Protein AF-0000000075581362 (afdb_homodimer)

Solvent-accessible surface area (backbone atoms only — not comparable to full-atom values): 43230 Å² total; per-residue (Å²): 108,42,36,40,36,40,39,46,59,66,46,80,55,42,77,43,68,58,28,54,47,52,54,43,50,50,56,36,50,63,68,36,85,71,44,42,44,32,41,36,33,31,50,27,87,47,86,53,75,44,78,49,76,58,91,80,30,36,36,37,36,34,38,49,70,86,68,70,84,41,76,66,42,48,52,51,49,40,51,50,48,52,56,58,48,52,75,73,55,64,84,88,46,52,38,30,44,36,36,55,55,78,85,49,47,69,43,53,58,54,44,41,71,77,41,70,84,44,46,34,36,35,42,56,74,75,59,75,58,35,71,78,50,43,55,41,61,68,53,50,50,53,56,68,69,46,53,77,89,73,44,51,74,68,45,47,52,45,49,52,50,50,52,51,49,53,53,45,64,67,70,37,64,33,34,39,22,34,20,69,47,56,44,47,44,39,32,72,71,70,62,43,61,64,90,33,54,41,79,49,47,56,39,42,76,90,75,60,66,86,68,54,72,68,56,31,52,48,52,39,47,70,34,57,44,63,86,86,47,42,33,38,34,33,72,48,61,52,45,75,52,43,24,53,69,51,50,48,57,14,44,60,57,35,38,78,77,40,70,61,41,32,40,38,41,32,32,48,66,55,57,65,61,54,32,52,68,33,65,66,43,36,67,38,42,31,67,47,26,66,72,55,69,72,61,49,51,54,48,49,55,57,38,60,31,36,46,45,52,28,42,57,43,39,53,55,61,63,58,46,52,35,15,52,50,30,31,20,64,35,34,26,57,18,66,18,45,40,71,68,58,72,68,78,69,59,75,36,54,41,66,65,39,79,53,98,85,34,76,43,73,54,38,66,58,51,22,52,38,54,47,49,50,72,72,30,63,68,59,30,52,52,46,3,51,52,31,27,50,45,24,68,72,54,32,22,34,65,54,30,32,53,46,51,51,62,68,76,100,110,41,35,38,37,40,40,45,60,66,47,79,55,42,77,44,66,58,30,54,47,52,52,43,48,51,55,35,50,63,69,36,85,70,45,41,43,34,39,37,34,32,50,28,88,47,86,53,75,44,78,50,79,58,90,78,29,37,38,38,38,34,38,50,72,86,68,72,84,42,74,67,43,48,52,51,49,41,51,51,48,50,56,57,47,53,76,73,55,65,83,88,47,52,39,31,45,35,35,56,54,79,85,47,45,68,43,52,57,53,44,43,70,76,40,68,85,44,46,35,35,35,43,54,74,76,58,75,59,34,70,78,51,45,55,41,62,69,52,49,49,51,54,68,71,45,53,77,87,72,44,52,74,69,44,47,51,46,48,53,50,51,52,52,50,52,54,44,63,67,71,37,63,34,36,37,21,34,20,69,48,54,45,47,44,39,33,73,72,71,62,42,61,64,91,33,53,41,80,48,47,55,39,42,75,90,77,62,68,88,68,54,73,68,56,31,52,48,52,38,48,70,34,57,45,62,87,85,48,40,33,39,35,34,73,49,61,53,46,77,52,43,24,54,70,52,48,48,56,14,44,61,58,35,39,77,77,40,69,59,42,34,41,37,41,34,31,47,65,55,57,64,61,54,30,52,67,32,66,68,44,36,65,38,41,31,67,46,26,65,72,54,69,72,62,49,52,55,49,50,57,58,38,61,31,35,47,45,52,27,42,58,42,39,53,53,62,63,58,48,54,36,16,52,52,32,32,21,62,35,34,26,57,18,65,17,47,40,70,67,58,72,69,78,69,59,75,35,53,39,65,66,38,78,52,95,88,32,76,40,72,54,40,66,59,53,23,51,39,54,47,49,50,72,72,31,63,66,59,30,51,52,45,3,52,52,31,28,51,45,25,68,73,54,31,22,34,66,52,29,31,52,47,50,52,61,68,72,99

Secondary structure (DSSP, 8-state):
-EEEEEEEE--GGGGTHHHHHHHHHHHHHHT-TTEEEEEEEEEESSSS-EEEEETTEEEEEEEP-S-TTSHHHHHHHHHHHHHHHHTT--TTSEEEEEE--GGGHHHHHHHHHH-TTSEEEEEE---HHHHHHTT-HHHHHHHHHS-GGG--HHHHHHHHHHHHHHHHHHHSSEEEESSHHHHHIIIIIS---GGGEEE----B--------HHHHHHHHHHTTPPTT-EEEEEES-BSGGGTHHHHHHHHHHHHHH-SSEEEEEES-B-HHHHHHHTTT-GGGEEEEES--HHHHHHHHHH-SEEEE--S--SS-HHHHHHHHTT--EEEE--TTHHHH--SS-GGGEEPEEEETTEEEE-HHHHHHHHHHHHH-HHHHHHHHHHHHHHHHHHSBHHHHHHHHHHHH-/-EEEEEEEE--GGGGTHHHHHHHHHHHHHHT-TTEEEEEEEEEESSSS-EEEEETTEEEEEEEP-S-TTSHHHHHHHHHHHHHHHHTT--TTSEEEEEE--GGGHHHHHHHHHH-TTSEEEEEE---HHHHHHTT-HHHHHHHHHS-GGG--HHHHHHHHHHHHHHHHHHHSSEEEESSHHHHHIIIIIS---GGGEEE----B--------HHHHHHHHHHTTPPTT-EEEEEES-BSGGGTHHHHHHHHHHHHHH-SSEEEEEES-B-HHHHHHHTTT-GGGEEEEES--HHHHHHHHHH-SEEEE--S--SS-HHHHHHHHTT--EEEE--TTHHHH--S--GGGEEPEEEETTEEEE-HHHHHHHHHHHHH-HHHHHHHHHHHHHHHHHHSBHHHHHHHHHHHH-

Organism: Bacteroides fragilis (strain ATCC 25285 / DSM 2151 / CCUG 4856 / JCM 11019 / LMG 10263 / NCTC 9343 / Onslow / VPI 2553 / EN-2) (NCBI:txid272559)

Foldseek 3Di:
DEEEEEEEEDDPCCVDDLVVQVVLVCVLQLPDPVYQAEYEYEQDCPPAWDWDDDSRYIYTYYHHDPPPPDPVVVLVRLLVVLVVVVVVDDLVHQYEYEYEDLVCQSNLVSNCVVRVNHAYEYEYFDQPVCQVQLQQVVVLVVLCPDDPVPHDPVSNVNNVSLVSNLVSLVSGQAYEFQFPLVLCCCCPPSPRDNVRYDYFHAAAAQPADADDPVRLQVLCVVVPQDDLAAEEEEADEPDPQQPLLLVLLLVVVQCVVVVSYAYEYEEYYDPVVVCVSNPPPNVRYDYDYYDDPVVVSSCLRNHLAYEGAGSDGGRHPVLLSSLSNLFHYQYECHRRVVVLQPDPPPQRYWYWDADPSGTDTDSNSNNVSVNCSSPDSPVRNVNSVSSNVSSVVRHHSVNSSVSVVVVVD/DEEEEEEEEDDPCCVDDLVVQVVLVCVLQLPDPVYQAEYEYEQDCPPAWDWDDDSRYIYTYYHRDPPPPDPVVLLVRLLVVLVVVVVVDDLVHQYEYEYEDLVCQSNLVSNCVVRVNHAYEYEDFDQPVCQVLLQQVVVLVVLCPDDPVPHDPVSNVSNVSLVSNLVSLVSGQAYEFQFPLVLCCCCPPSPRDNVRYDYFHAAAAQPADADDPVRLQVLCVVVPQDVLAAEEEEADEPDPQQPLLLVLLLVVVQCVVVVSYAYEYEEYYDPVVVCVSNPPPNVRYDYDYYDDPVVVSSCLRNHLAYEGAGSDGGRHPVLLSSLSNLFHYQYECHRRVVVLQPDPPPLRYWYWDADPSGTDTDSNSNNVSVNCSSPPSPVRNVNSVSSNVSSVVRHHSVNSSVSVVVVVD

Radius of gyration: 31.73 Å; Cα contacts (8 Å, |Δi|>4): 1447; chains: 2; bounding box: 64×94×67 Å

Structure (mmCIF, N/CA/C/O backbone):
data_AF-0000000075581362-model_v1
#
loop_
_entity.id
_entity.type
_entity.pdbx_description
1 polymer Glycosyltransferase
#
loop_
_atom_site.group_PDB
_atom_site.id
_atom_site.type_symbol
_atom_site.label_atom_id
_atom_site.label_alt_id
_atom_site.label_comp_id
_atom_site.label_asym_id
_atom_site.label_entity_id
_atom_site.label_seq_id
_atom_site.pdbx_PDB_ins_code
_atom_site.Cartn_x
_atom_site.Cartn_y
_atom_site.Cartn_z
_atom_site.occupancy
_atom_site.B_iso_or_equiv
_atom_site.auth_seq_id
_atom_site.auth_comp_id
_atom_site.auth_asym_id
_atom_site.auth_atom_id
_atom_site.pdbx_PDB_model_num
ATOM 1 N N . MET A 1 1 ? 10.844 49.562 0.745 1 82.12 1 MET A N 1
ATOM 2 C CA . MET A 1 1 ? 10.031 48.375 0.453 1 82.12 1 MET A CA 1
ATOM 3 C C . MET A 1 1 ? 10.727 47.125 0.934 1 82.12 1 MET A C 1
ATOM 5 O O . MET A 1 1 ? 11.938 46.938 0.75 1 82.12 1 MET A O 1
ATOM 9 N N . ARG A 1 2 ? 10.062 46.281 1.738 1 94.44 2 ARG A N 1
ATOM 10 C CA . ARG A 1 2 ? 10.617 45.062 2.273 1 94.44 2 ARG A CA 1
ATOM 11 C C . ARG A 1 2 ? 10.477 43.906 1.27 1 94.44 2 ARG A C 1
ATOM 13 O O . ARG A 1 2 ? 9.414 43.719 0.672 1 94.44 2 ARG A O 1
ATOM 20 N N . HIS A 1 3 ? 11.578 43.281 1.034 1 97 3 HIS A N 1
ATOM 21 C CA . HIS A 1 3 ? 11.609 42.188 0.088 1 97 3 HIS A CA 1
ATOM 22 C C . HIS A 1 3 ? 11.805 40.844 0.804 1 97 3 HIS A C 1
ATOM 24 O O . HIS A 1 3 ? 12.859 40.594 1.395 1 97 3 HIS A O 1
ATOM 30 N N . ILE A 1 4 ? 10.758 40 0.735 1 97.94 4 ILE A N 1
ATOM 31 C CA . ILE A 1 4 ? 10.797 38.719 1.397 1 97.94 4 ILE A CA 1
ATOM 32 C C . ILE A 1 4 ? 11.281 37.656 0.414 1 97.94 4 ILE A C 1
ATOM 34 O O . ILE A 1 4 ? 10.695 37.469 -0.659 1 97.94 4 ILE A O 1
ATOM 38 N N . TYR A 1 5 ? 12.352 36.969 0.696 1 97.81 5 TYR A N 1
ATOM 39 C CA . TYR A 1 5 ? 12.797 35.75 -0 1 97.81 5 TYR A CA 1
ATOM 40 C C . TYR A 1 5 ? 12.359 34.5 0.737 1 97.81 5 TYR A C 1
ATOM 42 O O . TYR A 1 5 ? 12.945 34.125 1.756 1 97.81 5 TYR A O 1
ATOM 50 N N . LEU A 1 6 ? 11.281 33.844 0.269 1 97.44 6 LEU A N 1
ATOM 51 C CA . LEU A 1 6 ? 10.742 32.656 0.874 1 97.44 6 LEU A CA 1
ATOM 52 C C . LEU A 1 6 ? 11.523 31.422 0.424 1 97.44 6 LEU A C 1
ATOM 54 O O . LEU A 1 6 ? 11.398 30.984 -0.723 1 97.44 6 LEU A O 1
ATOM 58 N N . ILE A 1 7 ? 12.289 30.891 1.319 1 95.94 7 ILE A N 1
ATOM 59 C CA . ILE A 1 7 ? 13.195 29.797 1.008 1 95.94 7 ILE A CA 1
ATOM 60 C C . ILE A 1 7 ? 12.477 28.469 1.193 1 95.94 7 ILE A C 1
ATOM 62 O O . ILE A 1 7 ? 11.992 28.156 2.283 1 95.94 7 ILE A O 1
ATOM 66 N N . ASN A 1 8 ? 12.422 27.688 0.145 1 90.88 8 ASN A N 1
ATOM 67 C CA . ASN A 1 8 ? 11.727 26.406 0.122 1 90.88 8 ASN A CA 1
ATOM 68 C C . ASN A 1 8 ? 12.562 25.312 -0.533 1 90.88 8 ASN A C 1
ATOM 70 O O . ASN A 1 8 ? 13.648 25.594 -1.057 1 90.88 8 ASN A O 1
ATOM 74 N N . SER A 1 9 ? 12.211 24.109 -0.292 1 86.81 9 SER A N 1
ATOM 75 C CA . SER A 1 9 ? 12.875 22.984 -0.931 1 86.81 9 SER A CA 1
ATOM 76 C C . SER A 1 9 ? 11.859 21.938 -1.388 1 86.81 9 SER A C 1
ATOM 78 O O . SER A 1 9 ? 10.867 21.688 -0.701 1 86.81 9 SER A O 1
ATOM 80 N N . ASP A 1 10 ? 12.133 21.484 -2.598 1 77.38 10 ASP A N 1
ATOM 81 C CA . ASP A 1 10 ? 11.305 20.375 -3.057 1 77.38 10 ASP A CA 1
ATOM 82 C C . ASP A 1 10 ? 11.562 19.109 -2.232 1 77.38 10 ASP A C 1
ATOM 84 O O . ASP A 1 10 ? 12.719 18.75 -1.996 1 77.38 10 ASP A O 1
ATOM 88 N N . SER A 1 11 ? 10.586 18.688 -1.511 1 66.94 11 SER A N 1
ATOM 89 C CA . SER A 1 11 ? 10.672 17.5 -0.664 1 66.94 11 SER A CA 1
ATOM 90 C C . SER A 1 11 ? 9.344 16.766 -0.615 1 66.94 11 SER A C 1
ATOM 92 O O . SER A 1 11 ? 8.328 17.25 -1.113 1 66.94 11 SER A O 1
ATOM 94 N N . ARG A 1 12 ? 9.461 15.516 -0.165 1 59.97 12 ARG A N 1
ATOM 95 C CA . ARG A 1 12 ? 8.258 14.734 0.077 1 59.97 12 ARG A CA 1
ATOM 96 C C . ARG A 1 12 ? 7.25 15.523 0.907 1 59.97 12 ARG A C 1
ATOM 98 O O . ARG A 1 12 ? 6.043 15.445 0.669 1 59.97 12 ARG A O 1
ATOM 105 N N . ALA A 1 13 ? 7.684 16.234 1.826 1 56.94 13 ALA A N 1
ATOM 106 C CA . ALA A 1 13 ? 6.844 17.031 2.723 1 56.94 13 ALA A CA 1
ATOM 107 C C . ALA A 1 13 ? 6.066 18.094 1.95 1 56.94 13 ALA A C 1
ATOM 109 O O . ALA A 1 13 ? 4.98 18.5 2.369 1 56.94 13 ALA A O 1
ATOM 110 N N . ALA A 1 14 ? 6.59 18.391 0.827 1 63.94 14 ALA A N 1
ATOM 111 C CA . ALA A 1 14 ? 5.969 19.406 -0.021 1 63.94 14 ALA A CA 1
ATOM 112 C C . ALA A 1 14 ? 4.652 18.891 -0.606 1 63.94 14 ALA A C 1
ATOM 114 O O . ALA A 1 14 ? 3.807 19.688 -1.026 1 63.94 14 ALA A O 1
ATOM 115 N N . GLN A 1 15 ? 4.508 17.656 -0.426 1 65.25 15 GLN A N 1
ATOM 116 C CA . GLN A 1 15 ? 3.295 17.078 -0.989 1 65.25 15 GLN A CA 1
ATOM 117 C C . GLN A 1 15 ? 2.182 17 0.054 1 65.25 15 GLN A C 1
ATOM 119 O O . GLN A 1 15 ? 1.041 16.672 -0.269 1 65.25 15 GLN A O 1
ATOM 124 N N . TYR A 1 16 ? 2.617 17.516 1.235 1 77.88 16 TYR A N 1
ATOM 125 C CA . TYR A 1 16 ? 1.681 17.422 2.35 1 77.88 16 TYR A CA 1
ATOM 126 C C . TYR A 1 16 ? 1.441 18.781 2.984 1 77.88 16 TYR A C 1
ATOM 128 O O . TYR A 1 16 ? 1.186 19.766 2.283 1 77.88 16 TYR A O 1
ATOM 136 N N . GLY A 1 17 ? 1.474 18.875 4.262 1 85.75 17 GLY A N 1
ATOM 137 C CA . GLY A 1 17 ? 1.104 20.062 5.004 1 85.75 17 GLY A CA 1
ATOM 138 C C . GLY A 1 17 ? 2.008 21.25 4.715 1 85.75 17 GLY A C 1
ATOM 139 O O . GLY A 1 17 ? 1.536 22.391 4.594 1 85.75 17 GLY A O 1
ATOM 140 N N . ILE A 1 18 ? 3.297 21 4.562 1 88.38 18 ILE A N 1
ATOM 141 C CA . ILE A 1 18 ? 4.238 22.094 4.332 1 88.38 18 ILE A CA 1
ATOM 142 C C . ILE A 1 18 ? 3.996 22.703 2.951 1 88.38 18 ILE A C 1
ATOM 144 O O . ILE A 1 18 ? 4.09 23.922 2.777 1 88.38 18 ILE A O 1
ATOM 148 N N . GLY A 1 19 ? 3.686 21.828 2.012 1 89.12 19 GLY A N 1
ATOM 149 C CA . GLY A 1 19 ? 3.324 22.344 0.7 1 89.12 19 GLY A CA 1
ATOM 150 C C . GLY A 1 19 ? 2.121 23.266 0.73 1 89.12 19 GLY A C 1
ATOM 151 O O . GLY A 1 19 ? 2.133 24.328 0.113 1 89.12 19 GLY A O 1
ATOM 152 N N . THR A 1 20 ? 1.121 22.828 1.415 1 91.44 20 THR A N 1
ATOM 153 C CA . THR A 1 20 ? -0.066 23.656 1.578 1 91.44 20 THR A CA 1
ATOM 154 C C . THR A 1 20 ? 0.284 24.969 2.271 1 91.44 20 THR A C 1
ATOM 156 O O . THR A 1 20 ? -0.176 26.031 1.859 1 91.44 20 THR A O 1
ATOM 159 N N . TYR A 1 21 ? 1.113 24.906 3.232 1 95.31 21 TYR A N 1
ATOM 160 C CA . TYR A 1 21 ? 1.543 26.094 3.975 1 95.31 21 TYR A CA 1
ATOM 161 C C . TYR A 1 21 ? 2.223 27.094 3.053 1 95.31 21 TYR A C 1
ATOM 163 O O . TYR A 1 21 ? 1.891 28.281 3.066 1 95.31 21 TYR A O 1
ATOM 171 N N . ILE A 1 22 ? 3.1 26.609 2.268 1 94.25 22 ILE A N 1
ATOM 172 C CA . ILE A 1 22 ? 3.867 27.469 1.379 1 94.25 22 ILE A CA 1
ATOM 173 C C . ILE A 1 22 ? 2.924 28.172 0.411 1 94.25 22 ILE A C 1
ATOM 175 O O . ILE A 1 22 ? 3.043 29.391 0.192 1 94.25 22 ILE A O 1
ATOM 179 N N . ILE A 1 23 ? 1.981 27.469 -0.053 1 93.19 23 ILE A N 1
ATOM 180 C CA . ILE A 1 23 ? 1.01 28.047 -0.975 1 93.19 23 ILE A CA 1
ATOM 181 C C . ILE A 1 23 ? 0.229 29.156 -0.273 1 93.19 23 ILE A C 1
ATOM 183 O O . ILE A 1 23 ? 0.036 30.234 -0.832 1 93.19 23 ILE A O 1
ATOM 187 N N . GLN A 1 24 ? -0.174 28.891 0.91 1 95.81 24 GLN A N 1
ATOM 188 C CA . GLN A 1 24 ? -0.963 29.875 1.647 1 95.81 24 GLN A CA 1
ATOM 189 C C . GLN A 1 24 ? -0.12 31.094 2.025 1 95.81 24 GLN A C 1
ATOM 191 O O . GLN A 1 24 ? -0.607 32.219 2.004 1 95.81 24 GLN A O 1
ATOM 196 N N . VAL A 1 25 ? 1.102 30.859 2.377 1 96.75 25 VAL A N 1
ATOM 197 C CA . VAL A 1 25 ? 1.991 31.953 2.729 1 96.75 25 VAL A CA 1
ATOM 198 C C . VAL A 1 25 ? 2.207 32.844 1.513 1 96.75 25 VAL A C 1
ATOM 200 O O . VAL A 1 25 ? 2.186 34.094 1.63 1 96.75 25 VAL A O 1
ATOM 203 N N . ILE A 1 26 ? 2.412 32.219 0.379 1 95.81 26 ILE A N 1
ATOM 204 C CA . ILE A 1 26 ? 2.572 33 -0.854 1 95.81 26 ILE A CA 1
ATOM 205 C C . ILE A 1 26 ? 1.319 33.812 -1.11 1 95.81 26 ILE A C 1
ATOM 207 O O . ILE A 1 26 ? 1.413 35 -1.427 1 95.81 26 ILE A O 1
ATOM 211 N N . ASN A 1 27 ? 0.197 33.219 -0.919 1 95.06 27 ASN A N 1
ATOM 212 C CA . ASN A 1 27 ? -1.061 33.938 -1.096 1 95.06 27 ASN A CA 1
ATOM 213 C C . ASN A 1 27 ? -1.167 35.125 -0.14 1 95.06 27 ASN A C 1
ATOM 215 O O . ASN A 1 27 ? -1.584 36.219 -0.54 1 95.06 27 ASN A O 1
ATOM 219 N N . CYS A 1 28 ? -0.776 34.938 1.066 1 96.56 28 CYS A N 1
ATOM 220 C CA . CYS A 1 28 ? -0.85 36 2.076 1 96.56 28 CYS A CA 1
ATOM 221 C C . CYS A 1 28 ? 0.119 37.125 1.759 1 96.56 28 CYS A C 1
ATOM 223 O O . CYS A 1 28 ? -0.287 38.281 1.646 1 96.56 28 CYS A O 1
ATOM 225 N N . LEU A 1 29 ? 1.358 36.781 1.52 1 96.75 29 LEU A N 1
ATOM 226 C CA . LEU A 1 29 ? 2.412 37.781 1.384 1 96.75 29 LEU A CA 1
ATOM 227 C C . LEU A 1 29 ? 2.256 38.562 0.083 1 96.75 29 LEU A C 1
ATOM 229 O O . LEU A 1 29 ? 2.535 39.781 0.037 1 96.75 29 LEU A O 1
ATOM 233 N N . SER A 1 30 ? 1.809 37.844 -0.97 1 95.94 30 SER A N 1
ATOM 234 C CA . SER A 1 30 ? 1.659 38.5 -2.262 1 95.94 30 SER A CA 1
ATOM 235 C C . SER A 1 30 ? 0.513 39.5 -2.24 1 95.94 30 SER A C 1
ATOM 237 O O . SER A 1 30 ? 0.444 40.406 -3.092 1 95.94 30 SER A O 1
ATOM 239 N N . SER A 1 31 ? -0.364 39.406 -1.32 1 94.31 31 SER A N 1
ATOM 240 C CA . SER A 1 31 ? -1.526 40.281 -1.244 1 94.31 31 SER A CA 1
ATOM 241 C C . SER A 1 31 ? -1.237 41.5 -0.387 1 94.31 31 SER A C 1
ATOM 243 O O . SER A 1 31 ? -2.072 42.406 -0.283 1 94.31 31 SER A O 1
ATOM 245 N N . ILE A 1 32 ? -0.092 41.562 0.231 1 94.12 32 ILE A N 1
ATOM 246 C CA . ILE A 1 32 ? 0.302 42.688 1.047 1 94.12 32 ILE A CA 1
ATOM 247 C C . ILE A 1 32 ? 1.086 43.688 0.195 1 94.12 32 ILE A C 1
ATOM 249 O O . ILE A 1 32 ? 2.211 43.406 -0.222 1 94.12 32 ILE A O 1
ATOM 253 N N . ASP A 1 33 ? 0.645 44.875 -0.008 1 91.69 33 ASP A N 1
ATOM 254 C CA . ASP A 1 33 ? 1.17 45.844 -0.962 1 91.69 33 ASP A CA 1
ATOM 255 C C . ASP A 1 33 ? 2.566 46.312 -0.558 1 91.69 33 ASP A C 1
ATOM 257 O O . ASP A 1 33 ? 3.391 46.656 -1.415 1 91.69 33 ASP A O 1
ATOM 261 N N . SER A 1 34 ? 2.828 46.312 0.67 1 92.31 34 SER A N 1
ATOM 262 C CA . SER A 1 34 ? 4.086 46.875 1.163 1 92.31 34 SER A CA 1
ATOM 263 C C . SER A 1 34 ? 5.219 45.844 1.044 1 92.31 34 SER A C 1
ATOM 265 O O . SER A 1 34 ? 6.355 46.125 1.422 1 92.31 34 SER A O 1
ATOM 267 N N . LEU A 1 35 ? 4.902 44.719 0.511 1 95.12 35 LEU A N 1
ATOM 268 C CA . LEU A 1 35 ? 5.91 43.656 0.453 1 95.12 35 LEU A CA 1
ATOM 269 C C . LEU A 1 35 ? 6.176 43.25 -0.989 1 95.12 35 LEU A C 1
ATOM 271 O O . LEU A 1 35 ? 5.262 43.219 -1.816 1 95.12 35 LEU A O 1
ATOM 275 N N . ARG A 1 36 ? 7.395 42.906 -1.276 1 95.88 36 ARG A N 1
ATOM 276 C CA . ARG A 1 36 ? 7.797 42.156 -2.469 1 95.88 36 ARG A CA 1
ATOM 277 C C . ARG A 1 36 ? 8.172 40.719 -2.123 1 95.88 36 ARG A C 1
ATOM 279 O O . ARG A 1 36 ? 8.75 40.469 -1.069 1 95.88 36 ARG A O 1
ATOM 286 N N . LEU A 1 37 ? 7.781 39.812 -3.023 1 97.19 37 LEU A N 1
ATOM 287 C CA . LEU A 1 37 ? 7.977 38.406 -2.68 1 97.19 37 LEU A CA 1
ATOM 288 C C . LEU A 1 37 ? 8.75 37.688 -3.773 1 97.19 37 LEU A C 1
ATOM 290 O O . LEU A 1 37 ? 8.406 37.781 -4.953 1 97.19 37 LEU A O 1
ATOM 294 N N . THR A 1 38 ? 9.828 37.031 -3.416 1 97.19 38 THR A N 1
ATOM 295 C CA . THR A 1 38 ? 10.547 36.062 -4.246 1 97.19 38 THR A CA 1
ATOM 296 C C . THR A 1 38 ? 10.562 34.688 -3.598 1 97.19 38 THR A C 1
ATOM 298 O O . THR A 1 38 ? 10.992 34.531 -2.453 1 97.19 38 THR A O 1
ATOM 301 N N . VAL A 1 39 ? 10.039 33.719 -4.309 1 96.44 39 VAL A N 1
ATOM 302 C CA . VAL A 1 39 ? 10.055 32.344 -3.82 1 96.44 39 VAL A CA 1
ATOM 303 C C . VAL A 1 39 ? 11.289 31.609 -4.363 1 96.44 39 VAL A C 1
ATOM 305 O O . VAL A 1 39 ? 11.484 31.531 -5.578 1 96.44 39 VAL A O 1
ATOM 308 N N . VAL A 1 40 ? 12.117 31.172 -3.457 1 95.81 40 VAL A N 1
ATOM 309 C CA . VAL A 1 40 ? 13.336 30.453 -3.822 1 95.81 40 VAL A CA 1
ATOM 310 C C . VAL A 1 40 ? 13.156 28.953 -3.551 1 95.81 40 VAL A C 1
ATOM 312 O O . VAL A 1 40 ? 13.086 28.531 -2.395 1 95.81 40 VAL A O 1
ATOM 315 N N . SER A 1 41 ? 13.078 28.172 -4.578 1 92.69 41 SER A N 1
ATOM 316 C CA . SER A 1 41 ? 12.906 26.734 -4.438 1 92.69 41 SER A CA 1
ATOM 317 C C . SER A 1 41 ? 14.195 25.984 -4.785 1 92.69 41 SER A C 1
ATOM 319 O O . SER A 1 41 ? 14.711 26.109 -5.898 1 92.69 41 SER A O 1
ATOM 321 N N . MET A 1 42 ? 14.602 25.203 -3.836 1 91.19 42 MET A N 1
ATOM 322 C CA . MET A 1 42 ? 15.852 24.469 -4.031 1 91.19 42 MET A CA 1
ATOM 323 C C . MET A 1 42 ? 15.578 23 -4.336 1 91.19 42 MET A C 1
ATOM 325 O O . MET A 1 42 ? 14.477 22.5 -4.098 1 91.19 42 MET A O 1
ATOM 329 N N . ASN A 1 43 ? 16.531 22.25 -4.836 1 87.62 43 ASN A N 1
ATOM 330 C CA . ASN A 1 43 ? 16.531 20.812 -5.109 1 87.62 43 ASN A CA 1
ATOM 331 C C . ASN A 1 43 ? 15.477 20.438 -6.145 1 87.62 43 ASN A C 1
ATOM 333 O O . ASN A 1 43 ? 14.797 19.422 -6 1 87.62 43 ASN A O 1
ATOM 337 N N . SER A 1 44 ? 15.344 21.281 -7.059 1 83.81 44 SER A N 1
ATOM 338 C CA . SER A 1 44 ? 14.375 21 -8.109 1 83.81 44 SER A CA 1
ATOM 339 C C . SER A 1 44 ? 14.898 19.969 -9.094 1 83.81 44 SER A C 1
ATOM 341 O O . SER A 1 44 ? 16.094 19.906 -9.367 1 83.81 44 SER A O 1
ATOM 343 N N . GLU A 1 45 ? 14.039 19.203 -9.578 1 77.5 45 GLU A N 1
ATOM 344 C CA . GLU A 1 45 ? 14.414 18.203 -10.57 1 77.5 45 GLU A CA 1
ATOM 345 C C . GLU A 1 45 ? 14.719 18.844 -11.922 1 77.5 45 GLU A C 1
ATOM 347 O O . GLU A 1 45 ? 15.297 18.219 -12.805 1 77.5 45 GLU A O 1
ATOM 352 N N . ASP A 1 46 ? 14.391 20.125 -11.812 1 74.62 46 ASP A N 1
ATOM 353 C CA . ASP A 1 46 ? 14.734 20.859 -13.023 1 74.62 46 ASP A CA 1
ATOM 354 C C . ASP A 1 46 ? 16.25 21 -13.172 1 74.62 46 ASP A C 1
ATOM 356 O O . ASP A 1 46 ? 16.953 21.188 -12.188 1 74.62 46 ASP A O 1
ATOM 360 N N . GLY A 1 47 ? 16.859 20.641 -14.141 1 73.38 47 GLY A N 1
ATOM 361 C CA . GLY A 1 47 ? 18.297 20.547 -14.375 1 73.38 47 GLY A CA 1
ATOM 362 C C . GLY A 1 47 ? 18.953 21.906 -14.484 1 73.38 47 GLY A C 1
ATOM 363 O O . GLY A 1 47 ? 20.188 22 -14.531 1 73.38 47 GLY A O 1
ATOM 364 N N . ILE A 1 48 ? 18.219 23.031 -14.508 1 81.75 48 ILE A N 1
ATOM 365 C CA . ILE A 1 48 ? 18.828 24.344 -14.672 1 81.75 48 ILE A CA 1
ATOM 366 C C . ILE A 1 48 ? 18.125 25.359 -13.766 1 81.75 48 ILE A C 1
ATOM 368 O O . ILE A 1 48 ? 16.969 25.172 -13.391 1 81.75 48 ILE A O 1
ATOM 372 N N . LEU A 1 49 ? 18.953 26.438 -13.359 1 87.81 49 LEU A N 1
ATOM 373 C CA . LEU A 1 49 ? 18.359 27.547 -12.617 1 87.81 49 LEU A CA 1
ATOM 374 C C . LEU A 1 49 ? 17.344 28.297 -13.484 1 87.81 49 LEU A C 1
ATOM 376 O O . LEU A 1 49 ? 17.656 28.688 -14.609 1 87.81 49 LEU A O 1
ATOM 380 N N . THR A 1 50 ? 16.141 28.453 -12.992 1 89.81 50 THR A N 1
ATOM 381 C CA . THR A 1 50 ? 15.102 29.125 -13.75 1 89.81 50 THR A CA 1
ATOM 382 C C . THR A 1 50 ? 14.5 30.281 -12.953 1 89.81 50 THR A C 1
ATOM 384 O O . THR A 1 50 ? 14.492 30.234 -11.719 1 89.81 50 THR A O 1
ATOM 387 N N . GLU A 1 51 ? 14.109 31.359 -13.656 1 92.75 51 GLU A N 1
ATOM 388 C CA . GLU A 1 51 ? 13.391 32.5 -13.094 1 92.75 51 GLU A CA 1
ATOM 389 C C . GLU A 1 51 ? 12.047 32.688 -13.789 1 92.75 51 GLU A C 1
ATOM 391 O O . GLU A 1 51 ? 11.969 32.688 -15.016 1 92.75 51 GLU A O 1
ATOM 396 N N . LYS A 1 52 ? 11.023 32.719 -13.031 1 92.62 52 LYS A N 1
ATOM 397 C CA . LYS A 1 52 ? 9.68 33 -13.539 1 92.62 52 LYS A CA 1
ATOM 398 C C . LYS A 1 52 ? 8.984 34.062 -12.711 1 92.62 52 LYS A C 1
ATOM 400 O O . LYS A 1 52 ? 9.289 34.25 -11.531 1 92.62 52 LYS A O 1
ATOM 405 N N . LYS A 1 53 ? 8.125 34.875 -13.383 1 93.69 53 LYS A N 1
ATOM 406 C CA . LYS A 1 53 ? 7.305 35.844 -12.688 1 93.69 53 LYS A CA 1
ATOM 407 C C . LYS A 1 53 ? 5.816 35.594 -12.906 1 93.69 53 LYS A C 1
ATOM 409 O O . LYS A 1 53 ? 5.398 35.281 -14.031 1 93.69 53 LYS A O 1
ATOM 414 N N . ASP A 1 54 ? 5.074 35.469 -11.781 1 90.12 54 ASP A N 1
ATOM 415 C CA . ASP A 1 54 ? 3.629 35.281 -11.836 1 90.12 54 ASP A CA 1
ATOM 416 C C . ASP A 1 54 ? 2.916 36.125 -10.781 1 90.12 54 ASP A C 1
ATOM 418 O O . ASP A 1 54 ? 3.131 35.938 -9.578 1 90.12 54 ASP A O 1
ATOM 422 N N . ASN A 1 55 ? 1.926 36.938 -11.055 1 86.25 55 ASN A N 1
ATOM 423 C CA . ASN A 1 55 ? 1.098 37.75 -10.164 1 86.25 55 ASN A CA 1
ATOM 424 C C . ASN A 1 55 ? 1.943 38.5 -9.133 1 86.25 55 ASN A C 1
ATOM 426 O O . ASN A 1 55 ? 1.688 38.406 -7.934 1 86.25 55 ASN A O 1
ATOM 430 N N . ASN A 1 56 ? 3.074 39.125 -9.531 1 87.94 56 ASN A N 1
ATOM 431 C CA . ASN A 1 56 ? 3.951 39.969 -8.734 1 87.94 56 ASN A CA 1
ATOM 432 C C . ASN A 1 56 ? 4.82 39.156 -7.785 1 87.94 56 ASN A C 1
ATOM 434 O O . ASN A 1 56 ? 5.328 39.656 -6.789 1 87.94 56 ASN A O 1
ATOM 438 N N . VAL A 1 57 ? 4.82 37.875 -8.031 1 95.69 57 VAL A N 1
ATOM 439 C CA . VAL A 1 57 ? 5.711 37 -7.277 1 95.69 57 VAL A CA 1
ATOM 440 C C . VAL A 1 57 ? 6.824 36.5 -8.188 1 95.69 57 VAL A C 1
ATOM 442 O O . VAL A 1 57 ? 6.559 36.062 -9.312 1 95.69 57 VAL A O 1
ATOM 445 N N . ARG A 1 58 ? 8.008 36.656 -7.777 1 96.31 58 ARG A N 1
ATOM 446 C CA . ARG A 1 58 ? 9.156 36.094 -8.492 1 96.31 58 ARG A CA 1
ATOM 447 C C . ARG A 1 58 ? 9.5 34.719 -7.98 1 96.31 58 ARG A C 1
ATOM 449 O O . ARG A 1 58 ? 9.508 34.469 -6.77 1 96.31 58 ARG A O 1
ATOM 456 N N . TYR A 1 59 ? 9.703 33.781 -8.922 1 95.12 59 TYR A N 1
ATOM 457 C CA . TYR A 1 59 ? 10.07 32.406 -8.57 1 95.12 59 TYR A CA 1
ATOM 458 C C . TYR A 1 59 ? 11.461 32.094 -9.086 1 95.12 59 TYR A C 1
ATOM 460 O O . TYR A 1 59 ? 11.75 32.219 -10.273 1 95.12 59 TYR A O 1
ATOM 468 N N . LEU A 1 60 ? 12.312 31.703 -8.203 1 94.5 60 LEU A N 1
ATOM 469 C CA . LEU A 1 60 ? 13.641 31.188 -8.539 1 94.5 60 LEU A CA 1
ATOM 470 C C . LEU A 1 60 ? 13.758 29.703 -8.195 1 94.5 60 LEU A C 1
ATOM 472 O O . LEU A 1 60 ? 13.539 29.312 -7.051 1 94.5 60 LEU A O 1
ATOM 476 N N . THR A 1 61 ? 14.078 28.891 -9.156 1 92.5 61 THR A N 1
ATOM 477 C CA . THR A 1 61 ? 14.203 27.453 -8.938 1 92.5 61 THR A CA 1
ATOM 478 C C . THR A 1 61 ? 15.633 26.984 -9.18 1 92.5 61 THR A C 1
ATOM 480 O O . THR A 1 61 ? 16.188 27.188 -10.266 1 92.5 61 THR A O 1
ATOM 483 N N . PHE A 1 62 ? 16.219 26.406 -8.164 1 91.88 62 PHE A N 1
ATOM 484 C CA . PHE A 1 62 ? 17.594 25.906 -8.242 1 91.88 62 PHE A CA 1
ATOM 485 C C . PHE A 1 62 ? 17.609 24.391 -8.445 1 91.88 62 PHE A C 1
ATOM 487 O O . PHE A 1 62 ? 16.875 23.656 -7.773 1 91.88 62 PHE A O 1
ATOM 494 N N . PRO A 1 63 ? 18.391 23.859 -9.258 1 87.12 63 PRO A N 1
ATOM 495 C CA . PRO A 1 63 ? 18.391 22.422 -9.578 1 87.12 63 PRO A CA 1
ATOM 496 C C . PRO A 1 63 ? 19.016 21.578 -8.469 1 87.12 63 PRO A C 1
ATOM 498 O O . PRO A 1 63 ? 19.812 22.094 -7.672 1 87.12 63 PRO A O 1
ATOM 501 N N . LYS A 1 64 ? 18.5 20.281 -8.469 1 82.69 64 LYS A N 1
ATOM 502 C CA . LYS A 1 64 ? 19.094 19.312 -7.57 1 82.69 64 LYS A CA 1
ATOM 503 C C . LYS A 1 64 ? 20.5 18.922 -8.031 1 82.69 64 LYS A C 1
ATOM 505 O O . LYS A 1 64 ? 20.781 18.875 -9.234 1 82.69 64 LYS A O 1
ATOM 510 N N . VAL A 1 65 ? 21.438 18.844 -7.035 1 67.44 65 VAL A N 1
ATOM 511 C CA . VAL A 1 65 ? 22.734 18.297 -7.414 1 67.44 65 VAL A CA 1
ATOM 512 C C . VAL A 1 65 ? 22.859 16.859 -6.918 1 67.44 65 VAL A C 1
ATOM 514 O O . VAL A 1 65 ? 22.422 16.531 -5.816 1 67.44 65 VAL A O 1
ATOM 517 N N . TYR A 1 66 ? 22.828 15.836 -7.754 1 58.47 66 TYR A N 1
ATOM 518 C CA . TYR A 1 66 ? 22.688 14.391 -7.637 1 58.47 66 TYR A CA 1
ATOM 519 C C . TYR A 1 66 ? 23.484 13.859 -6.453 1 58.47 66 TYR A C 1
ATOM 521 O O . TYR A 1 66 ? 23.094 12.883 -5.816 1 58.47 66 TYR A O 1
ATOM 529 N N . ASP A 1 67 ? 24.688 14.297 -6.047 1 56.34 67 ASP A N 1
ATOM 530 C CA . ASP A 1 67 ? 25.484 13.477 -5.137 1 56.34 67 ASP A CA 1
ATOM 531 C C . ASP A 1 67 ? 25.328 13.953 -3.695 1 56.34 67 ASP A C 1
ATOM 533 O O . ASP A 1 67 ? 26.234 14.609 -3.152 1 56.34 67 ASP A O 1
ATOM 537 N N . TRP A 1 68 ? 24.062 13.852 -3.119 1 56.09 68 TRP A N 1
ATOM 538 C CA . TRP A 1 68 ? 23.781 14.406 -1.802 1 56.09 68 TRP A CA 1
ATOM 539 C C . TRP A 1 68 ? 24.25 13.469 -0.696 1 56.09 68 TRP A C 1
ATOM 541 O O . TRP A 1 68 ? 23.766 13.531 0.434 1 56.09 68 TRP A O 1
ATOM 551 N N . ARG A 1 69 ? 25.281 12.648 -0.885 1 60.47 69 ARG A N 1
ATOM 552 C CA . ARG A 1 69 ? 25.562 11.57 0.053 1 60.47 69 ARG A CA 1
ATOM 553 C C . ARG A 1 69 ? 26.547 12.023 1.133 1 60.47 69 ARG A C 1
ATOM 555 O O . ARG A 1 69 ? 26.562 11.469 2.23 1 60.47 69 ARG A O 1
ATOM 562 N N . SER A 1 70 ? 27.281 13.211 0.846 1 72.12 70 SER A N 1
ATOM 563 C CA . SER A 1 70 ? 28.25 13.586 1.875 1 72.12 70 SER A CA 1
ATOM 564 C C . SER A 1 70 ? 28 15 2.375 1 72.12 70 SER A C 1
ATOM 566 O O . SER A 1 70 ? 27.406 15.82 1.664 1 72.12 70 SER A O 1
ATOM 568 N N . GLU A 1 71 ? 28.281 15.297 3.691 1 77.81 71 GLU A N 1
ATOM 569 C CA . GLU A 1 71 ? 28.203 16.625 4.297 1 77.81 71 GLU A CA 1
ATOM 570 C C . GLU A 1 71 ? 28.938 17.656 3.449 1 77.81 71 GLU A C 1
ATOM 572 O O . GLU A 1 71 ? 28.484 18.797 3.326 1 77.81 71 GLU A O 1
ATOM 577 N N . LYS A 1 72 ? 30 17.188 2.814 1 77.88 72 LYS A N 1
ATOM 578 C CA . LYS A 1 72 ? 30.797 18.094 1.986 1 77.88 72 LYS A CA 1
ATOM 579 C C . LYS A 1 72 ? 30.016 18.531 0.747 1 77.88 72 LYS A C 1
ATOM 581 O O . LYS A 1 72 ? 30.078 19.688 0.356 1 77.88 72 LYS A O 1
ATOM 586 N N . GLU A 1 73 ? 29.297 17.703 0.256 1 80.19 73 GLU A N 1
ATOM 587 C CA . GLU A 1 73 ? 28.531 18 -0.947 1 80.19 73 GLU A CA 1
ATOM 588 C C . GLU A 1 73 ? 27.344 18.906 -0.63 1 80.19 73 GLU A C 1
ATOM 590 O O . GLU A 1 73 ? 26.984 19.781 -1.423 1 80.19 73 GLU A O 1
ATOM 595 N N . ILE A 1 74 ? 26.828 18.719 0.518 1 83.25 74 ILE A N 1
ATOM 596 C CA . ILE A 1 74 ? 25.719 19.547 0.958 1 83.25 74 ILE A CA 1
ATOM 597 C C . ILE A 1 74 ? 26.188 20.984 1.136 1 83.25 74 ILE A C 1
ATOM 599 O O . ILE A 1 74 ? 25.547 21.922 0.666 1 83.25 74 ILE A O 1
ATOM 603 N N . GLN A 1 75 ? 27.344 21.172 1.681 1 86.56 75 GLN A N 1
ATOM 604 C CA . GLN A 1 75 ? 27.906 22.5 1.886 1 86.56 75 GLN A CA 1
ATOM 605 C C . GLN A 1 75 ? 28.219 23.172 0.554 1 86.56 75 GLN A C 1
ATOM 607 O O . GLN A 1 75 ? 27.984 24.375 0.394 1 86.56 75 GLN A O 1
ATOM 612 N N . ARG A 1 76 ? 28.719 22.297 -0.322 1 86.94 76 ARG A N 1
ATOM 613 C CA . ARG A 1 76 ? 29.016 22.828 -1.647 1 86.94 76 ARG A CA 1
ATOM 614 C C . ARG A 1 76 ? 27.75 23.297 -2.352 1 86.94 76 ARG A C 1
ATOM 616 O O . ARG A 1 76 ? 27.75 24.344 -3.021 1 86.94 76 ARG A O 1
ATOM 623 N N . TYR A 1 77 ? 26.75 22.609 -2.178 1 89.12 77 TYR A N 1
ATOM 624 C CA . TYR A 1 77 ? 25.484 22.969 -2.793 1 89.12 77 TYR A CA 1
ATOM 625 C C . TYR A 1 77 ? 24.984 24.312 -2.262 1 89.12 77 TYR A C 1
ATOM 627 O O . TYR A 1 77 ? 24.625 25.203 -3.037 1 89.12 77 TYR A O 1
ATOM 635 N N . TYR A 1 78 ? 25 24.5 -0.963 1 91.81 78 TYR A N 1
ATOM 636 C CA . TYR A 1 78 ? 24.484 25.719 -0.362 1 91.81 78 TYR A CA 1
ATOM 637 C C . TYR A 1 78 ? 25.359 26.906 -0.711 1 91.81 78 TYR A C 1
ATOM 639 O O . TYR A 1 78 ? 24.859 28.031 -0.863 1 91.81 78 TYR A O 1
ATOM 647 N N . ARG A 1 79 ? 26.656 26.672 -0.893 1 92.06 79 ARG A N 1
ATOM 648 C CA . ARG A 1 79 ? 27.531 27.75 -1.336 1 92.06 79 ARG A CA 1
ATOM 649 C C . ARG A 1 79 ? 27.172 28.219 -2.74 1 92.06 79 ARG A C 1
ATOM 651 O O . ARG A 1 79 ? 27.125 29.422 -3.008 1 92.06 79 ARG A O 1
ATOM 658 N N . SER A 1 80 ? 26.891 27.188 -3.535 1 90.88 80 SER A N 1
ATOM 659 C CA . SER A 1 80 ? 26.5 27.516 -4.898 1 90.88 80 SER A CA 1
ATOM 660 C C . SER A 1 80 ? 25.172 28.266 -4.926 1 90.88 80 SER A C 1
ATOM 662 O O . SER A 1 80 ? 25.016 29.234 -5.664 1 90.88 80 SER A O 1
ATOM 664 N N . VAL A 1 81 ? 24.266 27.844 -4.148 1 92.81 81 VAL A N 1
ATOM 665 C CA . VAL A 1 81 ? 22.953 28.484 -4.082 1 92.81 81 VAL A CA 1
ATOM 666 C C . VAL A 1 81 ? 23.109 29.922 -3.59 1 92.81 81 VAL A C 1
ATOM 668 O O . VAL A 1 81 ? 22.547 30.859 -4.168 1 92.81 81 VAL A O 1
ATOM 671 N N . ALA A 1 82 ? 23.906 30.141 -2.516 1 94.69 82 ALA A N 1
ATOM 672 C CA . ALA A 1 82 ? 24.125 31.469 -1.953 1 94.69 82 ALA A CA 1
ATOM 673 C C . ALA A 1 82 ? 24.75 32.406 -2.984 1 94.69 82 ALA A C 1
ATOM 675 O O . ALA A 1 82 ? 24.312 33.562 -3.127 1 94.69 82 ALA A O 1
ATOM 676 N N . PHE A 1 83 ? 25.672 31.859 -3.727 1 92.56 83 PHE A N 1
ATOM 677 C CA . PHE A 1 83 ? 26.375 32.656 -4.727 1 92.56 83 PHE A CA 1
ATOM 678 C C . PHE A 1 83 ? 25.438 33.062 -5.859 1 92.56 83 PHE A C 1
ATOM 680 O O . PHE A 1 83 ? 25.406 34.219 -6.258 1 92.56 83 PHE A O 1
ATOM 687 N N . LEU A 1 84 ? 24.766 32.062 -6.297 1 92.69 84 LEU A N 1
ATOM 688 C CA . LEU A 1 84 ? 23.859 32.344 -7.418 1 92.69 84 LEU A CA 1
ATOM 689 C C . LEU A 1 84 ? 22.703 33.219 -6.984 1 92.69 84 LEU A C 1
ATOM 691 O O . LEU A 1 84 ? 22.266 34.094 -7.742 1 92.69 84 LEU A O 1
ATOM 695 N N . LEU A 1 85 ? 22.172 33 -5.805 1 94.75 85 LEU A N 1
ATOM 696 C CA . LEU A 1 85 ? 21.078 33.812 -5.285 1 94.75 85 LEU A CA 1
ATOM 697 C C . LEU A 1 85 ? 21.5 35.281 -5.152 1 94.75 85 LEU A C 1
ATOM 699 O O . LEU A 1 85 ? 20.672 36.188 -5.344 1 94.75 85 LEU A O 1
ATOM 703 N N . ALA A 1 86 ? 22.734 35.5 -4.883 1 93.94 86 ALA A N 1
ATOM 704 C CA . ALA A 1 86 ? 23.266 36.875 -4.707 1 93.94 86 ALA A CA 1
ATOM 705 C C . ALA A 1 86 ? 23.094 37.688 -5.98 1 93.94 86 ALA A C 1
ATOM 707 O O . ALA A 1 86 ? 22.984 38.906 -5.922 1 93.94 86 ALA A O 1
ATOM 708 N N . LEU A 1 87 ? 23.031 36.938 -7.082 1 92.94 87 LEU A N 1
ATOM 709 C CA . LEU A 1 87 ? 22.828 37.625 -8.359 1 92.94 87 LEU A CA 1
ATOM 710 C C . LEU A 1 87 ? 21.422 38.188 -8.469 1 92.94 87 LEU A C 1
ATOM 712 O O . LEU A 1 87 ? 21.141 39.062 -9.297 1 92.94 87 LEU A O 1
ATOM 716 N N . TYR A 1 88 ? 20.609 37.688 -7.633 1 94.06 88 TYR A N 1
ATOM 717 C CA . TYR A 1 88 ? 19.188 38.031 -7.77 1 94.06 88 TYR A CA 1
ATOM 718 C C . TYR A 1 88 ? 18.719 38.875 -6.59 1 94.06 88 TYR A C 1
ATOM 720 O O . TYR A 1 88 ? 17.562 39.312 -6.57 1 94.06 88 TYR A O 1
ATOM 728 N N . VAL A 1 89 ? 19.5 39.094 -5.617 1 95.69 89 VAL A N 1
ATOM 729 C CA . VAL A 1 89 ? 19.141 39.844 -4.422 1 95.69 89 VAL A CA 1
ATOM 730 C C . VAL A 1 89 ? 19.672 41.281 -4.523 1 95.69 89 VAL A C 1
ATOM 732 O O . VAL A 1 89 ? 20.859 41.5 -4.781 1 95.69 89 VAL A O 1
ATOM 735 N N . ASP A 1 90 ? 18.812 42.219 -4.355 1 92.75 90 ASP A N 1
ATOM 736 C CA . ASP A 1 90 ? 19.203 43.625 -4.309 1 92.75 90 ASP A CA 1
ATOM 737 C C . ASP A 1 90 ? 19.609 44.062 -2.895 1 92.75 90 ASP A C 1
ATOM 739 O O . ASP A 1 90 ? 18.75 44.188 -2.016 1 92.75 90 ASP A O 1
ATOM 743 N N . SER A 1 91 ? 20.844 44.406 -2.682 1 90.44 91 SER A N 1
ATOM 744 C CA . SER A 1 91 ? 21.391 44.688 -1.359 1 90.44 91 SER A CA 1
ATOM 745 C C . SER A 1 91 ? 20.875 46 -0.818 1 90.44 91 SER A C 1
ATOM 747 O O . SER A 1 91 ? 21 46.281 0.377 1 90.44 91 SER A O 1
ATOM 749 N N . SER A 1 92 ? 20.359 46.812 -1.673 1 90.75 92 SER A N 1
ATOM 750 C CA . SER A 1 92 ? 19.891 48.125 -1.248 1 90.75 92 SER A CA 1
ATOM 751 C C . SER A 1 92 ? 18.5 48.031 -0.64 1 90.75 92 SER A C 1
ATOM 753 O O . SER A 1 92 ? 18.031 49 0.002 1 90.75 92 SER A O 1
ATOM 755 N N . GLU A 1 93 ? 17.891 46.938 -0.796 1 92.81 93 GLU A N 1
ATOM 756 C CA . GLU A 1 93 ? 16.547 46.75 -0.257 1 92.81 93 GLU A CA 1
ATOM 757 C C . GLU A 1 93 ? 16.594 46.219 1.175 1 92.81 93 GLU A C 1
ATOM 759 O O . GLU A 1 93 ? 17.656 45.812 1.654 1 92.81 93 GLU A O 1
ATOM 764 N N . ASP A 1 94 ? 15.414 46.406 1.823 1 95.81 94 ASP A N 1
ATOM 765 C CA . ASP A 1 94 ? 15.242 45.75 3.119 1 95.81 94 ASP A CA 1
ATOM 766 C C . ASP A 1 94 ? 14.891 44.281 2.951 1 95.81 94 ASP A C 1
ATOM 768 O O . ASP A 1 94 ? 13.711 43.906 2.861 1 95.81 94 ASP A O 1
ATOM 772 N N . ASN A 1 95 ? 15.922 43.438 2.941 1 96.88 95 ASN A N 1
ATOM 773 C CA . ASN A 1 95 ? 15.766 42.031 2.588 1 96.88 95 ASN A CA 1
ATOM 774 C C . ASN A 1 95 ? 15.469 41.156 3.816 1 96.88 95 ASN A C 1
ATOM 776 O O . ASN A 1 95 ? 16.062 41.375 4.879 1 96.88 95 ASN A O 1
ATOM 780 N N . VAL A 1 96 ? 14.516 40.281 3.723 1 98.06 96 VAL A N 1
ATOM 781 C CA . VAL A 1 96 ? 14.188 39.281 4.723 1 98.06 96 VAL A CA 1
ATOM 782 C C . VAL A 1 96 ? 14.289 37.875 4.102 1 98.06 96 VAL A C 1
ATOM 784 O O . VAL A 1 96 ? 13.656 37.594 3.076 1 98.06 96 VAL A O 1
ATOM 787 N N . PHE A 1 97 ? 15.086 37.031 4.645 1 98.12 97 PHE A N 1
ATOM 788 C CA . PHE A 1 97 ? 15.164 35.625 4.223 1 98.12 97 PHE A CA 1
ATOM 789 C C . PHE A 1 97 ? 14.344 34.75 5.152 1 98.12 97 PHE A C 1
ATOM 791 O O . PHE A 1 97 ? 14.68 34.594 6.332 1 98.12 97 PHE A O 1
ATOM 798 N N . HIS A 1 98 ? 13.273 34.156 4.625 1 98.31 98 HIS A N 1
ATOM 799 C CA . HIS A 1 98 ? 12.32 33.375 5.398 1 98.31 98 HIS A CA 1
ATOM 800 C C . HIS A 1 98 ? 12.461 31.875 5.094 1 98.31 98 HIS A C 1
ATOM 802 O O . HIS A 1 98 ? 12.047 31.406 4.027 1 98.31 98 HIS A O 1
ATOM 808 N N . PHE A 1 99 ? 12.945 31.172 6.035 1 97.12 99 PHE A N 1
ATOM 809 C CA . PHE A 1 99 ? 13.258 29.75 5.875 1 97.12 99 PHE A CA 1
ATOM 810 C C . PHE A 1 99 ? 12.109 28.891 6.379 1 97.12 99 PHE A C 1
ATOM 812 O O . PHE A 1 99 ? 11.414 29.266 7.324 1 97.12 99 PHE A O 1
ATOM 819 N N . ASN A 1 100 ? 11.984 27.656 5.781 1 94.94 100 ASN A N 1
ATOM 820 C CA . ASN A 1 100 ? 10.883 26.781 6.137 1 94.94 100 ASN A CA 1
ATOM 821 C C . ASN A 1 100 ? 11.391 25.391 6.512 1 94.94 100 ASN A C 1
ATOM 823 O O . ASN A 1 100 ? 10.594 24.5 6.863 1 94.94 100 ASN A O 1
ATOM 827 N N . TYR A 1 101 ? 12.68 25.172 6.41 1 91.31 101 TYR A N 1
ATOM 828 C CA . TYR A 1 101 ? 13.234 23.859 6.738 1 91.31 101 TYR A CA 1
ATOM 829 C C . TYR A 1 101 ? 14.477 24 7.613 1 91.31 101 TYR A C 1
ATOM 831 O O . TYR A 1 101 ? 15.312 24.875 7.379 1 91.31 101 TYR A O 1
ATOM 839 N N . LEU A 1 102 ? 14.617 23.062 8.469 1 88.31 102 LEU A N 1
ATOM 840 C CA . LEU A 1 102 ? 15.719 23.125 9.422 1 88.31 102 LEU A CA 1
ATOM 841 C C . LEU A 1 102 ? 17.047 22.781 8.75 1 88.31 102 LEU A C 1
ATOM 843 O O . LEU A 1 102 ? 18.094 23.25 9.18 1 88.31 102 LEU A O 1
ATOM 847 N N . HIS A 1 103 ? 16.984 22.031 7.703 1 87 103 HIS A N 1
ATOM 848 C CA . HIS A 1 103 ? 18.234 21.625 7.07 1 87 103 HIS A CA 1
ATOM 849 C C . HIS A 1 103 ? 18.828 22.781 6.27 1 87 103 HIS A C 1
ATOM 851 O O . HIS A 1 103 ? 19.938 22.656 5.742 1 87 103 HIS A O 1
ATOM 857 N N . HIS A 1 104 ? 18.203 23.906 6.234 1 90.31 104 HIS A N 1
ATOM 858 C CA . HIS A 1 104 ? 18.703 25.078 5.512 1 90.31 104 HIS A CA 1
ATOM 859 C C . HIS A 1 104 ? 19.672 25.891 6.371 1 90.31 104 HIS A C 1
ATOM 861 O O . HIS A 1 104 ? 20.125 26.953 5.961 1 90.31 104 HIS A O 1
ATOM 867 N N . GLU A 1 105 ? 20.047 25.422 7.492 1 90.56 105 GLU A N 1
ATOM 868 C CA . GLU A 1 105 ? 20.875 26.156 8.445 1 90.56 105 GLU A CA 1
ATOM 869 C C . GLU A 1 105 ? 22.172 26.641 7.793 1 90.56 105 GLU A C 1
ATOM 871 O O . GLU A 1 105 ? 22.578 27.781 7.969 1 90.56 105 GLU A O 1
ATOM 876 N N . PRO A 1 106 ? 22.859 25.797 7.004 1 90.25 106 PRO A N 1
ATOM 877 C CA . PRO A 1 106 ? 24.109 26.266 6.391 1 90.25 106 PRO A CA 1
ATOM 878 C C . PRO A 1 106 ? 23.906 27.469 5.465 1 90.25 106 PRO A C 1
ATOM 880 O O . PRO A 1 106 ? 24.781 28.312 5.336 1 90.25 106 PRO A O 1
ATOM 883 N N . LEU A 1 107 ? 22.781 27.531 4.832 1 94.06 107 LEU A N 1
ATOM 884 C CA . LEU A 1 107 ? 22.484 28.656 3.938 1 94.06 107 LEU A CA 1
ATOM 885 C C . LEU A 1 107 ? 22.297 29.938 4.727 1 94.06 107 LEU A C 1
ATOM 887 O O . LEU A 1 107 ? 22.656 31.031 4.238 1 94.06 107 LEU A O 1
ATOM 891 N N . VAL A 1 108 ? 21.781 29.859 5.949 1 95 108 VAL A N 1
ATOM 892 C CA . VAL A 1 108 ? 21.609 31.016 6.816 1 95 108 VAL A CA 1
ATOM 893 C C . VAL A 1 108 ? 22.969 31.672 7.098 1 95 108 VAL A C 1
ATOM 895 O O . VAL A 1 108 ? 23.109 32.875 6.98 1 95 108 VAL A O 1
ATOM 898 N N . ASP A 1 109 ? 23.953 30.812 7.375 1 94.06 109 ASP A N 1
ATOM 899 C CA . ASP A 1 109 ? 25.297 31.312 7.68 1 94.06 109 ASP A CA 1
ATOM 900 C C . ASP A 1 109 ? 25.891 32.062 6.484 1 94.06 109 ASP A C 1
ATOM 902 O O . ASP A 1 109 ? 26.469 33.125 6.645 1 94.06 109 ASP A O 1
ATOM 906 N N . LEU A 1 110 ? 25.734 31.484 5.387 1 95.25 110 LEU A N 1
ATOM 907 C CA . LEU A 1 110 ? 26.297 32.062 4.168 1 95.25 110 LEU A CA 1
ATOM 908 C C . LEU A 1 110 ? 25.625 33.375 3.836 1 95.25 110 LEU A C 1
ATOM 910 O O . LEU A 1 110 ? 26.297 34.375 3.545 1 95.25 110 LEU A O 1
ATOM 914 N N . LEU A 1 111 ? 24.344 33.438 3.922 1 96.19 111 LEU A N 1
ATOM 915 C CA . LEU A 1 111 ? 23.594 34.656 3.555 1 96.19 111 LEU A CA 1
ATOM 916 C C . LEU A 1 111 ? 23.812 35.75 4.57 1 96.19 111 LEU A C 1
ATOM 918 O O . LEU A 1 111 ? 23.828 36.938 4.211 1 96.19 111 LEU A O 1
ATOM 922 N N . LYS A 1 112 ? 24 35.406 5.82 1 94.94 112 LYS A N 1
ATOM 923 C CA . LYS A 1 112 ? 24.281 36.406 6.848 1 94.94 112 LYS A CA 1
ATOM 924 C C . LYS A 1 112 ? 25.609 37.094 6.574 1 94.94 112 LYS A C 1
ATOM 926 O O . LYS A 1 112 ? 25.766 38.312 6.867 1 94.94 112 LYS A O 1
ATOM 931 N N . LYS A 1 113 ? 26.547 36.375 6.039 1 94.44 113 LYS A N 1
ATOM 932 C CA . LYS A 1 113 ? 27.844 36.938 5.688 1 94.44 113 LYS A CA 1
ATOM 933 C C . LYS A 1 113 ? 27.719 37.875 4.496 1 94.44 113 LYS A C 1
ATOM 935 O O . LYS A 1 113 ? 28.359 38.938 4.465 1 94.44 113 LYS A O 1
ATOM 940 N N . ILE A 1 114 ? 26.891 37.531 3.586 1 94.56 114 ILE A N 1
ATOM 941 C CA . ILE A 1 114 ? 26.734 38.312 2.361 1 94.56 114 ILE A CA 1
ATOM 942 C C . ILE A 1 114 ? 25.844 39.5 2.627 1 94.56 114 ILE A C 1
ATOM 944 O O . ILE A 1 114 ? 26.094 40.594 2.109 1 94.56 114 ILE A O 1
ATOM 948 N N . TYR A 1 115 ? 24.828 39.25 3.459 1 95.06 115 TYR A N 1
ATOM 949 C CA . TYR A 1 115 ? 23.844 40.312 3.736 1 95.06 115 TYR A CA 1
ATOM 950 C C . TYR A 1 115 ? 23.672 40.5 5.234 1 95.06 115 TYR A C 1
ATOM 952 O O . TYR A 1 115 ? 22.609 40.188 5.789 1 95.06 115 TYR A O 1
ATOM 960 N N . PRO A 1 116 ? 24.5 41.156 5.895 1 92.69 116 PRO A N 1
ATOM 961 C CA . PRO A 1 116 ? 24.516 41.25 7.355 1 92.69 116 PRO A CA 1
ATOM 962 C C . PRO A 1 116 ? 23.391 42.125 7.902 1 92.69 116 PRO A C 1
ATOM 964 O O . PRO A 1 116 ? 23.016 42 9.078 1 92.69 116 PRO A O 1
ATOM 967 N N . THR A 1 117 ? 22.812 42.938 7.113 1 93.88 117 THR A N 1
ATOM 968 C CA . THR A 1 117 ? 21.781 43.844 7.613 1 93.88 117 THR A CA 1
ATOM 969 C C . THR A 1 117 ? 20.391 43.281 7.379 1 93.88 117 THR A C 1
ATOM 971 O O . THR A 1 117 ? 19.391 43.844 7.82 1 93.88 117 THR A O 1
ATOM 974 N N . SER A 1 118 ? 20.328 42.188 6.699 1 96.38 118 SER A N 1
ATOM 975 C CA . SER A 1 118 ? 19.047 41.562 6.402 1 96.38 118 SER A CA 1
ATOM 976 C C . SER A 1 118 ? 18.469 40.844 7.629 1 96.38 118 SER A C 1
ATOM 978 O O . SER A 1 118 ? 19.203 40.562 8.586 1 96.38 118 SER A O 1
ATOM 980 N N . GLN A 1 119 ? 17.203 40.625 7.609 1 97.38 119 GLN A N 1
ATOM 981 C CA . GLN A 1 119 ? 16.547 39.844 8.656 1 97.38 119 GLN A CA 1
ATOM 982 C C . GLN A 1 119 ? 16.391 38.375 8.25 1 97.38 119 GLN A C 1
ATOM 984 O O . GLN A 1 119 ? 16.109 38.094 7.082 1 97.38 119 GLN A O 1
ATOM 989 N N . PHE A 1 120 ? 16.547 37.531 9.234 1 98.06 120 PHE A N 1
ATOM 990 C CA . PHE A 1 120 ? 16.422 36.094 9.016 1 98.06 120 PHE A CA 1
ATOM 991 C C . PHE A 1 120 ? 15.289 35.5 9.852 1 98.06 120 PHE A C 1
ATOM 993 O O . PHE A 1 120 ? 15.281 35.656 11.078 1 98.06 120 PHE A O 1
ATOM 1000 N N . VAL A 1 121 ? 14.32 34.875 9.148 1 98.25 121 VAL A N 1
ATOM 1001 C CA . VAL A 1 121 ? 13.117 34.375 9.789 1 98.25 121 VAL A CA 1
ATOM 1002 C C . VAL A 1 121 ? 13.008 32.875 9.523 1 98.25 121 VAL A C 1
ATOM 1004 O O . VAL A 1 121 ? 13.359 32.375 8.438 1 98.25 121 VAL A O 1
ATOM 1007 N N . LEU A 1 122 ? 12.5 32.094 10.516 1 98.06 122 LEU A N 1
ATOM 1008 C CA . LEU A 1 122 ? 12.258 30.672 10.391 1 98.06 122 LEU A CA 1
ATOM 1009 C C . LEU A 1 122 ? 10.828 30.328 10.789 1 98.06 122 LEU A C 1
ATOM 1011 O O . LEU A 1 122 ? 10.352 30.75 11.844 1 98.06 122 LEU A O 1
ATOM 1015 N N . THR A 1 123 ? 10.148 29.656 9.906 1 97.44 123 THR A N 1
ATOM 1016 C CA . THR A 1 123 ? 8.922 29 10.336 1 97.44 123 THR A CA 1
ATOM 1017 C C . THR A 1 123 ? 9.188 27.562 10.781 1 97.44 123 THR A C 1
ATOM 1019 O O . THR A 1 123 ? 9.75 26.766 10.023 1 97.44 123 THR A O 1
ATOM 1022 N N . LEU A 1 124 ? 8.758 27.297 11.938 1 95.62 124 LEU A N 1
ATOM 1023 C CA . LEU A 1 124 ? 9 25.953 12.484 1 95.62 124 LEU A CA 1
ATOM 1024 C C . LEU A 1 124 ? 7.801 25.047 12.242 1 95.62 124 LEU A C 1
ATOM 1026 O O . LEU A 1 124 ? 6.762 25.188 12.891 1 95.62 124 LEU A O 1
ATOM 1030 N N . HIS A 1 125 ? 7.969 24.062 11.398 1 92.69 125 HIS A N 1
ATOM 1031 C CA . HIS A 1 125 ? 6.875 23.172 11.008 1 92.69 125 HIS A CA 1
ATOM 1032 C C . HIS A 1 125 ? 6.844 21.922 11.859 1 92.69 125 HIS A C 1
ATOM 1034 O O . HIS A 1 125 ? 5.797 21.281 12.016 1 92.69 125 HIS A O 1
ATOM 1040 N N . TYR A 1 126 ? 7.961 21.547 12.305 1 88 126 TYR A N 1
ATOM 1041 C CA . TYR A 1 126 ? 8.047 20.328 13.125 1 88 126 TYR A CA 1
ATOM 1042 C C . TYR A 1 126 ? 9.344 20.312 13.93 1 88 126 TYR A C 1
ATOM 1044 O O . TYR A 1 126 ? 10.258 21.078 13.656 1 88 126 TYR A O 1
ATOM 1052 N N . LEU A 1 127 ? 9.312 19.516 14.906 1 87.5 127 LEU A N 1
ATOM 1053 C CA . LEU A 1 127 ? 10.508 19.141 15.648 1 87.5 127 LEU A CA 1
ATOM 1054 C C . LEU A 1 127 ? 10.836 17.656 15.422 1 87.5 127 LEU A C 1
ATOM 1056 O O . LEU A 1 127 ? 10.039 16.781 15.75 1 87.5 127 LEU A O 1
ATOM 1060 N N . ASN A 1 128 ? 11.922 17.422 14.922 1 86.75 128 ASN A N 1
ATOM 1061 C CA . ASN A 1 128 ? 12.258 16.094 14.453 1 86.75 128 ASN A CA 1
ATOM 1062 C C . ASN A 1 128 ? 12.141 15.055 15.562 1 86.75 128 ASN A C 1
ATOM 1064 O O . ASN A 1 128 ? 11.688 13.93 15.328 1 86.75 128 ASN A O 1
ATOM 1068 N N . TRP A 1 129 ? 12.586 15.406 16.75 1 87.94 129 TRP A N 1
ATOM 1069 C CA . TRP A 1 129 ? 12.594 14.43 17.844 1 87.94 129 TRP A CA 1
ATOM 1070 C C . TRP A 1 129 ? 11.172 14.016 18.203 1 87.94 129 TRP A C 1
ATOM 1072 O O . TRP A 1 129 ? 10.969 12.969 18.828 1 87.94 129 TRP A O 1
ATOM 1082 N N . CYS A 1 130 ? 10.195 14.828 17.875 1 84.25 130 CYS A N 1
ATOM 1083 C CA . CYS A 1 130 ? 8.797 14.508 18.172 1 84.25 130 CYS A CA 1
ATOM 1084 C C . CYS A 1 130 ? 8.344 13.281 17.391 1 84.25 130 CYS A C 1
ATOM 1086 O O . CYS A 1 130 ? 7.473 12.539 17.844 1 84.25 130 CYS A O 1
ATOM 1088 N N . PHE A 1 131 ? 8.914 13.031 16.266 1 83.69 131 PHE A N 1
ATOM 1089 C CA . PHE A 1 131 ? 8.547 11.875 15.461 1 83.69 131 PHE A CA 1
ATOM 1090 C C . PHE A 1 131 ? 9.039 10.586 16.109 1 83.69 131 PHE A C 1
ATOM 1092 O O . PHE A 1 131 ? 8.336 9.578 16.109 1 83.69 131 PHE A O 1
ATOM 1099 N N . THR A 1 132 ? 10.195 10.711 16.672 1 85.19 132 THR A N 1
ATOM 1100 C CA . THR A 1 132 ? 10.812 9.523 17.25 1 85.19 132 THR A CA 1
ATOM 1101 C C . THR A 1 132 ? 10.273 9.281 18.656 1 85.19 132 THR A C 1
ATOM 1103 O O . THR A 1 132 ? 9.984 8.141 19.031 1 85.19 132 THR A O 1
ATOM 1106 N N . LEU A 1 133 ? 10.125 10.336 19.375 1 87.12 133 LEU A N 1
ATOM 1107 C CA . LEU A 1 133 ? 9.742 10.211 20.781 1 87.12 133 LEU A CA 1
ATOM 1108 C C . LEU A 1 133 ? 8.25 10.461 20.969 1 87.12 133 LEU A C 1
ATOM 1110 O O . LEU A 1 133 ? 7.758 10.492 22.094 1 87.12 133 LEU A O 1
ATOM 1114 N N . LYS A 1 134 ? 7.523 10.703 19.859 1 84.75 134 LYS A N 1
ATOM 1115 C CA . LYS A 1 134 ? 6.078 10.914 19.859 1 84.75 134 LYS A CA 1
ATOM 1116 C C . LYS A 1 134 ? 5.699 12.109 20.734 1 84.75 134 LYS A C 1
ATOM 1118 O O . LYS A 1 134 ? 4.738 12.039 21.5 1 84.75 134 LYS A O 1
ATOM 1123 N N . GLY A 1 135 ? 6.625 13.094 20.766 1 82.31 135 GLY A N 1
ATOM 1124 C CA . GLY A 1 135 ? 6.332 14.336 21.453 1 82.31 135 GLY A CA 1
ATOM 1125 C C . GLY A 1 135 ? 6.547 14.242 22.953 1 82.31 135 GLY A C 1
ATOM 1126 O O . GLY A 1 135 ? 6.125 15.125 23.703 1 82.31 135 GLY A O 1
ATOM 1127 N N . ASN A 1 136 ? 7.234 13.219 23.453 1 86.94 136 ASN A N 1
ATOM 1128 C CA . ASN A 1 136 ? 7.473 13.023 24.875 1 86.94 136 ASN A CA 1
ATOM 1129 C C . ASN A 1 136 ? 8.648 13.859 25.375 1 86.94 136 ASN A C 1
ATOM 1131 O O . ASN A 1 136 ? 9.797 13.438 25.297 1 86.94 136 ASN A O 1
ATOM 1135 N N . ILE A 1 137 ? 8.344 14.953 26.047 1 86.5 137 ILE A N 1
ATOM 1136 C CA . ILE A 1 137 ? 9.352 15.906 26.484 1 86.5 137 ILE A CA 1
ATOM 1137 C C . ILE A 1 137 ? 10.203 15.297 27.594 1 86.5 137 ILE A C 1
ATOM 1139 O O . ILE A 1 137 ? 11.406 15.539 27.672 1 86.5 137 ILE A O 1
ATOM 1143 N N . LYS A 1 138 ? 9.539 14.516 28.422 1 87.88 138 LYS A N 1
ATOM 1144 C CA . LYS A 1 138 ? 10.266 13.883 29.516 1 87.88 138 LYS A CA 1
ATOM 1145 C C . LYS A 1 138 ? 11.352 12.945 28.969 1 87.88 138 LYS A C 1
ATOM 1147 O O . LYS A 1 138 ? 12.469 12.93 29.484 1 87.88 138 LYS A O 1
ATOM 1152 N N . ARG A 1 139 ? 10.953 12.258 28 1 90.31 139 ARG A N 1
ATOM 1153 C CA . ARG A 1 139 ? 11.922 11.359 27.375 1 90.31 139 ARG A CA 1
ATOM 1154 C C . ARG A 1 139 ? 13.055 12.141 26.719 1 90.31 139 ARG A C 1
ATOM 1156 O O . ARG A 1 139 ? 14.211 11.719 26.766 1 90.31 139 ARG A O 1
ATOM 1163 N N . LEU A 1 140 ? 12.719 13.211 26.109 1 90.69 140 LEU A N 1
ATOM 1164 C CA . LEU A 1 140 ? 13.75 14.062 25.531 1 90.69 140 LEU A CA 1
ATOM 1165 C C . LEU A 1 140 ? 14.734 14.531 26.594 1 90.69 140 LEU A C 1
ATOM 1167 O O . LEU A 1 140 ? 15.953 14.445 26.406 1 90.69 140 LEU A O 1
ATOM 1171 N N . GLN A 1 141 ? 14.234 14.961 27.672 1 91.44 141 GLN A N 1
ATOM 1172 C CA . GLN A 1 141 ? 15.078 15.414 28.781 1 91.44 141 GLN A CA 1
ATOM 1173 C C . GLN A 1 141 ? 16.016 14.305 29.266 1 91.44 141 GLN A C 1
ATOM 1175 O O . GLN A 1 141 ? 17.188 14.547 29.531 1 91.44 141 GLN A O 1
ATOM 1180 N N . THR A 1 142 ? 15.406 13.141 29.344 1 91.69 142 THR A N 1
ATOM 1181 C CA . THR A 1 142 ? 16.203 11.992 29.766 1 91.69 142 THR A CA 1
ATOM 1182 C C . THR A 1 142 ? 17.375 11.766 28.812 1 91.69 142 THR A C 1
ATOM 1184 O O . THR A 1 142 ? 18.5 11.492 29.25 1 91.69 142 THR A O 1
ATOM 1187 N N . VAL A 1 143 ? 17.109 11.852 27.562 1 93.38 143 VAL A N 1
ATOM 1188 C CA . VAL A 1 143 ? 18.125 11.656 26.531 1 93.38 143 VAL A CA 1
ATOM 1189 C C . VAL A 1 143 ? 19.203 12.734 26.672 1 93.38 143 VAL A C 1
ATOM 1191 O O . VAL A 1 143 ? 20.391 12.445 26.594 1 93.38 143 VAL A O 1
ATOM 1194 N N . LEU A 1 144 ? 18.797 13.969 26.922 1 93.75 144 LEU A N 1
ATOM 1195 C CA . LEU A 1 144 ? 19.719 15.102 26.984 1 93.75 144 LEU A CA 1
ATOM 1196 C C . LEU A 1 144 ? 20.594 15.031 28.234 1 93.75 144 LEU A C 1
ATOM 1198 O O . LEU A 1 144 ? 21.719 15.508 28.234 1 93.75 144 LEU A O 1
ATOM 1202 N N . ASP A 1 145 ? 20.094 14.406 29.281 1 94.19 145 ASP A N 1
ATOM 1203 C CA . ASP A 1 145 ? 20.781 14.336 30.562 1 94.19 145 ASP A CA 1
ATOM 1204 C C . ASP A 1 145 ? 21.781 13.18 30.578 1 94.19 145 ASP A C 1
ATOM 1206 O O . ASP A 1 145 ? 22.672 13.141 31.438 1 94.19 145 ASP A O 1
ATOM 1210 N N . LYS A 1 146 ? 21.562 12.289 29.688 1 94.25 146 LYS A N 1
ATOM 1211 C CA . LYS A 1 146 ? 22.438 11.117 29.656 1 94.25 146 LYS A CA 1
ATOM 1212 C C . LYS A 1 146 ? 23.844 11.484 29.188 1 94.25 146 LYS A C 1
ATOM 1214 O O . LYS A 1 146 ? 24 12.336 28.297 1 94.25 146 LYS A O 1
ATOM 1219 N N . ALA A 1 147 ? 24.781 10.727 29.75 1 93.94 147 ALA A N 1
ATOM 1220 C CA . ALA A 1 147 ? 26.141 10.883 29.266 1 93.94 147 ALA A CA 1
ATOM 1221 C C . ALA A 1 147 ? 26.281 10.328 27.844 1 93.94 147 ALA A C 1
ATOM 1223 O O . ALA A 1 147 ? 25.562 9.398 27.469 1 93.94 147 ALA A O 1
ATOM 1224 N N . GLU A 1 148 ? 27.125 10.977 27.094 1 90.88 148 GLU A N 1
ATOM 1225 C CA . GLU A 1 148 ? 27.312 10.609 25.688 1 90.88 148 GLU A CA 1
ATOM 1226 C C . GLU A 1 148 ? 27.547 9.109 25.531 1 90.88 148 GLU A C 1
ATOM 1228 O O . GLU A 1 148 ? 26.953 8.469 24.656 1 90.88 148 GLU A O 1
ATOM 1233 N N . ASN A 1 149 ? 28.328 8.523 26.375 1 92.69 149 ASN A N 1
ATOM 1234 C CA . ASN A 1 149 ? 28.719 7.121 26.281 1 92.69 149 ASN A CA 1
ATOM 1235 C C . ASN A 1 149 ? 27.562 6.195 26.656 1 92.69 149 ASN A C 1
ATOM 1237 O O . ASN A 1 149 ? 27.578 5.004 26.328 1 92.69 149 ASN A O 1
ATOM 1241 N N . ASP A 1 150 ? 26.594 6.742 27.312 1 94.19 150 ASP A N 1
ATOM 1242 C CA . ASP A 1 150 ? 25.469 5.941 27.781 1 94.19 150 ASP A CA 1
ATOM 1243 C C . ASP A 1 150 ? 24.312 6.008 26.812 1 94.19 150 ASP A C 1
ATOM 1245 O O . ASP A 1 150 ? 23.297 5.32 26.984 1 94.19 150 ASP A O 1
ATOM 1249 N N . ARG A 1 151 ? 24.422 6.793 25.734 1 93.69 151 ARG A N 1
ATOM 1250 C CA . ARG A 1 151 ? 23.328 6.969 24.781 1 93.69 151 ARG A CA 1
ATOM 1251 C C . ARG A 1 151 ? 23.328 5.855 23.75 1 93.69 151 ARG A C 1
ATOM 1253 O O . ARG A 1 151 ? 24.391 5.453 23.25 1 93.69 151 ARG A O 1
ATOM 1260 N N . THR A 1 152 ? 22.172 5.336 23.578 1 94.25 152 THR A N 1
ATOM 1261 C CA . THR A 1 152 ? 22.031 4.434 22.438 1 94.25 152 THR A CA 1
ATOM 1262 C C . THR A 1 152 ? 22.25 5.172 21.125 1 94.25 152 THR A C 1
ATOM 1264 O O . THR A 1 152 ? 22.344 6.402 21.109 1 94.25 152 THR A O 1
ATOM 1267 N N . GLU A 1 153 ? 22.375 4.477 20.047 1 93.19 153 GLU A N 1
ATOM 1268 C CA . GLU A 1 153 ? 22.562 5.105 18.734 1 93.19 153 GLU A CA 1
ATOM 1269 C C . GLU A 1 153 ? 21.406 6.031 18.391 1 93.19 153 GLU A C 1
ATOM 1271 O O . GLU A 1 153 ? 21.609 7.133 17.875 1 93.19 153 GLU A O 1
ATOM 1276 N N . GLU A 1 154 ? 20.266 5.609 18.672 1 92 154 GLU A N 1
ATOM 1277 C CA . GLU A 1 154 ? 19.078 6.422 18.422 1 92 154 GLU A CA 1
ATOM 1278 C C . GLU A 1 154 ? 19.109 7.691 19.266 1 92 154 GLU A C 1
ATOM 1280 O O . GLU A 1 154 ? 18.766 8.773 18.781 1 92 154 GLU A O 1
ATOM 1285 N N . GLU A 1 155 ? 19.531 7.539 20.438 1 93.38 155 GLU A N 1
ATOM 1286 C CA . GLU A 1 155 ? 19.578 8.68 21.359 1 93.38 155 GLU A CA 1
ATOM 1287 C C . GLU A 1 155 ? 20.656 9.68 20.938 1 93.38 155 GLU A C 1
ATOM 1289 O O . GLU A 1 155 ? 20.484 10.891 21.109 1 93.38 155 GLU A O 1
ATOM 1294 N N . LYS A 1 156 ? 21.719 9.164 20.453 1 94.44 156 LYS A N 1
ATOM 1295 C CA . LYS A 1 156 ? 22.75 10.047 19.938 1 94.44 156 LYS A CA 1
ATOM 1296 C C . LYS A 1 156 ? 22.234 10.898 18.781 1 94.44 156 LYS A C 1
ATOM 1298 O O . LYS A 1 156 ? 22.531 12.086 18.688 1 94.44 156 LYS A O 1
ATOM 1303 N N . TYR A 1 157 ? 21.469 10.273 17.984 1 92.62 157 TYR A N 1
ATOM 1304 C CA . TYR A 1 157 ? 20.875 10.984 16.859 1 92.62 157 TYR A CA 1
ATOM 1305 C C . TYR A 1 157 ? 19.938 12.086 17.359 1 92.62 157 TYR A C 1
ATOM 1307 O O . TYR A 1 157 ? 19.969 13.211 16.844 1 92.62 157 TYR A O 1
ATOM 1315 N N . ILE A 1 158 ? 19.172 11.758 18.297 1 93.56 158 ILE A N 1
ATOM 1316 C CA . ILE A 1 158 ? 18.219 12.719 18.859 1 93.56 158 ILE A CA 1
ATOM 1317 C C . ILE A 1 158 ? 18.984 13.891 19.469 1 93.56 158 ILE A C 1
ATOM 1319 O O . ILE A 1 158 ? 18.609 15.047 19.281 1 93.56 158 ILE A O 1
ATOM 1323 N N . TYR A 1 159 ? 20.016 13.594 20.125 1 94.56 159 TYR A N 1
ATOM 1324 C CA . TYR A 1 159 ? 20.844 14.625 20.766 1 94.56 159 TYR A CA 1
ATOM 1325 C C . TYR A 1 159 ? 21.438 15.562 19.719 1 94.56 159 TYR A C 1
ATOM 1327 O O . TYR A 1 159 ? 21.406 16.781 19.891 1 94.56 159 TYR A O 1
ATOM 1335 N N . ASP A 1 160 ? 21.984 14.977 18.719 1 91.75 160 ASP A N 1
ATOM 1336 C CA . ASP A 1 160 ? 22.594 15.766 17.641 1 91.75 160 ASP A CA 1
ATOM 1337 C C . ASP A 1 160 ? 21.562 16.641 16.953 1 91.75 160 ASP A C 1
ATOM 1339 O O . ASP A 1 160 ? 21.844 17.797 16.625 1 91.75 160 ASP A O 1
ATOM 1343 N N . GLU A 1 161 ? 20.469 16.141 16.75 1 90.69 161 GLU A N 1
ATOM 1344 C CA . GLU A 1 161 ? 19.391 16.891 16.125 1 90.69 161 GLU A CA 1
ATOM 1345 C C . GLU A 1 161 ? 18.969 18.062 17.016 1 90.69 161 GLU A C 1
ATOM 1347 O O . GLU A 1 161 ? 18.734 19.172 16.516 1 90.69 161 GLU A O 1
ATOM 1352 N N . TYR A 1 162 ? 18.844 17.781 18.234 1 93.19 162 TYR A N 1
ATOM 1353 C CA . TYR A 1 162 ? 18.5 18.828 19.188 1 93.19 162 TYR A CA 1
ATOM 1354 C C . TYR A 1 162 ? 19.531 19.953 19.156 1 93.19 162 TYR A C 1
ATOM 1356 O O . TYR A 1 162 ? 19.172 21.125 19.109 1 93.19 162 TYR A O 1
ATOM 1364 N N . LYS A 1 163 ? 20.766 19.609 19.109 1 92.5 163 LYS A N 1
ATOM 1365 C CA . LYS A 1 163 ? 21.844 20.594 19.078 1 92.5 163 LYS A CA 1
ATOM 1366 C C . LYS A 1 163 ? 21.781 21.438 17.812 1 92.5 163 LYS A C 1
ATOM 1368 O O . LYS A 1 163 ? 21.984 22.656 17.844 1 92.5 163 LYS A O 1
ATOM 1373 N N . GLN A 1 164 ? 21.531 20.75 16.781 1 91 164 GLN A N 1
ATOM 1374 C CA . GLN A 1 164 ? 21.422 21.453 15.508 1 91 164 GLN A CA 1
ATOM 1375 C C . GLN A 1 164 ? 20.234 22.422 15.523 1 91 164 GLN A C 1
ATOM 1377 O O . GLN A 1 164 ? 20.328 23.531 14.992 1 91 164 GLN A O 1
ATOM 1382 N N . GLU A 1 165 ? 19.156 21.984 16.062 1 94.38 165 GLU A N 1
ATOM 1383 C CA . GLU A 1 165 ? 17.969 22.828 16.172 1 94.38 165 GLU A CA 1
ATOM 1384 C C . GLU A 1 165 ? 18.266 24.078 17 1 94.38 165 GLU A C 1
ATOM 1386 O O . GLU A 1 165 ? 17.953 25.203 16.578 1 94.38 165 GLU A O 1
ATOM 1391 N N . VAL A 1 166 ? 18.938 23.906 18.094 1 94.5 166 VAL A N 1
ATOM 1392 C CA . VAL A 1 166 ? 19.281 25.016 18.969 1 94.5 166 VAL A CA 1
ATOM 1393 C C . VAL A 1 166 ? 20.156 26.031 18.219 1 94.5 166 VAL A C 1
ATOM 1395 O O . VAL A 1 166 ? 19.938 27.234 18.297 1 94.5 166 VAL A O 1
ATOM 1398 N N . SER A 1 167 ? 21.109 25.453 17.547 1 94.12 167 SER A N 1
ATOM 1399 C CA . SER A 1 167 ? 22 26.312 16.766 1 94.12 167 SER A CA 1
ATOM 1400 C C . SER A 1 167 ? 21.234 27.156 15.766 1 94.12 167 SER A C 1
ATOM 1402 O O . SER A 1 167 ? 21.453 28.375 15.664 1 94.12 167 SER A O 1
ATOM 1404 N N . PHE A 1 168 ? 20.328 26.562 15.07 1 95.38 168 PHE A N 1
ATOM 1405 C CA . PHE A 1 168 ? 19.547 27.266 14.062 1 95.38 168 PHE A CA 1
ATOM 1406 C C . PHE A 1 168 ? 18.672 28.344 14.703 1 95.38 168 PHE A C 1
ATOM 1408 O O . PHE A 1 168 ? 18.625 29.469 14.227 1 95.38 168 PHE A O 1
ATOM 1415 N N . TYR A 1 169 ? 18.016 28.016 15.789 1 96.94 169 TYR A N 1
ATOM 1416 C CA . TYR A 1 169 ? 17.109 28.938 16.469 1 96.94 169 TYR A CA 1
ATOM 1417 C C . TYR A 1 169 ? 17.859 30.172 16.953 1 96.94 169 TYR A C 1
ATOM 1419 O O . TYR A 1 169 ? 17.312 31.281 16.906 1 96.94 169 TYR A O 1
ATOM 1427 N N . ARG A 1 170 ? 19.094 29.984 17.281 1 95.25 170 ARG A N 1
ATOM 1428 C CA . ARG A 1 170 ? 19.891 31.094 17.797 1 95.25 170 ARG A CA 1
ATOM 1429 C C . ARG A 1 170 ? 20.406 31.969 16.656 1 95.25 170 ARG A C 1
ATOM 1431 O O . ARG A 1 170 ? 20.625 33.156 16.844 1 95.25 170 ARG A O 1
ATOM 1438 N N . LYS A 1 171 ? 20.547 31.406 15.547 1 95.12 171 LYS A N 1
ATOM 1439 C CA . LYS A 1 171 ? 21.125 32.094 14.406 1 95.12 171 LYS A CA 1
ATOM 1440 C C . LYS A 1 171 ? 20.109 33.031 13.734 1 95.12 171 LYS A C 1
ATOM 1442 O O . LYS A 1 171 ? 20.469 34.062 13.164 1 95.12 171 LYS A O 1
ATOM 1447 N N . VAL A 1 172 ? 18.844 32.719 13.773 1 97.62 172 VAL A N 1
ATOM 1448 C CA . VAL A 1 172 ? 17.828 33.5 13.086 1 97.62 172 VAL A CA 1
ATOM 1449 C C . VAL A 1 172 ? 17.344 34.625 13.992 1 97.62 172 VAL A C 1
ATOM 1451 O O . VAL A 1 172 ? 17.531 34.594 15.211 1 97.62 172 VAL A O 1
ATOM 1454 N N . ASP A 1 173 ? 16.766 35.625 13.367 1 97.56 173 ASP A N 1
ATOM 1455 C CA . ASP A 1 173 ? 16.328 36.812 14.109 1 97.56 173 ASP A CA 1
ATOM 1456 C C . ASP A 1 173 ? 14.938 36.594 14.711 1 97.56 173 ASP A C 1
ATOM 1458 O O . ASP A 1 173 ? 14.648 37.062 15.805 1 97.56 173 ASP A O 1
ATOM 1462 N N . ARG A 1 174 ? 14.094 35.938 14.008 1 98.19 174 ARG A N 1
ATOM 1463 C CA . ARG A 1 174 ? 12.727 35.688 14.438 1 98.19 174 ARG A CA 1
ATOM 1464 C C . ARG A 1 174 ? 12.281 34.281 14.031 1 98.19 174 ARG A C 1
ATOM 1466 O O . ARG A 1 174 ? 12.758 33.75 13.023 1 98.19 174 ARG A O 1
ATOM 1473 N N . ILE A 1 175 ? 11.375 33.75 14.844 1 98.5 175 ILE A N 1
ATOM 1474 C CA . ILE A 1 175 ? 10.852 32.406 14.602 1 98.5 175 ILE A CA 1
ATOM 1475 C C . ILE A 1 175 ? 9.32 32.438 14.641 1 98.5 175 ILE A C 1
ATOM 1477 O O . ILE A 1 175 ? 8.734 32.938 15.602 1 98.5 175 ILE A O 1
ATOM 1481 N N . ILE A 1 176 ? 8.758 31.969 13.602 1 98.44 176 ILE A N 1
ATOM 1482 C CA . ILE A 1 176 ? 7.309 31.797 13.562 1 98.44 176 ILE A CA 1
ATOM 1483 C C . ILE A 1 176 ? 6.938 30.406 14.047 1 98.44 176 ILE A C 1
ATOM 1485 O O . ILE A 1 176 ? 7.359 29.406 13.469 1 98.44 176 ILE A O 1
ATOM 1489 N N . CYS A 1 177 ? 6.172 30.359 15.117 1 97.62 177 CYS A N 1
ATOM 1490 C CA . CYS A 1 177 ? 5.613 29.109 15.641 1 97.62 177 CYS A CA 1
ATOM 1491 C C . CYS A 1 177 ? 4.176 28.922 15.172 1 97.62 177 CYS A C 1
ATOM 1493 O O . CYS A 1 177 ? 3.398 29.875 15.133 1 97.62 177 CYS A O 1
ATOM 1495 N N . LEU A 1 178 ? 3.842 27.75 14.898 1 96.75 178 LEU A N 1
ATOM 1496 C CA . LEU A 1 178 ? 2.516 27.469 14.359 1 96.75 178 LEU A CA 1
ATOM 1497 C C . LEU A 1 178 ? 1.564 27.016 15.453 1 96.75 178 LEU A C 1
ATOM 1499 O O . LEU A 1 178 ? 0.386 26.766 15.195 1 96.75 178 LEU A O 1
ATOM 1503 N N . ALA A 1 179 ? 2.041 26.922 16.641 1 95.31 179 ALA A N 1
ATOM 1504 C CA . ALA A 1 179 ? 1.245 26.562 17.812 1 95.31 179 ALA A CA 1
ATOM 1505 C C . ALA A 1 179 ? 1.794 27.219 19.078 1 95.31 179 ALA A C 1
ATOM 1507 O O . ALA A 1 179 ? 3.004 27.406 19.203 1 95.31 179 ALA A O 1
ATOM 1508 N N . GLN A 1 180 ? 0.912 27.547 19.969 1 94.75 180 GLN A N 1
ATOM 1509 C CA . GLN A 1 180 ? 1.322 28.078 21.25 1 94.75 180 GLN A CA 1
ATOM 1510 C C . GLN A 1 180 ? 2.219 27.094 22 1 94.75 180 GLN A C 1
ATOM 1512 O O . GLN A 1 180 ? 3.168 27.5 22.672 1 94.75 180 GLN A O 1
ATOM 1517 N N . TYR A 1 181 ? 1.883 25.875 21.891 1 91.62 181 TYR A N 1
ATOM 1518 C CA . TYR A 1 181 ? 2.688 24.828 22.516 1 91.62 181 TYR A CA 1
ATOM 1519 C C . TYR A 1 181 ? 4.145 24.922 22.078 1 91.62 181 TYR A C 1
ATOM 1521 O O . TYR A 1 181 ? 5.051 24.891 22.906 1 91.62 181 TYR A O 1
ATOM 1529 N N . THR A 1 182 ? 4.336 25.016 20.828 1 94.31 182 THR A N 1
ATOM 1530 C CA . THR A 1 182 ? 5.684 25.094 20.281 1 94.31 182 THR A CA 1
ATOM 1531 C C . THR A 1 182 ? 6.395 26.359 20.75 1 94.31 182 THR A C 1
ATOM 1533 O O . THR A 1 182 ? 7.578 26.328 21.078 1 94.31 182 THR A O 1
ATOM 1536 N N . LYS A 1 183 ? 5.66 27.438 20.734 1 96.75 183 LYS A N 1
ATOM 1537 C CA . LYS A 1 183 ? 6.219 28.688 21.234 1 96.75 183 LYS A CA 1
ATOM 1538 C C . LYS A 1 183 ? 6.688 28.547 22.672 1 96.75 183 LYS A C 1
ATOM 1540 O O . LYS A 1 183 ? 7.809 28.938 23.016 1 96.75 183 LYS A O 1
ATOM 1545 N N . MET A 1 184 ? 5.887 27.969 23.469 1 95.06 184 MET A N 1
ATOM 1546 C CA . MET A 1 184 ? 6.215 27.766 24.875 1 95.06 184 MET A CA 1
ATOM 1547 C C . MET A 1 184 ? 7.402 26.828 25.031 1 95.06 184 MET A C 1
ATOM 1549 O O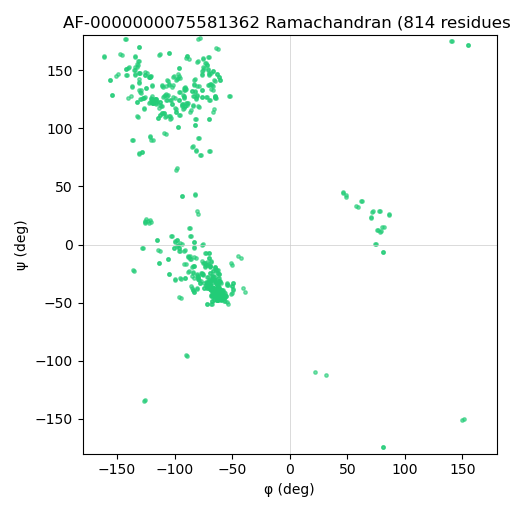 . MET A 1 184 ? 8.297 27.078 25.828 1 95.06 184 MET A O 1
ATOM 1553 N N . LEU A 1 185 ? 7.387 25.766 24.266 1 93.38 185 LEU A N 1
ATOM 1554 C CA . LEU A 1 185 ? 8.469 24.797 24.312 1 93.38 185 LEU A CA 1
ATOM 1555 C C . LEU A 1 185 ? 9.805 25.453 23.969 1 93.38 185 LEU A C 1
ATOM 1557 O O . LEU A 1 185 ? 10.797 25.234 24.672 1 93.38 185 LEU A O 1
ATOM 1561 N N . LEU A 1 186 ? 9.812 26.25 22.922 1 96.44 186 LEU A N 1
ATOM 1562 C CA . LEU A 1 186 ? 11.039 26.922 22.516 1 96.44 186 LEU A CA 1
ATOM 1563 C C . LEU A 1 186 ? 11.508 27.906 23.578 1 96.44 186 LEU A C 1
ATOM 1565 O O . LEU A 1 186 ? 12.711 28.016 23.844 1 96.44 186 LEU A O 1
ATOM 1569 N N . ASN A 1 187 ? 10.586 28.547 24.141 1 97.25 187 ASN A N 1
ATOM 1570 C CA . ASN A 1 187 ? 10.93 29.516 25.172 1 97.25 187 ASN A CA 1
ATOM 1571 C C . ASN A 1 187 ? 11.391 28.844 26.453 1 97.25 187 ASN A C 1
ATOM 1573 O O . ASN A 1 187 ? 12.492 29.125 26.953 1 97.25 187 ASN A O 1
ATOM 1577 N N . GLU A 1 188 ? 10.656 27.922 26.969 1 95.44 188 GLU A N 1
ATOM 1578 C CA . GLU A 1 188 ? 10.859 27.359 28.297 1 95.44 188 GLU A CA 1
ATOM 1579 C C . GLU A 1 188 ? 11.898 26.25 28.281 1 95.44 188 GLU A C 1
ATOM 1581 O O . GLU A 1 188 ? 12.703 26.125 29.203 1 95.44 188 GLU A O 1
ATOM 1586 N N . PHE A 1 189 ? 11.844 25.484 27.266 1 93.06 189 PHE A N 1
ATOM 1587 C CA . PHE A 1 189 ? 12.719 24.312 27.25 1 93.06 189 PHE A CA 1
ATOM 1588 C C . PHE A 1 189 ? 14 24.609 26.484 1 93.06 189 PHE A C 1
ATOM 1590 O O . PHE A 1 189 ? 15.102 24.297 26.953 1 93.06 189 PHE A O 1
ATOM 1597 N N . TYR A 1 190 ? 13.891 25.234 25.344 1 94.94 190 TYR A N 1
ATOM 1598 C CA . TYR A 1 190 ? 15.055 25.5 24.5 1 94.94 190 TYR A CA 1
ATOM 1599 C C . TYR A 1 190 ? 15.766 26.766 24.938 1 94.94 190 TYR A C 1
ATOM 1601 O O . TYR A 1 190 ? 16.906 27.016 24.547 1 94.94 190 TYR A O 1
ATOM 1609 N N . GLY A 1 191 ? 15.094 27.672 25.578 1 95.44 191 GLY A N 1
ATOM 1610 C CA . GLY A 1 191 ? 15.695 28.891 26.094 1 95.44 191 GLY A CA 1
ATOM 1611 C C . GLY A 1 191 ? 15.742 30 25.078 1 95.44 191 GLY A C 1
ATOM 1612 O O . GLY A 1 191 ? 16.594 30.891 25.156 1 95.44 191 GLY A O 1
ATOM 1613 N N . ILE A 1 192 ? 14.875 29.969 24.172 1 97.56 192 ILE A N 1
ATOM 1614 C CA . ILE A 1 192 ? 14.82 31.031 23.156 1 97.56 192 ILE A CA 1
ATOM 1615 C C . ILE A 1 192 ? 14.039 32.219 23.703 1 97.56 192 ILE A C 1
ATOM 1617 O O . ILE A 1 192 ? 12.969 32.062 24.297 1 97.56 192 ILE A O 1
ATOM 1621 N N . GLU A 1 193 ? 14.5 33.406 23.469 1 97.38 193 GLU A N 1
ATOM 1622 C CA . GLU A 1 193 ? 13.867 34.625 23.984 1 97.38 193 GLU A CA 1
ATOM 1623 C C . GLU A 1 193 ? 12.484 34.844 23.391 1 97.38 193 GLU A C 1
ATOM 1625 O O . GLU A 1 193 ? 12.273 34.625 22.203 1 97.38 193 GLU A O 1
ATOM 1630 N N . GLU A 1 194 ? 11.578 35.281 24.156 1 96.81 194 GLU A N 1
ATOM 1631 C CA . GLU A 1 194 ? 10.188 35.438 23.75 1 96.81 194 GLU A CA 1
ATOM 1632 C C . GLU A 1 194 ? 10.062 36.438 22.609 1 96.81 194 GLU A C 1
ATOM 1634 O O . GLU A 1 194 ? 9.211 36.281 21.734 1 96.81 194 GLU A O 1
ATOM 1639 N N . CYS A 1 195 ? 10.867 37.438 22.641 1 96.06 195 CYS A N 1
ATOM 1640 C CA . CYS A 1 195 ? 10.781 38.5 21.641 1 96.06 195 CYS A CA 1
ATOM 1641 C C . CYS A 1 195 ? 11.109 37.969 20.25 1 96.06 195 CYS A C 1
ATOM 1643 O O . CYS A 1 195 ? 10.75 38.562 19.25 1 96.06 195 CYS A O 1
ATOM 1645 N N . LYS A 1 196 ? 11.789 36.812 20.188 1 97.56 196 LYS A N 1
ATOM 1646 C CA . LYS A 1 196 ? 12.156 36.219 18.922 1 97.56 196 LYS A CA 1
ATOM 1647 C C . LYS A 1 196 ? 11.023 35.344 18.391 1 97.56 196 LYS A C 1
ATOM 1649 O O . LYS A 1 196 ? 11.031 34.938 17.219 1 97.56 196 LYS A O 1
ATOM 1654 N N . LEU A 1 197 ? 10.016 35.031 19.219 1 98.44 197 LEU A N 1
ATOM 1655 C CA . LEU A 1 197 ? 9 34.031 18.906 1 98.44 197 LEU A CA 1
ATOM 1656 C C . LEU A 1 197 ? 7.664 34.719 18.594 1 98.44 197 LEU A C 1
ATOM 1658 O O . LEU A 1 197 ? 7.203 35.562 19.344 1 98.44 197 LEU A O 1
ATOM 1662 N N . THR A 1 198 ? 7.094 34.344 17.5 1 98.44 198 THR A N 1
ATOM 1663 C CA . THR A 1 198 ? 5.777 34.844 17.109 1 98.44 198 THR A CA 1
ATOM 1664 C C . THR A 1 198 ? 4.855 33.688 16.719 1 98.44 198 THR A C 1
ATOM 1666 O O . THR A 1 198 ? 5.262 32.781 16 1 98.44 198 THR A O 1
ATOM 1669 N N . LEU A 1 199 ? 3.646 33.719 17.25 1 97.81 199 LEU A N 1
ATOM 1670 C CA . LEU A 1 199 ? 2.643 32.719 16.922 1 97.81 199 LEU A CA 1
ATOM 1671 C C . LEU A 1 199 ? 1.83 33.156 15.703 1 97.81 199 LEU A C 1
ATOM 1673 O O . LEU A 1 199 ? 1.238 34.219 15.703 1 97.81 199 LEU A O 1
ATOM 1677 N N . ILE A 1 200 ? 1.834 32.406 14.656 1 98.19 200 ILE A N 1
ATOM 1678 C CA . ILE A 1 200 ? 0.953 32.562 13.5 1 98.19 200 ILE A CA 1
ATOM 1679 C C . ILE A 1 200 ? 0.321 31.234 13.125 1 98.19 200 ILE A C 1
ATOM 1681 O O . ILE A 1 200 ? 0.999 30.344 12.594 1 98.19 200 ILE A O 1
ATOM 1685 N N . TYR A 1 201 ? -0.973 31.109 13.352 1 97.5 201 TYR A N 1
ATOM 1686 C CA . TYR A 1 201 ? -1.673 29.875 12.992 1 97.5 201 TYR A CA 1
ATOM 1687 C C . TYR A 1 201 ? -1.814 29.734 11.484 1 97.5 201 TYR A C 1
ATOM 1689 O O . TYR A 1 201 ? -1.862 30.75 10.766 1 97.5 201 TYR A O 1
ATOM 1697 N N . ASN A 1 202 ? -1.854 28.453 11.047 1 97.5 202 ASN A N 1
ATOM 1698 C CA . ASN A 1 202 ? -2.195 28.203 9.648 1 97.5 202 ASN A CA 1
ATOM 1699 C C . ASN A 1 202 ? -3.613 28.672 9.328 1 97.5 202 ASN A C 1
ATOM 1701 O O . ASN A 1 202 ? -4.492 28.641 10.188 1 97.5 202 ASN A O 1
ATOM 1705 N N . GLY A 1 203 ? -3.752 29.109 8.125 1 97.69 203 GLY A N 1
ATOM 1706 C CA . GLY A 1 203 ? -5.07 29.5 7.648 1 97.69 203 GLY A CA 1
ATOM 1707 C C . GLY A 1 203 ? -5.406 28.922 6.281 1 97.69 203 GLY A C 1
ATOM 1708 O O . GLY A 1 203 ? -4.512 28.609 5.5 1 97.69 203 GLY A O 1
ATOM 1709 N N . LEU A 1 204 ? -6.703 28.812 6.047 1 97.19 204 LEU A N 1
ATOM 1710 C CA . LEU A 1 204 ? -7.203 28.344 4.758 1 97.19 204 LEU A CA 1
ATOM 1711 C C . LEU A 1 204 ? -8.367 29.219 4.285 1 97.19 204 LEU A C 1
ATOM 1713 O O . LEU A 1 204 ? -9.125 29.75 5.102 1 97.19 204 LEU A O 1
ATOM 1717 N N . ILE A 1 205 ? -8.445 29.281 2.957 1 96.56 205 ILE A N 1
ATOM 1718 C CA . ILE A 1 205 ? -9.602 29.953 2.377 1 96.56 205 ILE A CA 1
ATOM 1719 C C . ILE A 1 205 ? -10.859 29.125 2.633 1 96.56 205 ILE A C 1
ATOM 1721 O O . ILE A 1 205 ? -10.828 27.891 2.529 1 96.56 205 ILE A O 1
ATOM 1725 N N . ASP A 1 206 ? -11.961 29.797 2.988 1 97.25 206 ASP A N 1
ATOM 1726 C CA . ASP A 1 206 ? -13.219 29.094 3.25 1 97.25 206 ASP A CA 1
ATOM 1727 C C . ASP A 1 206 ? -13.812 28.531 1.962 1 97.25 206 ASP A C 1
ATOM 1729 O O . ASP A 1 206 ? -14.32 29.281 1.124 1 97.25 206 ASP A O 1
ATOM 1733 N N . GLN A 1 207 ? -13.766 27.25 1.81 1 96.12 207 GLN A N 1
ATOM 1734 C CA . GLN A 1 207 ? -14.32 26.578 0.635 1 96.12 207 GLN A CA 1
ATOM 1735 C C . GLN A 1 207 ? -15.391 25.562 1.031 1 96.12 207 GLN A C 1
ATOM 1737 O O . GLN A 1 207 ? -15.719 24.656 0.259 1 96.12 207 GLN A O 1
ATOM 1742 N N . ALA A 1 208 ? -15.93 25.75 2.205 1 96.19 208 ALA A N 1
ATOM 1743 C CA . ALA A 1 208 ? -16.906 24.797 2.734 1 96.19 208 ALA A CA 1
ATOM 1744 C C . ALA A 1 208 ? -18.188 24.812 1.916 1 96.19 208 ALA A C 1
ATOM 1746 O O . ALA A 1 208 ? -18.641 25.875 1.487 1 96.19 208 ALA A O 1
ATOM 1747 N N . ILE A 1 209 ? -18.688 23.609 1.651 1 93.56 209 ILE A N 1
ATOM 1748 C CA . ILE A 1 209 ? -20.016 23.422 1.092 1 93.56 209 ILE A CA 1
ATOM 1749 C C . ILE A 1 209 ? -20.891 22.641 2.082 1 93.56 209 ILE A C 1
ATOM 1751 O O . ILE A 1 209 ? -20.516 21.562 2.531 1 93.56 209 ILE A O 1
ATOM 1755 N N . PHE A 1 210 ? -22.031 23.203 2.428 1 94.56 210 PHE A N 1
ATOM 1756 C CA . PHE A 1 210 ? -22.953 22.578 3.377 1 94.56 210 PHE A CA 1
ATOM 1757 C C . PHE A 1 210 ? -24.141 21.953 2.658 1 94.56 210 PHE A C 1
ATOM 1759 O O . PHE A 1 210 ? -24.828 22.641 1.9 1 94.56 210 PHE A O 1
ATOM 1766 N N . LEU A 1 211 ? -24.281 20.734 2.939 1 94.88 211 LEU A N 1
ATOM 1767 C CA . LEU A 1 211 ? -25.391 19.984 2.348 1 94.88 211 LEU A CA 1
ATOM 1768 C C . LEU A 1 211 ? -26.531 19.812 3.348 1 94.88 211 LEU A C 1
ATOM 1770 O O . LEU A 1 211 ? -26.297 19.641 4.543 1 94.88 211 LEU A O 1
ATOM 1774 N N . ASP A 1 212 ? -27.766 19.859 2.863 1 93.81 212 ASP A N 1
ATOM 1775 C CA . ASP A 1 212 ? -28.844 19.453 3.742 1 93.81 212 ASP A CA 1
ATOM 1776 C C . ASP A 1 212 ? -28.938 17.922 3.842 1 93.81 212 ASP A C 1
ATOM 1778 O O . ASP A 1 212 ? -28.141 17.219 3.229 1 93.81 212 ASP A O 1
ATOM 1782 N N . GLU A 1 213 ? -29.828 17.469 4.633 1 91.94 213 GLU A N 1
ATOM 1783 C CA . GLU A 1 213 ? -29.891 16.047 4.938 1 91.94 213 GLU A CA 1
ATOM 1784 C C . GLU A 1 213 ? -30.188 15.227 3.682 1 91.94 213 GLU A C 1
ATOM 1786 O O . GLU A 1 213 ? -29.625 14.148 3.488 1 91.94 213 GLU A O 1
ATOM 1791 N N . VAL A 1 214 ? -31.047 15.703 2.816 1 95.19 214 VAL A N 1
ATOM 1792 C CA . VAL A 1 214 ? -31.438 15 1.597 1 95.19 214 VAL A CA 1
ATOM 1793 C C . VAL A 1 214 ? -30.25 14.938 0.64 1 95.19 214 VAL A C 1
ATOM 1795 O O . VAL A 1 214 ? -29.953 13.875 0.077 1 95.19 214 VAL A O 1
ATOM 1798 N N . GLU A 1 215 ? -29.547 16.016 0.471 1 96 215 GLU A N 1
ATOM 1799 C CA . GLU A 1 215 ? -28.375 16.078 -0.385 1 96 215 GLU A CA 1
ATOM 1800 C C . GLU A 1 215 ? -27.266 15.164 0.134 1 96 215 GLU A C 1
ATOM 1802 O O . GLU A 1 215 ? -26.594 14.492 -0.648 1 96 215 GLU A O 1
ATOM 1807 N N . ARG A 1 216 ? -27.156 15.219 1.403 1 95.31 216 ARG A N 1
ATOM 1808 C CA . ARG A 1 216 ? -26.141 14.391 2.045 1 95.31 216 ARG A CA 1
ATOM 1809 C C . ARG A 1 216 ? -26.406 12.906 1.801 1 95.31 216 ARG A C 1
ATOM 1811 O O . ARG A 1 216 ? -25.5 12.156 1.447 1 95.31 216 ARG A O 1
ATOM 1818 N N . MET A 1 217 ? -27.609 12.523 1.968 1 95.19 217 MET A N 1
ATOM 1819 C CA . MET A 1 217 ? -28.016 11.133 1.741 1 95.19 217 MET A CA 1
ATOM 1820 C C . MET A 1 217 ? -27.797 10.734 0.285 1 95.19 217 MET A C 1
ATOM 1822 O O . MET A 1 217 ? -27.344 9.625 -0 1 95.19 217 MET A O 1
ATOM 1826 N N . GLN A 1 218 ? -28.094 11.641 -0.579 1 96.25 218 GLN A N 1
ATOM 1827 C CA . GLN A 1 218 ? -27.906 11.375 -2.002 1 96.25 218 GLN A CA 1
ATOM 1828 C C . GLN A 1 218 ? -26.422 11.195 -2.334 1 96.25 218 GLN A C 1
ATOM 1830 O O . GLN A 1 218 ? -26.062 10.297 -3.096 1 96.25 218 GLN A O 1
ATOM 1835 N N . ARG A 1 219 ? -25.594 12.055 -1.792 1 95.75 219 ARG A N 1
ATOM 1836 C CA . ARG A 1 219 ? -24.156 11.953 -2.035 1 95.75 219 ARG A CA 1
ATOM 1837 C C . ARG A 1 219 ? -23.609 10.625 -1.522 1 95.75 219 ARG A C 1
ATOM 1839 O O . ARG A 1 219 ? -22.797 9.984 -2.191 1 95.75 219 ARG A O 1
ATOM 1846 N N . LYS A 1 220 ? -24.047 10.242 -0.351 1 96.56 220 LYS A N 1
ATOM 1847 C CA . LYS A 1 220 ? -23.656 8.945 0.197 1 96.56 220 LYS A CA 1
ATOM 1848 C C . LYS A 1 220 ? -24.078 7.805 -0.731 1 96.56 220 LYS A C 1
ATOM 1850 O O . LYS A 1 220 ? -23.297 6.887 -0.987 1 96.56 220 LYS A O 1
ATOM 1855 N N . ARG A 1 221 ? -25.266 7.906 -1.229 1 95.12 221 ARG A N 1
ATOM 1856 C CA . ARG A 1 221 ? -25.781 6.887 -2.141 1 95.12 221 ARG A CA 1
ATOM 1857 C C . ARG A 1 221 ? -24.969 6.848 -3.43 1 95.12 221 ARG A C 1
ATOM 1859 O O . ARG A 1 221 ? -24.672 5.77 -3.949 1 95.12 221 ARG A O 1
ATOM 1866 N N . ASP A 1 222 ? -24.609 8.055 -3.883 1 95.06 222 ASP A N 1
ATOM 1867 C CA . ASP A 1 222 ? -23.828 8.156 -5.109 1 95.06 222 ASP A CA 1
ATOM 1868 C C . ASP A 1 222 ? -22.469 7.484 -4.945 1 95.06 222 ASP A C 1
ATOM 1870 O O . ASP A 1 222 ? -21.875 7.004 -5.918 1 95.06 222 ASP A O 1
ATOM 1874 N N . LEU A 1 223 ? -22.016 7.391 -3.715 1 95.81 223 LEU A N 1
ATOM 1875 C CA . LEU A 1 223 ? -20.719 6.773 -3.424 1 95.81 223 LEU A CA 1
ATOM 1876 C C . LEU A 1 223 ? -20.906 5.359 -2.881 1 95.81 223 LEU A C 1
ATOM 1878 O O . LEU A 1 223 ? -19.953 4.758 -2.373 1 95.81 223 LEU A O 1
ATOM 1882 N N . PHE A 1 224 ? -22.172 4.859 -2.91 1 95.38 224 PHE A N 1
ATOM 1883 C CA . PHE A 1 224 ? -22.578 3.482 -2.646 1 95.38 224 PHE A CA 1
ATOM 1884 C C . PHE A 1 224 ? -22.422 3.146 -1.168 1 95.38 224 PHE A C 1
ATOM 1886 O O . PHE A 1 224 ? -22.109 2.006 -0.816 1 95.38 224 PHE A O 1
ATOM 1893 N N . PHE A 1 225 ? -22.422 4.148 -0.306 1 95.19 225 PHE A N 1
ATOM 1894 C CA . PHE A 1 225 ? -22.5 3.879 1.125 1 95.19 225 PHE A CA 1
ATOM 1895 C C . PHE A 1 225 ? -23.906 3.426 1.516 1 95.19 225 PHE A C 1
ATOM 1897 O O . PHE A 1 225 ? -24.875 3.699 0.803 1 95.19 225 PHE A O 1
ATOM 1904 N N . GLY A 1 226 ? -23.984 2.719 2.6 1 89.56 226 GLY A N 1
ATOM 1905 C CA . GLY A 1 226 ? -25.266 2.197 3.055 1 89.56 226 GLY A CA 1
ATOM 1906 C C . GLY A 1 226 ? -26.172 3.27 3.611 1 89.56 226 GLY A C 1
ATOM 1907 O O . GLY A 1 226 ? -25.719 4.305 4.094 1 89.56 226 GLY A O 1
ATOM 1908 N N . GLU A 1 227 ? -27.422 2.967 3.529 1 85.69 227 GLU A N 1
ATOM 1909 C CA . GLU A 1 227 ? -28.406 3.877 4.109 1 85.69 227 GLU A CA 1
ATOM 1910 C C . GLU A 1 227 ? -28.266 3.957 5.625 1 85.69 227 GLU A C 1
ATOM 1912 O O . GLU A 1 227 ? -28.234 2.932 6.309 1 85.69 227 GLU A O 1
ATOM 1917 N N . GLY A 1 228 ? -28.172 5.137 6.105 1 88 228 GLY A N 1
ATOM 1918 C CA . GLY A 1 228 ? -28.07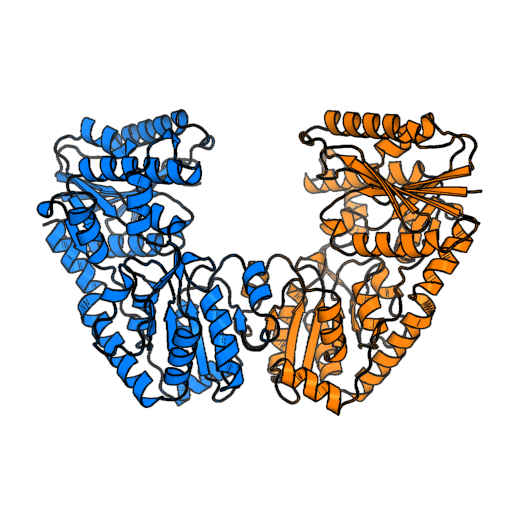8 5.336 7.543 1 88 228 GLY A CA 1
ATOM 1919 C C . GLY A 1 228 ? -26.719 4.973 8.117 1 88 228 GLY A C 1
ATOM 1920 O O . GLY A 1 228 ? -26.531 5.027 9.336 1 88 228 GLY A O 1
ATOM 1921 N N . GLU A 1 229 ? -25.844 4.555 7.277 1 93.31 229 GLU A N 1
ATOM 1922 C CA . GLU A 1 229 ? -24.5 4.176 7.73 1 9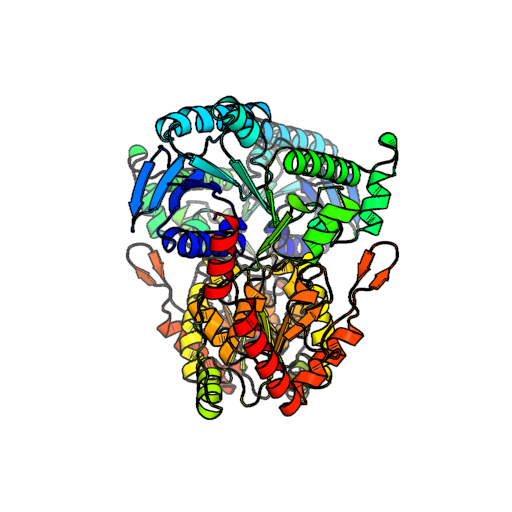3.31 229 GLU A CA 1
ATOM 1923 C C . GLU A 1 229 ? -23.75 5.375 8.289 1 93.31 229 GLU A C 1
ATOM 1925 O O . GLU A 1 229 ? -23.75 6.453 7.691 1 93.31 229 GLU A O 1
ATOM 1930 N N . LYS A 1 230 ? -23.219 5.223 9.508 1 96.06 230 LYS A N 1
ATOM 1931 C CA . LYS A 1 230 ? -22.406 6.27 10.109 1 96.06 230 LYS A CA 1
ATOM 1932 C C . LYS A 1 230 ? -20.953 6.199 9.609 1 96.06 230 LYS A C 1
ATOM 1934 O O . LYS A 1 230 ? -20.359 5.121 9.57 1 96.06 230 LYS A O 1
ATOM 1939 N N . LEU A 1 231 ? -20.406 7.324 9.203 1 97.44 231 LEU A N 1
ATOM 1940 C CA . LEU A 1 231 ? -19.062 7.363 8.617 1 97.44 231 LEU A CA 1
ATOM 1941 C C . LEU A 1 231 ? -18.078 8.07 9.539 1 97.44 231 LEU A C 1
ATOM 1943 O O . LEU A 1 231 ? -18.234 9.266 9.82 1 97.44 231 LEU A O 1
ATOM 1947 N N . ILE A 1 232 ? -17.125 7.355 10.062 1 97.94 232 ILE A N 1
ATOM 1948 C CA . ILE A 1 232 ? -15.992 7.891 10.805 1 97.94 232 ILE A CA 1
ATOM 1949 C C . ILE A 1 232 ? -14.82 8.133 9.852 1 97.94 232 ILE A C 1
ATOM 1951 O O . ILE A 1 232 ? -14.414 7.227 9.109 1 97.94 232 ILE A O 1
ATOM 1955 N N . LEU A 1 233 ? -14.25 9.328 9.875 1 98.44 233 LEU A N 1
ATOM 1956 C CA . LEU A 1 233 ? -13.289 9.703 8.844 1 98.44 233 LEU A CA 1
ATOM 1957 C C . LEU A 1 233 ? -11.93 10.023 9.461 1 98.44 233 LEU A C 1
ATOM 1959 O O . LEU A 1 233 ? -11.828 10.852 10.367 1 98.44 233 LEU A O 1
ATOM 1963 N N . PHE A 1 234 ? -10.961 9.359 9.008 1 98.62 234 PHE A N 1
ATOM 1964 C CA . PHE A 1 234 ? -9.562 9.695 9.266 1 98.62 234 PHE A CA 1
ATOM 1965 C C . PHE A 1 234 ? -8.891 10.211 8 1 98.62 234 PHE A C 1
ATOM 1967 O O . PHE A 1 234 ? -9.047 9.633 6.922 1 98.62 234 PHE A O 1
ATOM 1974 N N . VAL A 1 235 ? -8.141 11.258 8.133 1 98.06 235 VAL A N 1
ATOM 1975 C CA . VAL A 1 235 ? -7.371 11.82 7.023 1 98.06 235 VAL A CA 1
ATOM 1976 C C . VAL A 1 235 ? -5.938 12.086 7.473 1 98.06 235 VAL A C 1
ATOM 1978 O O . VAL A 1 235 ? -5.707 12.805 8.445 1 98.06 235 VAL A O 1
ATOM 1981 N N . GLY A 1 236 ? -4.977 11.508 6.789 1 96.44 236 GLY A N 1
ATOM 1982 C CA . GLY A 1 236 ? -3.572 11.727 7.086 1 96.44 236 GLY A CA 1
ATOM 1983 C C . GLY A 1 236 ? -2.68 10.578 6.645 1 96.44 236 GLY A C 1
ATOM 1984 O O . GLY A 1 236 ? -3.17 9.547 6.188 1 96.44 236 GLY A O 1
ATOM 1985 N N . ARG A 1 237 ? -1.386 10.797 6.727 1 93.88 237 ARG A N 1
ATOM 1986 C CA . ARG A 1 237 ? -0.427 9.742 6.414 1 93.88 237 ARG A CA 1
ATOM 1987 C C . ARG A 1 237 ? -0.603 8.547 7.348 1 93.88 237 ARG A C 1
ATOM 1989 O O . ARG A 1 237 ? -0.886 8.719 8.531 1 93.88 237 ARG A O 1
ATOM 1996 N N . LEU A 1 238 ? -0.448 7.406 6.793 1 95.69 238 LEU A N 1
ATOM 1997 C CA . LEU A 1 238 ? -0.553 6.18 7.582 1 95.69 238 LEU A CA 1
ATOM 1998 C C . LEU A 1 238 ? 0.774 5.855 8.258 1 95.69 238 LEU A C 1
ATOM 2000 O O . LEU A 1 238 ? 1.539 5.023 7.766 1 95.69 238 LEU A O 1
ATOM 2004 N N . ASP A 1 239 ? 1.035 6.418 9.359 1 90.62 239 ASP A N 1
ATOM 2005 C CA . ASP A 1 239 ? 2.232 6.176 10.156 1 90.62 239 ASP A CA 1
ATOM 2006 C C . ASP A 1 239 ? 1.906 6.18 11.648 1 90.62 239 ASP A C 1
ATOM 2008 O O . ASP A 1 239 ? 0.771 6.457 12.039 1 90.62 239 ASP A O 1
ATOM 2012 N N . ASP A 1 240 ? 2.836 5.926 12.422 1 90.44 240 ASP A N 1
ATOM 2013 C CA . ASP A 1 240 ? 2.633 5.695 13.852 1 90.44 240 ASP A CA 1
ATOM 2014 C C . ASP A 1 240 ? 2.209 6.98 14.555 1 90.44 240 ASP A C 1
ATOM 2016 O O . ASP A 1 240 ? 1.354 6.957 15.445 1 90.44 240 ASP A O 1
ATOM 2020 N N . ILE A 1 241 ? 2.75 8.086 14.172 1 92 241 ILE A N 1
ATOM 2021 C CA . ILE A 1 241 ? 2.537 9.352 14.875 1 92 241 ILE A CA 1
ATOM 2022 C C . ILE A 1 241 ? 1.078 9.781 14.734 1 92 241 ILE A C 1
ATOM 2024 O O . ILE A 1 241 ? 0.565 10.531 15.562 1 92 241 ILE A O 1
ATOM 2028 N N . LYS A 1 242 ? 0.394 9.266 13.672 1 94.94 242 LYS A N 1
ATOM 2029 C CA . LYS A 1 242 ? -0.98 9.68 13.406 1 94.94 242 LYS A CA 1
ATOM 2030 C C . LYS A 1 242 ? -1.975 8.797 14.156 1 94.94 242 LYS A C 1
ATOM 2032 O O . LYS A 1 242 ? -3.178 9.07 14.156 1 94.94 242 LYS A O 1
ATOM 2037 N N . GLY A 1 243 ? -1.548 7.73 14.734 1 96 243 GLY A N 1
ATOM 2038 C CA . GLY A 1 243 ? -2.338 6.949 15.672 1 96 243 GLY A CA 1
ATOM 2039 C C . GLY A 1 243 ? -3.367 6.066 14.992 1 96 243 GLY A C 1
ATOM 2040 O O . GLY A 1 243 ? -4.391 5.727 15.586 1 96 243 GLY A O 1
ATOM 2041 N N . VAL A 1 244 ? -3.119 5.625 13.781 1 97.5 244 VAL A N 1
ATOM 2042 C CA . VAL A 1 244 ? -4.082 4.863 12.992 1 97.5 244 VAL A CA 1
ATOM 2043 C C . VAL A 1 244 ? -4.277 3.48 13.609 1 97.5 244 VAL A C 1
ATOM 2045 O O . VAL A 1 244 ? -5.379 2.93 13.57 1 97.5 244 VAL A O 1
ATOM 2048 N N . ASP A 1 245 ? -3.197 2.916 14.18 1 97.19 245 ASP A N 1
ATOM 2049 C CA . ASP A 1 245 ? -3.291 1.601 14.805 1 97.19 245 ASP A CA 1
ATOM 2050 C C . ASP A 1 245 ? -4.289 1.61 15.961 1 97.19 245 ASP A C 1
ATOM 2052 O O . ASP A 1 245 ? -5.152 0.733 16.047 1 97.19 245 ASP A O 1
ATOM 2056 N N . TYR A 1 246 ? -4.262 2.666 16.781 1 97.38 246 TYR A N 1
ATOM 2057 C CA . TYR A 1 246 ? -5.203 2.807 17.891 1 97.38 246 TYR A CA 1
ATOM 2058 C C . TYR A 1 246 ? -6.625 2.98 17.375 1 97.38 246 TYR A C 1
ATOM 2060 O O . TYR A 1 246 ? -7.57 2.439 17.953 1 97.38 246 TYR A O 1
ATOM 2068 N N . LEU A 1 247 ? -6.742 3.717 16.328 1 98.38 247 LEU A N 1
ATOM 2069 C CA . LEU A 1 247 ? -8.055 3.973 15.75 1 98.38 247 LEU A CA 1
ATOM 2070 C C . LEU A 1 247 ? -8.695 2.678 15.266 1 98.38 247 LEU A C 1
ATOM 2072 O O . LEU A 1 247 ? -9.875 2.426 15.523 1 98.38 247 LEU A O 1
ATOM 2076 N N . ILE A 1 248 ? -7.938 1.825 14.562 1 98.62 248 ILE A N 1
ATOM 2077 C CA . ILE A 1 248 ? -8.445 0.563 14.039 1 98.62 248 ILE A CA 1
ATOM 2078 C C . ILE A 1 248 ? -8.859 -0.348 15.188 1 98.62 248 ILE A C 1
ATOM 2080 O O . ILE A 1 248 ? -9.93 -0.959 15.148 1 98.62 248 ILE A O 1
ATOM 2084 N N . GLU A 1 249 ? -8.031 -0.384 16.203 1 98.19 249 GLU A N 1
ATOM 2085 C CA . GLU A 1 249 ? -8.352 -1.197 17.375 1 98.19 249 GLU A CA 1
ATOM 2086 C C . GLU A 1 249 ? -9.633 -0.708 18.047 1 98.19 249 GLU A C 1
ATOM 2088 O O . GLU A 1 249 ? -10.484 -1.512 18.438 1 98.19 249 GLU A O 1
ATOM 2093 N N . ALA A 1 250 ? -9.719 0.569 18.219 1 98.19 250 ALA A N 1
ATOM 2094 C CA . ALA A 1 250 ? -10.914 1.149 18.844 1 98.19 250 ALA A CA 1
ATOM 2095 C C . ALA A 1 250 ? -12.148 0.892 17.984 1 98.19 250 ALA A C 1
ATOM 2097 O O . ALA A 1 250 ? -13.219 0.583 18.516 1 98.19 250 ALA A O 1
ATOM 2098 N N . PHE A 1 251 ? -11.977 0.983 16.75 1 98.38 251 PHE A N 1
ATOM 2099 C CA . PHE A 1 251 ? -13.094 0.788 15.828 1 98.38 251 PHE A CA 1
ATOM 2100 C C . PHE A 1 251 ? -13.609 -0.645 15.898 1 98.38 251 PHE A C 1
ATOM 2102 O O . PHE A 1 251 ? -14.812 -0.882 15.789 1 98.38 251 PHE A O 1
ATOM 2109 N N . ALA A 1 252 ? -12.688 -1.547 16.016 1 98.06 252 ALA A N 1
ATOM 2110 C CA . ALA A 1 252 ? -13.086 -2.945 16.156 1 98.06 252 ALA A CA 1
ATOM 2111 C C . ALA A 1 252 ? -14.062 -3.123 17.312 1 98.06 252 ALA A C 1
ATOM 2113 O O . ALA A 1 252 ? -14.977 -3.951 17.25 1 98.06 252 ALA A O 1
ATOM 2114 N N . LYS A 1 253 ? -13.898 -2.383 18.328 1 97.06 253 LYS A N 1
ATOM 2115 C CA . LYS A 1 253 ? -14.812 -2.426 19.469 1 97.06 253 LYS A CA 1
ATOM 2116 C C . LYS A 1 253 ? -16.125 -1.732 19.141 1 97.06 253 LYS A C 1
ATOM 2118 O O . LYS A 1 253 ? -17.203 -2.191 19.562 1 97.06 253 LYS A O 1
ATOM 2123 N N . VAL A 1 254 ? -16.109 -0.686 18.422 1 96.94 254 VAL A N 1
ATOM 2124 C CA . VAL A 1 254 ? -17.266 0.126 18.078 1 96.94 254 VAL A CA 1
ATOM 2125 C C . VAL A 1 254 ? -18.234 -0.692 17.219 1 96.94 254 VAL A C 1
ATOM 2127 O O . VAL A 1 254 ? -19.438 -0.676 17.469 1 96.94 254 VAL A O 1
ATOM 2130 N N . ILE A 1 255 ? -17.734 -1.397 16.25 1 95.75 255 ILE A N 1
ATOM 2131 C CA . ILE A 1 255 ? -18.578 -2.061 15.258 1 95.75 255 ILE A CA 1
ATOM 2132 C C . ILE A 1 255 ? -19.328 -3.217 15.922 1 95.75 255 ILE A C 1
ATOM 2134 O O . ILE A 1 255 ? -20.391 -3.639 15.438 1 95.75 255 ILE A O 1
ATOM 2138 N N . LYS A 1 256 ? -18.812 -3.75 17 1 94.31 256 LYS A N 1
ATOM 2139 C CA . LYS A 1 256 ? -19.5 -4.797 17.75 1 94.31 256 LYS A CA 1
ATOM 2140 C C . LYS A 1 256 ? -20.766 -4.254 18.406 1 94.31 256 LYS A C 1
ATOM 2142 O O . LYS A 1 256 ? -21.734 -4.996 18.609 1 94.31 256 LYS A O 1
ATOM 2147 N N . LYS A 1 257 ? -20.781 -3.004 18.688 1 93.5 257 LYS A N 1
ATOM 2148 C CA . LYS A 1 257 ? -21.906 -2.363 19.344 1 93.5 257 LYS A CA 1
ATOM 2149 C C . LYS A 1 257 ? -22.797 -1.629 18.328 1 93.5 257 LYS A C 1
ATOM 2151 O O . LYS A 1 257 ? -23.984 -1.464 18.547 1 93.5 257 LYS A O 1
ATOM 2156 N N . SER A 1 258 ? -22.203 -1.181 17.312 1 92.06 258 SER A N 1
ATOM 2157 C CA . SER A 1 258 ? -22.859 -0.472 16.219 1 92.06 258 SER A CA 1
ATOM 2158 C C . SER A 1 258 ? -22.359 -0.945 14.867 1 92.06 258 SER A C 1
ATOM 2160 O O . SER A 1 258 ? -21.516 -0.289 14.242 1 92.06 258 SER A O 1
ATOM 2162 N N . SER A 1 259 ? -23 -1.932 14.344 1 89.31 259 SER A N 1
ATOM 2163 C CA . SER A 1 259 ? -22.484 -2.621 13.164 1 89.31 259 SER A CA 1
ATOM 2164 C C . SER A 1 259 ? -22.703 -1.789 11.906 1 89.31 259 SER A C 1
ATOM 2166 O O . SER A 1 259 ? -22.109 -2.07 10.859 1 89.31 259 SER A O 1
ATOM 2168 N N . ASN A 1 260 ? -23.562 -0.77 12.023 1 92.88 260 ASN A N 1
ATOM 2169 C CA . ASN A 1 260 ? -23.812 0.078 10.859 1 92.88 260 ASN A CA 1
ATOM 2170 C C . ASN A 1 260 ? -22.906 1.306 10.859 1 92.88 260 ASN A C 1
ATOM 2172 O O . ASN A 1 260 ? -23.375 2.43 10.664 1 92.88 260 ASN A O 1
ATOM 2176 N N . THR A 1 261 ? -21.672 1.135 11.188 1 96.06 261 THR A N 1
ATOM 2177 C CA . THR A 1 261 ? -20.625 2.158 11.188 1 96.06 261 THR A CA 1
ATOM 2178 C C . THR A 1 261 ? -19.469 1.759 10.281 1 96.06 261 THR A C 1
ATOM 2180 O O . THR A 1 261 ? -19.172 0.573 10.141 1 96.06 261 THR A O 1
ATOM 2183 N N . ARG A 1 262 ? -18.906 2.684 9.641 1 97.62 262 ARG A N 1
ATOM 2184 C CA . ARG A 1 262 ? -17.781 2.447 8.75 1 97.62 262 ARG A CA 1
ATOM 2185 C C . ARG A 1 262 ? -16.641 3.424 9.031 1 97.62 262 ARG A C 1
ATOM 2187 O O . ARG A 1 262 ? -16.891 4.609 9.281 1 97.62 262 ARG A O 1
ATOM 2194 N N . LEU A 1 263 ? -15.453 2.936 8.992 1 98.56 263 LEU A N 1
ATOM 2195 C CA . LEU A 1 263 ? -14.25 3.754 9.117 1 98.56 263 LEU A CA 1
ATOM 2196 C C . LEU A 1 263 ? -13.641 4.039 7.75 1 98.56 263 LEU A C 1
ATOM 2198 O O . LEU A 1 263 ? -13.32 3.111 7.004 1 98.56 263 LEU A O 1
ATOM 2202 N N . LEU A 1 264 ? -13.594 5.281 7.375 1 98.62 264 LEU A N 1
ATOM 2203 C CA . LEU A 1 264 ? -12.914 5.727 6.16 1 98.62 264 LEU A CA 1
ATOM 2204 C C . LEU A 1 264 ? -11.508 6.207 6.477 1 98.62 264 LEU A C 1
ATOM 2206 O O . LEU A 1 264 ? -11.312 7.078 7.332 1 98.62 264 LEU A O 1
ATOM 2210 N N . ILE A 1 265 ? -10.531 5.648 5.836 1 98.56 265 ILE A N 1
ATOM 2211 C CA . ILE A 1 265 ? -9.141 6.035 6.016 1 98.56 265 ILE A CA 1
ATOM 2212 C C . ILE A 1 265 ? -8.602 6.641 4.723 1 98.56 265 ILE A C 1
ATOM 2214 O O . ILE A 1 265 ? -8.406 5.934 3.73 1 98.56 265 ILE A O 1
ATOM 2218 N N . VAL A 1 266 ? -8.375 7.938 4.734 1 98.12 266 VAL A N 1
ATOM 2219 C CA . VAL A 1 266 ? -7.867 8.664 3.578 1 98.12 266 VAL A CA 1
ATOM 2220 C C . VAL A 1 266 ? -6.402 9.039 3.801 1 98.12 266 VAL A C 1
ATOM 2222 O O . VAL A 1 266 ? -6.055 9.641 4.82 1 98.12 266 VAL A O 1
ATOM 2225 N N . GLY A 1 267 ? -5.566 8.688 2.818 1 96.56 267 GLY A N 1
ATOM 2226 C CA . GLY A 1 267 ? -4.152 9.016 2.906 1 96.56 267 GLY A CA 1
ATOM 2227 C C . GLY A 1 267 ? -3.254 7.906 2.383 1 96.56 267 GLY A C 1
ATOM 2228 O O . GLY A 1 267 ? -3.73 6.824 2.033 1 96.56 267 GLY A O 1
ATOM 2229 N N . ASP A 1 268 ? -2 8.172 2.348 1 95.12 268 ASP A N 1
ATOM 2230 C CA . ASP A 1 268 ? -1.026 7.188 1.876 1 95.12 268 ASP A CA 1
ATOM 2231 C C . ASP A 1 268 ? -0.122 6.723 3.016 1 95.12 268 ASP A C 1
ATOM 2233 O O . ASP A 1 268 ? -0.101 7.328 4.086 1 95.12 268 ASP A O 1
ATOM 2237 N N . GLY A 1 269 ? 0.547 5.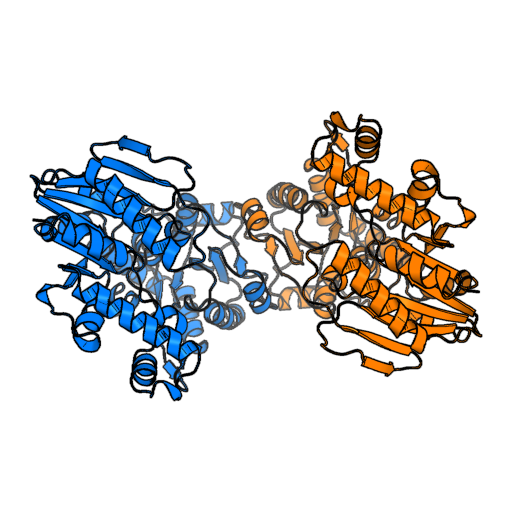629 2.781 1 94.94 269 GLY A N 1
ATOM 2238 C CA . GLY A 1 269 ? 1.438 5.078 3.791 1 94.94 269 GLY A CA 1
ATOM 2239 C C . GLY A 1 269 ? 1.562 3.568 3.719 1 94.94 269 GLY A C 1
ATOM 2240 O O . GLY A 1 269 ? 1.508 2.986 2.633 1 94.94 269 GLY A O 1
ATOM 2241 N N . ASN A 1 270 ? 1.815 3.025 4.863 1 94.94 270 ASN A N 1
ATOM 2242 C CA . ASN A 1 270 ? 2.049 1.588 4.945 1 94.94 270 ASN A CA 1
ATOM 2243 C C . ASN A 1 270 ? 0.739 0.806 4.965 1 94.94 270 ASN A C 1
ATOM 2245 O O . ASN A 1 270 ? 0.35 0.262 6 1 94.94 270 ASN A O 1
ATOM 2249 N N . TYR A 1 271 ? 0.163 0.598 3.854 1 96.81 271 TYR A N 1
ATOM 2250 C CA . TYR A 1 271 ? -1.126 -0.075 3.732 1 96.81 271 TYR A CA 1
ATOM 2251 C C . TYR A 1 271 ? -1.05 -1.499 4.27 1 96.81 271 TYR A C 1
ATOM 2253 O O . TYR A 1 271 ? -1.973 -1.966 4.941 1 96.81 271 TYR A O 1
ATOM 2261 N N . SER A 1 272 ? 0.055 -2.182 3.975 1 96.38 272 SER A N 1
ATOM 2262 C CA . SER A 1 272 ? 0.181 -3.58 4.367 1 96.38 272 SER A CA 1
ATOM 2263 C C . SER A 1 272 ? -0.021 -3.754 5.871 1 96.38 272 SER A C 1
ATOM 2265 O O . SER A 1 272 ? -0.76 -4.641 6.305 1 96.38 272 SER A O 1
ATOM 2267 N N . ARG A 1 273 ? 0.583 -2.906 6.605 1 96.62 273 ARG A N 1
ATOM 2268 C CA . ARG A 1 273 ? 0.494 -2.979 8.055 1 96.62 273 ARG A CA 1
ATOM 2269 C C . ARG A 1 273 ? -0.942 -2.779 8.531 1 96.62 273 ARG A C 1
ATOM 2271 O O . ARG A 1 273 ? -1.459 -3.576 9.312 1 96.62 273 ARG A O 1
ATOM 2278 N N . TYR A 1 274 ? -1.506 -1.818 8.031 1 97.75 274 TYR A N 1
ATOM 2279 C CA . TYR A 1 274 ? -2.799 -1.429 8.586 1 97.75 274 TYR A CA 1
ATOM 2280 C C . TYR A 1 274 ? -3.912 -2.322 8.047 1 97.75 274 TYR A C 1
ATOM 2282 O O . TYR A 1 274 ? -4.926 -2.527 8.719 1 97.75 274 TYR A O 1
ATOM 2290 N N . LEU A 1 275 ? -3.775 -2.865 6.887 1 97.88 275 LEU A N 1
ATOM 2291 C CA . LEU A 1 275 ? -4.699 -3.893 6.414 1 97.88 275 LEU A CA 1
ATOM 2292 C C . LEU A 1 275 ? -4.641 -5.129 7.305 1 97.88 275 LEU A C 1
ATOM 2294 O O . LEU A 1 275 ? -5.672 -5.727 7.613 1 97.88 275 LEU A O 1
ATOM 2298 N N . GLN A 1 276 ? -3.447 -5.484 7.656 1 96.88 276 GLN A N 1
ATOM 2299 C CA . GLN A 1 276 ? -3.289 -6.617 8.562 1 96.88 276 GLN A CA 1
ATOM 2300 C C . GLN A 1 276 ? -3.967 -6.348 9.906 1 96.88 276 GLN A C 1
ATOM 2302 O O . GLN A 1 276 ? -4.609 -7.238 10.469 1 96.88 276 GLN A O 1
ATOM 2307 N N . MET A 1 277 ? -3.871 -5.145 10.375 1 97.19 277 MET A N 1
ATOM 2308 C CA . MET A 1 277 ? -4.457 -4.762 11.656 1 97.19 277 MET A CA 1
ATOM 2309 C C . MET A 1 277 ? -5.98 -4.754 11.578 1 97.19 277 MET A C 1
ATOM 2311 O O . MET A 1 277 ? -6.66 -4.766 12.602 1 97.19 277 MET A O 1
ATOM 2315 N N . SER A 1 278 ? -6.496 -4.707 10.398 1 97.81 278 SER A N 1
ATOM 2316 C CA . SER A 1 278 ? -7.938 -4.637 10.188 1 97.81 278 SER A CA 1
ATOM 2317 C C . SER A 1 278 ? -8.555 -6.031 10.148 1 97.81 278 SER A C 1
ATOM 2319 O O . SER A 1 278 ? -9.711 -6.191 9.734 1 97.81 278 SER A O 1
ATOM 2321 N N . ALA A 1 279 ? -7.852 -7.023 10.57 1 96.62 279 ALA A N 1
ATOM 2322 C CA . ALA A 1 279 ? -8.273 -8.414 10.461 1 96.62 279 ALA A CA 1
ATOM 2323 C C . ALA A 1 279 ? -9.664 -8.617 11.039 1 96.62 279 ALA A C 1
ATOM 2325 O O . ALA A 1 279 ? -9.969 -8.133 12.133 1 96.62 279 ALA A O 1
ATOM 2326 N N . ASP A 1 280 ? -10.516 -9.234 10.227 1 95.25 280 ASP A N 1
ATOM 2327 C CA . ASP A 1 280 ? -11.852 -9.703 10.57 1 95.25 280 ASP A CA 1
ATOM 2328 C C . ASP A 1 280 ? -12.867 -8.562 10.523 1 95.25 280 ASP A C 1
ATOM 2330 O O . ASP A 1 280 ? -14.062 -8.781 10.68 1 95.25 280 ASP A O 1
ATOM 2334 N N . ILE A 1 281 ? -12.398 -7.293 10.32 1 97.44 281 ILE A N 1
ATOM 2335 C CA . ILE A 1 281 ? -13.352 -6.199 10.195 1 97.44 281 ILE A CA 1
ATOM 2336 C C . ILE A 1 281 ? -13.094 -5.43 8.898 1 97.44 281 ILE A C 1
ATOM 2338 O O . ILE A 1 281 ? -13.5 -4.273 8.766 1 97.44 281 ILE A O 1
ATOM 2342 N N . TRP A 1 282 ? -12.383 -6.035 7.945 1 97.62 282 TRP A N 1
ATOM 2343 C CA . TRP A 1 282 ? -12.039 -5.414 6.668 1 97.62 282 TRP A CA 1
ATOM 2344 C C . TRP A 1 282 ? -13.273 -4.812 6.008 1 97.62 282 TRP A C 1
ATOM 2346 O O . TRP A 1 282 ? -13.203 -3.742 5.402 1 97.62 282 TRP A O 1
ATOM 2356 N N . SER A 1 283 ? -14.391 -5.465 6.164 1 96.69 283 SER A N 1
ATOM 2357 C CA . SER A 1 283 ? -15.609 -5.113 5.434 1 96.69 283 SER A CA 1
ATOM 2358 C C . SER A 1 283 ? -16.156 -3.768 5.891 1 96.69 283 SER A C 1
ATOM 2360 O O . SER A 1 283 ? -17 -3.176 5.219 1 96.69 283 SER A O 1
ATOM 2362 N N . ARG A 1 284 ? -15.672 -3.27 7.031 1 97.81 284 ARG A N 1
ATOM 2363 C CA . ARG A 1 284 ? -16.203 -2.035 7.594 1 97.81 284 ARG A CA 1
ATOM 2364 C C . ARG A 1 284 ? -15.156 -0.931 7.602 1 97.81 284 ARG A C 1
ATOM 2366 O O . ARG A 1 284 ? -15.391 0.153 8.141 1 97.81 284 ARG A O 1
ATOM 2373 N N . ILE A 1 285 ? -14.023 -1.208 7.062 1 98.31 285 ILE A N 1
ATOM 2374 C CA . ILE A 1 285 ? -12.977 -0.205 6.902 1 98.31 285 ILE A CA 1
ATOM 2375 C C . ILE A 1 285 ? -12.711 0.031 5.418 1 98.31 285 ILE A C 1
ATOM 2377 O O . ILE A 1 285 ? -12.508 -0.919 4.656 1 98.31 285 ILE A O 1
ATOM 2381 N N . THR A 1 286 ? -12.789 1.216 4.977 1 98.19 286 THR A N 1
ATOM 2382 C CA . THR A 1 286 ? -12.531 1.563 3.584 1 98.19 286 THR A CA 1
ATOM 2383 C C . THR A 1 286 ? -11.266 2.402 3.457 1 98.19 286 THR A C 1
ATOM 2385 O O . THR A 1 286 ? -11.211 3.537 3.936 1 98.19 286 THR A O 1
ATOM 2388 N N . PHE A 1 287 ? -10.25 1.824 2.869 1 98.25 287 PHE A N 1
ATOM 2389 C CA . PHE A 1 287 ? -9.07 2.584 2.496 1 98.25 287 PHE A CA 1
ATOM 2390 C C . PHE A 1 287 ? -9.289 3.324 1.184 1 98.25 287 PHE A C 1
ATOM 2392 O O . PHE A 1 287 ? -9.641 2.713 0.172 1 98.25 287 PHE A O 1
ATOM 2399 N N . ILE A 1 288 ? -9.086 4.578 1.186 1 97.69 288 ILE A N 1
ATOM 2400 C CA . ILE A 1 288 ? -9.43 5.402 0.032 1 97.69 288 ILE A CA 1
ATOM 2401 C C . ILE A 1 288 ? -8.156 5.781 -0.726 1 97.69 288 ILE A C 1
ATOM 2403 O O . ILE A 1 288 ? -8.188 5.973 -1.944 1 97.69 288 ILE A O 1
ATOM 2407 N N . GLY A 1 289 ? -6.98 5.801 0.004 1 96.81 289 GLY A N 1
ATOM 2408 C CA . GLY A 1 289 ? -5.734 6.254 -0.596 1 96.81 289 GLY A CA 1
ATOM 2409 C C . GLY A 1 289 ? -5.602 7.766 -0.622 1 96.81 289 GLY A C 1
ATOM 2410 O O . GLY A 1 289 ? -6.371 8.477 0.031 1 96.81 289 GLY A O 1
ATOM 2411 N N . LYS A 1 290 ? -4.551 8.227 -1.25 1 95.25 290 LYS A N 1
ATOM 2412 C CA . LYS A 1 290 ? -4.348 9.664 -1.425 1 95.25 290 LYS A CA 1
ATOM 2413 C C . LYS A 1 290 ? -5.258 10.219 -2.516 1 95.25 290 LYS A C 1
ATOM 2415 O O . LYS A 1 290 ? -5.309 9.68 -3.623 1 95.25 290 LYS A O 1
ATOM 2420 N N . ILE A 1 291 ? -5.992 11.234 -2.211 1 95.44 291 ILE A N 1
ATOM 2421 C CA . ILE A 1 291 ? -6.938 11.789 -3.174 1 95.44 291 ILE A CA 1
ATOM 2422 C C . ILE A 1 291 ? -6.762 13.305 -3.258 1 95.44 291 ILE A C 1
ATOM 2424 O O . ILE A 1 291 ? -6.055 13.898 -2.439 1 95.44 291 ILE A O 1
ATOM 2428 N N . SER A 1 292 ? -7.41 13.875 -4.238 1 93.38 292 SER A N 1
ATOM 2429 C CA . SER A 1 292 ? -7.355 15.32 -4.41 1 93.38 292 SER A CA 1
ATOM 2430 C C . SER A 1 292 ? -8.125 16.047 -3.311 1 93.38 292 SER A C 1
ATOM 2432 O O . SER A 1 292 ? -8.977 15.445 -2.648 1 93.38 292 SER A O 1
ATOM 2434 N N . LYS A 1 293 ? -7.855 17.312 -3.133 1 92.38 293 LYS A N 1
ATOM 2435 C CA . LYS A 1 293 ? -8.539 18.125 -2.131 1 92.38 293 LYS A CA 1
ATOM 2436 C C . LYS A 1 293 ? -10.039 18.219 -2.426 1 92.38 293 LYS A C 1
ATOM 2438 O O . LYS A 1 293 ? -10.859 18.156 -1.509 1 92.38 293 LYS A O 1
ATOM 2443 N N . GLN A 1 294 ? -10.32 18.344 -3.664 1 92.62 294 GLN A N 1
ATOM 2444 C CA . GLN A 1 294 ? -11.727 18.438 -4.059 1 92.62 294 GLN A CA 1
ATOM 2445 C C . GLN A 1 294 ? -12.5 17.188 -3.639 1 92.62 294 GLN A C 1
ATOM 2447 O O . GLN A 1 294 ? -13.602 17.297 -3.086 1 92.62 294 GLN A O 1
ATOM 2452 N N . LYS A 1 295 ? -11.945 16.078 -3.922 1 95 295 LYS A N 1
ATOM 2453 C CA . LYS A 1 295 ? -12.602 14.836 -3.533 1 95 295 LYS A CA 1
ATOM 2454 C C . LYS A 1 295 ? -12.633 14.68 -2.014 1 95 295 LYS A C 1
ATOM 2456 O O . LYS A 1 295 ? -13.617 14.18 -1.458 1 95 295 LYS A O 1
ATOM 2461 N N . LEU A 1 296 ? -11.562 15.109 -1.361 1 96.69 296 LEU A N 1
ATOM 2462 C CA . LEU A 1 296 ? -11.5 15.047 0.095 1 96.69 296 LEU A CA 1
ATOM 2463 C C . LEU A 1 296 ? -12.625 15.867 0.724 1 96.69 296 LEU A C 1
ATOM 2465 O O . LEU A 1 296 ? -13.242 15.43 1.698 1 96.69 296 LEU A O 1
ATOM 2469 N N . TYR A 1 297 ? -12.938 16.969 0.189 1 96.62 297 TYR A N 1
ATOM 2470 C CA . TYR A 1 297 ? -13.984 17.844 0.72 1 96.62 297 TYR A CA 1
ATOM 2471 C C . TYR A 1 297 ? -15.352 17.188 0.613 1 96.62 297 TYR A C 1
ATOM 2473 O O . TYR A 1 297 ? -16.219 17.406 1.456 1 96.62 297 TYR A O 1
ATOM 2481 N N . GLU A 1 298 ? -15.523 16.328 -0.402 1 96.06 298 GLU A N 1
ATOM 2482 C CA . GLU A 1 298 ? -16.766 15.562 -0.488 1 96.06 298 GLU A CA 1
ATOM 2483 C C . GLU A 1 298 ? -16.938 14.648 0.726 1 96.06 298 GLU A C 1
ATOM 2485 O O . GLU A 1 298 ? -18.031 14.5 1.247 1 96.06 298 GLU A O 1
ATOM 2490 N N . PHE A 1 299 ? -15.859 14.117 1.164 1 97.75 299 PHE A N 1
ATOM 2491 C CA . PHE A 1 299 ? -15.914 13.234 2.318 1 97.75 299 PHE A CA 1
ATOM 2492 C C . PHE A 1 299 ? -16.172 14.016 3.598 1 97.75 299 PHE A C 1
ATOM 2494 O O . PHE A 1 299 ? -16.859 13.531 4.5 1 97.75 299 PHE A O 1
ATOM 2501 N N . TYR A 1 300 ? -15.625 15.25 3.691 1 98 300 TYR A N 1
ATOM 2502 C CA . TYR A 1 300 ? -15.922 16.078 4.852 1 98 300 TYR A CA 1
ATOM 2503 C C . TYR A 1 300 ? -17.406 16.391 4.941 1 98 300 TYR A C 1
ATOM 2505 O O . TYR A 1 300 ? -17.953 16.547 6.039 1 98 300 TYR A O 1
ATOM 2513 N N . GLN A 1 301 ? -18.094 16.438 3.797 1 96.25 301 GLN A N 1
ATOM 2514 C CA . GLN A 1 301 ? -19.5 16.797 3.729 1 96.25 301 GLN A CA 1
ATOM 2515 C C . GLN A 1 301 ? -20.391 15.633 4.184 1 96.25 301 GLN A C 1
ATOM 2517 O O . GLN A 1 301 ? -21.5 15.852 4.66 1 96.25 301 GLN A O 1
ATOM 2522 N N . ILE A 1 302 ? -19.875 14.422 4.078 1 95.94 302 ILE A N 1
ATOM 2523 C CA . ILE A 1 302 ? -20.781 13.305 4.309 1 95.94 302 ILE A CA 1
ATOM 2524 C C . ILE A 1 302 ? -20.375 12.562 5.578 1 95.94 302 ILE A C 1
ATOM 2526 O O . ILE A 1 302 ? -21.141 11.758 6.113 1 95.94 302 ILE A O 1
ATOM 2530 N N . ALA A 1 303 ? -19.156 12.773 6.082 1 96.69 303 ALA A N 1
ATOM 2531 C CA . ALA A 1 303 ? -18.703 12.109 7.297 1 96.69 303 ALA A CA 1
ATOM 2532 C C . ALA A 1 303 ? -19.484 12.578 8.516 1 96.69 303 ALA A C 1
ATOM 2534 O O . ALA A 1 303 ? -19.938 13.727 8.562 1 96.69 303 ALA A O 1
ATOM 2535 N N . ASP A 1 304 ? -19.625 11.688 9.469 1 95.44 304 ASP A N 1
ATOM 2536 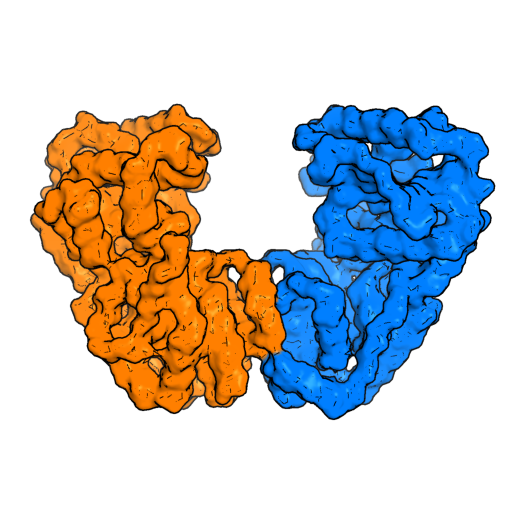C CA . ASP A 1 304 ? -20.344 12.039 10.688 1 95.44 304 ASP A CA 1
ATOM 2537 C C . ASP A 1 304 ? -19.406 12.586 11.75 1 95.44 304 ASP A C 1
ATOM 2539 O O . ASP A 1 304 ? -19.812 13.375 12.602 1 95.44 304 ASP A O 1
ATOM 2543 N N . VAL A 1 305 ? -18.203 12.141 11.688 1 95.75 305 VAL A N 1
ATOM 2544 C CA . VAL A 1 305 ? -17.203 12.609 12.641 1 95.75 305 VAL A CA 1
ATOM 2545 C C . VAL A 1 305 ? -15.805 12.43 12.047 1 95.75 305 VAL A C 1
ATOM 2547 O O . VAL A 1 305 ? -15.547 11.477 11.312 1 95.75 305 VAL A O 1
ATOM 2550 N N . GLY A 1 306 ? -14.938 13.383 12.297 1 96.81 306 GLY A N 1
ATOM 2551 C CA . GLY A 1 306 ? -13.508 13.234 12.031 1 96.81 306 GLY A CA 1
ATOM 2552 C C . GLY A 1 306 ? -12.719 12.82 13.258 1 96.81 306 GLY A C 1
ATOM 2553 O O . GLY A 1 306 ? -13.039 13.211 14.375 1 96.81 306 GLY A O 1
ATOM 2554 N N . VAL A 1 307 ? -11.688 12.039 13.039 1 97.06 307 VAL A N 1
ATOM 2555 C CA . VAL A 1 307 ? -10.875 11.578 14.156 1 97.06 307 VAL A CA 1
ATOM 2556 C C . VAL A 1 307 ? -9.398 11.836 13.852 1 97.06 307 VAL A C 1
ATOM 2558 O O . VAL A 1 307 ? -8.914 11.523 12.766 1 97.06 307 VAL A O 1
ATOM 2561 N N . MET A 1 308 ? -8.742 12.422 14.789 1 96.25 308 MET A N 1
ATOM 2562 C CA . MET A 1 308 ? -7.305 12.695 14.703 1 96.25 308 MET A CA 1
ATOM 2563 C C . MET A 1 308 ? -6.594 12.227 15.969 1 96.25 308 MET A C 1
ATOM 2565 O O . MET A 1 308 ? -6.191 13.047 16.797 1 96.25 308 MET A O 1
ATOM 2569 N N . PRO A 1 309 ? -6.375 10.984 16.047 1 96.19 309 PRO A N 1
ATOM 2570 C CA . PRO A 1 309 ? -5.711 10.438 17.234 1 96.19 309 PRO A CA 1
ATOM 2571 C C . PRO A 1 309 ? -4.188 10.57 17.172 1 96.19 309 PRO A C 1
ATOM 2573 O O . PRO A 1 309 ? -3.469 9.648 17.547 1 96.19 309 PRO A O 1
ATOM 2576 N N . SER A 1 310 ? -3.701 11.633 16.75 1 94.44 310 SER A N 1
ATOM 2577 C CA . SER A 1 310 ? -2.283 11.883 16.516 1 94.44 310 SER A CA 1
ATOM 2578 C C . SER A 1 310 ? -1.534 12.094 17.828 1 94.44 310 SER A C 1
ATOM 2580 O O . SER A 1 310 ? -2.074 12.68 18.766 1 94.44 310 SER A O 1
ATOM 2582 N N . PHE A 1 311 ? -0.321 11.734 17.828 1 91.69 311 PHE A N 1
ATOM 2583 C CA . PHE A 1 311 ? 0.524 11.938 19 1 91.69 311 PHE A CA 1
ATOM 2584 C C . PHE A 1 311 ? 1.183 13.312 18.953 1 91.69 311 PHE A C 1
ATOM 2586 O O . PHE A 1 311 ? 1.608 13.836 20 1 91.69 311 PHE A O 1
ATOM 2593 N N . HIS A 1 312 ? 1.285 13.805 17.844 1 89.12 312 HIS A N 1
ATOM 2594 C CA . HIS A 1 312 ? 1.897 15.117 17.688 1 89.12 312 HIS A CA 1
ATOM 2595 C C . HIS A 1 312 ? 1.387 15.82 16.422 1 89.12 312 HIS A C 1
ATOM 2597 O O . HIS A 1 312 ? 1.335 15.211 15.352 1 89.12 312 HIS A O 1
ATOM 2603 N N . GLU A 1 313 ? 0.946 17.031 16.656 1 89.69 313 GLU A N 1
ATOM 2604 C CA . GLU A 1 313 ? 0.591 17.969 15.586 1 89.69 313 GLU A CA 1
ATOM 2605 C C . GLU A 1 313 ? 1.025 19.391 15.93 1 89.69 313 GLU A C 1
ATOM 2607 O O . GLU A 1 313 ? 1.103 19.75 17.109 1 89.69 313 GLU A O 1
ATOM 2612 N N . GLN A 1 314 ? 1.423 20.156 14.945 1 90.56 314 GLN A N 1
ATOM 2613 C CA . GLN A 1 314 ? 1.547 21.594 15.156 1 90.56 314 GLN A CA 1
ATOM 2614 C C . GLN A 1 314 ? 0.238 22.312 14.836 1 90.56 314 GLN A C 1
ATOM 2616 O O . GLN A 1 314 ? -0.755 22.141 15.547 1 90.56 314 GLN A O 1
ATOM 2621 N N . CYS A 1 315 ? 0.064 22.812 13.758 1 94.56 315 CYS A N 1
ATOM 2622 C CA . CYS A 1 315 ? -1.181 23.391 13.273 1 94.56 315 CYS A CA 1
ATOM 2623 C C . CYS A 1 315 ? -1.687 22.672 12.039 1 94.56 315 CYS A C 1
ATOM 2625 O O . CYS A 1 315 ? -1.406 23.078 10.906 1 94.56 315 CYS A O 1
ATOM 2627 N N . SER A 1 316 ? -2.49 21.656 12.273 1 94.88 316 SER A N 1
ATOM 2628 C CA . SER A 1 316 ? -2.857 20.688 11.25 1 94.88 316 SER A CA 1
ATOM 2629 C C . SER A 1 316 ? -3.822 21.297 10.234 1 94.88 316 SER A C 1
ATOM 2631 O O . SER A 1 316 ? -4.883 21.797 10.609 1 94.88 316 SER A O 1
ATOM 2633 N N . TYR A 1 317 ? -3.455 21.188 8.961 1 96.12 317 TYR A N 1
ATOM 2634 C CA . TYR A 1 317 ? -4.348 21.641 7.898 1 96.12 317 TYR A CA 1
ATOM 2635 C C . TYR A 1 317 ? -5.566 20.734 7.785 1 96.12 317 TYR A C 1
ATOM 2637 O O . TYR A 1 317 ? -6.664 21.188 7.457 1 96.12 317 TYR A O 1
ATOM 2645 N N . VAL A 1 318 ? -5.422 19.484 8.086 1 96.56 318 VAL A N 1
ATOM 2646 C CA . VAL A 1 318 ? -6.543 18.547 8.062 1 96.56 318 VAL A CA 1
ATOM 2647 C C . VAL A 1 318 ? -7.59 18.969 9.094 1 96.56 318 VAL A C 1
ATOM 2649 O O . VAL A 1 318 ? -8.789 19 8.789 1 96.56 318 VAL A O 1
ATOM 2652 N N . ALA A 1 319 ? -7.129 19.266 10.258 1 95.81 319 ALA A N 1
ATOM 2653 C CA . ALA A 1 319 ? -8.047 19.75 11.281 1 95.81 319 ALA A CA 1
ATOM 2654 C C . ALA A 1 319 ? -8.773 21.016 10.828 1 95.81 319 ALA A C 1
ATOM 2656 O O . ALA A 1 319 ? -9.984 21.141 11 1 95.81 319 ALA A O 1
ATOM 2657 N N . ILE A 1 320 ? -8.031 21.891 10.258 1 97.06 320 ILE A N 1
ATOM 2658 C CA . ILE A 1 320 ? -8.602 23.156 9.781 1 97.06 320 ILE A CA 1
ATOM 2659 C C . ILE A 1 320 ? -9.672 22.859 8.727 1 97.06 320 ILE A C 1
ATOM 2661 O O . ILE A 1 320 ? -10.758 23.438 8.766 1 97.06 320 ILE A O 1
ATOM 2665 N N . GLU A 1 321 ? -9.375 21.984 7.816 1 97.62 321 GLU A N 1
ATOM 2666 C CA . GLU A 1 321 ? -10.32 21.609 6.766 1 97.62 321 GLU A CA 1
ATOM 2667 C C . GLU A 1 321 ? -11.594 21.016 7.352 1 97.62 321 GLU A C 1
ATOM 2669 O O . GLU A 1 321 ? -12.703 21.344 6.922 1 97.62 321 GLU A O 1
ATOM 2674 N N . MET A 1 322 ? -11.43 20.156 8.281 1 96.88 322 MET A N 1
ATOM 2675 C CA . MET A 1 322 ? -12.578 19.531 8.914 1 96.88 322 MET A CA 1
ATOM 2676 C C . MET A 1 322 ? -13.414 20.562 9.672 1 96.88 322 MET A C 1
ATOM 2678 O O . MET A 1 322 ? -14.641 20.562 9.578 1 96.88 322 MET A O 1
ATOM 2682 N N . MET A 1 323 ? -12.727 21.453 10.414 1 96.19 323 MET A N 1
ATOM 2683 C CA . MET A 1 323 ? -13.422 22.531 11.117 1 96.19 323 MET A CA 1
ATOM 2684 C C . MET A 1 323 ? -14.133 23.453 10.133 1 96.19 323 MET A C 1
ATOM 2686 O O . MET A 1 323 ? -15.266 23.875 10.375 1 96.19 323 MET A O 1
ATOM 2690 N N . MET A 1 324 ? -13.445 23.734 9.039 1 97.62 324 MET A N 1
ATOM 2691 C CA . MET A 1 324 ? -14.008 24.562 7.98 1 97.62 324 MET A CA 1
ATOM 2692 C C . MET A 1 324 ? -15.344 24.016 7.5 1 97.62 324 MET A C 1
ATOM 2694 O O . MET A 1 324 ? -16.281 24.781 7.254 1 97.62 324 MET A O 1
ATOM 2698 N N . HIS A 1 325 ? -15.531 22.75 7.508 1 97.56 325 HIS A N 1
ATOM 2699 C CA . HIS A 1 325 ? -16.734 22.094 7.012 1 97.56 325 HIS A CA 1
ATOM 2700 C C . HIS A 1 325 ? -17.688 21.766 8.148 1 97.56 325 HIS A C 1
ATOM 2702 O O . HIS A 1 325 ? -18.688 21.078 7.945 1 97.56 325 HIS A O 1
ATOM 2708 N N . GLY A 1 326 ? -17.328 22.188 9.391 1 95.38 326 GLY A N 1
ATOM 2709 C CA . GLY A 1 326 ? -18.203 21.984 10.539 1 95.38 326 GLY A CA 1
ATOM 2710 C C . GLY A 1 326 ? -18.281 20.547 10.984 1 95.38 326 GLY A C 1
ATOM 2711 O O . GLY A 1 326 ? -19.328 20.094 11.477 1 95.38 326 GLY A O 1
ATOM 2712 N N . LEU A 1 327 ? -17.297 19.781 10.766 1 94.81 327 LEU A N 1
ATOM 2713 C CA . LEU A 1 327 ? -17.266 18.391 11.188 1 94.81 327 LEU A CA 1
ATOM 2714 C C . LEU A 1 327 ? -16.891 18.281 12.664 1 94.81 327 LEU A C 1
ATOM 2716 O O . LEU A 1 327 ? -15.953 18.922 13.125 1 94.81 327 LEU A O 1
ATOM 2720 N N . PRO A 1 328 ? -17.734 17.531 13.43 1 94.06 328 PRO A N 1
ATOM 2721 C CA . PRO A 1 328 ? -17.234 17.234 14.773 1 94.06 328 PRO A CA 1
ATOM 2722 C C . PRO A 1 328 ? -15.938 16.438 14.766 1 94.06 328 PRO A C 1
ATOM 2724 O O . PRO A 1 328 ? -15.742 15.57 13.914 1 94.06 328 PRO A O 1
ATOM 2727 N N . LEU A 1 329 ? -15.055 16.734 15.742 1 93.75 329 LEU A N 1
ATOM 2728 C CA . LEU A 1 329 ? -13.727 16.141 15.758 1 93.75 329 LEU A CA 1
ATOM 2729 C C . LEU A 1 329 ? -13.453 15.438 17.094 1 93.75 329 LEU A C 1
ATOM 2731 O O . LEU A 1 329 ? -13.812 15.961 18.141 1 93.75 329 LEU A O 1
ATOM 2735 N N . ILE A 1 330 ? -12.938 14.289 17 1 93.62 330 ILE A N 1
ATOM 2736 C CA . ILE A 1 330 ? -12.297 13.625 18.125 1 93.62 330 ILE A CA 1
ATOM 2737 C C . ILE A 1 330 ? -10.781 13.727 17.984 1 93.62 330 ILE A C 1
ATOM 2739 O O . ILE A 1 330 ? -10.211 13.258 17 1 93.62 330 ILE A O 1
ATOM 2743 N N . ILE A 1 331 ? -10.125 14.328 18.953 1 93.56 331 ILE A N 1
ATOM 2744 C CA . ILE A 1 331 ? -8.688 14.562 18.812 1 93.56 331 ILE A CA 1
ATOM 2745 C C . ILE A 1 331 ? -7.965 14.109 20.078 1 93.56 331 ILE A C 1
ATOM 2747 O O . ILE A 1 331 ? -8.578 13.961 21.125 1 93.56 331 ILE A O 1
ATOM 2751 N N . THR A 1 332 ? -6.734 13.859 19.906 1 92 332 THR A N 1
ATOM 2752 C CA . THR A 1 332 ? -5.867 13.68 21.062 1 92 332 THR A CA 1
ATOM 2753 C C . THR A 1 332 ? -5.402 15.023 21.609 1 92 332 THR A C 1
ATOM 2755 O O . THR A 1 332 ? -5.141 15.953 20.844 1 92 332 THR A O 1
ATOM 2758 N N . ASN A 1 333 ? -5.32 15.086 22.859 1 87.25 333 ASN A N 1
ATOM 2759 C CA . ASN A 1 333 ? -4.809 16.281 23.516 1 87.25 333 ASN A CA 1
ATOM 2760 C C . ASN A 1 333 ? -3.285 16.344 23.453 1 87.25 333 ASN A C 1
ATOM 2762 O O . ASN A 1 333 ? -2.617 16.094 24.469 1 87.25 333 ASN A O 1
ATOM 2766 N N . THR A 1 334 ? -2.832 16.719 22.266 1 81.44 334 THR A N 1
ATOM 2767 C CA . THR A 1 334 ? -1.386 16.719 22.078 1 81.44 334 THR A CA 1
ATOM 2768 C C . THR A 1 334 ? -0.916 18.031 21.469 1 81.44 334 THR A C 1
ATOM 2770 O O . THR A 1 334 ? -1.631 18.641 20.672 1 81.44 334 THR A O 1
ATOM 2773 N N . THR A 1 335 ? 0.251 18.484 21.938 1 81.75 335 THR A N 1
ATOM 2774 C CA . THR A 1 335 ? 1.03 19.594 21.391 1 81.75 335 THR A CA 1
ATOM 2775 C C . THR A 1 335 ? 0.116 20.641 20.781 1 81.75 335 THR A C 1
ATOM 2777 O O . THR A 1 335 ? -0.637 21.312 21.5 1 81.75 335 THR A O 1
ATOM 2780 N N . GLY A 1 336 ? 0.116 20.859 19.406 1 86.56 336 GLY A N 1
ATOM 2781 C CA . GLY A 1 336 ? -0.614 21.938 18.781 1 86.56 336 GLY A CA 1
ATOM 2782 C C . GLY A 1 336 ? -2.076 21.625 18.531 1 86.56 336 GLY A C 1
ATOM 2783 O O . GLY A 1 336 ? -2.918 22.516 18.484 1 86.56 336 GLY A O 1
ATOM 2784 N N . LEU A 1 337 ? -2.471 20.391 18.531 1 88.12 337 LEU A N 1
ATOM 2785 C CA . LEU A 1 337 ? -3.84 19.984 18.234 1 88.12 337 LEU A CA 1
ATOM 2786 C C . LEU A 1 337 ? -4.785 20.391 19.375 1 88.12 337 LEU A C 1
ATOM 2788 O O . LEU A 1 337 ? -5.926 20.781 19.109 1 88.12 337 LEU A O 1
ATOM 2792 N N . SER A 1 338 ? -4.277 20.359 20.578 1 85.31 338 SER A N 1
ATOM 2793 C CA . SER A 1 338 ? -5.09 20.641 21.75 1 85.31 338 SER A CA 1
ATOM 2794 C C . SER A 1 338 ? -5.574 22.094 21.75 1 85.31 338 SER A C 1
ATOM 2796 O O . SER A 1 338 ? -6.66 22.391 22.266 1 85.31 338 SER A O 1
ATOM 2798 N N . GLU A 1 339 ? -4.805 22.953 21.234 1 88.94 339 GLU A N 1
ATOM 2799 C CA . GLU A 1 339 ? -5.16 24.359 21.281 1 88.94 339 GLU A CA 1
ATOM 2800 C C . GLU A 1 339 ? -6.043 24.75 20.094 1 88.94 339 GLU A C 1
ATOM 2802 O O . GLU A 1 339 ? -6.594 25.859 20.062 1 88.94 339 GLU A O 1
ATOM 2807 N N . MET A 1 340 ? -6.172 23.875 19.141 1 90.31 340 MET A N 1
ATOM 2808 C CA . MET A 1 340 ? -6.977 24.188 17.953 1 90.31 340 MET A CA 1
ATOM 2809 C C . MET A 1 340 ? -8.469 24.047 18.266 1 90.31 340 MET A C 1
ATOM 2811 O O . MET A 1 340 ? -9.289 24.75 17.672 1 90.31 340 MET A O 1
ATOM 2815 N N . ILE A 1 341 ? -8.766 23.141 19.109 1 82.44 341 ILE A N 1
ATOM 2816 C CA . ILE A 1 341 ? -10.172 22.938 19.438 1 82.44 341 ILE A CA 1
ATOM 2817 C C . ILE A 1 341 ? -10.445 23.422 20.859 1 82.44 341 ILE A C 1
ATOM 2819 O O . ILE A 1 341 ? -9.836 22.953 21.812 1 82.44 341 ILE A O 1
ATOM 2823 N N . HIS A 1 342 ? -10.945 24.672 21.141 1 66.69 342 HIS A N 1
ATOM 2824 C CA . HIS A 1 342 ? -11.039 25.375 22.406 1 66.69 342 HIS A CA 1
ATOM 2825 C C . HIS A 1 342 ? -12.234 24.891 23.219 1 66.69 342 HIS A C 1
ATOM 2827 O O . HIS A 1 342 ? -12.289 25.109 24.438 1 66.69 342 HIS A O 1
ATOM 2833 N N . HIS A 1 343 ? -13.234 24.469 22.531 1 57.22 343 HIS A N 1
ATOM 2834 C CA . HIS A 1 343 ? -14.445 24.375 23.359 1 57.22 343 HIS A CA 1
ATOM 2835 C C . HIS A 1 343 ? -14.312 23.297 24.422 1 57.22 343 HIS A C 1
ATOM 2837 O O . HIS A 1 343 ? -13.531 22.359 24.25 1 57.22 343 HIS A O 1
ATOM 2843 N N . GLN A 1 344 ? -14.688 23.719 25.594 1 52.59 344 GLN A N 1
ATOM 2844 C CA . GLN A 1 344 ? -14.75 22.969 26.844 1 52.59 344 GLN A CA 1
ATOM 2845 C C . GLN A 1 344 ? -15.328 21.578 26.625 1 52.59 344 GLN A C 1
ATOM 2847 O O . GLN A 1 344 ? -15.414 20.781 27.562 1 52.59 344 GLN A O 1
ATOM 2852 N N . ASN A 1 345 ? -15.883 21.438 25.391 1 55.03 345 ASN A N 1
ATOM 2853 C CA . ASN A 1 345 ? -16.531 20.125 25.297 1 55.03 345 ASN A CA 1
ATOM 2854 C C . ASN A 1 345 ? -15.508 19 25.266 1 55.03 345 ASN A C 1
ATOM 2856 O O . ASN A 1 345 ? -14.992 18.656 24.188 1 55.03 345 ASN A O 1
ATOM 2860 N N . VAL A 1 346 ? -15.023 18.656 26.5 1 56.19 346 VAL A N 1
ATOM 2861 C CA . VAL A 1 346 ? -14.039 17.75 27.047 1 56.19 346 VAL A CA 1
ATOM 2862 C C . VAL A 1 346 ? -14.266 16.344 26.5 1 56.19 346 VAL A C 1
ATOM 2864 O O . VAL A 1 346 ? -13.32 15.562 26.359 1 56.19 346 VAL A O 1
ATOM 2867 N N . GLU A 1 347 ? -15.438 16.188 25.953 1 62.84 347 GLU A N 1
ATOM 2868 C CA . GLU A 1 347 ? -15.742 14.773 25.797 1 62.84 347 GLU A CA 1
ATOM 2869 C C . GLU A 1 347 ? -15.102 14.211 24.531 1 62.84 347 GLU A C 1
ATOM 2871 O O . GLU A 1 347 ? -15.078 12.992 24.328 1 62.84 347 GLU A O 1
ATOM 2876 N N . CYS A 1 348 ? -14.453 15.008 23.75 1 78.31 348 CYS A N 1
ATOM 2877 C CA . CYS A 1 348 ? -13.922 14.445 22.516 1 78.31 348 CYS A CA 1
ATOM 2878 C C . CYS A 1 348 ? -12.414 14.641 22.438 1 78.31 348 CYS A C 1
ATOM 2880 O O . CYS A 1 348 ? -11.836 14.602 21.344 1 78.31 348 CYS A O 1
ATOM 2882 N N . ARG A 1 349 ? -11.867 14.898 23.625 1 86.06 349 ARG A N 1
ATOM 2883 C CA . ARG A 1 349 ? -10.414 15.047 23.703 1 86.06 349 ARG A CA 1
ATOM 2884 C C . ARG A 1 349 ? -9.781 13.883 24.453 1 86.06 349 ARG A C 1
ATOM 2886 O O . ARG A 1 349 ? -10.055 13.68 25.625 1 86.06 349 ARG A O 1
ATOM 2893 N N . LEU A 1 350 ? -8.969 13.219 23.75 1 90.56 350 LEU A N 1
ATOM 2894 C CA . LEU A 1 350 ? -8.32 12.047 24.328 1 90.56 350 LEU A CA 1
ATOM 2895 C C . LEU A 1 350 ? -6.988 12.43 24.969 1 90.56 350 LEU A C 1
ATOM 2897 O O . LEU A 1 350 ? -6.199 13.172 24.375 1 90.56 350 LEU A O 1
ATOM 2901 N N . ILE A 1 351 ? -6.793 11.914 26.125 1 87.81 351 ILE A N 1
ATOM 2902 C CA . ILE A 1 351 ? -5.562 12.211 26.844 1 87.81 351 ILE A CA 1
ATOM 2903 C C . ILE A 1 351 ? -4.539 11.102 26.594 1 87.81 351 ILE A C 1
ATOM 2905 O O . ILE A 1 351 ? -4.867 9.914 26.672 1 87.81 351 ILE A O 1
ATOM 2909 N N . LEU A 1 352 ? -3.391 11.531 26.266 1 88.56 352 LEU A N 1
ATOM 2910 C CA . LEU A 1 352 ? -2.289 10.586 26.125 1 88.56 352 LEU A CA 1
ATOM 2911 C C . LEU A 1 352 ? -1.711 10.234 27.5 1 88.56 352 LEU A C 1
ATOM 2913 O O . LEU A 1 352 ? -1.565 11.102 28.359 1 88.56 352 LEU A O 1
ATOM 2917 N N . LYS A 1 353 ? -1.48 9.016 27.641 1 87.31 353 LYS A N 1
ATOM 2918 C CA . LYS A 1 353 ? -0.943 8.555 28.922 1 87.31 353 LYS A CA 1
ATOM 2919 C C . LYS A 1 353 ? 0.502 8.086 28.781 1 87.31 353 LYS A C 1
ATOM 2921 O O . LYS A 1 353 ? 0.865 7.488 27.766 1 87.31 353 LYS A O 1
ATOM 2926 N N . GLU A 1 354 ? 1.205 8.523 29.734 1 82.19 354 GLU A N 1
ATOM 2927 C CA . GLU A 1 354 ? 2.588 8.055 29.75 1 82.19 354 GLU A CA 1
ATOM 2928 C C . GLU A 1 354 ? 2.705 6.691 30.422 1 82.19 354 GLU A C 1
ATOM 2930 O O . GLU A 1 354 ? 2.205 6.492 31.531 1 82.19 354 GLU A O 1
ATOM 2935 N N . ASP A 1 355 ? 3.172 5.727 29.719 1 77.88 355 ASP A N 1
ATOM 2936 C CA . ASP A 1 355 ? 3.434 4.387 30.219 1 77.88 355 ASP A CA 1
ATOM 2937 C C . ASP A 1 355 ? 4.867 3.953 29.922 1 77.88 355 ASP A C 1
ATOM 2939 O O . ASP A 1 355 ? 5.211 3.697 28.766 1 77.88 355 ASP A O 1
ATOM 2943 N N . GLN A 1 356 ? 5.68 3.713 30.953 1 72.81 356 GLN A N 1
ATOM 2944 C CA . GLN A 1 356 ? 7.066 3.273 30.828 1 72.81 356 GLN A CA 1
ATOM 2945 C C . GLN A 1 356 ? 7.832 4.145 29.828 1 72.81 356 GLN A C 1
ATOM 2947 O O . GLN A 1 356 ? 8.492 3.633 28.922 1 72.81 356 GLN A O 1
ATOM 2952 N N . ASN A 1 357 ? 7.613 5.375 29.875 1 74.75 357 ASN A N 1
ATOM 2953 C CA . ASN A 1 357 ? 8.336 6.379 29.109 1 74.75 357 ASN A CA 1
ATOM 2954 C C . ASN A 1 357 ? 7.832 6.457 27.672 1 74.75 357 ASN A C 1
ATOM 2956 O O . ASN A 1 357 ? 8.531 6.945 26.781 1 74.75 357 ASN A O 1
ATOM 2960 N N . GLU A 1 358 ? 6.695 5.777 27.484 1 81.69 358 GLU A N 1
ATOM 2961 C CA . GLU A 1 358 ? 6.082 5.902 26.156 1 81.69 358 GLU A CA 1
ATOM 2962 C C . GLU A 1 358 ? 4.68 6.496 26.266 1 81.69 358 GLU A C 1
ATOM 2964 O O . GLU A 1 358 ? 3.953 6.227 27.219 1 81.69 358 GLU A O 1
ATOM 2969 N N . LEU A 1 359 ? 4.445 7.352 25.406 1 87.38 359 LEU A N 1
ATOM 2970 C CA . LEU A 1 359 ? 3.084 7.875 25.312 1 87.38 359 LEU A CA 1
ATOM 2971 C C . LEU A 1 359 ? 2.16 6.875 24.625 1 87.38 359 LEU A C 1
ATOM 2973 O O . LEU A 1 359 ? 2.527 6.281 23.609 1 87.38 359 LEU A O 1
ATOM 2977 N N . ARG A 1 360 ? 0.983 6.656 25.219 1 90.5 360 ARG A N 1
ATOM 2978 C CA . ARG A 1 360 ? 0.005 5.719 24.672 1 90.5 360 ARG A CA 1
ATOM 2979 C C . ARG A 1 360 ? -1.394 6.328 24.672 1 90.5 360 ARG A C 1
ATOM 2981 O O . ARG A 1 360 ? -1.688 7.219 25.469 1 90.5 360 ARG A O 1
ATOM 2988 N N . LEU A 1 361 ? -2.137 5.883 23.797 1 93.31 361 LEU A N 1
ATOM 2989 C CA . LEU A 1 361 ? -3.547 6.25 23.719 1 93.31 361 LEU A CA 1
ATOM 2990 C C . LEU A 1 361 ? -4.434 5.109 24.203 1 93.31 361 LEU A C 1
ATOM 2992 O O . LEU A 1 361 ? -4.164 3.941 23.906 1 93.31 361 LEU A O 1
ATOM 2996 N N . SER A 1 362 ? -5.445 5.441 24.953 1 94.62 362 SER A N 1
ATOM 2997 C CA . SER A 1 362 ? -6.371 4.422 25.438 1 94.62 362 SER A CA 1
ATOM 2998 C C . SER A 1 362 ? -7.367 4.031 24.344 1 94.62 362 SER A C 1
ATOM 3000 O O . SER A 1 362 ? -8.219 4.836 23.969 1 94.62 362 SER A O 1
ATOM 3002 N N . VAL A 1 363 ? -7.316 2.789 23.984 1 96.81 363 VAL A N 1
ATOM 3003 C CA . VAL A 1 363 ? -8.234 2.26 22.984 1 96.81 363 VAL A CA 1
ATOM 3004 C C . VAL A 1 363 ? -9.664 2.301 23.516 1 96.81 363 VAL A C 1
ATOM 3006 O O . VAL A 1 363 ? -10.594 2.631 22.781 1 96.81 363 VAL A O 1
ATOM 3009 N N . GLU A 1 364 ? -9.805 2.016 24.75 1 96.19 364 GLU A N 1
ATOM 3010 C CA . GLU A 1 364 ? -11.117 2.012 25.391 1 96.19 364 GLU A CA 1
ATOM 3011 C C . GLU A 1 364 ? -11.742 3.404 25.375 1 96.19 364 GLU A C 1
ATOM 3013 O O . GLU A 1 364 ? -12.906 3.564 25 1 96.19 364 GLU A O 1
ATOM 3018 N N . GLU A 1 365 ? -10.953 4.379 25.719 1 94.44 365 GLU A N 1
ATOM 3019 C CA . GLU A 1 365 ? -11.461 5.746 25.734 1 94.44 365 GLU A CA 1
ATOM 3020 C C . GLU A 1 365 ? -11.797 6.23 24.328 1 94.44 365 GLU A C 1
ATOM 3022 O O . GLU A 1 365 ? -12.82 6.875 24.109 1 94.44 365 GLU A O 1
ATOM 3027 N N . LEU A 1 366 ? -10.914 5.926 23.422 1 96.19 366 LEU A N 1
ATOM 3028 C CA . LEU A 1 366 ? -11.164 6.297 22.031 1 96.19 366 LEU A CA 1
ATOM 3029 C C . LEU A 1 366 ? -12.453 5.652 21.531 1 96.19 366 LEU A C 1
ATOM 3031 O O . LEU A 1 366 ? -13.273 6.316 20.891 1 96.19 366 LEU A O 1
ATOM 3035 N N . SER A 1 367 ? -12.695 4.355 21.844 1 96.62 367 SER A N 1
ATOM 3036 C CA . SER A 1 367 ? -13.906 3.648 21.422 1 96.62 367 SER A CA 1
ATOM 3037 C C . SER A 1 367 ? -15.156 4.293 22.016 1 96.62 367 SER A C 1
ATOM 3039 O O . SER A 1 367 ? -16.172 4.43 21.328 1 96.62 367 SER A O 1
ATOM 3041 N N . LYS A 1 368 ? -15.062 4.68 23.25 1 93.88 368 LYS A N 1
ATOM 3042 C CA . LYS A 1 368 ? -16.188 5.328 23.906 1 93.88 368 LYS A CA 1
ATOM 3043 C C . LYS A 1 368 ? -16.547 6.648 23.219 1 93.88 368 LYS A C 1
ATOM 3045 O O . LYS A 1 368 ? -17.719 6.941 22.984 1 93.88 368 LYS A O 1
ATOM 3050 N N . CYS A 1 369 ? -15.555 7.406 22.922 1 92.06 369 CYS A N 1
ATOM 3051 C CA . CYS A 1 369 ? -15.766 8.68 22.234 1 92.06 369 CYS A CA 1
ATOM 3052 C C . CYS A 1 369 ? -16.391 8.469 20.875 1 92.06 369 CYS A C 1
ATOM 3054 O O . CYS A 1 369 ? -17.328 9.18 20.5 1 92.06 369 CYS A O 1
ATOM 3056 N N . LEU A 1 370 ? -15.922 7.492 20.156 1 94.62 370 LEU A N 1
ATOM 3057 C CA . LEU A 1 370 ? -16.453 7.188 18.828 1 94.62 370 LEU A CA 1
ATOM 3058 C C . LEU A 1 370 ? -17.922 6.793 18.906 1 94.62 370 LEU A C 1
ATOM 3060 O O . LEU A 1 370 ? -18.734 7.227 18.094 1 94.62 370 LEU A O 1
ATOM 3064 N N . LEU A 1 371 ? -18.25 6.008 19.891 1 93.69 371 LEU A N 1
ATOM 3065 C CA . LEU A 1 371 ? -19.625 5.535 20.047 1 93.69 371 LEU A CA 1
ATOM 3066 C C . LEU A 1 371 ? -20.562 6.688 20.406 1 93.69 371 LEU A C 1
ATOM 3068 O O . LEU A 1 371 ? -21.703 6.734 19.938 1 93.69 371 LEU A O 1
ATOM 3072 N N . LYS A 1 372 ? -20.109 7.562 21.203 1 88.44 372 LYS A N 1
ATOM 3073 C CA . LYS A 1 372 ? -20.938 8.695 21.625 1 88.44 372 LYS A CA 1
ATOM 3074 C C . LYS A 1 372 ? -21.312 9.578 20.438 1 88.44 372 LYS A C 1
ATOM 3076 O O . LYS A 1 372 ? -22.469 9.969 20.297 1 88.44 372 LYS A O 1
ATOM 3081 N N . ILE A 1 373 ? -20.406 9.836 19.625 1 84.56 373 ILE A N 1
ATOM 3082 C CA . ILE A 1 373 ? -20.625 10.75 18.5 1 84.56 373 ILE A CA 1
ATOM 3083 C C . ILE A 1 373 ? -21.516 10.086 17.453 1 84.56 373 ILE A C 1
ATOM 3085 O O . ILE A 1 373 ? -22.312 10.75 16.797 1 84.56 373 ILE A O 1
ATOM 3089 N N . VAL A 1 374 ? -21.375 8.812 17.359 1 84.81 374 VAL A N 1
ATOM 3090 C CA . VAL A 1 374 ? -22.125 8.062 16.359 1 84.81 374 VAL A CA 1
ATOM 3091 C C . VAL A 1 374 ? -23.562 7.902 16.812 1 84.81 374 VAL A C 1
ATOM 3093 O O . VAL A 1 374 ? -24.484 7.848 15.977 1 84.81 374 VAL A O 1
ATOM 3096 N N . THR A 1 375 ? -23.797 7.961 18.094 1 86.88 375 THR A N 1
ATOM 3097 C CA . THR A 1 375 ? -25.109 7.613 18.609 1 86.88 375 THR A CA 1
ATOM 3098 C C . THR A 1 375 ? -25.875 8.867 19.031 1 86.88 375 THR A C 1
ATOM 3100 O O . THR A 1 375 ? -27.094 8.82 19.234 1 86.88 375 THR A O 1
ATOM 3103 N N . ASP A 1 376 ? -25.203 9.945 19.109 1 89.75 376 ASP A N 1
ATOM 3104 C CA . ASP A 1 376 ? -25.812 11.188 19.562 1 89.75 376 ASP A CA 1
ATOM 3105 C C . ASP A 1 376 ? -25.688 12.273 18.5 1 89.75 376 ASP A C 1
ATOM 3107 O O . ASP A 1 376 ? -24.812 13.125 18.578 1 89.75 376 ASP A O 1
ATOM 3111 N N . ASP A 1 377 ? -26.656 12.375 17.688 1 88.19 377 ASP A N 1
ATOM 3112 C CA . ASP A 1 377 ? -26.641 13.273 16.547 1 88.19 377 ASP A CA 1
ATOM 3113 C C . ASP A 1 377 ? -26.703 14.734 16.984 1 88.19 377 ASP A C 1
ATOM 3115 O O . ASP A 1 377 ? -26.109 15.609 16.344 1 88.19 377 ASP A O 1
ATOM 3119 N N . CYS A 1 378 ? -27.375 15 18 1 89.75 378 CYS A N 1
ATOM 3120 C CA . CYS A 1 378 ? -27.516 16.359 18.5 1 89.75 378 CYS A CA 1
ATOM 3121 C C . CYS A 1 378 ? -26.172 16.891 19 1 89.75 378 CYS A C 1
ATOM 3123 O O . CYS A 1 378 ? -25.781 18.016 18.672 1 89.75 378 CYS A O 1
ATOM 3125 N N . TRP A 1 379 ? -25.578 16.078 19.734 1 86 379 TRP A N 1
ATOM 3126 C CA . TRP A 1 379 ? -24.25 16.453 20.234 1 86 379 TRP A CA 1
ATOM 3127 C C . TRP A 1 379 ? -23.281 16.703 19.094 1 86 379 TRP A C 1
ATOM 3129 O O . TRP A 1 379 ? -22.562 17.703 19.094 1 86 379 TRP A O 1
ATOM 3139 N N . ALA A 1 380 ? -23.297 15.891 18.141 1 89.44 380 ALA A N 1
ATOM 3140 C CA . ALA A 1 380 ? -22.391 15.992 17 1 89.44 380 ALA A CA 1
ATOM 3141 C C . ALA A 1 380 ? -22.625 17.297 16.234 1 89.44 380 ALA A C 1
ATOM 3143 O O . ALA A 1 380 ? -21.656 17.969 15.836 1 89.44 380 ALA A O 1
ATOM 3144 N N . ARG A 1 381 ? -23.828 17.625 16.094 1 89.31 381 ARG A N 1
ATOM 3145 C CA . ARG A 1 381 ? -24.172 18.844 15.375 1 89.31 381 ARG A CA 1
ATOM 3146 C C . ARG A 1 381 ? -23.688 20.078 16.141 1 89.31 381 ARG A C 1
ATOM 3148 O O . ARG A 1 381 ? -23.156 21.016 15.539 1 89.31 381 ARG A O 1
ATOM 3155 N N . GLU A 1 382 ? -23.812 20.031 17.406 1 89.81 382 GLU A N 1
ATOM 3156 C CA . GLU A 1 382 ? -23.391 21.172 18.219 1 89.81 382 GLU A CA 1
ATOM 3157 C C . GLU A 1 382 ? -21.875 21.344 18.188 1 89.81 382 GLU A C 1
ATOM 3159 O O . GLU A 1 382 ? -21.375 22.453 18.047 1 89.81 382 GLU A O 1
ATOM 3164 N N . VAL A 1 383 ? -21.219 20.281 18.297 1 89.62 383 VAL A N 1
ATOM 3165 C CA . VAL A 1 383 ? -19.75 20.312 18.266 1 89.62 383 VAL A CA 1
ATOM 3166 C C . VAL A 1 383 ? -19.281 20.812 16.906 1 89.62 383 VAL A C 1
ATOM 3168 O O . VAL A 1 383 ? -18.344 21.609 16.812 1 89.62 383 VAL A O 1
ATOM 3171 N N . GLY A 1 384 ? -19.938 20.359 15.859 1 92.75 384 GLY A N 1
ATOM 3172 C CA . GLY A 1 384 ? -19.609 20.812 14.516 1 92.75 384 GLY A CA 1
ATOM 3173 C C . GLY A 1 384 ? -19.75 22.312 14.336 1 92.75 384 GLY A C 1
ATOM 3174 O O . GLY A 1 384 ? -18.891 22.953 13.734 1 92.75 384 GLY A O 1
ATOM 3175 N N . LYS A 1 385 ? -20.781 22.797 14.906 1 93 385 LYS A N 1
ATOM 3176 C CA . LYS A 1 385 ? -21.016 24.234 14.836 1 93 385 LYS A CA 1
ATOM 3177 C C . LYS A 1 385 ? -19.922 25.016 15.555 1 93 385 LYS A C 1
ATOM 3179 O O . LYS A 1 385 ? -19.438 26.047 15.062 1 93 385 LYS A O 1
ATOM 3184 N N . LEU A 1 386 ? -19.562 24.531 16.656 1 91.94 386 LEU A N 1
ATOM 3185 C CA . LEU A 1 386 ? -18.516 25.172 17.438 1 91.94 386 LEU A CA 1
ATOM 3186 C C . LEU A 1 386 ? -17.188 25.141 16.672 1 91.94 386 LEU A C 1
ATOM 3188 O O . LEU A 1 386 ? -16.453 26.125 16.672 1 91.94 386 LEU A O 1
ATOM 3192 N N . ASN A 1 387 ? -16.938 24.016 16.047 1 93.94 387 ASN A N 1
ATOM 3193 C CA . ASN A 1 387 ? -15.719 23.891 15.266 1 93.94 387 ASN A CA 1
ATOM 3194 C C . ASN A 1 387 ? -15.703 24.859 14.094 1 93.94 387 ASN A C 1
ATOM 3196 O O . ASN A 1 387 ? -14.672 25.453 13.789 1 93.94 387 ASN A O 1
ATOM 3200 N N . ARG A 1 388 ? -16.812 25 13.469 1 95.62 388 ARG A N 1
ATOM 3201 C CA . ARG A 1 388 ? -16.922 25.938 12.359 1 95.62 388 ARG A CA 1
ATOM 3202 C C . ARG A 1 388 ? -16.656 27.359 12.82 1 95.62 388 ARG A C 1
ATOM 3204 O O . ARG A 1 388 ? -15.938 28.109 12.156 1 95.62 388 ARG A O 1
ATOM 3211 N N . CYS A 1 389 ? -17.188 27.703 13.938 1 94.94 389 CYS A N 1
ATOM 3212 C CA . CYS A 1 389 ? -16.953 29.016 14.508 1 94.94 389 CYS A CA 1
ATOM 3213 C C . CYS A 1 389 ? -15.469 29.234 14.82 1 94.94 389 CYS A C 1
ATOM 3215 O O . CYS A 1 389 ? -14.922 30.297 14.539 1 94.94 389 CYS A O 1
ATOM 3217 N N . ARG A 1 390 ? -14.883 28.203 15.367 1 94.06 390 ARG A N 1
ATOM 3218 C CA . ARG A 1 390 ? -13.461 28.281 15.688 1 94.06 390 ARG A CA 1
ATOM 3219 C C . ARG A 1 390 ? -12.625 28.516 14.438 1 94.06 390 ARG A C 1
ATOM 3221 O O . ARG A 1 390 ? -11.672 29.297 14.453 1 94.06 390 ARG A O 1
ATOM 3228 N N . TYR A 1 391 ? -12.977 27.844 13.352 1 95.94 391 TYR A N 1
ATOM 3229 C CA . TYR A 1 391 ? -12.305 28.047 12.07 1 95.94 391 TYR A CA 1
ATOM 3230 C C . TYR A 1 391 ? -12.367 29.516 11.648 1 95.94 391 TYR A C 1
ATOM 3232 O O . TYR A 1 391 ? -11.344 30.125 11.328 1 95.94 391 TYR A O 1
ATOM 3240 N N . LYS A 1 392 ? -13.5 30.062 11.719 1 96.62 392 LYS A N 1
ATOM 3241 C CA . LYS A 1 392 ? -13.695 31.438 11.281 1 96.62 392 LYS A CA 1
ATOM 3242 C C . LYS A 1 392 ? -12.922 32.406 12.156 1 96.62 392 LYS A C 1
ATOM 3244 O O . LYS A 1 392 ? -12.383 33.406 11.672 1 96.62 392 LYS A O 1
ATOM 3249 N N . ASP A 1 393 ? -12.781 32.062 13.359 1 95.19 393 ASP A N 1
ATOM 3250 C CA . ASP A 1 393 ? -12.211 33 14.336 1 95.19 393 ASP A CA 1
ATOM 3251 C C . ASP A 1 393 ? -10.688 32.938 14.305 1 95.19 393 ASP A C 1
ATOM 3253 O O . ASP A 1 393 ? -10.031 33.938 14.617 1 95.19 393 ASP A O 1
ATOM 3257 N N . ALA A 1 394 ? -10.188 31.797 13.914 1 95.81 394 ALA A N 1
ATOM 3258 C CA . ALA A 1 394 ? -8.758 31.703 14.203 1 95.81 394 ALA A CA 1
ATOM 3259 C C . ALA A 1 394 ? -7.992 31.125 13.016 1 95.81 394 ALA A C 1
ATOM 3261 O O . ALA A 1 394 ? -6.785 31.328 12.883 1 95.81 394 ALA A O 1
ATOM 3262 N N . PHE A 1 395 ? -8.68 30.391 12.109 1 97.62 395 PHE A N 1
ATOM 3263 C CA . PHE A 1 395 ? -7.906 29.578 11.172 1 97.62 395 PHE A CA 1
ATOM 3264 C C . PHE A 1 395 ? -8.297 29.906 9.734 1 97.62 395 PHE A C 1
ATOM 3266 O O . PHE A 1 395 ? -8.078 29.094 8.828 1 97.62 395 PHE A O 1
ATOM 3273 N N . SER A 1 396 ? -8.875 31.031 9.492 1 98.06 396 SER A N 1
ATOM 3274 C CA . SER A 1 396 ? -9.141 31.5 8.141 1 98.06 396 SER A CA 1
ATOM 3275 C C . SER A 1 396 ? -7.887 32.094 7.508 1 98.06 396 SER A C 1
ATOM 3277 O O . SER A 1 396 ? -6.977 32.531 8.219 1 98.06 396 SER A O 1
ATOM 3279 N N . LEU A 1 397 ? -7.867 32.125 6.238 1 97.94 397 LEU A N 1
ATOM 3280 C CA . LEU A 1 397 ? -6.73 32.688 5.531 1 97.94 397 LEU A CA 1
ATOM 3281 C C . LEU A 1 397 ? -6.59 34.188 5.852 1 97.94 397 LEU A C 1
ATOM 3283 O O . LEU A 1 397 ? -5.477 34.688 5.934 1 97.94 397 LEU A O 1
ATOM 3287 N N . GLU A 1 398 ? -7.656 34.844 6.031 1 97.62 398 GLU A N 1
ATOM 3288 C CA . GLU A 1 398 ? -7.645 36.281 6.371 1 97.62 398 GLU A CA 1
ATOM 3289 C C . GLU A 1 398 ? -6.934 36.5 7.699 1 97.62 398 GLU A C 1
ATOM 3291 O O . GLU A 1 398 ? -6.133 37.438 7.824 1 97.62 398 GLU A O 1
ATOM 3296 N N . LYS A 1 399 ? -7.23 35.688 8.656 1 97.69 399 LYS A N 1
ATOM 3297 C CA . LYS A 1 399 ? -6.566 35.812 9.953 1 97.69 399 LYS A CA 1
ATOM 3298 C C . LYS A 1 399 ? -5.062 35.594 9.82 1 97.69 399 LYS A C 1
ATOM 3300 O O . LYS A 1 399 ? -4.266 36.281 10.445 1 97.69 399 LYS A O 1
ATOM 3305 N N . MET A 1 400 ? -4.707 34.594 9.055 1 98.19 400 MET A N 1
ATOM 3306 C CA . MET A 1 400 ? -3.295 34.312 8.812 1 98.19 400 MET A CA 1
ATOM 3307 C C . MET A 1 400 ? -2.621 35.5 8.117 1 98.19 400 MET A C 1
ATOM 3309 O O . MET A 1 400 ? -1.522 35.906 8.5 1 98.19 400 MET A O 1
ATOM 3313 N N . ARG A 1 401 ? -3.291 36.062 7.137 1 97.69 401 ARG A N 1
ATOM 3314 C CA . ARG A 1 401 ? -2.77 37.219 6.398 1 97.69 401 ARG A CA 1
ATOM 3315 C C . ARG A 1 401 ? -2.535 38.406 7.328 1 97.69 401 ARG A C 1
ATOM 3317 O O . ARG A 1 401 ? -1.488 39.062 7.266 1 97.69 401 ARG A O 1
ATOM 3324 N N . MET A 1 402 ? -3.459 38.688 8.148 1 97.81 402 MET A N 1
ATOM 3325 C CA . MET A 1 402 ? -3.338 39.781 9.094 1 97.81 402 MET A CA 1
ATOM 3326 C C . MET A 1 402 ? -2.158 39.594 10.031 1 97.81 402 MET A C 1
ATOM 3328 O O . MET A 1 402 ? -1.443 40.531 10.367 1 97.81 402 MET A O 1
ATOM 3332 N N . ALA A 1 403 ? -2 38.375 10.461 1 98.12 403 ALA A N 1
ATOM 3333 C CA . ALA A 1 403 ? -0.874 38.062 11.336 1 98.12 403 ALA A CA 1
ATOM 3334 C C . ALA A 1 403 ? 0.456 38.312 10.617 1 98.12 403 ALA A C 1
ATOM 3336 O O . ALA A 1 403 ? 1.396 38.844 11.211 1 98.12 403 ALA A O 1
ATOM 3337 N N . PHE A 1 404 ? 0.547 37.906 9.359 1 98.06 404 PHE A N 1
ATOM 3338 C CA . PHE A 1 404 ? 1.765 38.094 8.586 1 98.06 404 PHE A CA 1
ATOM 3339 C C . PHE A 1 404 ? 2.004 39.594 8.344 1 98.06 404 PHE A C 1
ATOM 3341 O O . PHE A 1 404 ? 3.146 40.062 8.359 1 98.06 404 PHE A O 1
ATOM 3348 N N . GLU A 1 405 ? 0.931 40.281 8.078 1 97.25 405 GLU A N 1
ATOM 3349 C CA . GLU A 1 405 ? 1.049 41.719 7.887 1 97.25 405 GLU A CA 1
ATOM 3350 C C . GLU A 1 405 ? 1.637 42.406 9.117 1 97.25 405 GLU A C 1
ATOM 3352 O O . GLU A 1 405 ? 2.529 43.25 9.008 1 97.25 405 GLU A O 1
ATOM 3357 N N . SER A 1 406 ? 1.139 42 10.234 1 97.06 406 SER A N 1
ATOM 3358 C CA . SER A 1 406 ? 1.653 42.531 11.492 1 97.06 406 SER A CA 1
ATOM 3359 C C . SER A 1 406 ? 3.098 42.094 11.727 1 97.06 406 SER A C 1
ATOM 3361 O O . SER A 1 406 ? 3.906 42.875 12.242 1 97.06 406 SER A O 1
ATOM 3363 N N . PHE A 1 407 ? 3.434 40.906 11.359 1 97.5 407 PHE A N 1
ATOM 3364 C CA . PHE A 1 407 ? 4.75 40.312 11.602 1 97.5 407 PHE A CA 1
ATOM 3365 C C . PHE A 1 407 ? 5.816 41.031 10.781 1 97.5 407 PHE A C 1
ATOM 3367 O O . PHE A 1 407 ? 6.926 41.281 11.266 1 97.5 407 PHE A O 1
ATOM 3374 N N . TYR A 1 408 ? 5.504 41.406 9.57 1 96.38 408 TYR A N 1
ATOM 3375 C CA . TYR A 1 408 ? 6.504 41.969 8.672 1 96.38 408 TYR A CA 1
ATOM 3376 C C . TYR A 1 408 ? 6.395 43.5 8.617 1 96.38 408 TYR A C 1
ATOM 3378 O O . TYR A 1 408 ? 7.102 44.156 7.84 1 96.38 408 TYR A O 1
ATOM 3386 N N . SER A 1 409 ? 5.438 44.125 9.297 1 90.38 409 SER A N 1
ATOM 3387 C CA . SER A 1 409 ? 5.336 45.562 9.375 1 90.38 409 SER A CA 1
ATOM 3388 C C . SER A 1 409 ? 6.465 46.156 10.211 1 90.38 409 SER A C 1
ATOM 3390 O O . SER A 1 409 ? 7.02 45.5 11.078 1 90.38 409 SER A O 1
ATOM 3392 N N . MET B 1 1 ? 19.594 -46.75 -5.477 1 81.81 1 MET B N 1
ATOM 3393 C CA . MET B 1 1 ? 18.703 -45.719 -4.918 1 81.81 1 MET B CA 1
ATOM 3394 C C . MET B 1 1 ? 18.969 -44.375 -5.543 1 81.81 1 MET B C 1
ATOM 3396 O O . MET B 1 1 ? 20.109 -43.969 -5.727 1 81.81 1 MET B O 1
ATOM 3400 N N . ARG B 1 2 ? 17.922 -43.719 -6.098 1 94.38 2 ARG B N 1
ATOM 3401 C CA . ARG B 1 2 ? 18.047 -42.406 -6.734 1 94.38 2 ARG B CA 1
ATOM 3402 C C . ARG B 1 2 ? 18 -41.281 -5.695 1 94.38 2 ARG B C 1
ATOM 3404 O O . ARG B 1 2 ? 17.141 -41.281 -4.809 1 94.38 2 ARG B O 1
ATOM 3411 N N . HIS B 1 3 ? 18.969 -40.469 -5.785 1 97 3 HIS B N 1
ATOM 3412 C CA . HIS B 1 3 ? 19.062 -39.344 -4.852 1 97 3 HIS B CA 1
ATOM 3413 C C . HIS B 1 3 ? 18.781 -38 -5.551 1 97 3 HIS B C 1
ATOM 3415 O O . HIS B 1 3 ? 19.547 -37.594 -6.418 1 97 3 HIS B O 1
ATOM 3421 N N . ILE B 1 4 ? 17.656 -37.406 -5.148 1 97.88 4 ILE B N 1
ATOM 3422 C CA . ILE B 1 4 ? 17.25 -36.156 -5.754 1 97.88 4 ILE B CA 1
ATOM 3423 C C . ILE B 1 4 ? 17.781 -34.969 -4.926 1 97.88 4 ILE B C 1
ATOM 3425 O O . ILE B 1 4 ? 17.516 -34.906 -3.721 1 97.88 4 ILE B O 1
ATOM 3429 N N . TYR B 1 5 ? 18.562 -34.094 -5.492 1 97.81 5 TYR B N 1
ATOM 3430 C CA . TYR B 1 5 ? 18.953 -32.812 -4.922 1 97.81 5 TYR B CA 1
ATOM 3431 C C . TYR B 1 5 ? 18.078 -31.688 -5.453 1 97.81 5 TYR B C 1
ATOM 3433 O O . TYR B 1 5 ? 18.25 -31.234 -6.586 1 97.81 5 TYR B O 1
ATOM 3441 N N . LEU B 1 6 ? 17.094 -31.25 -4.664 1 97.5 6 LEU B N 1
ATOM 3442 C CA . LEU B 1 6 ? 16.172 -30.188 -5.043 1 97.5 6 LEU B CA 1
ATOM 3443 C C . LEU B 1 6 ? 16.797 -28.812 -4.805 1 97.5 6 LEU B C 1
ATOM 3445 O O . LEU B 1 6 ? 16.938 -28.375 -3.656 1 97.5 6 LEU B O 1
ATOM 3449 N N . ILE B 1 7 ? 17.141 -28.172 -5.871 1 96 7 ILE B N 1
ATOM 3450 C CA . ILE B 1 7 ? 17.859 -26.906 -5.809 1 96 7 ILE B CA 1
ATOM 3451 C C . ILE B 1 7 ? 16.875 -25.75 -5.727 1 96 7 ILE B C 1
ATOM 3453 O O . ILE B 1 7 ? 16.031 -25.578 -6.613 1 96 7 ILE B O 1
ATOM 3457 N N . ASN B 1 8 ? 16.984 -24.969 -4.676 1 90.88 8 ASN B N 1
ATOM 3458 C CA . ASN B 1 8 ? 16.094 -23.859 -4.406 1 90.88 8 ASN B CA 1
ATOM 3459 C C . ASN B 1 8 ? 16.859 -22.609 -3.994 1 90.88 8 ASN B C 1
ATOM 3461 O O . ASN B 1 8 ? 18.078 -22.656 -3.812 1 90.88 8 ASN B O 1
ATOM 3465 N N . SER B 1 9 ? 16.219 -21.484 -4.086 1 86.81 9 SER B N 1
ATOM 3466 C CA . SER B 1 9 ? 16.812 -20.234 -3.635 1 86.81 9 SER B CA 1
ATOM 3467 C C . SER B 1 9 ? 15.797 -19.391 -2.857 1 86.81 9 SER B C 1
ATOM 3469 O O . SER B 1 9 ? 14.617 -19.359 -3.207 1 86.81 9 SER B O 1
ATOM 3471 N N . ASP B 1 10 ? 16.328 -18.891 -1.764 1 77.56 10 ASP B N 1
ATOM 3472 C CA . ASP B 1 10 ? 15.469 -17.953 -1.043 1 77.56 10 ASP B CA 1
ATOM 3473 C C . ASP B 1 10 ? 15.227 -16.688 -1.865 1 77.56 10 ASP B C 1
ATOM 3475 O O . ASP B 1 10 ? 16.172 -16.125 -2.434 1 77.56 10 ASP B O 1
ATOM 3479 N N . SER B 1 11 ? 14.016 -16.453 -2.23 1 67.12 11 SER B N 1
ATOM 3480 C CA . SER B 1 11 ? 13.617 -15.305 -3.029 1 67.12 11 SER B CA 1
ATOM 3481 C C . SER B 1 11 ? 12.219 -14.828 -2.666 1 67.12 11 SER B C 1
ATOM 3483 O O . SER B 1 11 ? 11.508 -15.5 -1.909 1 67.12 11 SER B O 1
ATOM 3485 N N . ARG B 1 12 ? 11.953 -13.602 -3.107 1 59.22 12 ARG B N 1
ATOM 3486 C CA . ARG B 1 12 ? 10.602 -13.07 -2.965 1 59.22 12 ARG B CA 1
ATOM 3487 C C . ARG B 1 12 ? 9.57 -14.062 -3.48 1 59.22 12 ARG B C 1
ATOM 3489 O O . ARG B 1 12 ? 8.492 -14.211 -2.893 1 59.22 12 ARG B O 1
ATOM 3496 N N . ALA B 1 13 ? 9.852 -14.711 -4.504 1 57.31 13 ALA B N 1
ATOM 3497 C CA . ALA B 1 13 ? 8.953 -15.672 -5.137 1 57.31 13 ALA B CA 1
ATOM 3498 C C . ALA B 1 13 ? 8.648 -16.844 -4.203 1 57.31 13 ALA B C 1
ATOM 3500 O O . ALA B 1 13 ? 7.59 -17.453 -4.297 1 57.31 13 ALA B O 1
ATOM 3501 N N . ALA B 1 14 ? 9.531 -17 -3.287 1 63.75 14 ALA B N 1
ATOM 3502 C CA . ALA B 1 14 ? 9.391 -18.094 -2.326 1 63.75 14 ALA B CA 1
ATOM 3503 C C . ALA B 1 14 ? 8.227 -17.828 -1.371 1 63.75 14 ALA B C 1
ATOM 3505 O O . ALA B 1 14 ? 7.703 -18.766 -0.747 1 63.75 14 ALA B O 1
ATOM 3506 N N . GLN B 1 15 ? 7.801 -16.641 -1.454 1 65.06 15 GLN B N 1
ATOM 3507 C CA . GLN B 1 15 ? 6.715 -16.281 -0.545 1 65.06 15 GLN B CA 1
ATOM 3508 C C . GLN B 1 15 ? 5.355 -16.469 -1.214 1 65.06 15 GLN B C 1
ATOM 3510 O O . GLN B 1 15 ? 4.316 -16.359 -0.56 1 65.06 15 GLN B O 1
ATOM 3515 N N . TYR B 1 16 ? 5.512 -16.938 -2.484 1 78.5 16 TYR B N 1
ATOM 3516 C CA . TYR B 1 16 ? 4.289 -17.047 -3.27 1 78.5 16 TYR B CA 1
ATOM 3517 C C . TYR B 1 16 ? 4.141 -18.453 -3.842 1 78.5 16 TYR B C 1
ATOM 3519 O O . TYR B 1 16 ? 4.301 -19.453 -3.121 1 78.5 16 TYR B O 1
ATOM 3527 N N . GLY B 1 17 ? 3.803 -18.578 -5.074 1 85.94 17 GLY B N 1
ATOM 3528 C CA . GLY B 1 17 ? 3.473 -19.844 -5.703 1 85.94 17 GLY B CA 1
ATOM 3529 C C . GLY B 1 17 ? 4.637 -20.812 -5.742 1 85.94 17 GLY B C 1
ATOM 3530 O O . GLY B 1 17 ? 4.457 -22.016 -5.523 1 85.94 17 GLY B O 1
ATOM 3531 N N . ILE B 1 18 ? 5.832 -20.312 -5.98 1 88.56 18 ILE B N 1
ATOM 3532 C CA . ILE B 1 18 ? 7 -21.188 -6.078 1 88.56 18 ILE B CA 1
ATOM 3533 C C . ILE B 1 18 ? 7.305 -21.797 -4.711 1 88.56 18 ILE B C 1
ATOM 3535 O O . ILE B 1 18 ? 7.68 -22.953 -4.613 1 88.56 18 ILE B O 1
ATOM 3539 N N . GLY B 1 19 ? 7.133 -20.969 -3.678 1 89.25 19 GLY B N 1
ATOM 3540 C CA . GLY B 1 19 ? 7.289 -21.5 -2.336 1 89.25 19 GLY B CA 1
ATOM 3541 C C . GLY B 1 19 ? 6.336 -22.641 -2.035 1 89.25 19 GLY B C 1
ATOM 3542 O O . GLY B 1 19 ? 6.738 -23.672 -1.481 1 89.25 19 GLY B O 1
ATOM 3543 N N . THR B 1 20 ? 5.113 -22.438 -2.385 1 91.5 20 THR B N 1
ATOM 3544 C CA . THR B 1 20 ? 4.117 -23.5 -2.211 1 91.5 20 THR B CA 1
ATOM 3545 C C . THR B 1 20 ? 4.5 -24.734 -3.016 1 91.5 20 THR B C 1
ATOM 3547 O O . THR B 1 20 ? 4.398 -25.859 -2.52 1 91.5 20 THR B O 1
ATOM 3550 N N . TYR B 1 21 ? 4.965 -24.547 -4.176 1 95.31 21 TYR B N 1
ATOM 3551 C CA . TYR B 1 21 ? 5.375 -25.641 -5.047 1 95.31 21 TYR B CA 1
ATOM 3552 C C . TYR B 1 21 ? 6.484 -26.453 -4.398 1 95.31 21 TYR B C 1
ATOM 3554 O O . TYR B 1 21 ? 6.402 -27.688 -4.348 1 95.31 21 TYR B O 1
ATOM 3562 N N . ILE B 1 22 ? 7.445 -25.766 -3.9 1 94.31 22 ILE B N 1
ATOM 3563 C CA . ILE B 1 22 ? 8.594 -26.438 -3.307 1 94.31 22 ILE B CA 1
ATOM 3564 C C . ILE B 1 22 ? 8.141 -27.297 -2.125 1 94.31 22 ILE B C 1
ATOM 3566 O O . ILE B 1 22 ? 8.555 -28.453 -1.988 1 94.31 22 ILE B O 1
ATOM 3570 N N . ILE B 1 23 ? 7.266 -26.766 -1.374 1 93.31 23 ILE B N 1
ATOM 3571 C CA . ILE B 1 23 ? 6.742 -27.5 -0.224 1 93.31 23 ILE B CA 1
ATOM 3572 C C . ILE B 1 23 ? 6.023 -28.766 -0.699 1 93.31 23 ILE B C 1
ATOM 3574 O O . ILE B 1 23 ? 6.223 -29.844 -0.145 1 93.31 23 ILE B O 1
ATOM 3578 N N . GLN B 1 24 ? 5.234 -28.625 -1.701 1 95.81 24 GLN B N 1
ATOM 3579 C CA . GLN B 1 24 ? 4.469 -29.766 -2.203 1 95.81 24 GLN B CA 1
ATOM 3580 C C . GLN B 1 24 ? 5.379 -30.797 -2.855 1 95.81 24 GLN B C 1
ATOM 3582 O O . GLN B 1 24 ? 5.152 -32 -2.727 1 95.81 24 GLN B O 1
ATOM 3587 N N . VAL B 1 25 ? 6.363 -30.344 -3.547 1 96.75 25 VAL B N 1
ATOM 3588 C CA . VAL B 1 25 ? 7.305 -31.25 -4.184 1 96.75 25 VAL B CA 1
ATOM 3589 C C . VAL B 1 25 ? 8.039 -32.062 -3.119 1 96.75 25 VAL B C 1
ATOM 3591 O O . VAL B 1 25 ? 8.227 -33.281 -3.266 1 96.75 25 VAL B O 1
ATOM 3594 N N . ILE B 1 26 ? 8.453 -31.359 -2.078 1 95.81 26 ILE B N 1
ATOM 3595 C CA . ILE B 1 26 ? 9.117 -32.062 -0.974 1 95.81 26 ILE B CA 1
ATOM 3596 C C . ILE B 1 26 ? 8.188 -33.094 -0.383 1 95.81 26 ILE B C 1
ATOM 3598 O O . ILE B 1 26 ? 8.602 -34.25 -0.148 1 95.81 26 ILE B O 1
ATOM 3602 N N . ASN B 1 27 ? 6.961 -32.719 -0.204 1 95 27 ASN B N 1
ATOM 3603 C CA . ASN B 1 27 ? 5.98 -33.688 0.318 1 95 27 ASN B CA 1
ATOM 3604 C C . ASN B 1 27 ? 5.824 -34.875 -0.598 1 95 27 ASN B C 1
ATOM 3606 O O . ASN B 1 27 ? 5.766 -36.031 -0.126 1 95 27 ASN B O 1
ATOM 3610 N N . CYS B 1 28 ? 5.801 -34.688 -1.863 1 96.56 28 CYS B N 1
ATOM 3611 C CA . CYS B 1 28 ? 5.633 -35.75 -2.838 1 96.56 28 CYS B CA 1
ATOM 3612 C C . CYS B 1 28 ? 6.855 -36.656 -2.859 1 96.56 28 CYS B C 1
ATOM 3614 O O . CYS B 1 28 ? 6.734 -37.875 -2.666 1 96.56 28 CYS B O 1
ATOM 3616 N N . LEU B 1 29 ? 8.023 -36.094 -2.99 1 96.75 29 LEU B N 1
ATOM 3617 C CA . LEU B 1 29 ? 9.242 -36.844 -3.207 1 96.75 29 LEU B CA 1
ATOM 3618 C C . LEU B 1 29 ? 9.641 -37.625 -1.946 1 96.75 29 LEU B C 1
ATOM 3620 O O . LEU B 1 29 ? 10.148 -38.75 -2.025 1 96.75 29 LEU B O 1
ATOM 3624 N N . SER B 1 30 ? 9.391 -36.969 -0.788 1 95.88 30 SER B N 1
ATOM 3625 C CA . SER B 1 30 ? 9.766 -37.594 0.468 1 95.88 30 SER B CA 1
ATOM 3626 C C . SER B 1 30 ? 8.883 -38.812 0.755 1 95.88 30 SER B C 1
ATOM 3628 O O . SER B 1 30 ? 9.242 -39.656 1.561 1 95.88 30 SER B O 1
ATOM 3630 N N . SER B 1 31 ? 7.766 -38.906 0.142 1 94.31 31 SER B N 1
ATOM 3631 C CA . SER B 1 31 ? 6.828 -40 0.387 1 94.31 31 SER B CA 1
ATOM 3632 C C . SER B 1 31 ? 7.078 -41.156 -0.559 1 94.31 31 SER B C 1
ATOM 3634 O O . SER B 1 31 ? 6.445 -42.219 -0.439 1 94.31 31 SER B O 1
ATOM 3636 N N . ILE B 1 32 ? 7.98 -41 -1.493 1 94.12 32 ILE B N 1
ATOM 3637 C CA . ILE B 1 32 ? 8.328 -42.062 -2.426 1 94.12 32 ILE B CA 1
ATOM 3638 C C . ILE B 1 32 ? 9.508 -42.875 -1.88 1 94.12 32 ILE B C 1
ATOM 3640 O O . ILE B 1 32 ? 10.625 -42.375 -1.806 1 94.12 32 ILE B O 1
ATOM 3644 N N . ASP B 1 33 ? 9.375 -44.125 -1.599 1 91.62 33 ASP B N 1
ATOM 3645 C CA . ASP B 1 33 ? 10.336 -44.938 -0.875 1 91.62 33 ASP B CA 1
ATOM 3646 C C . ASP B 1 33 ? 11.617 -45.125 -1.689 1 91.62 33 ASP B C 1
ATOM 3648 O O . ASP B 1 33 ? 12.703 -45.25 -1.124 1 91.62 33 ASP B O 1
ATOM 3652 N N . SER B 1 34 ? 11.5 -45.094 -2.938 1 92.25 34 SER B N 1
ATOM 3653 C CA . SER B 1 34 ? 12.641 -45.406 -3.797 1 92.25 34 SER B CA 1
ATOM 3654 C C . SER B 1 34 ? 13.531 -44.188 -3.984 1 92.25 34 SER B C 1
ATOM 3656 O O . SER B 1 34 ? 14.547 -44.25 -4.688 1 92.25 34 SER B O 1
ATOM 3658 N N . LEU B 1 35 ? 13.172 -43.125 -3.34 1 95.12 35 LEU B N 1
ATOM 3659 C CA . LEU B 1 35 ? 13.93 -41.906 -3.549 1 95.12 35 LEU B CA 1
ATOM 3660 C C . LEU B 1 35 ? 14.523 -41.375 -2.238 1 95.12 35 LEU B C 1
ATOM 3662 O O . LEU B 1 35 ? 13.914 -41.531 -1.178 1 95.12 35 LEU B O 1
ATOM 3666 N N . ARG B 1 36 ? 15.68 -40.812 -2.312 1 95.81 36 ARG B N 1
ATOM 3667 C CA . ARG B 1 36 ? 16.281 -39.969 -1.271 1 95.81 36 ARG B CA 1
ATOM 3668 C C . ARG B 1 36 ? 16.25 -38.5 -1.663 1 95.81 36 ARG B C 1
ATOM 3670 O O . ARG B 1 36 ? 16.422 -38.156 -2.834 1 95.81 36 ARG B O 1
ATOM 3677 N N . LEU B 1 37 ? 15.969 -37.688 -0.669 1 97.19 37 LEU B N 1
ATOM 3678 C CA . LEU B 1 37 ? 15.773 -36.281 -1.013 1 97.19 37 LEU B CA 1
ATOM 3679 C C . LEU B 1 37 ? 16.688 -35.375 -0.177 1 97.19 37 LEU B C 1
ATOM 3681 O O . LEU B 1 37 ? 16.734 -35.5 1.048 1 97.19 37 LEU B O 1
ATOM 3685 N N . THR B 1 38 ? 17.453 -34.531 -0.812 1 97.19 38 THR B N 1
ATOM 3686 C CA . THR B 1 38 ? 18.188 -33.438 -0.205 1 97.19 38 THR B CA 1
ATOM 3687 C C . THR B 1 38 ? 17.734 -32.094 -0.784 1 97.19 38 THR B C 1
ATOM 3689 O O . THR B 1 38 ? 17.766 -31.891 -1.999 1 97.19 38 THR B O 1
ATOM 3692 N N . VAL B 1 39 ? 17.266 -31.219 0.077 1 96.5 39 VAL B N 1
ATOM 3693 C CA . VAL B 1 39 ? 16.875 -29.891 -0.352 1 96.5 39 VAL B CA 1
ATOM 3694 C C . VAL B 1 39 ? 18.047 -28.922 -0.174 1 96.5 39 VAL B C 1
ATOM 3696 O O . VAL B 1 39 ? 18.578 -28.766 0.93 1 96.5 39 VAL B O 1
ATOM 3699 N N . VAL B 1 40 ? 18.453 -28.344 -1.278 1 95.88 40 VAL B N 1
ATOM 3700 C CA . VAL B 1 40 ? 19.562 -27.391 -1.269 1 95.88 40 VAL B CA 1
ATOM 3701 C C . VAL B 1 40 ? 19.016 -25.969 -1.425 1 95.88 40 VAL B C 1
ATOM 3703 O O . VAL B 1 40 ? 18.531 -25.594 -2.494 1 95.88 40 VAL B O 1
ATOM 3706 N N . SER B 1 41 ? 19.094 -25.188 -0.391 1 92.75 41 SER B N 1
ATOM 3707 C CA . SER B 1 41 ? 18.609 -23.812 -0.423 1 92.75 41 SER B CA 1
ATOM 3708 C C . SER B 1 41 ? 19.766 -22.812 -0.452 1 92.75 41 SER B C 1
ATOM 3710 O O . SER B 1 41 ? 20.609 -22.797 0.454 1 92.75 41 SER B O 1
ATOM 3712 N N . MET B 1 42 ? 19.719 -21.984 -1.456 1 91.31 42 MET B N 1
ATOM 3713 C CA . MET B 1 42 ? 20.797 -21.016 -1.617 1 91.31 42 MET B CA 1
ATOM 3714 C C . MET B 1 42 ? 20.344 -19.625 -1.202 1 91.31 42 MET B C 1
ATOM 3716 O O . MET B 1 42 ? 19.141 -19.359 -1.076 1 91.31 42 MET B O 1
ATOM 3720 N N . ASN B 1 43 ? 21.25 -18.688 -0.983 1 87.62 43 ASN B N 1
ATOM 3721 C CA . ASN B 1 43 ? 21.047 -17.266 -0.677 1 87.62 43 ASN B CA 1
ATOM 3722 C C . ASN B 1 43 ? 20.297 -17.078 0.637 1 87.62 43 ASN B C 1
ATOM 3724 O O . ASN B 1 43 ? 19.422 -16.219 0.738 1 87.62 43 ASN B O 1
ATOM 3728 N N . SER B 1 44 ? 20.609 -17.906 1.524 1 83.88 44 SER B N 1
ATOM 3729 C CA . SER B 1 44 ? 19.953 -17.797 2.826 1 83.88 44 SER B CA 1
ATOM 3730 C C . SER B 1 44 ? 20.531 -16.641 3.641 1 83.88 44 SER B C 1
ATOM 3732 O O . SER B 1 44 ? 21.719 -16.344 3.537 1 83.88 44 SER B O 1
ATOM 3734 N N . GLU B 1 45 ? 19.734 -16.062 4.379 1 77.62 45 GLU B N 1
ATOM 3735 C CA . GLU B 1 45 ? 20.188 -14.969 5.246 1 77.62 45 GLU B CA 1
ATOM 3736 C C . GLU B 1 45 ? 21 -15.508 6.422 1 77.62 45 GLU B C 1
ATOM 3738 O O . GLU B 1 45 ? 21.688 -14.75 7.109 1 77.62 45 GLU B O 1
ATOM 3743 N N . ASP B 1 46 ? 20.906 -16.812 6.383 1 74.75 46 ASP B N 1
ATOM 3744 C CA . ASP B 1 46 ? 21.75 -17.438 7.418 1 74.75 46 ASP B CA 1
ATOM 3745 C C . ASP B 1 46 ? 23.234 -17.266 7.098 1 74.75 46 ASP B C 1
ATOM 3747 O O . ASP B 1 46 ? 23.625 -17.344 5.938 1 74.75 46 ASP B O 1
ATOM 3751 N N . GLY B 1 47 ? 24 -16.766 7.871 1 73.38 47 GLY B N 1
ATOM 3752 C CA . GLY B 1 47 ? 25.391 -16.391 7.66 1 73.38 47 GLY B CA 1
ATOM 3753 C C . GLY B 1 47 ? 26.312 -17.594 7.52 1 73.38 47 GLY B C 1
ATOM 3754 O O . GLY B 1 47 ? 27.5 -17.438 7.184 1 73.38 47 GLY B O 1
ATOM 3755 N N . ILE B 1 48 ? 25.859 -18.844 7.734 1 82.06 48 ILE B N 1
ATOM 3756 C CA . ILE B 1 48 ? 26.734 -20 7.656 1 82.06 48 ILE B CA 1
ATOM 3757 C C . ILE B 1 48 ? 26 -21.156 6.969 1 82.06 48 ILE B C 1
ATOM 3759 O O . ILE B 1 48 ? 24.781 -21.219 6.973 1 82.06 48 ILE B O 1
ATOM 3763 N N . LEU B 1 49 ? 26.859 -22.062 6.301 1 88 49 LEU B N 1
ATOM 3764 C CA . LEU B 1 49 ? 26.312 -23.297 5.734 1 88 49 LEU B CA 1
ATOM 3765 C C . LEU B 1 49 ? 25.766 -24.203 6.832 1 88 49 LEU B C 1
ATOM 3767 O O . LEU B 1 49 ? 26.469 -24.484 7.809 1 88 49 LEU B O 1
ATOM 3771 N N . THR B 1 50 ? 24.531 -24.609 6.711 1 89.88 50 THR B N 1
ATOM 3772 C CA . THR B 1 50 ? 23.922 -25.453 7.73 1 89.88 50 THR B CA 1
ATOM 3773 C C . THR B 1 50 ? 23.344 -26.734 7.105 1 89.88 50 THR B C 1
ATOM 3775 O O . THR B 1 50 ? 22.969 -26.734 5.934 1 89.88 50 THR B O 1
ATOM 3778 N N . GLU B 1 51 ? 23.406 -27.844 7.848 1 92.81 51 GLU B N 1
ATOM 3779 C CA . GLU B 1 51 ? 22.781 -29.109 7.488 1 92.81 51 GLU B CA 1
ATOM 3780 C C . GLU B 1 51 ? 21.781 -29.547 8.547 1 92.81 51 GLU B C 1
ATOM 3782 O O . GLU B 1 51 ? 22.078 -29.547 9.742 1 92.81 51 GLU B O 1
ATOM 3787 N N . LYS B 1 52 ? 20.594 -29.797 8.125 1 92.62 52 LYS B N 1
ATOM 3788 C CA . LYS B 1 52 ? 19.547 -30.312 9.008 1 92.62 52 LYS B CA 1
ATOM 3789 C C . LYS B 1 52 ? 18.859 -31.531 8.383 1 92.62 52 LYS B C 1
ATOM 3791 O O . LYS B 1 52 ? 18.828 -31.672 7.16 1 92.62 52 LYS B O 1
ATOM 3796 N N . LYS B 1 53 ? 18.422 -32.469 9.258 1 93.75 53 LYS B N 1
ATOM 3797 C CA . LYS B 1 53 ? 17.641 -33.594 8.805 1 93.75 53 LYS B CA 1
ATOM 3798 C C . LYS B 1 53 ? 16.266 -33.625 9.477 1 93.75 53 LYS B C 1
ATOM 3800 O O . LYS B 1 53 ? 16.156 -33.375 10.68 1 93.75 53 LYS B O 1
ATOM 3805 N N . ASP B 1 54 ? 15.219 -33.719 8.625 1 90.19 54 ASP B N 1
ATOM 3806 C CA . ASP B 1 54 ? 13.844 -33.781 9.109 1 90.19 54 ASP B CA 1
ATOM 3807 C C . ASP B 1 54 ? 13.023 -34.781 8.289 1 90.19 54 ASP B C 1
ATOM 3809 O O . ASP B 1 54 ? 12.828 -34.594 7.09 1 90.19 54 ASP B O 1
ATOM 3813 N N . ASN B 1 55 ? 12.344 -35.781 8.828 1 86.38 55 ASN B N 1
ATOM 3814 C CA . ASN B 1 55 ? 11.461 -36.781 8.203 1 86.38 55 ASN B CA 1
ATOM 3815 C C . ASN B 1 55 ? 12.094 -37.375 6.945 1 86.38 55 ASN B C 1
ATOM 3817 O O . ASN B 1 55 ? 11.477 -37.375 5.879 1 86.38 55 ASN B O 1
ATOM 3821 N N . ASN B 1 56 ? 13.391 -37.75 6.957 1 88.06 56 ASN B N 1
ATOM 3822 C CA . ASN B 1 56 ? 14.141 -38.438 5.906 1 88.06 56 ASN B CA 1
ATOM 3823 C C . ASN B 1 56 ? 14.508 -37.469 4.773 1 88.06 56 ASN B C 1
ATOM 3825 O O . ASN B 1 56 ? 14.789 -37.906 3.654 1 88.06 56 ASN B O 1
ATOM 3829 N N . VAL B 1 57 ? 14.336 -36.25 5.039 1 95.62 57 VAL B N 1
ATOM 3830 C CA . VAL B 1 57 ? 14.766 -35.219 4.082 1 95.62 57 VAL B CA 1
ATOM 3831 C C . VAL B 1 57 ? 15.977 -34.469 4.641 1 95.62 57 VAL B C 1
ATOM 3833 O O . VAL B 1 57 ? 15.984 -34.062 5.805 1 95.62 57 VAL B O 1
ATOM 3836 N N . ARG B 1 58 ? 16.984 -34.406 3.887 1 96.31 58 ARG B N 1
ATOM 3837 C CA . ARG B 1 58 ? 18.156 -33.625 4.242 1 96.31 58 ARG B CA 1
ATOM 3838 C C . ARG B 1 58 ? 18.047 -32.188 3.701 1 96.31 58 ARG B C 1
ATOM 3840 O O . ARG B 1 58 ? 17.656 -31.984 2.553 1 96.31 58 ARG B O 1
ATOM 3847 N N . TYR B 1 59 ? 18.344 -31.234 4.57 1 95.12 59 TYR B N 1
ATOM 3848 C CA . TYR B 1 59 ? 18.297 -29.828 4.168 1 95.12 59 TYR B CA 1
ATOM 3849 C C . TYR B 1 59 ? 19.688 -29.203 4.254 1 95.12 59 TYR B C 1
ATOM 3851 O O . TYR B 1 59 ? 20.344 -29.266 5.305 1 95.12 59 TYR B O 1
ATOM 3859 N N . LEU B 1 60 ? 20.156 -28.672 3.17 1 94.5 60 LEU B N 1
ATOM 3860 C CA . LEU B 1 60 ? 21.391 -27.906 3.115 1 94.5 60 LEU B CA 1
ATOM 3861 C C . LEU B 1 60 ? 21.109 -26.438 2.805 1 94.5 60 LEU B C 1
ATOM 3863 O O . LEU B 1 60 ? 20.484 -26.125 1.787 1 94.5 60 LEU B O 1
ATOM 3867 N N . THR B 1 61 ? 21.531 -25.562 3.648 1 92.56 61 THR B N 1
ATOM 3868 C CA . THR B 1 61 ? 21.297 -24.141 3.453 1 92.56 61 THR B CA 1
ATOM 3869 C C . THR B 1 61 ? 22.625 -23.391 3.273 1 92.56 61 THR B C 1
ATOM 3871 O O . THR B 1 61 ? 23.5 -23.438 4.141 1 92.56 61 THR B O 1
ATOM 3874 N N . PHE B 1 62 ? 22.75 -22.719 2.154 1 91.88 62 PHE B N 1
ATOM 3875 C CA . PHE B 1 62 ? 23.953 -21.969 1.83 1 91.88 62 PHE B CA 1
ATOM 3876 C C . PHE B 1 62 ? 23.734 -20.469 2.07 1 91.88 62 PHE B C 1
ATOM 3878 O O . PHE B 1 62 ? 22.703 -19.922 1.666 1 91.88 62 PHE B O 1
ATOM 3885 N N . PRO B 1 63 ? 24.594 -19.766 2.646 1 87.19 63 PRO B N 1
ATOM 3886 C CA . PRO B 1 63 ? 24.422 -18.359 2.99 1 87.19 63 PRO B CA 1
ATOM 3887 C C . PRO B 1 63 ? 24.516 -17.438 1.775 1 87.19 63 PRO B C 1
ATOM 3889 O O . PRO B 1 63 ? 25.109 -17.797 0.765 1 87.19 63 PRO B O 1
ATOM 3892 N N . LYS B 1 64 ? 23.766 -16.281 1.982 1 82.75 64 LYS B N 1
ATOM 3893 C CA . LYS B 1 64 ? 23.859 -15.227 0.973 1 82.75 64 LYS B CA 1
ATOM 3894 C C . LYS B 1 64 ? 25.234 -14.555 1.008 1 82.75 64 LYS B C 1
ATOM 3896 O O . LYS B 1 64 ? 25.844 -14.43 2.074 1 82.75 64 LYS B O 1
ATOM 3901 N N . VAL B 1 65 ? 25.797 -14.305 -0.211 1 67.56 65 VAL B N 1
ATOM 3902 C CA . VAL B 1 65 ? 27.016 -13.508 -0.217 1 67.56 65 VAL B CA 1
ATOM 3903 C C . VAL B 1 65 ? 26.703 -12.086 -0.682 1 67.56 65 VAL B C 1
ATOM 3905 O O . VAL B 1 65 ? 25.875 -11.883 -1.574 1 67.56 65 VAL B O 1
ATOM 3908 N N . TYR B 1 66 ? 26.719 -11.086 0.157 1 58.41 66 TYR B N 1
ATOM 3909 C CA . TYR B 1 66 ? 26.281 -9.695 0.138 1 58.41 66 TYR B CA 1
ATOM 3910 C C . TYR B 1 66 ? 26.547 -9.055 -1.219 1 58.41 66 TYR B C 1
ATOM 3912 O O . TYR B 1 66 ? 25.781 -8.195 -1.671 1 58.41 66 TYR B O 1
ATOM 3920 N N . ASP B 1 67 ? 27.641 -9.227 -1.976 1 56.19 67 ASP B N 1
ATOM 3921 C CA . ASP B 1 67 ? 27.922 -8.289 -3.055 1 56.19 67 ASP B CA 1
ATOM 3922 C C . ASP B 1 67 ? 27.438 -8.836 -4.398 1 56.19 67 ASP B C 1
ATOM 3924 O O . ASP B 1 67 ? 28.234 -9.359 -5.18 1 56.19 67 ASP B O 1
ATOM 3928 N N . TRP B 1 68 ? 26.078 -8.984 -4.551 1 56.09 68 TRP B N 1
ATOM 3929 C CA . TRP B 1 68 ? 25.516 -9.609 -5.746 1 56.09 68 TRP B CA 1
ATOM 3930 C C . TRP B 1 68 ? 25.484 -8.625 -6.914 1 56.09 68 TRP B C 1
ATOM 3932 O O . TRP B 1 68 ? 24.734 -8.812 -7.875 1 56.09 68 TRP B O 1
ATOM 3942 N N . ARG B 1 69 ? 26.344 -7.605 -6.992 1 60.09 69 ARG B N 1
ATOM 3943 C CA . ARG B 1 69 ? 26.156 -6.5 -7.93 1 60.09 69 ARG B CA 1
ATOM 3944 C C . ARG B 1 69 ? 26.828 -6.793 -9.266 1 60.09 69 ARG B C 1
ATOM 3946 O O . ARG B 1 69 ? 26.469 -6.223 -10.289 1 60.09 69 ARG B O 1
ATOM 3953 N N . SER B 1 70 ? 27.812 -7.855 -9.266 1 71.75 70 SER B N 1
ATOM 3954 C CA . SER B 1 70 ? 28.469 -8.062 -10.547 1 71.75 70 SER B CA 1
ATOM 3955 C C . SER B 1 70 ? 28.359 -9.516 -11 1 71.75 70 SER B C 1
ATOM 3957 O O . SER B 1 70 ? 28.188 -10.414 -10.172 1 71.75 70 SER B O 1
ATOM 3959 N N . GLU B 1 71 ? 28.297 -9.789 -12.352 1 77.25 71 GLU B N 1
ATOM 3960 C CA . GLU B 1 71 ? 28.312 -11.117 -12.953 1 77.25 71 GLU B CA 1
ATOM 3961 C C . GLU B 1 71 ? 29.438 -11.977 -12.398 1 77.25 71 GLU B C 1
ATOM 3963 O O . GLU B 1 71 ? 29.281 -13.172 -12.18 1 77.25 71 GLU B O 1
ATOM 3968 N N . LYS B 1 72 ? 30.547 -11.273 -12.07 1 77.5 72 LYS B N 1
ATOM 3969 C CA . LYS B 1 72 ? 31.719 -11.984 -11.547 1 77.5 72 LYS B CA 1
ATOM 3970 C C . LYS B 1 72 ? 31.453 -12.531 -10.148 1 77.5 72 LYS B C 1
ATOM 3972 O O . LYS B 1 72 ? 31.828 -13.656 -9.836 1 77.5 72 LYS B O 1
ATOM 3977 N N . GLU B 1 73 ? 30.75 -11.859 -9.453 1 79.88 73 GLU B N 1
ATOM 3978 C CA . GLU B 1 73 ? 30.453 -12.273 -8.086 1 79.88 73 GLU B CA 1
ATOM 3979 C C . GLU B 1 73 ? 29.406 -13.391 -8.062 1 79.88 73 GLU B C 1
ATOM 3981 O O . GLU B 1 73 ? 29.484 -14.297 -7.23 1 79.88 73 GLU B O 1
ATOM 3986 N N . ILE B 1 74 ? 28.562 -13.344 -9.008 1 83 74 ILE B N 1
ATOM 3987 C CA . ILE B 1 74 ? 27.547 -14.398 -9.125 1 83 74 ILE B CA 1
ATOM 3988 C C . ILE B 1 74 ? 28.234 -15.719 -9.484 1 83 74 ILE B C 1
ATOM 3990 O O . ILE B 1 74 ? 27.953 -16.75 -8.883 1 83 74 ILE B O 1
ATOM 3994 N N . GLN B 1 75 ? 29.156 -15.68 -10.352 1 86.62 75 GLN B N 1
ATOM 3995 C CA . GLN B 1 75 ? 29.891 -16.875 -10.766 1 86.62 75 GLN B CA 1
ATOM 3996 C C . GLN B 1 75 ? 30.703 -17.453 -9.609 1 86.62 75 GLN B C 1
ATOM 3998 O O . GLN B 1 75 ? 30.766 -18.656 -9.422 1 86.62 75 GLN B O 1
ATOM 4003 N N . ARG B 1 76 ? 31.266 -16.469 -8.898 1 87 76 ARG B N 1
ATOM 4004 C CA . ARG B 1 76 ? 32.062 -16.891 -7.738 1 87 76 ARG B CA 1
ATOM 4005 C C . ARG B 1 76 ? 31.172 -17.594 -6.707 1 87 76 ARG B C 1
ATOM 4007 O O . ARG B 1 76 ? 31.578 -18.578 -6.105 1 87 76 ARG B O 1
ATOM 4014 N N . TYR B 1 77 ? 30.047 -17.094 -6.562 1 89 77 TYR B N 1
ATOM 4015 C CA . TYR B 1 77 ? 29.125 -17.688 -5.609 1 89 77 TYR B CA 1
ATOM 4016 C C . TYR B 1 77 ? 28.75 -19.109 -6.012 1 89 77 TYR B C 1
ATOM 4018 O O . TYR B 1 77 ? 28.844 -20.031 -5.199 1 89 77 TYR B O 1
ATOM 4026 N N . TYR B 1 78 ? 28.438 -19.328 -7.254 1 91.69 78 TYR B N 1
ATOM 4027 C CA . TYR B 1 78 ? 28 -20.641 -7.711 1 91.69 78 TYR B CA 1
ATOM 4028 C C . TYR B 1 78 ? 29.172 -21.641 -7.68 1 91.69 78 TYR B C 1
ATOM 4030 O O . TYR B 1 78 ? 28.969 -22.828 -7.422 1 91.69 78 TYR B O 1
ATOM 4038 N N . ARG B 1 79 ? 30.375 -21.156 -7.879 1 91.94 79 ARG B N 1
ATOM 4039 C CA . ARG B 1 79 ? 31.547 -22.016 -7.754 1 91.94 79 ARG B CA 1
ATOM 4040 C C . ARG B 1 79 ? 31.703 -22.5 -6.32 1 91.94 79 ARG B C 1
ATOM 4042 O O . ARG B 1 79 ? 31.969 -23.688 -6.09 1 91.94 79 ARG B O 1
ATOM 4049 N N . SER B 1 80 ? 31.484 -21.531 -5.453 1 90.88 80 SER B N 1
ATOM 4050 C CA . SER B 1 80 ? 31.594 -21.891 -4.043 1 90.88 80 SER B CA 1
ATOM 4051 C C . SER B 1 80 ? 30.5 -22.891 -3.65 1 90.88 80 SER B C 1
ATOM 4053 O O . SER B 1 80 ? 30.781 -23.859 -2.932 1 90.88 80 SER B O 1
ATOM 4055 N N . VAL B 1 81 ? 29.359 -22.688 -4.109 1 92.88 81 VAL B N 1
ATOM 4056 C CA . VAL B 1 81 ? 28.234 -23.578 -3.805 1 92.88 81 VAL B CA 1
ATOM 4057 C C . VAL B 1 81 ? 28.516 -24.969 -4.367 1 92.88 81 VAL B C 1
ATOM 4059 O O . VAL B 1 81 ? 28.344 -25.969 -3.678 1 92.88 81 VAL B O 1
ATOM 4062 N N . ALA B 1 82 ? 28.984 -25.047 -5.637 1 94.69 82 ALA B N 1
ATOM 4063 C CA . ALA B 1 82 ? 29.281 -26.328 -6.281 1 94.69 82 ALA B CA 1
ATOM 4064 C C . ALA B 1 82 ? 30.344 -27.094 -5.512 1 94.69 82 ALA B C 1
ATOM 4066 O O . ALA B 1 82 ? 30.203 -28.297 -5.281 1 94.69 82 ALA B O 1
ATOM 4067 N N . PHE B 1 83 ? 31.328 -26.344 -5.07 1 92.44 83 PHE B N 1
ATOM 4068 C CA . PHE B 1 83 ? 32.438 -26.953 -4.348 1 92.44 83 PHE B CA 1
ATOM 4069 C C . PHE B 1 83 ? 31.969 -27.5 -3.004 1 92.44 83 PHE B C 1
ATOM 4071 O O . PHE B 1 83 ? 32.281 -28.641 -2.652 1 92.44 83 PHE B O 1
ATOM 4078 N N . LEU B 1 84 ? 31.281 -26.672 -2.344 1 92.69 84 LEU B N 1
ATOM 4079 C CA . LEU B 1 84 ? 30.828 -27.078 -1.018 1 92.69 84 LEU B CA 1
ATOM 4080 C C . LEU B 1 84 ? 29.781 -28.188 -1.115 1 92.69 84 LEU B C 1
ATOM 4082 O O . LEU B 1 84 ? 29.781 -29.109 -0.294 1 92.69 84 LEU B O 1
ATOM 4086 N N . LEU B 1 85 ? 28.891 -28.109 -2.08 1 94.81 85 LEU B N 1
ATOM 4087 C CA . LEU B 1 85 ? 27.875 -29.125 -2.277 1 94.81 85 LEU B CA 1
ATOM 4088 C C . LEU B 1 85 ? 28.5 -30.484 -2.58 1 94.81 85 LEU B C 1
ATOM 4090 O O . LEU B 1 85 ? 27.984 -31.516 -2.184 1 94.81 85 LEU B O 1
ATOM 4094 N N . ALA B 1 86 ? 29.625 -30.469 -3.221 1 93.81 86 ALA B N 1
ATOM 4095 C CA . ALA B 1 86 ? 30.328 -31.688 -3.59 1 93.81 86 ALA B CA 1
ATOM 4096 C C . ALA B 1 86 ? 30.719 -32.5 -2.352 1 93.81 86 ALA B C 1
ATOM 4098 O O . ALA B 1 86 ? 30.844 -33.719 -2.414 1 93.81 86 ALA B O 1
ATOM 4099 N N . LEU B 1 87 ? 30.844 -31.75 -1.262 1 92.94 87 LEU B N 1
ATOM 4100 C CA . LEU B 1 87 ? 31.172 -32.438 -0.01 1 92.94 87 LEU B CA 1
ATOM 4101 C C . LEU B 1 87 ? 29.984 -33.25 0.503 1 92.94 87 LEU B C 1
ATOM 4103 O O . LEU B 1 87 ? 30.156 -34.125 1.351 1 92.94 87 LEU B O 1
ATOM 4107 N N . TYR B 1 88 ? 28.906 -32.969 -0.035 1 94.06 88 TYR B N 1
ATOM 4108 C CA . TYR B 1 88 ? 27.688 -33.562 0.504 1 94.06 88 TYR B CA 1
ATOM 4109 C C . TYR B 1 88 ? 27.062 -34.5 -0.505 1 94.06 88 TYR B C 1
ATOM 4111 O O . TYR B 1 88 ? 26.078 -35.188 -0.197 1 94.06 88 TYR B O 1
ATOM 4119 N N . VAL B 1 89 ? 27.547 -34.625 -1.677 1 95.62 89 VAL B N 1
ATOM 4120 C CA . VAL B 1 89 ? 26.984 -35.469 -2.73 1 95.62 89 VAL B CA 1
ATOM 4121 C C . VAL B 1 89 ? 27.781 -36.75 -2.834 1 95.62 89 VAL B C 1
ATOM 4123 O O . VAL B 1 89 ? 29.016 -36.719 -2.947 1 95.62 89 VAL B O 1
ATOM 4126 N N . ASP B 1 90 ? 27.141 -37.844 -2.773 1 92.56 90 ASP B N 1
ATOM 4127 C CA . ASP B 1 90 ? 27.766 -39.156 -2.977 1 92.56 90 ASP B CA 1
ATOM 4128 C C . ASP B 1 90 ? 27.797 -39.5 -4.457 1 92.56 90 ASP B C 1
ATOM 4130 O O . ASP B 1 90 ? 26.766 -39.844 -5.051 1 92.56 90 ASP B O 1
ATOM 4134 N N . SER B 1 91 ? 28.953 -39.625 -5.043 1 90.31 91 SER B N 1
ATOM 4135 C CA . SER B 1 91 ? 29.125 -39.812 -6.477 1 90.31 91 SER B CA 1
ATOM 4136 C C . SER B 1 91 ? 28.75 -41.25 -6.883 1 90.31 91 SER B C 1
ATOM 4138 O O . SER B 1 91 ? 28.562 -41.531 -8.07 1 90.31 91 SER B O 1
ATOM 4140 N N . SER B 1 92 ? 28.672 -42.094 -5.941 1 90.56 92 SER B N 1
ATOM 4141 C CA . SER B 1 92 ? 28.375 -43.5 -6.25 1 90.56 92 SER B CA 1
ATOM 4142 C C . SER B 1 92 ? 26.875 -43.719 -6.41 1 90.56 92 SER B C 1
ATOM 4144 O O . SER B 1 92 ? 26.438 -44.75 -6.91 1 90.56 92 SER B O 1
ATOM 4146 N N . GLU B 1 93 ? 26.141 -42.719 -6.047 1 92.69 93 GLU B N 1
ATOM 4147 C CA . GLU B 1 93 ? 24.688 -42.812 -6.156 1 92.69 93 GLU B CA 1
ATOM 4148 C C . GLU B 1 93 ? 24.203 -42.344 -7.516 1 92.69 93 GLU B C 1
ATOM 4150 O O . GLU B 1 93 ? 24.969 -41.75 -8.281 1 92.69 93 GLU B O 1
ATOM 4155 N N . ASP B 1 94 ? 22.938 -42.781 -7.773 1 95.69 94 ASP B N 1
ATOM 4156 C CA . ASP B 1 94 ? 22.25 -42.219 -8.938 1 95.69 94 ASP B CA 1
ATOM 4157 C C . ASP B 1 94 ? 21.688 -40.812 -8.625 1 95.69 94 ASP B C 1
ATOM 4159 O O . ASP B 1 94 ? 20.547 -40.688 -8.172 1 95.69 94 ASP B O 1
ATOM 4163 N N . ASN B 1 95 ? 22.484 -39.781 -8.898 1 96.75 95 ASN B N 1
ATOM 4164 C CA . ASN B 1 95 ? 22.172 -38.438 -8.469 1 96.75 95 ASN B CA 1
ATOM 4165 C C . ASN B 1 95 ? 21.359 -37.688 -9.523 1 96.75 95 ASN B C 1
ATOM 4167 O O . ASN B 1 95 ? 21.641 -37.812 -10.719 1 96.75 95 ASN B O 1
ATOM 4171 N N . VAL B 1 96 ? 20.328 -37 -9.125 1 98 96 VAL B N 1
ATOM 4172 C CA . VAL B 1 96 ? 19.516 -36.125 -9.945 1 98 96 VAL B CA 1
ATOM 4173 C C . VAL B 1 96 ? 19.531 -34.719 -9.344 1 98 96 VAL B C 1
ATOM 4175 O O . VAL B 1 96 ? 19.203 -34.531 -8.164 1 98 96 VAL B O 1
ATOM 4178 N N . PHE B 1 97 ? 19.953 -33.75 -10.078 1 98.06 97 PHE B N 1
ATOM 4179 C CA . PHE B 1 97 ? 19.875 -32.344 -9.648 1 98.06 97 PHE B CA 1
ATOM 4180 C C . PHE B 1 97 ? 18.672 -31.656 -10.266 1 98.06 97 PHE B C 1
ATOM 4182 O O . PHE B 1 97 ? 18.594 -31.484 -11.484 1 98.06 97 PHE B O 1
ATOM 4189 N N . HIS B 1 98 ? 17.703 -31.266 -9.422 1 98.31 98 HIS B N 1
ATOM 4190 C CA . HIS B 1 98 ? 16.438 -30.703 -9.852 1 98.31 98 HIS B CA 1
ATOM 4191 C C . HIS B 1 98 ? 16.375 -29.203 -9.555 1 98.31 98 HIS B C 1
ATOM 4193 O O . HIS B 1 98 ? 16.203 -28.797 -8.398 1 98.31 98 HIS B O 1
ATOM 4199 N N . PHE B 1 99 ? 16.406 -28.438 -10.578 1 97.12 99 PHE B N 1
ATOM 4200 C CA . PHE B 1 99 ? 16.453 -26.984 -10.469 1 97.12 99 PHE B CA 1
ATOM 4201 C C . PHE B 1 99 ? 15.07 -26.375 -10.578 1 97.12 99 PHE B C 1
ATOM 4203 O O . PHE B 1 99 ? 14.203 -26.922 -11.281 1 97.12 99 PHE B O 1
ATOM 4210 N N . ASN B 1 100 ? 14.891 -25.188 -9.93 1 94.94 100 ASN B N 1
ATOM 4211 C CA . ASN B 1 100 ? 13.586 -24.531 -9.914 1 94.94 100 ASN B CA 1
ATOM 4212 C C . ASN B 1 100 ? 13.672 -23.078 -10.375 1 94.94 100 ASN B C 1
ATOM 4214 O O . ASN B 1 100 ? 12.656 -22.391 -10.445 1 94.94 100 ASN B O 1
ATOM 4218 N N . TYR B 1 101 ? 14.875 -22.625 -10.656 1 91.44 101 TYR B N 1
ATOM 4219 C CA . TYR B 1 101 ? 15.039 -21.25 -11.102 1 91.44 101 TYR B CA 1
ATOM 4220 C C . TYR B 1 101 ? 15.969 -21.172 -12.305 1 91.44 101 TYR B C 1
ATOM 4222 O O . TYR B 1 101 ? 16.984 -21.859 -12.359 1 91.44 101 TYR B O 1
ATOM 4230 N N . LEU B 1 102 ? 15.656 -20.234 -13.133 1 88.38 102 LEU B N 1
ATOM 4231 C CA . LEU B 1 102 ? 16.422 -20.109 -14.375 1 88.38 102 LEU B CA 1
ATOM 4232 C C . LEU B 1 102 ? 17.781 -19.5 -14.109 1 88.38 102 LEU B C 1
ATOM 4234 O O . LEU B 1 102 ? 18.734 -19.766 -14.852 1 88.38 102 LEU B O 1
ATOM 4238 N N . HIS B 1 103 ? 17.891 -18.734 -13.07 1 87.12 103 HIS B N 1
ATOM 4239 C CA . HIS B 1 103 ? 19.172 -18.094 -12.82 1 87.12 103 HIS B CA 1
ATOM 4240 C C . HIS B 1 103 ? 20.188 -19.078 -12.273 1 87.12 103 HIS B C 1
ATOM 4242 O O . HIS B 1 103 ? 21.359 -18.734 -12.094 1 87.12 103 HIS B O 1
ATOM 4248 N N . HIS B 1 104 ? 19.844 -20.312 -12.102 1 90.44 104 HIS B N 1
ATOM 4249 C CA . HIS B 1 104 ? 20.75 -21.344 -11.594 1 90.44 104 HIS B CA 1
ATOM 4250 C C . HIS B 1 104 ? 21.562 -21.969 -12.727 1 90.44 104 HIS B C 1
ATOM 4252 O O . HIS B 1 104 ? 22.297 -22.922 -12.508 1 90.44 104 HIS B O 1
ATOM 4258 N N . GLU B 1 105 ? 21.484 -21.453 -13.891 1 90.62 105 GLU B N 1
ATOM 4259 C CA . GLU B 1 105 ? 22.109 -22.047 -15.062 1 90.62 105 GLU B CA 1
ATOM 4260 C C . GLU B 1 105 ? 23.609 -22.234 -14.844 1 90.62 105 GLU B C 1
ATOM 4262 O O . GLU B 1 105 ? 24.156 -23.297 -15.164 1 90.62 105 GLU B O 1
ATOM 4267 N N . PRO B 1 106 ? 24.344 -21.266 -14.273 1 90.44 106 PRO B N 1
ATOM 4268 C CA . PRO B 1 106 ? 25.781 -21.469 -14.078 1 90.44 106 PRO B CA 1
ATOM 4269 C C . PRO B 1 106 ? 26.078 -22.656 -13.172 1 90.44 106 PRO B C 1
ATOM 4271 O O . PRO B 1 106 ? 27.125 -23.312 -13.336 1 90.44 106 PRO B O 1
ATOM 4274 N N . LEU B 1 107 ? 25.25 -22.922 -12.242 1 94.19 107 LEU B N 1
ATOM 4275 C CA . LEU B 1 107 ? 25.438 -24.047 -11.336 1 94.19 107 LEU B CA 1
ATOM 4276 C C . LEU B 1 107 ? 25.297 -25.375 -12.078 1 94.19 107 LEU B C 1
ATOM 4278 O O . LEU B 1 107 ? 25.969 -26.359 -11.75 1 94.19 107 LEU B O 1
ATOM 4282 N N . VAL B 1 108 ? 24.438 -25.422 -13.078 1 95 108 VAL B N 1
ATOM 4283 C CA . VAL B 1 108 ? 24.234 -26.625 -13.891 1 95 108 VAL B CA 1
ATOM 4284 C C . VAL B 1 108 ? 25.547 -27 -14.586 1 95 108 VAL B C 1
ATOM 4286 O O . VAL B 1 108 ? 25.953 -28.156 -14.555 1 95 108 VAL B O 1
ATOM 4289 N N . ASP B 1 109 ? 26.203 -25.984 -15.109 1 94.12 109 ASP B N 1
ATOM 4290 C CA . ASP B 1 109 ? 27.469 -26.219 -15.82 1 94.12 109 ASP B CA 1
ATOM 4291 C C . ASP B 1 109 ? 28.531 -26.797 -14.883 1 94.12 109 ASP B C 1
ATOM 4293 O O . ASP B 1 109 ? 29.234 -27.734 -15.242 1 94.12 109 ASP B O 1
ATOM 4297 N N . LEU B 1 110 ? 28.594 -26.219 -13.758 1 95.31 110 LEU B N 1
ATOM 4298 C CA . LEU B 1 110 ? 29.594 -26.641 -12.781 1 95.31 110 LEU B CA 1
ATOM 4299 C C . LEU B 1 110 ? 29.328 -28.062 -12.312 1 95.31 110 LEU B C 1
ATOM 4301 O O . LEU B 1 110 ? 30.234 -28.891 -12.266 1 95.31 110 LEU B O 1
ATOM 4305 N N . LEU B 1 111 ? 28.125 -28.391 -12.023 1 96.19 111 LEU B N 1
ATOM 4306 C CA . LEU B 1 111 ? 27.766 -29.703 -11.484 1 96.19 111 LEU B CA 1
ATOM 4307 C C . LEU B 1 111 ? 27.891 -30.781 -12.562 1 96.19 111 LEU B C 1
ATOM 4309 O O . LEU B 1 111 ? 28.234 -31.922 -12.266 1 96.19 111 LEU B O 1
ATOM 4313 N N . LYS B 1 112 ? 27.609 -30.422 -13.797 1 94.88 112 LYS B N 1
ATOM 4314 C CA . LYS B 1 112 ? 27.766 -31.375 -14.898 1 94.88 112 LYS B CA 1
ATOM 4315 C C . LYS B 1 112 ? 29.219 -31.797 -15.055 1 94.88 112 LYS B C 1
ATOM 4317 O O . LYS B 1 112 ? 29.5 -32.938 -15.414 1 94.88 112 LYS B O 1
ATOM 4322 N N . LYS B 1 113 ? 30.109 -30.875 -14.797 1 94.38 113 LYS B N 1
ATOM 4323 C CA . LYS B 1 113 ? 31.531 -31.156 -14.867 1 94.38 113 LYS B CA 1
ATOM 4324 C C . LYS B 1 113 ? 31.969 -32.094 -13.727 1 94.38 113 LYS B C 1
ATOM 4326 O O . LYS B 1 113 ? 32.781 -33 -13.93 1 94.38 113 LYS B O 1
ATOM 4331 N N . ILE B 1 114 ? 31.391 -31.891 -12.594 1 94.5 114 ILE B N 1
ATOM 4332 C CA . ILE B 1 114 ? 31.766 -32.656 -11.406 1 94.5 114 ILE B CA 1
ATOM 4333 C C . ILE B 1 114 ? 31.094 -34 -11.438 1 94.5 114 ILE B C 1
ATOM 4335 O O . ILE B 1 114 ? 31.688 -35.031 -11.055 1 94.5 114 ILE B O 1
ATOM 4339 N N . TYR B 1 115 ? 29.844 -34 -11.914 1 94.94 115 TYR B N 1
ATOM 4340 C CA . TYR B 1 115 ? 29.047 -35.219 -11.922 1 94.94 115 TYR B CA 1
ATOM 4341 C C . TYR B 1 115 ? 28.469 -35.469 -13.305 1 94.94 115 TYR B C 1
ATOM 4343 O O . TYR B 1 115 ? 27.25 -35.406 -13.5 1 94.94 115 TYR B O 1
ATOM 4351 N N . PRO B 1 116 ? 29.172 -35.969 -14.211 1 92.56 116 PRO B N 1
ATOM 4352 C CA . PRO B 1 116 ? 28.75 -36.094 -15.609 1 92.56 116 PRO B CA 1
ATOM 4353 C C . PRO B 1 116 ? 27.703 -37.188 -15.82 1 92.56 116 PRO B C 1
ATOM 4355 O O . PRO B 1 116 ? 27 -37.188 -16.828 1 92.56 116 PRO B O 1
ATOM 4358 N N . THR B 1 117 ? 27.578 -38.094 -14.922 1 93.75 117 THR B N 1
ATOM 4359 C CA . THR B 1 117 ? 26.656 -39.188 -15.125 1 93.75 117 THR B CA 1
ATOM 4360 C C . THR B 1 117 ? 25.297 -38.906 -14.469 1 93.75 117 THR B C 1
ATOM 4362 O O . THR B 1 117 ? 24.359 -39.656 -14.609 1 93.75 117 THR B O 1
ATOM 4365 N N . SER B 1 118 ? 25.234 -37.812 -13.758 1 96.31 118 SER B N 1
ATOM 4366 C CA . SER B 1 118 ? 24 -37.438 -13.07 1 96.31 118 SER B CA 1
ATOM 4367 C C . SER B 1 118 ? 22.969 -36.906 -14.047 1 96.31 118 SER B C 1
ATOM 4369 O O . SER B 1 118 ? 23.312 -36.5 -15.164 1 96.31 118 SER B O 1
ATOM 4371 N N . GLN B 1 119 ? 21.75 -36.906 -13.648 1 97.31 119 GLN B N 1
ATOM 4372 C CA . GLN B 1 119 ? 20.672 -36.312 -14.422 1 97.31 119 GLN B CA 1
ATOM 4373 C C . GLN B 1 119 ? 20.359 -34.906 -13.938 1 97.31 119 GLN B C 1
ATOM 4375 O O . GLN B 1 119 ? 20.375 -34.656 -12.734 1 97.31 119 GLN B O 1
ATOM 4380 N N . PHE B 1 120 ? 20.047 -34.062 -14.898 1 98 120 PHE B N 1
ATOM 4381 C CA . PHE B 1 120 ? 19.719 -32.656 -14.602 1 98 120 PHE B CA 1
ATOM 4382 C C . PHE B 1 120 ? 18.297 -32.344 -15.055 1 98 120 PHE B C 1
ATOM 4384 O O . PHE B 1 120 ? 17.953 -32.5 -16.219 1 98 120 PHE B O 1
ATOM 4391 N N . VAL B 1 121 ? 17.484 -31.906 -14.07 1 98.25 121 VAL B N 1
ATOM 4392 C CA . VAL B 1 121 ? 16.062 -31.656 -14.305 1 98.25 121 VAL B CA 1
ATOM 4393 C C . VAL B 1 121 ? 15.75 -30.188 -13.969 1 98.25 121 VAL B C 1
ATOM 4395 O O . VAL B 1 121 ? 16.312 -29.625 -13.031 1 98.25 121 VAL B O 1
ATOM 4398 N N . LEU B 1 122 ? 14.828 -29.578 -14.75 1 98 122 LEU B N 1
ATOM 4399 C CA . LEU B 1 122 ? 14.359 -28.219 -14.516 1 98 122 LEU B CA 1
ATOM 4400 C C . LEU B 1 122 ? 12.836 -28.172 -14.461 1 98 122 LEU B C 1
ATOM 4402 O O . LEU B 1 122 ? 12.164 -28.703 -15.336 1 98 122 LEU B O 1
ATOM 4406 N N . THR B 1 123 ? 12.344 -27.609 -13.383 1 97.5 123 THR B N 1
ATOM 4407 C CA . THR B 1 123 ? 10.938 -27.219 -13.406 1 97.5 123 THR B CA 1
ATOM 4408 C C . THR B 1 123 ? 10.781 -25.781 -13.867 1 97.5 123 THR B C 1
ATOM 4410 O O . THR B 1 123 ? 11.375 -24.859 -13.289 1 97.5 123 THR B O 1
ATOM 4413 N N . LEU B 1 124 ? 9.977 -25.625 -14.828 1 95.62 124 LEU B N 1
ATOM 4414 C CA . LEU B 1 124 ? 9.781 -24.297 -15.375 1 95.62 124 LEU B CA 1
ATOM 4415 C C . LEU B 1 124 ? 8.555 -23.625 -14.766 1 95.62 124 LEU B C 1
ATOM 4417 O O . LEU B 1 124 ? 7.422 -23.984 -15.086 1 95.62 124 LEU B O 1
ATOM 4421 N N . HIS B 1 125 ? 8.773 -22.594 -13.977 1 92.69 125 HIS B N 1
ATOM 4422 C CA . HIS B 1 125 ? 7.695 -21.938 -13.242 1 92.69 125 HIS B CA 1
ATOM 4423 C C . HIS B 1 125 ? 7.168 -20.734 -14.016 1 92.69 125 HIS B C 1
ATOM 4425 O O . HIS B 1 125 ? 6.02 -20.328 -13.828 1 92.69 125 HIS B O 1
ATOM 4431 N N . TYR B 1 126 ? 7.996 -20.156 -14.766 1 87.94 126 TYR B N 1
ATOM 4432 C CA . TYR B 1 126 ? 7.59 -18.984 -15.539 1 87.94 126 TYR B CA 1
ATOM 4433 C C . TYR B 1 126 ? 8.555 -18.734 -16.688 1 87.94 126 TYR B C 1
ATOM 4435 O O . TYR B 1 126 ? 9.641 -19.312 -16.734 1 87.94 126 TYR B O 1
ATOM 4443 N N . LEU B 1 127 ? 8.086 -17.984 -17.594 1 87.38 127 LEU B N 1
ATOM 4444 C CA . LEU B 1 127 ? 8.906 -17.391 -18.641 1 87.38 127 LEU B CA 1
ATOM 4445 C C . LEU B 1 127 ? 8.992 -15.883 -18.484 1 87.38 127 LEU B C 1
ATOM 4447 O O . LEU B 1 127 ? 7.98 -15.188 -18.531 1 87.38 127 LEU B O 1
ATOM 4451 N N . ASN B 1 128 ? 10.117 -15.438 -18.312 1 86.69 128 ASN B N 1
ATOM 4452 C CA . ASN B 1 128 ? 10.32 -14.047 -17.922 1 86.69 128 ASN B CA 1
ATOM 4453 C C . ASN B 1 128 ? 9.672 -13.086 -18.922 1 86.69 128 ASN B C 1
ATOM 4455 O O . ASN B 1 128 ? 9.094 -12.07 -18.516 1 86.69 128 ASN B O 1
ATOM 4459 N N . TRP B 1 129 ? 9.797 -13.375 -20.203 1 87.75 129 TRP B N 1
ATOM 4460 C CA . TRP B 1 129 ? 9.289 -12.445 -21.203 1 87.75 129 TRP B CA 1
ATOM 4461 C C . TRP B 1 129 ? 7.77 -12.328 -21.125 1 87.75 129 TRP B C 1
ATOM 4463 O O . TRP B 1 129 ? 7.188 -11.359 -21.609 1 87.75 129 TRP B O 1
ATOM 4473 N N . CYS B 1 130 ? 7.117 -13.312 -20.516 1 84 130 CYS B N 1
ATOM 4474 C CA . CYS B 1 130 ? 5.664 -13.281 -20.391 1 84 130 CYS B CA 1
ATOM 4475 C C . CYS B 1 130 ? 5.23 -12.148 -19.469 1 84 130 CYS B C 1
ATOM 4477 O O . CYS B 1 130 ? 4.137 -11.602 -19.625 1 84 130 CYS B O 1
ATOM 4479 N N . PHE B 1 131 ? 6.043 -11.758 -18.562 1 83.5 131 PHE B N 1
ATOM 4480 C CA . PHE B 1 131 ? 5.711 -10.664 -17.656 1 83.5 131 PHE B CA 1
ATOM 4481 C C . PHE B 1 131 ? 5.738 -9.328 -18.375 1 83.5 131 PHE B C 1
ATOM 4483 O O . PHE B 1 131 ? 4.887 -8.469 -18.141 1 83.5 131 PHE B O 1
ATOM 4490 N N . THR B 1 132 ? 6.68 -9.234 -19.266 1 85 132 THR B N 1
ATOM 4491 C CA . THR B 1 132 ? 6.852 -7.969 -19.969 1 85 132 THR B CA 1
ATOM 4492 C C . THR B 1 132 ? 5.887 -7.875 -21.141 1 85 132 THR B C 1
ATOM 4494 O O . THR B 1 132 ? 5.281 -6.824 -21.375 1 85 132 THR B O 1
ATOM 4497 N N . LEU B 1 133 ? 5.742 -8.969 -21.812 1 86.88 133 LEU B N 1
ATOM 4498 C CA . LEU B 1 133 ? 4.945 -8.961 -23.031 1 86.88 133 LEU B CA 1
ATOM 4499 C C . LEU B 1 133 ? 3.545 -9.5 -22.781 1 86.88 133 LEU B C 1
ATOM 4501 O O . LEU B 1 133 ? 2.752 -9.656 -23.703 1 86.88 133 LEU B O 1
ATOM 4505 N N . LYS B 1 134 ? 3.232 -9.828 -21.516 1 83.38 134 LYS B N 1
ATOM 4506 C CA . LYS B 1 134 ? 1.923 -10.32 -21.094 1 83.38 134 LYS B CA 1
ATOM 4507 C C . LYS B 1 134 ? 1.54 -11.586 -21.859 1 83.38 134 LYS B C 1
ATOM 4509 O O . LYS B 1 134 ? 0.401 -11.727 -22.297 1 83.38 134 LYS B O 1
ATOM 4514 N N . GLY B 1 135 ? 2.588 -12.375 -22.172 1 81.69 135 GLY B N 1
ATOM 4515 C CA . GLY B 1 135 ? 2.355 -13.672 -22.797 1 81.69 135 GLY B CA 1
ATOM 4516 C C . GLY B 1 135 ? 2.094 -13.586 -24.281 1 81.69 135 GLY B C 1
ATOM 4517 O O . GLY B 1 135 ? 1.652 -14.555 -24.906 1 81.69 135 GLY B O 1
ATOM 4518 N N . ASN B 1 136 ? 2.383 -12.477 -24.938 1 86.62 136 ASN B N 1
ATOM 4519 C CA . ASN B 1 136 ? 2.143 -12.281 -26.359 1 86.62 136 ASN B CA 1
ATOM 4520 C C . ASN B 1 136 ? 3.256 -12.891 -27.203 1 86.62 136 ASN B C 1
ATOM 4522 O O . ASN B 1 136 ? 4.277 -12.242 -27.453 1 86.62 136 ASN B O 1
ATOM 4526 N N . ILE B 1 137 ? 2.996 -14.047 -27.797 1 86.19 137 ILE B N 1
ATOM 4527 C CA . ILE B 1 137 ? 4 -14.797 -28.547 1 86.19 137 ILE B CA 1
ATOM 4528 C C . ILE B 1 137 ? 4.344 -14.055 -29.844 1 86.19 137 ILE B C 1
ATOM 4530 O O . ILE B 1 137 ? 5.496 -14.062 -30.281 1 86.19 137 ILE B O 1
ATOM 4534 N N . LYS B 1 138 ? 3.316 -13.453 -30.406 1 87.56 138 LYS B N 1
ATOM 4535 C CA . LYS B 1 138 ? 3.551 -12.719 -31.641 1 87.56 138 LYS B CA 1
ATOM 4536 C C . LYS B 1 138 ? 4.535 -11.57 -31.422 1 87.56 138 LYS B C 1
ATOM 4538 O O . LYS B 1 138 ? 5.43 -11.352 -32.25 1 87.56 138 LYS B O 1
ATOM 4543 N N . ARG B 1 139 ? 4.312 -10.945 -30.344 1 90.19 139 ARG B N 1
ATOM 4544 C CA . ARG B 1 139 ? 5.227 -9.859 -30.016 1 90.19 139 ARG B CA 1
ATOM 4545 C C . ARG B 1 139 ? 6.633 -10.383 -29.75 1 90.19 139 ARG B C 1
ATOM 4547 O O . ARG B 1 139 ? 7.621 -9.75 -30.125 1 90.19 139 ARG B O 1
ATOM 4554 N N . LEU B 1 140 ? 6.711 -11.477 -29.109 1 90.44 140 LEU B N 1
ATOM 4555 C CA . LEU B 1 140 ? 8.016 -12.086 -28.875 1 90.44 140 LEU B CA 1
ATOM 4556 C C . LEU B 1 140 ? 8.711 -12.383 -30.203 1 90.44 140 LEU B C 1
ATOM 4558 O O . LEU B 1 140 ? 9.891 -12.055 -30.375 1 90.44 140 LEU B O 1
ATOM 4562 N N . GLN B 1 141 ? 8 -12.93 -31.109 1 91.31 141 GLN B N 1
ATOM 4563 C CA . GLN B 1 141 ? 8.555 -13.242 -32.406 1 91.31 141 GLN B CA 1
ATOM 4564 C C . GLN B 1 141 ? 9.062 -11.984 -33.125 1 91.31 141 GLN B C 1
ATOM 4566 O O . GLN B 1 141 ? 10.125 -12 -33.75 1 91.31 141 GLN B O 1
ATOM 4571 N N . THR B 1 142 ? 8.258 -10.977 -32.969 1 91.69 142 THR B N 1
ATOM 4572 C CA . THR B 1 142 ? 8.648 -9.711 -33.594 1 91.69 142 THR B CA 1
ATOM 4573 C C . THR B 1 142 ? 9.984 -9.227 -33.031 1 91.69 142 THR B C 1
ATOM 4575 O O . THR B 1 142 ? 10.844 -8.766 -33.75 1 91.69 142 THR B O 1
ATOM 4578 N N . VAL B 1 143 ? 10.117 -9.328 -31.734 1 93.25 143 VAL B N 1
ATOM 4579 C CA . VAL B 1 143 ? 11.344 -8.906 -31.062 1 93.25 143 VAL B CA 1
ATOM 4580 C C . VAL B 1 143 ? 12.516 -9.758 -31.547 1 93.25 143 VAL B C 1
ATOM 4582 O O . VAL B 1 143 ? 13.594 -9.234 -31.828 1 93.25 143 VAL B O 1
ATOM 4585 N N . LEU B 1 144 ? 12.305 -11.047 -31.703 1 93.69 144 LEU B N 1
ATOM 4586 C CA . LEU B 1 144 ? 13.359 -11.984 -32.062 1 93.69 144 LEU B CA 1
ATOM 4587 C C . LEU B 1 144 ? 13.781 -11.781 -33.531 1 93.69 144 LEU B C 1
ATOM 4589 O O . LEU B 1 144 ? 14.945 -12.016 -33.875 1 93.69 144 LEU B O 1
ATOM 4593 N N . ASP B 1 145 ? 12.883 -11.305 -34.375 1 94.19 145 ASP B N 1
ATOM 4594 C CA . ASP B 1 145 ? 13.141 -11.141 -35.781 1 94.19 145 ASP B CA 1
ATOM 4595 C C . ASP B 1 145 ? 13.844 -9.812 -36.062 1 94.19 145 ASP B C 1
ATOM 4597 O O . ASP B 1 145 ? 14.414 -9.617 -37.156 1 94.19 145 ASP B O 1
ATOM 4601 N N . LYS B 1 146 ? 13.734 -8.961 -35.125 1 94.31 146 LYS B N 1
ATOM 4602 C CA . LYS B 1 146 ? 14.336 -7.641 -35.312 1 94.31 146 LYS B CA 1
ATOM 4603 C C . LYS B 1 146 ? 15.859 -7.723 -35.281 1 94.31 146 LYS B C 1
ATOM 4605 O O . LYS B 1 146 ? 16.438 -8.492 -34.5 1 94.31 146 LYS B O 1
ATOM 4610 N N . ALA B 1 147 ? 16.422 -6.836 -36.094 1 93.75 147 ALA B N 1
ATOM 4611 C CA . ALA B 1 147 ? 17.875 -6.711 -36.031 1 93.75 147 ALA B CA 1
ATOM 4612 C C . ALA B 1 147 ? 18.312 -6.098 -34.688 1 93.75 147 ALA B C 1
ATOM 4614 O O . ALA B 1 147 ? 17.578 -5.305 -34.094 1 93.75 147 ALA B O 1
ATOM 4615 N N . GLU B 1 148 ? 19.469 -6.527 -34.25 1 90.88 148 GLU B N 1
ATOM 4616 C CA . GLU B 1 148 ? 19.984 -6.09 -32.969 1 90.88 148 GLU B CA 1
ATOM 4617 C C . GLU B 1 148 ? 19.953 -4.57 -32.844 1 90.88 148 GLU B C 1
ATOM 4619 O O . GLU B 1 148 ? 19.531 -4.027 -31.812 1 90.88 148 GLU B O 1
ATOM 4624 N N . ASN B 1 149 ? 20.328 -3.873 -33.875 1 92.69 149 ASN B N 1
ATOM 4625 C CA . ASN B 1 149 ? 20.453 -2.418 -33.844 1 92.69 149 ASN B CA 1
ATOM 4626 C C . ASN B 1 149 ? 19.078 -1.745 -33.844 1 92.69 149 ASN B C 1
ATOM 4628 O O . ASN B 1 149 ? 18.969 -0.562 -33.5 1 92.69 149 ASN B O 1
ATOM 4632 N N . ASP B 1 150 ? 18.094 -2.486 -34.188 1 94.19 150 ASP B N 1
ATOM 4633 C CA . ASP B 1 150 ? 16.734 -1.932 -34.281 1 94.19 150 ASP B CA 1
ATOM 4634 C C . ASP B 1 150 ? 15.953 -2.193 -33 1 94.19 150 ASP B C 1
ATOM 4636 O O . ASP B 1 150 ? 14.82 -1.721 -32.875 1 94.19 150 ASP B O 1
ATOM 4640 N N . ARG B 1 151 ? 16.516 -2.896 -32.031 1 93.5 151 ARG B N 1
ATOM 4641 C CA . ARG B 1 151 ? 15.82 -3.252 -30.812 1 93.5 151 ARG B CA 1
ATOM 4642 C C . ARG B 1 151 ? 15.914 -2.125 -29.797 1 93.5 151 ARG B C 1
ATOM 4644 O O . ARG B 1 151 ? 16.969 -1.517 -29.625 1 93.5 151 ARG B O 1
ATOM 4651 N N . THR B 1 152 ? 14.773 -1.82 -29.266 1 94.31 152 THR B N 1
ATOM 4652 C CA . THR B 1 152 ? 14.789 -0.932 -28.109 1 94.31 152 THR B CA 1
ATOM 4653 C C . THR B 1 152 ? 15.539 -1.575 -26.953 1 94.31 152 THR B C 1
ATOM 4655 O O . THR B 1 152 ? 15.867 -2.764 -27 1 94.31 152 THR B O 1
ATOM 4658 N N . GLU B 1 153 ? 15.844 -0.834 -25.938 1 93.19 153 GLU B N 1
ATOM 4659 C CA . GLU B 1 153 ? 16.531 -1.373 -24.766 1 93.19 153 GLU B CA 1
ATOM 4660 C C . GLU B 1 153 ? 15.719 -2.496 -24.109 1 93.19 153 GLU B C 1
ATOM 4662 O O . GLU B 1 153 ? 16.281 -3.523 -23.719 1 93.19 153 GLU B O 1
ATOM 4667 N N . GLU B 1 154 ? 14.492 -2.309 -24.031 1 91.88 154 GLU B N 1
ATOM 4668 C CA . GLU B 1 154 ? 13.617 -3.328 -23.469 1 91.88 154 GLU B CA 1
ATOM 4669 C C . GLU B 1 154 ? 13.625 -4.598 -24.312 1 91.88 154 GLU B C 1
ATOM 4671 O O . GLU B 1 154 ? 13.672 -5.707 -23.781 1 91.88 154 GLU B O 1
ATOM 4676 N N . GLU B 1 155 ? 13.656 -4.395 -25.562 1 93.38 155 GLU B N 1
ATOM 4677 C CA . GLU B 1 155 ? 13.648 -5.535 -26.469 1 93.38 155 GLU B CA 1
ATOM 4678 C C . GLU B 1 155 ? 14.969 -6.289 -26.422 1 93.38 155 GLU B C 1
ATOM 4680 O O . GLU B 1 155 ? 15 -7.516 -26.578 1 93.38 155 GLU B O 1
ATOM 4685 N N . LYS B 1 156 ? 16 -5.566 -26.266 1 94.38 156 LYS B N 1
ATOM 4686 C CA . LYS B 1 156 ? 17.297 -6.215 -26.109 1 94.38 156 LYS B CA 1
ATOM 4687 C C . LYS B 1 156 ? 17.312 -7.117 -24.875 1 94.38 156 LYS B C 1
ATOM 4689 O O . LYS B 1 156 ? 17.844 -8.227 -24.922 1 94.38 156 LYS B O 1
ATOM 4694 N N . TYR B 1 157 ? 16.734 -6.625 -23.859 1 92.5 157 TYR B N 1
ATOM 4695 C CA . TYR B 1 157 ? 16.641 -7.406 -22.641 1 92.5 157 TYR B CA 1
ATOM 4696 C C . TYR B 1 157 ? 15.836 -8.68 -22.859 1 92.5 157 TYR B 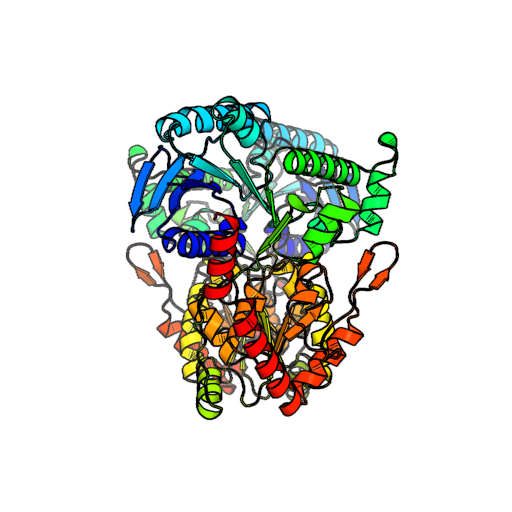C 1
ATOM 4698 O O . TYR B 1 157 ? 16.234 -9.766 -22.422 1 92.5 157 TYR B O 1
ATOM 4706 N N . ILE B 1 158 ? 14.766 -8.531 -23.531 1 93.5 158 ILE B N 1
ATOM 4707 C CA . ILE B 1 158 ? 13.898 -9.672 -23.812 1 93.5 158 ILE B CA 1
ATOM 4708 C C . ILE B 1 158 ? 14.656 -10.695 -24.656 1 93.5 158 ILE B C 1
ATOM 4710 O O . ILE B 1 158 ? 14.586 -11.898 -24.406 1 93.5 158 ILE B O 1
ATOM 4714 N N . TYR B 1 159 ? 15.375 -10.227 -25.578 1 94.56 159 TYR B N 1
ATOM 4715 C CA . TYR B 1 159 ? 16.156 -11.094 -26.469 1 94.56 159 TYR B CA 1
ATOM 4716 C C . TYR B 1 159 ? 17.203 -11.859 -25.672 1 94.56 159 TYR B C 1
ATOM 4718 O O . TYR B 1 159 ? 17.359 -13.07 -25.844 1 94.56 159 TYR B O 1
ATOM 4726 N N . ASP B 1 160 ? 17.891 -11.156 -24.859 1 91.81 160 ASP B N 1
ATOM 4727 C CA . ASP B 1 160 ? 18.938 -11.773 -24.047 1 91.81 160 ASP B CA 1
ATOM 4728 C C . ASP B 1 160 ? 18.344 -12.82 -23.094 1 91.81 160 ASP B C 1
ATOM 4730 O O . ASP B 1 160 ? 18.938 -13.883 -22.906 1 91.81 160 ASP B O 1
ATOM 4734 N N . GLU B 1 161 ? 17.281 -12.523 -22.562 1 90.69 161 GLU B N 1
ATOM 4735 C CA . GLU B 1 161 ? 16.609 -13.461 -21.672 1 90.69 161 GLU B CA 1
ATOM 4736 C C . GLU B 1 161 ? 16.188 -14.719 -22.422 1 90.69 161 GLU B C 1
ATOM 4738 O O . GLU B 1 161 ? 16.344 -15.836 -21.922 1 90.69 161 GLU B O 1
ATOM 4743 N N . TYR B 1 162 ? 15.656 -14.5 -23.547 1 93.25 162 TYR B N 1
ATOM 4744 C CA . TYR B 1 162 ? 15.258 -15.625 -24.391 1 93.25 162 TYR B CA 1
ATOM 4745 C C . TYR B 1 162 ? 16.453 -16.531 -24.688 1 93.25 162 TYR B C 1
ATOM 4747 O O . TYR B 1 162 ? 16.359 -17.75 -24.578 1 93.25 162 TYR B O 1
ATOM 4755 N N . LYS B 1 163 ? 17.562 -15.953 -25.016 1 92.5 163 LYS B N 1
ATOM 4756 C CA . LYS B 1 163 ? 18.766 -16.703 -25.328 1 92.5 163 LYS B CA 1
ATOM 4757 C C . LYS B 1 163 ? 19.25 -17.516 -24.125 1 92.5 163 LYS B C 1
ATOM 4759 O O . LYS B 1 163 ? 19.672 -18.656 -24.266 1 92.5 163 LYS B O 1
ATOM 4764 N N . GLN B 1 164 ? 19.188 -16.844 -23.062 1 90.94 164 GLN B N 1
ATOM 4765 C CA . GLN B 1 164 ? 19.594 -17.516 -21.828 1 90.94 164 GLN B CA 1
ATOM 4766 C C . GLN B 1 164 ? 18.672 -18.688 -21.516 1 90.94 164 GLN B C 1
ATOM 4768 O O . GLN B 1 164 ? 19.125 -19.75 -21.078 1 90.94 164 GLN B O 1
ATOM 4773 N N . GLU B 1 165 ? 17.422 -18.5 -21.703 1 94.31 165 GLU B N 1
ATOM 4774 C CA . GLU B 1 165 ? 16.453 -19.562 -21.484 1 94.31 165 GLU B CA 1
ATOM 4775 C C . GLU B 1 165 ? 16.719 -20.75 -22.391 1 94.31 165 GLU B C 1
ATOM 4777 O O . GLU B 1 165 ? 16.781 -21.906 -21.938 1 94.31 165 GLU B O 1
ATOM 4782 N N . VAL B 1 166 ? 16.984 -20.484 -23.625 1 94.5 166 VAL B N 1
ATOM 4783 C CA . VAL B 1 166 ? 17.266 -21.531 -24.594 1 94.5 166 VAL B CA 1
ATOM 4784 C C . VAL B 1 166 ? 18.5 -22.312 -24.172 1 94.5 166 VAL B C 1
ATOM 4786 O O . VAL B 1 166 ? 18.5 -23.547 -24.219 1 94.5 166 VAL B O 1
ATOM 4789 N N . SER B 1 167 ? 19.484 -21.562 -23.797 1 94.25 167 SER B N 1
ATOM 4790 C CA . SER B 1 167 ? 20.719 -22.203 -23.344 1 94.25 167 SER B CA 1
ATOM 4791 C C . SER B 1 167 ? 20.453 -23.156 -22.188 1 94.25 167 SER B C 1
ATOM 4793 O O . SER B 1 167 ? 20.938 -24.297 -22.203 1 94.25 167 SER B O 1
ATOM 4795 N N . PHE B 1 168 ? 19.703 -22.719 -21.234 1 95.38 168 PHE B N 1
ATOM 4796 C CA . PHE B 1 168 ? 19.406 -23.531 -20.062 1 95.38 168 PHE B CA 1
ATOM 4797 C C . PHE B 1 168 ? 18.609 -24.781 -20.453 1 95.38 168 PHE B C 1
ATOM 4799 O O . PHE B 1 168 ? 18.938 -25.891 -20.031 1 95.38 168 PHE B O 1
ATOM 4806 N N . TYR B 1 169 ? 17.609 -24.625 -21.281 1 96.94 169 TYR B N 1
ATOM 4807 C CA . TYR B 1 169 ? 16.75 -25.719 -21.703 1 96.94 169 TYR B CA 1
ATOM 4808 C C . TYR B 1 169 ? 17.547 -26.812 -22.406 1 96.94 169 TYR B C 1
ATOM 4810 O O . TYR B 1 169 ? 17.266 -28 -22.25 1 96.94 169 TYR B O 1
ATOM 4818 N N . ARG B 1 170 ? 18.562 -26.391 -23.094 1 95.25 170 ARG B N 1
ATOM 4819 C CA . ARG B 1 170 ? 19.359 -27.344 -23.859 1 95.25 170 ARG B CA 1
ATOM 4820 C C . ARG B 1 170 ? 20.359 -28.062 -22.953 1 95.25 170 ARG B C 1
ATOM 4822 O O . ARG B 1 170 ? 20.75 -29.203 -23.234 1 95.25 170 ARG B O 1
ATOM 4829 N N . LYS B 1 171 ? 20.703 -27.453 -21.922 1 95.12 171 LYS B N 1
ATOM 4830 C CA . LYS B 1 171 ? 21.734 -27.984 -21.031 1 95.12 171 LYS B CA 1
ATOM 4831 C C . LYS B 1 171 ? 21.172 -29.062 -20.109 1 95.12 171 LYS B C 1
ATOM 4833 O O . LYS B 1 171 ? 21.875 -29.984 -19.703 1 95.12 171 LYS B O 1
ATOM 4838 N N . VAL B 1 172 ? 19.906 -29.031 -19.781 1 97.56 172 VAL B N 1
ATOM 4839 C CA . VAL B 1 172 ? 19.328 -29.984 -18.844 1 97.56 172 VAL B CA 1
ATOM 4840 C C . VAL B 1 172 ? 18.812 -31.203 -19.594 1 97.56 172 VAL B C 1
ATOM 4842 O O . VAL B 1 172 ? 18.625 -31.156 -20.812 1 97.56 172 VAL B O 1
ATOM 4845 N N . ASP B 1 173 ? 18.641 -32.281 -18.844 1 97.56 173 ASP B N 1
ATOM 4846 C CA . ASP B 1 173 ? 18.234 -33.531 -19.469 1 97.56 173 ASP B CA 1
ATOM 4847 C C . ASP B 1 173 ? 16.719 -33.625 -19.609 1 97.56 173 ASP B C 1
ATOM 4849 O O . ASP B 1 173 ? 16.219 -34.188 -20.594 1 97.56 173 ASP B O 1
ATOM 4853 N N . ARG B 1 174 ? 16.031 -33.125 -18.672 1 98.19 174 ARG B N 1
ATOM 4854 C CA . ARG B 1 174 ? 14.562 -33.156 -18.672 1 98.19 174 ARG B CA 1
ATOM 4855 C C . ARG B 1 174 ? 14 -31.844 -18.094 1 98.19 174 ARG B C 1
ATOM 4857 O O . ARG B 1 174 ? 14.633 -31.203 -17.266 1 98.19 174 ARG B O 1
ATOM 4864 N N . ILE B 1 175 ? 12.805 -31.516 -18.594 1 98.44 175 ILE B N 1
ATOM 4865 C CA . ILE B 1 175 ? 12.125 -30.297 -18.156 1 98.44 175 ILE B CA 1
ATOM 4866 C C . ILE B 1 175 ? 10.695 -30.625 -17.75 1 98.44 175 ILE B C 1
ATOM 4868 O O . ILE B 1 175 ? 9.953 -31.266 -18.5 1 98.44 175 ILE B O 1
ATOM 4872 N N . ILE B 1 176 ? 10.391 -30.25 -16.578 1 98.44 176 ILE B N 1
ATOM 4873 C CA . ILE B 1 176 ? 9.016 -30.375 -16.094 1 98.44 176 ILE B CA 1
ATOM 4874 C C . ILE B 1 176 ? 8.25 -29.094 -16.406 1 98.44 176 ILE B C 1
ATOM 4876 O O . ILE B 1 176 ? 8.625 -28.016 -15.945 1 98.44 176 ILE B O 1
ATOM 4880 N N . CYS B 1 177 ? 7.203 -29.219 -17.188 1 97.62 177 CYS B N 1
ATOM 4881 C CA . CYS B 1 177 ? 6.281 -28.125 -17.484 1 97.62 177 CYS B CA 1
ATOM 4882 C C . CYS B 1 177 ? 5.043 -28.219 -16.609 1 97.62 177 CYS B C 1
ATOM 4884 O O . CYS B 1 177 ? 4.516 -29.297 -16.359 1 97.62 177 CYS B O 1
ATOM 4886 N N . LEU B 1 178 ? 4.59 -27.125 -16.203 1 96.75 178 LEU B N 1
ATOM 4887 C CA . LEU B 1 178 ? 3.459 -27.094 -15.289 1 96.75 178 LEU B CA 1
ATOM 4888 C C . LEU B 1 178 ? 2.152 -26.859 -16.031 1 96.75 178 LEU B C 1
ATOM 4890 O O . LEU B 1 178 ? 1.08 -26.828 -15.43 1 96.75 178 LEU B O 1
ATOM 4894 N N . ALA B 1 179 ? 2.225 -26.719 -17.312 1 95.31 179 ALA B N 1
ATOM 4895 C CA . ALA B 1 179 ? 1.06 -26.547 -18.188 1 95.31 179 ALA B CA 1
ATOM 4896 C C . ALA B 1 179 ? 1.321 -27.109 -19.578 1 95.31 179 ALA B C 1
ATOM 4898 O O . ALA B 1 179 ? 2.451 -27.062 -20.062 1 95.31 179 ALA B O 1
ATOM 4899 N N . GLN B 1 180 ? 0.295 -27.641 -20.156 1 94.75 180 GLN B N 1
ATOM 4900 C CA . GLN B 1 180 ? 0.396 -28.125 -21.531 1 94.75 180 GLN B CA 1
ATOM 4901 C C . GLN B 1 180 ? 0.817 -27 -22.484 1 94.75 180 GLN B C 1
ATOM 4903 O O . GLN B 1 180 ? 1.581 -27.219 -23.422 1 94.75 180 GLN B O 1
ATOM 4908 N N . TYR B 1 181 ? 0.301 -25.875 -22.25 1 91.62 181 TYR B N 1
ATOM 4909 C CA . TYR B 1 181 ? 0.663 -24.703 -23.047 1 91.62 181 TYR B CA 1
ATOM 4910 C C . TYR B 1 181 ? 2.174 -24.516 -23.062 1 91.62 181 TYR B C 1
ATOM 4912 O O . TYR B 1 181 ? 2.764 -24.312 -24.125 1 91.62 181 TYR B O 1
ATOM 4920 N N . THR B 1 182 ? 2.74 -24.516 -21.938 1 94.31 182 THR B N 1
ATOM 4921 C CA . THR B 1 182 ? 4.18 -24.312 -21.812 1 94.31 182 THR B CA 1
ATOM 4922 C C . THR B 1 182 ? 4.949 -25.438 -22.5 1 94.31 182 THR B C 1
ATOM 4924 O O . THR B 1 182 ? 5.949 -25.172 -23.188 1 94.31 182 THR B O 1
ATOM 4927 N N . LYS B 1 183 ? 4.48 -26.625 -22.312 1 96.75 183 LYS B N 1
ATOM 4928 C CA . LYS B 1 183 ? 5.098 -27.75 -22.984 1 96.75 183 LYS B CA 1
ATOM 4929 C C . LYS B 1 183 ? 5.078 -27.578 -24.5 1 96.75 183 LYS B C 1
ATOM 4931 O O . LYS B 1 183 ? 6.102 -27.75 -25.172 1 96.75 183 LYS B O 1
ATOM 4936 N N . MET B 1 184 ? 3.982 -27.188 -25 1 95 184 MET B N 1
ATOM 4937 C CA . MET B 1 184 ? 3.832 -26.969 -26.438 1 95 184 MET B CA 1
ATOM 4938 C C . MET B 1 184 ? 4.715 -25.812 -26.906 1 95 184 MET B C 1
ATOM 4940 O O . MET B 1 184 ? 5.359 -25.906 -27.938 1 95 184 MET B O 1
ATOM 4944 N N . LEU B 1 185 ? 4.711 -24.766 -26.141 1 93.25 185 LEU B N 1
ATOM 4945 C CA . LEU B 1 185 ? 5.523 -23.594 -26.469 1 93.25 185 LEU B CA 1
ATOM 4946 C C . LEU B 1 185 ? 6.996 -23.969 -26.578 1 93.25 185 LEU B C 1
ATOM 4948 O O . LEU B 1 185 ? 7.68 -23.578 -27.531 1 93.25 185 LEU B O 1
ATOM 4952 N N . LEU B 1 186 ? 7.484 -24.734 -25.594 1 96.44 186 LEU B N 1
ATOM 4953 C CA . LEU B 1 186 ? 8.883 -25.141 -25.594 1 96.44 186 LEU B CA 1
ATOM 4954 C C . LEU B 1 186 ? 9.195 -26.031 -26.781 1 96.44 186 LEU B C 1
ATOM 4956 O O . LEU B 1 186 ? 10.258 -25.922 -27.406 1 96.44 186 LEU B O 1
ATOM 4960 N N . ASN B 1 187 ? 8.289 -26.859 -27.062 1 97.25 187 ASN B N 1
ATOM 4961 C CA . ASN B 1 187 ? 8.5 -27.781 -28.172 1 97.25 187 ASN B CA 1
ATOM 4962 C C . ASN B 1 187 ? 8.414 -27.062 -29.516 1 97.25 187 ASN B C 1
ATOM 4964 O O . ASN B 1 187 ? 9.352 -27.125 -30.312 1 97.25 187 ASN B O 1
ATOM 4968 N N . GLU B 1 188 ? 7.398 -26.328 -29.75 1 95.38 188 GLU B N 1
ATOM 4969 C CA . GLU B 1 188 ? 7.086 -25.781 -31.062 1 95.38 188 GLU B CA 1
ATOM 4970 C C . GLU B 1 188 ? 7.844 -24.484 -31.328 1 95.38 188 GLU B C 1
ATOM 4972 O O . GLU B 1 188 ? 8.305 -24.234 -32.438 1 95.38 188 GLU B O 1
ATOM 4977 N N . PHE B 1 189 ? 7.941 -23.703 -30.328 1 93 189 PHE B N 1
ATOM 4978 C CA . PHE B 1 189 ? 8.531 -22.391 -30.531 1 93 189 PHE B CA 1
ATOM 4979 C C . PHE B 1 189 ? 10.016 -22.406 -30.203 1 93 189 PHE B C 1
ATOM 4981 O O . PHE B 1 189 ? 10.844 -21.891 -30.953 1 93 189 PHE B O 1
ATOM 4988 N N . TYR B 1 190 ? 10.375 -23 -29.078 1 94.94 190 TYR B N 1
ATOM 4989 C CA . TYR B 1 190 ? 11.766 -23 -28.641 1 94.94 190 TYR B CA 1
ATOM 4990 C C . TYR B 1 190 ? 12.547 -24.125 -29.312 1 94.94 190 TYR B C 1
ATOM 4992 O O . TYR B 1 190 ? 13.781 -24.141 -29.281 1 94.94 190 TYR B O 1
ATOM 5000 N N . GLY B 1 191 ? 11.906 -25.156 -29.75 1 95.44 191 GLY B N 1
ATOM 5001 C CA . GLY B 1 191 ? 12.562 -26.25 -30.453 1 95.44 191 GLY B CA 1
ATOM 5002 C C . GLY B 1 191 ? 13.125 -27.312 -29.531 1 95.44 191 GLY B C 1
ATOM 5003 O O . GLY B 1 191 ? 14.07 -28.016 -29.875 1 95.44 191 GLY B O 1
ATOM 5004 N N . ILE B 1 192 ? 12.57 -27.406 -28.406 1 97.56 192 ILE B N 1
ATOM 5005 C CA . ILE B 1 192 ? 13.023 -28.422 -27.453 1 97.56 192 ILE B CA 1
ATOM 5006 C C . ILE B 1 192 ? 12.359 -29.766 -27.781 1 97.56 192 ILE B C 1
ATOM 5008 O O . ILE B 1 192 ? 11.156 -29.828 -28.016 1 97.56 192 ILE B O 1
ATOM 5012 N N . GLU B 1 193 ? 13.102 -30.844 -27.734 1 97.38 193 GLU B N 1
ATOM 5013 C CA . GLU B 1 193 ? 12.594 -32.156 -28.078 1 97.38 193 GLU B CA 1
ATOM 5014 C C . GLU B 1 193 ? 11.516 -32.625 -27.094 1 97.38 193 GLU B C 1
ATOM 5016 O O . GLU B 1 193 ? 11.633 -32.406 -25.891 1 97.38 193 GLU B O 1
ATOM 5021 N N . GLU B 1 194 ? 10.539 -33.25 -27.578 1 96.75 194 GLU B N 1
ATOM 5022 C CA . GLU B 1 194 ? 9.391 -33.688 -26.781 1 96.75 194 GLU B CA 1
ATOM 5023 C C . GLU B 1 194 ? 9.805 -34.656 -25.688 1 96.75 194 GLU B C 1
ATOM 5025 O O . GLU B 1 194 ? 9.242 -34.656 -24.594 1 96.75 194 GLU B O 1
ATOM 5030 N N . CYS B 1 195 ? 10.734 -35.469 -26 1 95.94 195 CYS B N 1
ATOM 5031 C CA . CYS B 1 195 ? 11.148 -36.5 -25.047 1 95.94 195 CYS B CA 1
ATOM 5032 C C . CYS B 1 195 ? 11.766 -35.875 -23.797 1 95.94 195 CYS B C 1
ATOM 5034 O O . CYS B 1 195 ? 11.844 -36.531 -22.75 1 95.94 195 CYS B O 1
ATOM 5036 N N . LYS B 1 196 ? 12.195 -34.625 -23.906 1 97.56 196 LYS B N 1
ATOM 5037 C CA . LYS B 1 196 ? 12.797 -33.906 -22.781 1 97.56 196 LYS B CA 1
ATOM 5038 C C . LYS B 1 196 ? 11.727 -33.25 -21.906 1 97.56 196 LYS B C 1
ATOM 5040 O O . LYS B 1 196 ? 12.008 -32.812 -20.797 1 97.56 196 LYS B O 1
ATOM 5045 N N . LEU B 1 197 ? 10.484 -33.188 -22.406 1 98.44 197 LEU B N 1
ATOM 5046 C CA . LEU B 1 197 ? 9.438 -32.406 -21.766 1 98.44 197 LEU B CA 1
ATOM 5047 C C . LEU B 1 197 ? 8.406 -33.312 -21.094 1 98.44 197 LEU B C 1
ATOM 5049 O O . LEU B 1 197 ? 7.918 -34.281 -21.688 1 98.44 197 LEU B O 1
ATOM 5053 N N . THR B 1 198 ? 8.141 -33.031 -19.859 1 98.44 198 THR B N 1
ATOM 5054 C CA . THR B 1 198 ? 7.121 -33.75 -19.125 1 98.44 198 THR B CA 1
ATOM 5055 C C . THR B 1 198 ? 6.148 -32.812 -18.438 1 98.44 198 THR B C 1
ATOM 5057 O O . THR B 1 198 ? 6.566 -31.797 -17.844 1 98.44 198 THR B O 1
ATOM 5060 N N . LEU B 1 199 ? 4.863 -33.094 -18.578 1 97.81 199 LEU B N 1
ATOM 5061 C CA . LEU B 1 199 ? 3.834 -32.281 -17.922 1 97.81 199 LEU B CA 1
ATOM 5062 C C . LEU B 1 199 ? 3.52 -32.844 -16.531 1 97.81 199 LEU B C 1
ATOM 5064 O O . LEU B 1 199 ? 3.176 -34 -16.391 1 97.81 199 LEU B O 1
ATOM 5068 N N . ILE B 1 200 ? 3.682 -32.062 -15.516 1 98.19 200 ILE B N 1
ATOM 5069 C CA . ILE B 1 200 ? 3.236 -32.375 -14.164 1 98.19 200 ILE B CA 1
ATOM 5070 C C . ILE B 1 200 ? 2.498 -31.172 -13.57 1 98.19 200 ILE B C 1
ATOM 5072 O O . ILE B 1 200 ? 3.115 -30.156 -13.242 1 98.19 200 ILE B O 1
ATOM 5076 N N . TYR B 1 201 ? 1.19 -31.297 -13.391 1 97.56 201 TYR B N 1
ATOM 5077 C CA . TYR B 1 201 ? 0.403 -30.219 -12.812 1 97.56 201 TYR B CA 1
ATOM 5078 C C . TYR B 1 201 ? 0.696 -30.062 -11.328 1 97.56 201 TYR B C 1
ATOM 5080 O O . TYR B 1 201 ? 1.062 -31.047 -10.656 1 97.56 201 TYR B O 1
ATOM 5088 N N . ASN B 1 202 ? 0.55 -28.797 -10.859 1 97.5 202 ASN B N 1
ATOM 5089 C CA . ASN B 1 202 ? 0.601 -28.578 -9.414 1 97.5 202 ASN B CA 1
ATOM 5090 C C . ASN B 1 202 ? -0.535 -29.297 -8.695 1 97.5 202 ASN B C 1
ATOM 5092 O O . ASN B 1 202 ? -1.62 -29.469 -9.258 1 97.5 202 ASN B O 1
ATOM 5096 N N . GLY B 1 203 ? -0.219 -29.734 -7.516 1 97.69 203 GLY B N 1
ATOM 5097 C CA . GLY B 1 203 ? -1.232 -30.359 -6.684 1 97.69 203 GLY B CA 1
ATOM 5098 C C . GLY B 1 203 ? -1.254 -29.828 -5.266 1 97.69 203 GLY B C 1
ATOM 5099 O O . GLY B 1 203 ? -0.248 -29.312 -4.773 1 97.69 203 GLY B O 1
ATOM 5100 N N . LEU B 1 204 ? -2.426 -29.953 -4.656 1 97.12 204 LEU B N 1
ATOM 5101 C CA . LEU B 1 204 ? -2.598 -29.562 -3.262 1 97.12 204 LEU B CA 1
ATOM 5102 C C . LEU B 1 204 ? -3.375 -30.625 -2.49 1 97.12 204 LEU B C 1
ATOM 5104 O O . LEU B 1 204 ? -4.223 -31.312 -3.061 1 97.12 204 LEU B O 1
ATOM 5108 N N . ILE B 1 205 ? -3.031 -30.672 -1.203 1 96.5 205 ILE B N 1
ATOM 5109 C CA . ILE B 1 205 ? -3.807 -31.531 -0.325 1 96.5 205 ILE B CA 1
ATOM 5110 C C . ILE B 1 205 ? -5.219 -30.984 -0.162 1 96.5 205 ILE B C 1
ATOM 5112 O O . ILE B 1 205 ? -5.402 -29.766 -0.029 1 96.5 205 ILE B O 1
ATOM 5116 N N . ASP B 1 206 ? -6.227 -31.859 -0.192 1 97.25 206 ASP B N 1
ATOM 5117 C CA . ASP B 1 206 ? -7.613 -31.438 -0.043 1 97.25 206 ASP B CA 1
ATOM 5118 C C . ASP B 1 206 ? -7.895 -30.969 1.383 1 97.25 206 ASP B C 1
ATOM 5120 O O . ASP B 1 206 ? -7.965 -31.781 2.307 1 97.25 206 ASP B O 1
ATOM 5124 N N . GLN B 1 207 ? -8.055 -29.688 1.56 1 96.12 207 GLN B N 1
ATOM 5125 C CA . GLN B 1 207 ? -8.352 -29.109 2.867 1 96.12 207 GLN B CA 1
ATOM 5126 C C . GLN B 1 207 ? -9.672 -28.344 2.844 1 96.12 207 GLN B C 1
ATOM 5128 O O . GLN B 1 207 ? -9.922 -27.5 3.711 1 96.12 207 GLN B O 1
ATOM 5133 N N . ALA B 1 208 ? -10.477 -28.656 1.866 1 96.19 208 ALA B N 1
ATOM 5134 C CA . ALA B 1 208 ? -11.727 -27.906 1.684 1 96.19 208 ALA B CA 1
ATOM 5135 C C . ALA B 1 208 ? -12.688 -28.172 2.842 1 96.19 208 ALA B C 1
ATOM 5137 O O . ALA B 1 208 ? -12.781 -29.297 3.342 1 96.19 208 ALA B O 1
ATOM 5138 N N . ILE B 1 209 ? -13.305 -27.094 3.289 1 93.69 209 ILE B N 1
ATOM 5139 C CA . ILE B 1 209 ? -14.422 -27.156 4.227 1 93.69 209 ILE B CA 1
ATOM 5140 C C . ILE B 1 209 ? -15.688 -26.594 3.564 1 93.69 209 ILE B C 1
ATOM 5142 O O . ILE B 1 209 ? -15.688 -25.469 3.059 1 93.69 209 ILE B O 1
ATOM 5146 N N . PHE B 1 210 ? -16.75 -27.375 3.555 1 94.69 210 PHE B N 1
ATOM 5147 C CA . PHE B 1 210 ? -18 -26.969 2.938 1 94.69 210 PHE B CA 1
ATOM 5148 C C . PHE B 1 210 ? -19.031 -26.578 3.998 1 94.69 210 PHE B C 1
ATOM 5150 O O . PHE B 1 210 ? -19.312 -27.359 4.906 1 94.69 210 PHE B O 1
ATOM 5157 N N . LEU B 1 211 ? -19.484 -25.406 3.812 1 94.94 211 LEU B N 1
ATOM 5158 C CA . LEU B 1 211 ? -20.484 -24.875 4.73 1 94.94 211 LEU B CA 1
ATOM 5159 C C . LEU B 1 211 ? -21.891 -24.969 4.121 1 94.94 211 LEU B C 1
ATOM 5161 O O . LEU B 1 211 ? -22.047 -24.781 2.914 1 94.94 211 LEU B O 1
ATOM 5165 N N . ASP B 1 212 ? -22.875 -25.219 4.949 1 93.94 212 ASP B N 1
ATOM 5166 C CA . ASP B 1 212 ? -24.234 -25.062 4.449 1 93.94 212 ASP B CA 1
ATOM 5167 C C . ASP B 1 212 ? -24.656 -23.594 4.43 1 93.94 212 ASP B C 1
ATOM 5169 O O . ASP B 1 212 ? -23.859 -22.719 4.801 1 93.94 212 ASP B O 1
ATOM 5173 N N . GLU B 1 213 ? -25.812 -23.344 3.949 1 92.06 213 GLU B N 1
ATOM 5174 C CA . GLU B 1 213 ? -26.234 -21.969 3.729 1 92.06 213 GLU B CA 1
ATOM 5175 C C . GLU B 1 213 ? -26.297 -21.188 5.043 1 92.06 213 GLU B C 1
ATOM 5177 O O . GLU B 1 213 ? -25.922 -20.016 5.094 1 92.06 213 GLU B O 1
ATOM 5182 N N . VAL B 1 214 ? -26.75 -21.797 6.102 1 95.25 214 VAL B N 1
ATOM 5183 C CA . VAL B 1 214 ? -26.891 -21.141 7.402 1 95.25 214 VAL B CA 1
ATOM 5184 C C . VAL B 1 214 ? -25.5 -20.828 7.965 1 95.25 214 VAL B C 1
ATOM 5186 O O . VAL B 1 214 ? -25.266 -19.719 8.445 1 95.25 214 VAL B O 1
ATOM 5189 N N . GLU B 1 215 ? -24.594 -21.75 7.883 1 96.06 215 GLU B N 1
ATOM 5190 C CA . GLU B 1 215 ? -23.219 -21.562 8.344 1 96.06 215 GLU B CA 1
ATOM 5191 C C . GLU B 1 215 ? -22.516 -20.453 7.547 1 96.06 215 GLU B C 1
ATOM 5193 O O . GLU B 1 215 ? -21.781 -19.641 8.117 1 96.06 215 GLU B O 1
ATOM 5198 N N . ARG B 1 216 ? -22.781 -20.531 6.301 1 95.38 216 ARG B N 1
ATOM 5199 C CA . ARG B 1 216 ? -22.188 -19.531 5.414 1 95.38 216 ARG B CA 1
ATOM 5200 C C . ARG B 1 216 ? -22.656 -18.125 5.773 1 95.38 216 ARG B C 1
ATOM 5202 O O . ARG B 1 216 ? -21.844 -17.203 5.863 1 95.38 216 ARG B O 1
ATOM 5209 N N . MET B 1 217 ? -23.906 -17.984 5.988 1 95.31 217 MET B N 1
ATOM 5210 C CA . MET B 1 217 ? -24.484 -16.688 6.363 1 95.31 217 MET B CA 1
ATOM 5211 C C . MET B 1 217 ? -23.922 -16.219 7.703 1 95.31 217 MET B C 1
ATOM 5213 O O . MET B 1 217 ? -23.625 -15.031 7.871 1 95.31 217 MET B O 1
ATOM 5217 N N . GLN B 1 218 ? -23.766 -17.125 8.586 1 96.31 218 GLN B N 1
ATOM 5218 C CA . GLN B 1 218 ? -23.219 -16.797 9.891 1 96.31 218 GLN B CA 1
ATOM 5219 C C . GLN B 1 218 ? -21.781 -16.328 9.773 1 96.31 218 GLN B C 1
ATOM 5221 O O . GLN B 1 218 ? -21.375 -15.352 10.414 1 96.31 218 GLN B O 1
ATOM 5226 N N . ARG B 1 219 ? -20.984 -17.016 8.977 1 95.81 219 ARG B N 1
ATOM 5227 C CA . ARG B 1 219 ? -19.594 -16.625 8.781 1 95.81 219 ARG B CA 1
ATOM 5228 C C . ARG B 1 219 ? -19.484 -15.234 8.172 1 95.81 219 ARG B C 1
ATOM 5230 O O . ARG B 1 219 ? -18.656 -14.43 8.586 1 95.81 219 ARG B O 1
ATOM 5237 N N . LYS B 1 220 ? -20.344 -14.984 7.195 1 96.62 220 LYS B N 1
ATOM 5238 C CA . LYS B 1 220 ? -20.391 -13.648 6.598 1 96.62 220 LYS B CA 1
ATOM 5239 C C . LYS B 1 220 ? -20.719 -12.594 7.645 1 96.62 220 LYS B C 1
ATOM 5241 O O . LYS B 1 220 ? -20.094 -11.531 7.684 1 96.62 220 LYS B O 1
ATOM 5246 N N . ARG B 1 221 ? -21.672 -12.906 8.477 1 95.19 221 ARG B N 1
ATOM 5247 C CA . ARG B 1 221 ? -22.078 -11.977 9.531 1 95.19 221 ARG B CA 1
ATOM 5248 C C . ARG B 1 221 ? -20.938 -11.742 10.516 1 95.19 221 ARG B C 1
ATOM 5250 O O . ARG B 1 221 ? -20.719 -10.609 10.961 1 95.19 221 ARG B O 1
ATOM 5257 N N . ASP B 1 222 ? -20.234 -12.836 10.805 1 95.12 222 ASP B N 1
ATOM 5258 C CA . ASP B 1 222 ? -19.109 -12.75 11.734 1 95.12 222 ASP B CA 1
ATOM 5259 C C . ASP B 1 222 ? -18.016 -11.828 11.195 1 95.12 222 ASP B C 1
ATOM 5261 O O . ASP B 1 222 ? -17.281 -11.211 11.969 1 95.12 222 ASP B O 1
ATOM 5265 N N . LEU B 1 223 ? -17.984 -11.68 9.898 1 95.94 223 LEU B N 1
ATOM 5266 C CA . LEU B 1 223 ? -16.984 -10.836 9.258 1 95.94 223 LEU B CA 1
ATOM 5267 C C . LEU B 1 223 ? -17.594 -9.5 8.836 1 95.94 223 LEU B C 1
ATOM 5269 O O . LEU B 1 223 ? -16.969 -8.742 8.086 1 95.94 223 LEU B O 1
ATOM 5273 N N . PHE B 1 224 ? -18.875 -9.25 9.258 1 95.44 224 PHE B N 1
ATOM 5274 C CA . PHE B 1 224 ? -19.594 -7.988 9.172 1 95.44 224 PHE B CA 1
ATOM 5275 C C . PHE B 1 224 ? -19.953 -7.672 7.723 1 95.44 224 PHE B C 1
ATOM 5277 O O . PHE B 1 224 ? -20 -6.504 7.328 1 95.44 224 PHE B O 1
ATOM 5284 N N . PHE B 1 225 ? -20.031 -8.688 6.863 1 95.31 225 PHE B N 1
ATOM 5285 C CA . PHE B 1 225 ? -20.578 -8.477 5.531 1 95.31 225 PHE B CA 1
ATOM 5286 C C . PHE B 1 225 ? -22.094 -8.312 5.59 1 95.31 225 PHE B C 1
ATOM 5288 O O . PHE B 1 225 ? -22.734 -8.742 6.551 1 95.31 225 PHE B O 1
ATOM 5295 N N . GLY B 1 226 ? -22.609 -7.672 4.605 1 89.75 226 GLY B N 1
ATOM 5296 C CA . GLY B 1 226 ? -24.047 -7.422 4.562 1 89.75 226 GLY B CA 1
ATOM 5297 C C . GLY B 1 226 ? -24.859 -8.672 4.273 1 89.75 226 GLY B C 1
ATOM 5298 O O . GLY B 1 226 ? -24.375 -9.609 3.645 1 89.75 226 GLY B O 1
ATOM 5299 N N . GLU B 1 227 ? -26.062 -8.617 4.727 1 85.81 227 GLU B N 1
ATOM 5300 C CA . GLU B 1 227 ? -26.984 -9.711 4.441 1 85.81 227 GLU B CA 1
ATOM 5301 C C . GLU B 1 227 ? -27.281 -9.812 2.945 1 85.81 227 GLU B C 1
ATOM 5303 O O . GLU B 1 227 ? -27.656 -8.82 2.316 1 85.81 227 GLU B O 1
ATOM 5308 N N . GLY B 1 228 ? -27.094 -10.961 2.434 1 87.94 228 GLY B N 1
ATOM 5309 C CA . GLY B 1 228 ? -27.406 -11.188 1.03 1 87.94 228 GLY B CA 1
ATOM 5310 C C . GLY B 1 228 ? -26.391 -10.586 0.088 1 87.94 228 GLY B C 1
ATOM 5311 O O . GLY B 1 228 ? -26.547 -10.641 -1.133 1 87.94 228 GLY B O 1
ATOM 5312 N N . GLU B 1 229 ? -25.391 -9.977 0.628 1 93.31 229 GLU B N 1
ATOM 5313 C CA . GLU B 1 229 ? -24.344 -9.359 -0.188 1 93.31 229 GLU B CA 1
ATOM 5314 C C . GLU B 1 229 ? -23.578 -10.406 -0.987 1 93.31 229 GLU B C 1
ATOM 5316 O O . GLU B 1 229 ? -23.188 -11.438 -0.446 1 93.31 229 GLU B O 1
ATOM 5321 N N . LYS B 1 230 ? -23.484 -10.195 -2.303 1 96.12 230 LYS B N 1
ATOM 5322 C CA . LYS B 1 230 ? -22.703 -11.078 -3.154 1 96.12 230 LYS B CA 1
ATOM 5323 C C . LYS B 1 230 ? -21.219 -10.711 -3.111 1 96.12 230 LYS B C 1
ATOM 5325 O O . LYS B 1 230 ? -20.859 -9.539 -3.227 1 96.12 230 LYS B O 1
ATOM 5330 N N . LEU B 1 231 ? -20.344 -11.688 -2.914 1 97.44 231 LEU B N 1
ATOM 5331 C CA . LEU B 1 231 ? -18.922 -11.445 -2.756 1 97.44 231 LEU B CA 1
ATOM 5332 C C . LEU B 1 231 ? -18.141 -11.977 -3.955 1 97.44 231 LEU B C 1
ATOM 5334 O O . LEU B 1 231 ? -18.141 -13.18 -4.219 1 97.44 231 LEU B O 1
ATOM 5338 N N . ILE B 1 232 ? -17.547 -11.102 -4.723 1 97.94 232 ILE B N 1
ATOM 5339 C CA . ILE B 1 232 ? -16.594 -11.422 -5.789 1 97.94 232 ILE B CA 1
ATOM 5340 C C . ILE B 1 232 ? -15.18 -11.406 -5.238 1 97.94 232 ILE B C 1
ATOM 5342 O O . ILE B 1 232 ? -14.75 -10.414 -4.633 1 97.94 232 ILE B O 1
ATOM 5346 N N . LEU B 1 233 ? -14.43 -12.469 -5.461 1 98.44 233 LEU B N 1
ATOM 5347 C CA . LEU B 1 233 ? -13.148 -12.617 -4.777 1 98.44 233 LEU B CA 1
ATOM 5348 C C . LEU B 1 233 ? -12 -12.688 -5.781 1 98.44 233 LEU B C 1
ATOM 5350 O O . LEU B 1 233 ? -12.023 -13.516 -6.691 1 98.44 233 LEU B O 1
ATOM 5354 N N . PHE B 1 234 ? -11.07 -11.82 -5.676 1 98.62 234 PHE B N 1
ATOM 5355 C CA . PHE B 1 234 ? -9.773 -11.898 -6.34 1 98.62 234 PHE B CA 1
ATOM 5356 C C . PHE B 1 234 ? -8.672 -12.234 -5.344 1 98.62 234 PHE B C 1
ATOM 5358 O O . PHE B 1 234 ? -8.617 -11.656 -4.254 1 98.62 234 PHE B O 1
ATOM 5365 N N . VAL B 1 235 ? -7.805 -13.109 -5.699 1 98.19 235 VAL B N 1
ATOM 5366 C CA . VAL B 1 235 ? -6.652 -13.477 -4.879 1 98.19 235 VAL B CA 1
ATOM 5367 C C . VAL B 1 235 ? -5.387 -13.477 -5.738 1 98.19 235 VAL B C 1
ATOM 5369 O O . VAL B 1 235 ? -5.328 -14.156 -6.762 1 98.19 235 VAL B O 1
ATOM 5372 N N . GLY B 1 236 ? -4.41 -12.695 -5.348 1 96.44 236 GLY B N 1
ATOM 5373 C CA . GLY B 1 236 ? -3.137 -12.656 -6.051 1 96.44 236 GLY B CA 1
ATOM 5374 C C . GLY B 1 236 ? -2.395 -11.344 -5.867 1 96.44 236 GLY B C 1
ATOM 5375 O O . GLY B 1 236 ? -2.916 -10.414 -5.254 1 96.44 236 GLY B O 1
ATOM 5376 N N . ARG B 1 237 ? -1.164 -11.305 -6.328 1 93.94 237 ARG B N 1
ATOM 5377 C CA . ARG B 1 237 ? -0.378 -10.07 -6.281 1 93.94 237 ARG B CA 1
ATOM 5378 C C . ARG B 1 237 ? -1.051 -8.961 -7.078 1 93.94 237 ARG B C 1
ATOM 5380 O O . ARG B 1 237 ? -1.634 -9.211 -8.133 1 93.94 237 ARG B O 1
ATOM 5387 N N . LEU B 1 238 ? -0.97 -7.797 -6.566 1 95.69 238 LEU B N 1
ATOM 5388 C CA . LEU B 1 238 ? -1.54 -6.637 -7.246 1 95.69 238 LEU B CA 1
ATOM 5389 C C . LEU B 1 238 ? -0.566 -6.082 -8.281 1 95.69 238 LEU B C 1
ATOM 5391 O O . LEU B 1 238 ? 0.142 -5.105 -8.008 1 95.69 238 LEU B O 1
ATOM 5395 N N . ASP B 1 239 ? -0.544 -6.602 -9.43 1 90.62 239 ASP B N 1
ATOM 5396 C CA . ASP B 1 239 ? 0.286 -6.152 -10.539 1 90.62 239 ASP B CA 1
ATOM 5397 C C . ASP B 1 239 ? -0.462 -6.273 -11.867 1 90.62 239 ASP B C 1
ATOM 5399 O O . ASP B 1 239 ? -1.581 -6.789 -11.914 1 90.62 239 ASP B O 1
ATOM 5403 N N . ASP B 1 240 ? 0.123 -5.859 -12.875 1 90.31 240 ASP B N 1
ATOM 5404 C CA . ASP B 1 240 ? -0.538 -5.719 -14.164 1 90.31 240 ASP B CA 1
ATOM 5405 C C . ASP B 1 240 ? -0.895 -7.082 -14.75 1 90.31 240 ASP B C 1
ATOM 5407 O O . ASP B 1 240 ? -1.968 -7.25 -15.336 1 90.31 240 ASP B O 1
ATOM 5411 N N . ILE B 1 241 ? -0.049 -8.055 -14.586 1 91.81 241 ILE B N 1
ATOM 5412 C CA . ILE B 1 241 ? -0.207 -9.352 -15.234 1 91.81 241 ILE B CA 1
ATOM 5413 C C . ILE B 1 241 ? -1.446 -10.055 -14.68 1 91.81 241 ILE B C 1
ATOM 5415 O O . ILE B 1 241 ? -2.023 -10.922 -15.344 1 91.81 241 ILE B O 1
ATOM 5419 N N . LYS B 1 242 ? -1.875 -9.656 -13.445 1 94.81 242 LYS B N 1
ATOM 5420 C CA . LYS B 1 242 ? -2.996 -10.328 -12.797 1 94.81 242 LYS B CA 1
ATOM 5421 C C . LYS B 1 242 ? -4.324 -9.68 -13.188 1 94.81 242 LYS B C 1
ATOM 5423 O O . LYS B 1 242 ? -5.391 -10.188 -12.836 1 94.81 242 LYS B O 1
ATOM 5428 N N . GLY B 1 243 ? -4.309 -8.555 -13.828 1 95.94 243 GLY B N 1
ATOM 5429 C CA . GLY B 1 243 ? -5.484 -7.977 -14.461 1 95.94 243 GLY B CA 1
ATOM 5430 C C . GLY B 1 243 ? -6.414 -7.293 -13.484 1 95.94 243 GLY B C 1
ATOM 5431 O O . GLY B 1 243 ? -7.617 -7.18 -13.734 1 95.94 243 GLY B O 1
ATOM 5432 N N . VAL B 1 244 ? -5.906 -6.777 -12.391 1 97.5 244 VAL B N 1
ATOM 5433 C CA . VAL B 1 244 ? -6.715 -6.195 -11.32 1 97.5 244 VAL B CA 1
ATOM 5434 C C . VAL B 1 244 ? -7.352 -4.895 -11.812 1 97.5 244 VAL B C 1
ATOM 5436 O O . VAL B 1 244 ? -8.484 -4.574 -11.43 1 97.5 244 VAL B O 1
ATOM 5439 N N . ASP B 1 245 ? -6.621 -4.148 -12.664 1 97.12 245 ASP B N 1
ATOM 5440 C CA . ASP B 1 245 ? -7.152 -2.896 -13.188 1 97.12 245 ASP B CA 1
ATOM 5441 C C . ASP B 1 245 ? -8.43 -3.137 -13.992 1 97.12 245 ASP B C 1
ATOM 5443 O O . ASP B 1 245 ? -9.43 -2.447 -13.797 1 97.12 245 ASP B O 1
ATOM 5447 N N . TYR B 1 246 ? -8.445 -4.188 -14.82 1 97.31 246 TYR B N 1
ATOM 5448 C CA . TYR B 1 246 ? -9.625 -4.543 -15.602 1 97.31 246 TYR B CA 1
ATOM 5449 C C . TYR B 1 246 ? -10.773 -4.977 -14.695 1 97.31 246 TYR B C 1
ATOM 5451 O O . TYR B 1 246 ? -11.93 -4.648 -14.945 1 97.31 246 TYR B O 1
ATOM 5459 N N . LEU B 1 247 ? -10.422 -5.684 -13.68 1 98.31 247 LEU B N 1
ATOM 5460 C CA . LEU B 1 247 ? -11.43 -6.176 -12.742 1 98.31 247 LEU B CA 1
ATOM 5461 C C . LEU B 1 247 ? -12.133 -5.016 -12.039 1 98.31 247 LEU B C 1
ATOM 5463 O O . LEU B 1 247 ? -13.359 -5.008 -11.93 1 98.31 247 LEU B O 1
ATOM 5467 N N . ILE B 1 248 ? -11.383 -4.012 -11.578 1 98.62 248 ILE B N 1
ATOM 5468 C CA . ILE B 1 248 ? -11.945 -2.859 -10.883 1 98.62 248 ILE B CA 1
ATOM 5469 C C . ILE B 1 248 ? -12.859 -2.08 -11.828 1 98.62 248 ILE B C 1
ATOM 5471 O O . ILE B 1 248 ? -13.961 -1.688 -11.453 1 98.62 248 ILE B O 1
ATOM 5475 N N . GLU B 1 249 ? -12.391 -1.925 -13.047 1 98.19 249 GLU B N 1
ATOM 5476 C CA . GLU B 1 249 ? -13.203 -1.226 -14.039 1 98.19 249 GLU B CA 1
ATOM 5477 C C . GLU B 1 249 ? -14.5 -1.975 -14.32 1 98.19 249 GLU B C 1
ATOM 5479 O O . GLU B 1 249 ? -15.57 -1.364 -14.406 1 98.19 249 GLU B O 1
ATOM 5484 N N . ALA B 1 250 ? -14.398 -3.252 -14.5 1 98.19 250 ALA B N 1
ATOM 5485 C CA . ALA B 1 250 ? -15.578 -4.074 -14.75 1 98.19 250 ALA B CA 1
ATOM 5486 C C . ALA B 1 250 ? -16.531 -4.039 -13.555 1 98.19 250 ALA B C 1
ATOM 5488 O O . ALA B 1 250 ? -17.75 -3.961 -13.734 1 98.19 250 ALA B O 1
ATOM 5489 N N . PHE B 1 251 ? -15.977 -4.055 -12.422 1 98.38 251 PHE B N 1
ATOM 5490 C CA . PHE B 1 251 ? -16.781 -4.051 -11.203 1 98.38 251 PHE B CA 1
ATOM 5491 C C . PHE B 1 251 ? -17.562 -2.75 -11.07 1 98.38 251 PHE B C 1
ATOM 5493 O O . PHE B 1 251 ? -18.703 -2.748 -10.602 1 98.38 251 PHE B O 1
ATOM 5500 N N . ALA B 1 252 ? -16.906 -1.681 -11.43 1 98 252 ALA B N 1
ATOM 5501 C CA . ALA B 1 252 ? -17.594 -0.391 -11.406 1 98 252 ALA B CA 1
ATOM 5502 C C . ALA B 1 252 ? -18.891 -0.442 -12.219 1 98 252 ALA B C 1
ATOM 5504 O O . ALA B 1 252 ? -19.875 0.196 -11.859 1 98 252 ALA B O 1
ATOM 5505 N N . LYS B 1 253 ? -18.906 -1.171 -13.266 1 97 253 LYS B N 1
ATOM 5506 C CA . LYS B 1 253 ? -20.094 -1.342 -14.078 1 97 253 LYS B CA 1
ATOM 5507 C C . LYS B 1 253 ? -21.109 -2.27 -13.391 1 97 253 LYS B C 1
ATOM 5509 O O . LYS B 1 253 ? -22.312 -2.041 -13.453 1 97 253 LYS B O 1
ATOM 5514 N N . VAL B 1 254 ? -20.656 -3.268 -12.742 1 96.94 254 VAL B N 1
ATOM 5515 C CA . VAL B 1 254 ? -21.484 -4.281 -12.094 1 96.94 254 VAL B CA 1
ATOM 5516 C C . VAL B 1 254 ? -22.297 -3.646 -10.969 1 96.94 254 VAL B C 1
ATOM 5518 O O . VAL B 1 254 ? -23.484 -3.906 -10.836 1 96.94 254 VAL B O 1
ATOM 5521 N N . ILE B 1 255 ? -21.672 -2.83 -10.156 1 95.69 255 ILE B N 1
ATOM 5522 C CA . ILE B 1 255 ? -22.297 -2.318 -8.945 1 95.69 255 ILE B CA 1
ATOM 5523 C C . ILE B 1 255 ? -23.422 -1.354 -9.312 1 95.69 255 ILE B C 1
ATOM 5525 O O . ILE B 1 255 ? -24.344 -1.129 -8.523 1 95.69 255 ILE B O 1
ATOM 5529 N N . LYS B 1 256 ? -23.359 -0.754 -10.484 1 94.25 256 LYS B N 1
ATOM 5530 C CA . LYS B 1 256 ? -24.438 0.111 -10.961 1 94.25 256 LYS B CA 1
ATOM 5531 C C . LYS B 1 256 ? -25.719 -0.689 -11.227 1 94.25 256 LYS B C 1
ATOM 5533 O O . LYS B 1 256 ? -26.828 -0.161 -11.109 1 94.25 256 LYS B O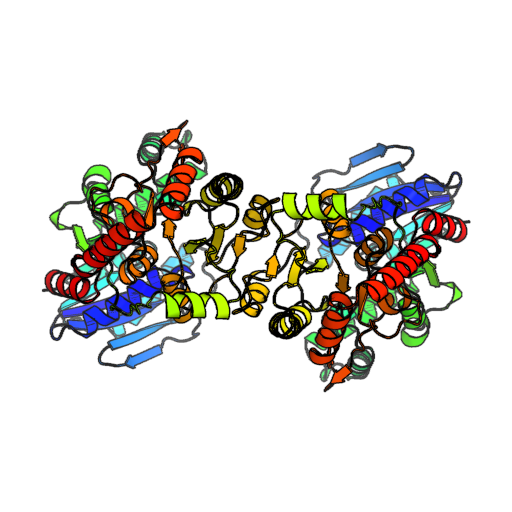 1
ATOM 5538 N N . LYS B 1 257 ? -25.562 -1.936 -11.531 1 93.44 257 LYS B N 1
ATOM 5539 C CA . LYS B 1 257 ? -26.688 -2.809 -11.836 1 93.44 257 LYS B CA 1
ATOM 5540 C C . LYS B 1 257 ? -27.062 -3.672 -10.633 1 93.44 257 LYS B C 1
ATOM 5542 O O . LYS B 1 257 ? -28.219 -4.078 -10.484 1 93.44 257 LYS B O 1
ATOM 5547 N N . SER B 1 258 ? -26.109 -3.963 -9.844 1 92 258 SER B N 1
ATOM 5548 C CA . SER B 1 258 ? -26.266 -4.758 -8.633 1 92 258 SER B CA 1
ATOM 5549 C C . SER B 1 258 ? -25.484 -4.152 -7.469 1 92 258 SER B C 1
ATOM 5551 O O . SER B 1 258 ? -24.375 -4.605 -7.148 1 92 258 SER B O 1
ATOM 5553 N N . SER B 1 259 ? -26.125 -3.293 -6.754 1 89.06 259 SER B N 1
ATOM 5554 C CA . SER B 1 259 ? -25.438 -2.48 -5.758 1 89.06 259 SER B CA 1
ATOM 5555 C C . SER B 1 259 ? -25.094 -3.297 -4.516 1 89.06 259 SER B C 1
ATOM 5557 O O . SER B 1 259 ? -24.281 -2.873 -3.691 1 89.06 259 SER B O 1
ATOM 5559 N N . ASN B 1 260 ? -25.734 -4.465 -4.398 1 92.81 260 ASN B N 1
ATOM 5560 C CA . ASN B 1 260 ? -25.453 -5.305 -3.24 1 92.81 260 ASN B CA 1
ATOM 5561 C C . ASN B 1 260 ? -24.359 -6.332 -3.545 1 92.81 260 ASN B C 1
ATOM 5563 O O . ASN B 1 260 ? -24.531 -7.52 -3.254 1 92.81 260 ASN B O 1
ATOM 5567 N N . THR B 1 261 ? -23.344 -5.934 -4.223 1 96.06 261 THR B N 1
ATOM 5568 C CA . THR B 1 261 ? -22.172 -6.734 -4.566 1 96.06 261 THR B CA 1
ATOM 5569 C C . THR B 1 261 ? -20.891 -6.086 -4.027 1 96.06 261 THR B C 1
ATOM 5571 O O . THR B 1 261 ? -20.797 -4.859 -3.947 1 96.06 261 THR B O 1
ATOM 5574 N N . ARG B 1 262 ? -20 -6.863 -3.621 1 97.62 262 ARG B N 1
ATOM 5575 C CA . ARG B 1 262 ? -18.719 -6.379 -3.104 1 97.62 262 ARG B CA 1
ATOM 5576 C C . ARG B 1 262 ? -17.547 -7.125 -3.744 1 97.62 262 ARG B C 1
ATOM 5578 O O . ARG B 1 262 ? -17.609 -8.344 -3.936 1 97.62 262 ARG B O 1
ATOM 5585 N N . LEU B 1 263 ? -16.531 -6.406 -4.055 1 98.56 263 LEU B N 1
ATOM 5586 C CA . LEU B 1 263 ? -15.289 -6.977 -4.562 1 98.56 263 LEU B CA 1
ATOM 5587 C C . LEU B 1 263 ? -14.25 -7.098 -3.449 1 98.56 263 LEU B C 1
ATOM 5589 O O . LEU B 1 263 ? -13.914 -6.105 -2.801 1 98.56 263 LEU B O 1
ATOM 5593 N N . LEU B 1 264 ? -13.852 -8.297 -3.143 1 98.62 264 LEU B N 1
ATOM 5594 C CA . LEU B 1 264 ? -12.766 -8.562 -2.203 1 98.62 264 LEU B CA 1
ATOM 5595 C C . LEU B 1 264 ? -11.453 -8.766 -2.939 1 98.62 264 LEU B C 1
ATOM 5597 O O . LEU B 1 264 ? -11.359 -9.609 -3.836 1 98.62 264 LEU B O 1
ATOM 5601 N N . ILE B 1 265 ? -10.469 -8.008 -2.607 1 98.56 265 ILE B N 1
ATOM 5602 C CA . ILE B 1 265 ? -9.141 -8.117 -3.207 1 98.56 265 ILE B CA 1
ATOM 5603 C C . ILE B 1 265 ? -8.133 -8.562 -2.15 1 98.56 265 ILE B C 1
ATOM 5605 O O . ILE B 1 265 ? -7.793 -7.805 -1.241 1 98.56 265 ILE B O 1
ATOM 5609 N N . VAL B 1 266 ? -7.672 -9.789 -2.273 1 98.12 266 VAL B N 1
ATOM 5610 C CA . VAL B 1 266 ? -6.711 -10.375 -1.342 1 98.12 266 VAL B CA 1
ATOM 5611 C C . VAL B 1 266 ? -5.336 -10.453 -2.002 1 98.12 266 VAL B C 1
ATOM 5613 O O . VAL B 1 266 ? -5.199 -11.008 -3.098 1 98.12 266 VAL B O 1
ATOM 5616 N N . GLY B 1 267 ? -4.332 -9.93 -1.293 1 96.62 267 GLY B N 1
ATOM 5617 C CA . GLY B 1 267 ? -2.975 -9.977 -1.81 1 96.62 267 GLY B CA 1
ATOM 5618 C C . GLY B 1 267 ? -2.193 -8.703 -1.54 1 96.62 267 GLY B C 1
ATOM 5619 O O . GLY B 1 267 ? -2.742 -7.73 -1.025 1 96.62 267 GLY B O 1
ATOM 5620 N N . ASP B 1 268 ? -0.947 -8.719 -1.886 1 95.19 268 ASP B N 1
ATOM 5621 C CA . ASP B 1 268 ? -0.089 -7.551 -1.693 1 95.19 268 ASP B CA 1
ATOM 5622 C C . ASP B 1 268 ? 0.342 -6.957 -3.033 1 95.19 268 ASP B C 1
ATOM 5624 O O . ASP B 1 268 ? 0.181 -7.59 -4.078 1 95.19 268 ASP B O 1
ATOM 5628 N N . GLY B 1 269 ? 0.802 -5.754 -2.988 1 94.94 269 GLY B N 1
ATOM 5629 C CA . GLY B 1 269 ? 1.236 -5.07 -4.195 1 94.94 269 GLY B CA 1
ATOM 5630 C C . GLY B 1 269 ? 1.078 -3.564 -4.121 1 94.94 269 GLY B C 1
ATOM 5631 O O . GLY B 1 269 ? 1.236 -2.971 -3.053 1 94.94 269 GLY B O 1
ATOM 5632 N N . ASN B 1 270 ? 0.861 -3.014 -5.273 1 94.88 270 ASN B N 1
ATOM 5633 C CA . ASN B 1 270 ? 0.773 -1.561 -5.379 1 94.88 270 ASN B CA 1
ATOM 5634 C C . ASN B 1 270 ? -0.61 -1.053 -4.98 1 94.88 270 ASN B C 1
ATOM 5636 O O . ASN B 1 270 ? -1.391 -0.63 -5.836 1 94.88 270 ASN B O 1
ATOM 5640 N N . TYR B 1 271 ? -0.853 -0.927 -3.744 1 96.75 271 TYR B N 1
ATOM 5641 C CA . TYR B 1 271 ? -2.15 -0.516 -3.223 1 96.75 271 TYR B CA 1
ATOM 5642 C C . TYR B 1 271 ? -2.52 0.878 -3.717 1 96.75 271 TYR B C 1
ATOM 5644 O O . TYR B 1 271 ? -3.674 1.134 -4.07 1 96.75 271 TYR B O 1
ATOM 5652 N N . SER B 1 272 ? -1.532 1.781 -3.738 1 96.31 272 SER B N 1
ATOM 5653 C CA . SER B 1 272 ? -1.805 3.166 -4.109 1 96.31 272 SER B CA 1
ATOM 5654 C C . SER B 1 272 ? -2.479 3.252 -5.473 1 96.31 272 SER B C 1
ATOM 5656 O O . SER B 1 272 ? -3.473 3.961 -5.637 1 96.31 272 SER B O 1
ATOM 5658 N N . ARG B 1 273 ? -1.974 2.514 -6.387 1 96.62 273 ARG B N 1
ATOM 5659 C CA . ARG B 1 273 ? -2.506 2.527 -7.742 1 96.62 273 ARG B CA 1
ATOM 5660 C C . ARG B 1 273 ? -3.949 2.037 -7.773 1 96.62 273 ARG B C 1
ATOM 5662 O O . ARG B 1 273 ? -4.824 2.695 -8.336 1 96.62 273 ARG B O 1
ATOM 5669 N N . TYR B 1 274 ? -4.145 0.996 -7.156 1 97.75 274 TYR B N 1
ATOM 5670 C CA . TYR B 1 274 ? -5.441 0.345 -7.309 1 97.75 274 TYR B CA 1
ATOM 5671 C C . TYR B 1 274 ? -6.496 1.018 -6.438 1 97.75 274 TYR B C 1
ATOM 5673 O O . TYR B 1 274 ? -7.684 0.999 -6.766 1 97.75 274 TYR B O 1
ATOM 5681 N N . LEU B 1 275 ? -6.121 1.621 -5.355 1 97.81 275 LEU B N 1
ATOM 5682 C CA . LEU B 1 275 ? -7.039 2.461 -4.598 1 97.81 275 LEU B CA 1
ATOM 5683 C C . LEU B 1 275 ? -7.492 3.658 -5.426 1 97.81 275 LEU B C 1
ATOM 5685 O O . LEU B 1 275 ? -8.672 4.031 -5.398 1 97.81 275 LEU B O 1
ATOM 5689 N N . GLN B 1 276 ? -6.551 4.227 -6.109 1 96.88 276 GLN B N 1
ATOM 5690 C CA . GLN B 1 276 ? -6.895 5.34 -6.984 1 96.88 276 GLN B CA 1
ATOM 5691 C C . GLN B 1 276 ? -7.871 4.906 -8.07 1 96.88 276 GLN B C 1
ATOM 5693 O O . GLN B 1 276 ? -8.812 5.637 -8.391 1 96.88 276 GLN B O 1
ATOM 5698 N N . MET B 1 277 ? -7.691 3.729 -8.586 1 97.19 277 MET B N 1
ATOM 5699 C CA . MET B 1 277 ? -8.547 3.203 -9.641 1 97.19 277 MET B CA 1
ATOM 5700 C C . MET B 1 277 ? -9.945 2.898 -9.117 1 97.19 277 MET B C 1
ATOM 5702 O O . MET B 1 277 ? -10.891 2.744 -9.891 1 97.19 277 MET B O 1
ATOM 5706 N N . SER B 1 278 ? -10.07 2.787 -7.836 1 97.81 278 SER B N 1
ATOM 5707 C CA . SER B 1 278 ? -11.344 2.447 -7.207 1 97.81 278 SER B CA 1
ATOM 5708 C C . SER B 1 278 ? -12.18 3.691 -6.949 1 97.81 278 SER B C 1
ATOM 5710 O O . SER B 1 278 ? -13.172 3.639 -6.215 1 97.81 278 SER B O 1
ATOM 5712 N N . ALA B 1 279 ? -11.836 4.797 -7.535 1 96.56 279 ALA B N 1
ATOM 5713 C CA . ALA B 1 279 ? -12.469 6.086 -7.266 1 96.56 279 ALA B CA 1
ATOM 5714 C C . ALA B 1 279 ? -13.984 5.992 -7.398 1 96.56 279 ALA B C 1
ATOM 5716 O O . ALA B 1 279 ? -14.5 5.426 -8.367 1 96.56 279 ALA B O 1
ATOM 5717 N N . ASP B 1 280 ? -14.648 6.457 -6.34 1 95.12 280 ASP B N 1
ATOM 5718 C CA . ASP B 1 280 ? -16.094 6.641 -6.254 1 95.12 280 ASP B CA 1
ATOM 5719 C C . ASP B 1 280 ? -16.797 5.32 -5.941 1 95.12 280 ASP B C 1
ATOM 5721 O O . ASP B 1 280 ? -18.016 5.297 -5.719 1 95.12 280 ASP B O 1
ATOM 5725 N N . ILE B 1 281 ? -16.062 4.18 -5.926 1 97.44 281 ILE B N 1
ATOM 5726 C CA . ILE B 1 281 ? -16.703 2.922 -5.555 1 97.44 281 ILE B CA 1
ATOM 5727 C C . ILE B 1 281 ? -15.922 2.26 -4.422 1 97.44 281 ILE B C 1
ATOM 5729 O O . ILE B 1 281 ? -16.031 1.05 -4.211 1 97.44 281 ILE B O 1
ATOM 5733 N N . TRP B 1 282 ? -15.094 3.016 -3.695 1 97.62 282 TRP B N 1
ATOM 5734 C CA . TRP B 1 282 ? -14.266 2.516 -2.6 1 97.62 282 TRP B CA 1
ATOM 5735 C C . TRP B 1 282 ? -15.102 1.701 -1.619 1 97.62 282 TRP B C 1
ATOM 5737 O O . TRP B 1 282 ? -14.641 0.682 -1.099 1 97.62 282 TRP B O 1
ATOM 5747 N N . SER B 1 283 ? -16.328 2.121 -1.418 1 96.69 283 SER B N 1
ATOM 5748 C CA . SER B 1 283 ? -17.172 1.557 -0.371 1 96.69 283 SER B CA 1
ATOM 5749 C C . SER B 1 283 ? -17.547 0.115 -0.688 1 96.69 283 SER B C 1
ATOM 5751 O O . SER B 1 283 ? -18.016 -0.614 0.187 1 96.69 283 SER B O 1
ATOM 5753 N N . ARG B 1 284 ? -17.344 -0.311 -1.939 1 97.81 284 ARG B N 1
ATOM 5754 C CA . ARG B 1 284 ? -17.781 -1.64 -2.357 1 97.81 284 ARG B CA 1
ATOM 5755 C C . ARG B 1 284 ? -16.594 -2.52 -2.713 1 97.81 284 ARG B C 1
ATOM 5757 O O . ARG B 1 284 ? -16.766 -3.643 -3.189 1 97.81 284 ARG B O 1
ATOM 5764 N N . ILE B 1 285 ? -15.43 -2.008 -2.523 1 98.31 285 ILE B N 1
ATOM 5765 C CA . ILE B 1 285 ? -14.203 -2.781 -2.715 1 98.31 285 ILE B CA 1
ATOM 5766 C C . ILE B 1 285 ? -13.461 -2.914 -1.386 1 98.31 285 ILE B C 1
ATOM 5768 O O . ILE B 1 285 ? -13.234 -1.921 -0.692 1 98.31 285 ILE B O 1
ATOM 5772 N N . THR B 1 286 ? -13.172 -4.074 -0.981 1 98.19 286 THR B N 1
ATOM 5773 C CA . THR B 1 286 ? -12.453 -4.32 0.262 1 98.19 286 THR B CA 1
ATOM 5774 C C . THR B 1 286 ? -11.07 -4.895 -0.022 1 98.19 286 THR B C 1
ATOM 5776 O O . THR B 1 286 ? -10.945 -6.012 -0.527 1 98.19 286 THR B O 1
ATOM 5779 N N . PHE B 1 287 ? -10.055 -4.113 0.265 1 98.25 287 PHE B N 1
ATOM 5780 C CA . PHE B 1 287 ? -8.688 -4.617 0.243 1 98.25 287 PHE B CA 1
ATOM 5781 C C . PHE B 1 287 ? -8.359 -5.344 1.541 1 98.25 287 PHE B C 1
ATOM 5783 O O . PHE B 1 287 ? -8.5 -4.781 2.629 1 98.25 287 PHE B O 1
ATOM 5790 N N . ILE B 1 288 ? -7.922 -6.523 1.433 1 97.69 288 ILE B N 1
ATOM 5791 C CA . ILE B 1 288 ? -7.738 -7.367 2.611 1 97.69 288 ILE B CA 1
ATOM 5792 C C . ILE B 1 288 ? -6.254 -7.473 2.943 1 97.69 288 ILE B C 1
ATOM 5794 O O . ILE B 1 288 ? -5.879 -7.637 4.105 1 97.69 288 ILE B O 1
ATOM 5798 N N . GLY B 1 289 ? -5.367 -7.285 1.899 1 96.88 289 GLY B N 1
ATOM 5799 C CA . GLY B 1 289 ? -3.936 -7.473 2.086 1 96.88 289 GLY B CA 1
ATOM 5800 C C . GLY B 1 289 ? -3.51 -8.93 2.031 1 96.88 289 GLY B C 1
ATOM 5801 O O . GLY B 1 289 ? -4.289 -9.789 1.617 1 96.88 289 GLY B O 1
ATOM 5802 N N . LYS B 1 290 ? -2.246 -9.164 2.305 1 95.38 290 LYS B N 1
ATOM 5803 C CA . LYS B 1 290 ? -1.726 -10.523 2.369 1 95.38 290 LYS B CA 1
ATOM 5804 C C . LYS B 1 290 ? -2.145 -11.211 3.666 1 95.38 290 LYS B C 1
ATOM 5806 O O . LYS B 1 290 ? -1.976 -10.656 4.754 1 95.38 290 LYS B O 1
ATOM 5811 N N . ILE B 1 291 ? -2.725 -12.352 3.559 1 95.5 291 ILE B N 1
ATOM 5812 C CA . ILE B 1 291 ? -3.215 -13.047 4.742 1 95.5 291 ILE B CA 1
ATOM 5813 C C . ILE B 1 291 ? -2.732 -14.5 4.727 1 95.5 291 ILE B C 1
ATOM 5815 O O . ILE B 1 291 ? -2.199 -14.969 3.721 1 95.5 291 ILE B O 1
ATOM 5819 N N . SER B 1 292 ? -2.932 -15.164 5.84 1 93.44 292 SER B N 1
ATOM 5820 C CA . SER B 1 292 ? -2.547 -16.562 5.949 1 93.44 292 SER B CA 1
ATOM 5821 C C . SER B 1 292 ? -3.455 -17.453 5.109 1 93.44 292 SER B C 1
ATOM 5823 O O . SER B 1 292 ? -4.566 -17.047 4.75 1 93.44 292 SER B O 1
ATOM 5825 N N . LYS B 1 293 ? -3 -18.656 4.809 1 92.5 293 LYS B N 1
ATOM 5826 C CA . LYS B 1 293 ? -3.779 -19.609 4.031 1 92.5 293 LYS B CA 1
ATOM 5827 C C . LYS B 1 293 ? -5.07 -19.984 4.754 1 92.5 293 LYS B C 1
ATOM 5829 O O . LYS B 1 293 ? -6.121 -20.125 4.125 1 92.5 293 LYS B O 1
ATOM 5834 N N . GLN B 1 294 ? -4.949 -20.109 6.02 1 92.69 294 GLN B N 1
ATOM 5835 C CA . GLN B 1 294 ? -6.121 -20.469 6.809 1 92.69 294 GLN B CA 1
ATOM 5836 C C . GLN B 1 294 ? -7.215 -19.422 6.68 1 92.69 294 GLN B C 1
ATOM 5838 O O . GLN B 1 294 ? -8.383 -19.75 6.477 1 92.69 294 GLN B O 1
ATOM 5843 N N . LYS B 1 295 ? -6.824 -18.219 6.816 1 95.06 295 LYS B N 1
ATOM 5844 C CA . LYS B 1 295 ? -7.793 -17.141 6.676 1 95.06 295 LYS B CA 1
ATOM 5845 C C . LYS B 1 295 ? -8.305 -17.047 5.242 1 95.06 295 LYS B C 1
ATOM 5847 O O . LYS B 1 295 ? -9.484 -16.766 5.02 1 95.06 295 LYS B O 1
ATOM 5852 N N . LEU B 1 296 ? -7.43 -17.266 4.293 1 96.75 296 LEU B N 1
ATOM 5853 C CA . LEU B 1 296 ? -7.816 -17.234 2.887 1 96.75 296 LEU B CA 1
ATOM 5854 C C . LEU B 1 296 ? -8.891 -18.281 2.598 1 96.75 296 LEU B C 1
ATOM 5856 O O . LEU B 1 296 ? -9.844 -18 1.868 1 96.75 296 LEU B O 1
ATOM 5860 N N . TYR B 1 297 ? -8.805 -19.422 3.164 1 96.69 297 TYR B N 1
ATOM 5861 C CA . TYR B 1 297 ? -9.766 -20.484 2.939 1 96.69 297 TYR B CA 1
ATOM 5862 C C . TYR B 1 297 ? -11.141 -20.109 3.475 1 96.69 297 TYR B C 1
ATOM 5864 O O . TYR B 1 297 ? -12.164 -20.531 2.924 1 96.69 297 TYR B O 1
ATOM 5872 N N . GLU B 1 298 ? -11.172 -19.281 4.523 1 96.12 298 GLU B N 1
ATOM 5873 C CA . GLU B 1 298 ? -12.453 -18.766 4.996 1 96.12 298 GLU B CA 1
ATOM 5874 C C . GLU B 1 298 ? -13.148 -17.938 3.918 1 96.12 298 GLU B C 1
ATOM 5876 O O . GLU B 1 298 ? -14.367 -18.031 3.756 1 96.12 298 GLU B O 1
ATOM 5881 N N . PHE B 1 299 ? -12.375 -17.219 3.197 1 97.81 299 PHE B N 1
ATOM 5882 C CA . PHE B 1 299 ? -12.945 -16.391 2.139 1 97.81 299 PHE B CA 1
ATOM 5883 C C . PHE B 1 299 ? -13.414 -17.25 0.974 1 97.81 299 PHE B C 1
ATOM 5885 O O . PHE B 1 299 ? -14.422 -16.938 0.331 1 97.81 299 PHE B O 1
ATOM 5892 N N . TYR B 1 300 ? -12.695 -18.359 0.677 1 98.06 300 TYR B N 1
ATOM 5893 C CA . TYR B 1 300 ? -13.156 -19.266 -0.367 1 98.06 300 TYR B CA 1
ATOM 5894 C C . TYR B 1 300 ? -14.516 -19.859 -0.014 1 98.06 300 TYR B C 1
ATOM 5896 O O . TYR B 1 300 ? -15.32 -20.156 -0.9 1 98.06 300 TYR B O 1
ATOM 5904 N N . GLN B 1 301 ? -14.797 -20 1.283 1 96.38 301 GLN B N 1
ATOM 5905 C CA . GLN B 1 301 ? -16.016 -20.625 1.763 1 96.38 301 GLN B CA 1
ATOM 5906 C C . GLN B 1 301 ? -17.219 -19.688 1.623 1 96.38 301 GLN B C 1
ATOM 5908 O O . GLN B 1 301 ? -18.359 -20.125 1.485 1 96.38 301 GLN B O 1
ATOM 5913 N N . ILE B 1 302 ? -16.938 -18.391 1.608 1 96 302 ILE B N 1
ATOM 5914 C CA . ILE B 1 302 ? -18.078 -17.484 1.69 1 96 302 ILE B CA 1
ATOM 5915 C C . ILE B 1 302 ? -18.219 -16.719 0.381 1 96 302 ILE B C 1
ATOM 5917 O O . ILE B 1 302 ? -19.25 -16.094 0.122 1 96 302 ILE B O 1
ATOM 5921 N N . ALA B 1 303 ? -17.188 -16.703 -0.473 1 96.75 303 ALA B N 1
ATOM 5922 C CA . ALA B 1 303 ? -17.25 -15.984 -1.748 1 96.75 303 ALA B CA 1
ATOM 5923 C C . ALA B 1 303 ? -18.266 -16.641 -2.686 1 96.75 303 ALA B C 1
ATOM 5925 O O . ALA B 1 303 ? -18.484 -17.859 -2.629 1 96.75 303 ALA B O 1
ATOM 5926 N N . ASP B 1 304 ? -18.859 -15.828 -3.523 1 95.44 304 ASP B N 1
ATOM 5927 C CA . ASP B 1 304 ? -19.828 -16.344 -4.48 1 95.44 304 ASP B CA 1
ATOM 5928 C C . ASP B 1 304 ? -19.156 -16.719 -5.797 1 95.44 304 ASP B C 1
ATOM 5930 O O . ASP B 1 304 ? -19.625 -17.594 -6.52 1 95.44 304 ASP B O 1
ATOM 5934 N N . VAL B 1 305 ? -18.094 -16.047 -6.098 1 95.75 305 VAL B N 1
ATOM 5935 C CA . VAL B 1 305 ? -17.344 -16.344 -7.316 1 95.75 305 VAL B CA 1
ATOM 5936 C C . VAL B 1 305 ? -15.906 -15.875 -7.16 1 95.75 305 VAL B C 1
ATOM 5938 O O . VAL B 1 305 ? -15.641 -14.867 -6.5 1 95.75 305 VAL B O 1
ATOM 5941 N N . GLY B 1 306 ? -14.984 -16.641 -7.68 1 96.75 306 GLY B N 1
ATOM 5942 C CA . GLY B 1 306 ? -13.602 -16.219 -7.848 1 96.75 306 GLY B CA 1
ATOM 5943 C C . GLY B 1 306 ? -13.305 -15.688 -9.234 1 96.75 306 GLY B C 1
ATOM 5944 O O . GLY B 1 306 ? -13.867 -16.172 -10.227 1 96.75 306 GLY B O 1
ATOM 5945 N N . VAL B 1 307 ? -12.438 -14.711 -9.312 1 97 307 VAL B N 1
ATOM 5946 C CA . VAL B 1 307 ? -12.094 -14.133 -10.609 1 97 307 VAL B CA 1
ATOM 5947 C C . VAL B 1 307 ? -10.578 -14.086 -10.773 1 97 307 VAL B C 1
ATOM 5949 O O . VAL B 1 307 ? -9.859 -13.656 -9.867 1 97 307 VAL B O 1
ATOM 5952 N N . MET B 1 308 ? -10.133 -14.562 -11.883 1 96.12 308 MET B N 1
ATOM 5953 C CA . MET B 1 308 ? -8.719 -14.547 -12.242 1 96.12 308 MET B CA 1
ATOM 5954 C C . MET B 1 308 ? -8.516 -13.992 -13.648 1 96.12 308 MET B C 1
ATOM 5956 O O . MET B 1 308 ? -8.227 -14.742 -14.578 1 96.12 308 MET B O 1
ATOM 5960 N N . PRO B 1 309 ? -8.578 -12.734 -13.742 1 96.12 309 PRO B N 1
ATOM 5961 C CA . PRO B 1 309 ? -8.414 -12.109 -15.062 1 96.12 309 PRO B CA 1
ATOM 5962 C C . PRO B 1 309 ? -6.949 -11.938 -15.453 1 96.12 309 PRO B C 1
ATOM 5964 O O . PRO B 1 309 ? -6.57 -10.906 -16 1 96.12 309 PRO B O 1
ATOM 5967 N N . SER B 1 310 ? -6.164 -12.875 -15.234 1 94.25 310 SER B N 1
ATOM 5968 C CA . SER B 1 310 ? -4.719 -12.836 -15.438 1 94.25 310 SER B CA 1
ATOM 5969 C C . SER B 1 310 ? -4.367 -12.945 -16.922 1 94.25 310 SER B C 1
ATOM 5971 O O . SER B 1 310 ? -5.035 -13.648 -17.672 1 94.25 310 SER B O 1
ATOM 5973 N N . PHE B 1 311 ? -3.303 -12.336 -17.266 1 91.5 311 PHE B N 1
ATOM 5974 C CA . PHE B 1 311 ? -2.818 -12.414 -18.641 1 91.5 311 PHE B CA 1
ATOM 5975 C C . PHE B 1 311 ? -1.918 -13.625 -18.844 1 91.5 311 PHE B C 1
ATOM 5977 O O . PHE B 1 311 ? -1.714 -14.086 -19.969 1 91.5 311 PHE B O 1
ATOM 5984 N N . HIS B 1 312 ? -1.404 -14.055 -17.812 1 89 312 HIS B N 1
ATOM 5985 C CA . HIS B 1 312 ? -0.521 -15.219 -17.875 1 89 312 HIS B CA 1
ATOM 5986 C C . HIS B 1 312 ? -0.494 -15.969 -16.547 1 89 312 HIS B C 1
ATOM 5988 O O . HIS B 1 312 ? -0.35 -15.359 -15.492 1 89 312 HIS B O 1
ATOM 5994 N N . GLU B 1 313 ? -0.721 -17.25 -16.672 1 89.56 313 GLU B N 1
ATOM 5995 C CA . GLU B 1 313 ? -0.562 -18.203 -15.586 1 89.56 313 GLU B CA 1
ATOM 5996 C C . GLU B 1 313 ? 0.022 -19.516 -16.094 1 89.56 313 GLU B C 1
ATOM 5998 O O . GLU B 1 313 ? -0.182 -19.891 -17.25 1 89.56 313 GLU B O 1
ATOM 6003 N N . GLN B 1 314 ? 0.828 -20.156 -15.281 1 90.5 314 GLN B N 1
ATOM 6004 C CA . GLN B 1 314 ? 1.166 -21.547 -15.57 1 90.5 314 GLN B CA 1
ATOM 6005 C C . GLN B 1 314 ? 0.177 -22.5 -14.914 1 90.5 314 GLN B C 1
ATOM 6007 O O . GLN B 1 314 ? -0.987 -22.578 -15.312 1 90.5 314 GLN B O 1
ATOM 6012 N N . CYS B 1 315 ? 0.423 -22.984 -13.828 1 94.56 315 CYS B N 1
ATOM 6013 C CA . CYS B 1 315 ? -0.482 -23.797 -13.016 1 94.56 315 CYS B CA 1
ATOM 6014 C C . CYS B 1 315 ? -0.733 -23.141 -11.664 1 94.56 315 CYS B C 1
ATOM 6016 O O . CYS B 1 315 ? -0.05 -23.453 -10.68 1 94.56 315 CYS B O 1
ATOM 6018 N N . SER B 1 316 ? -1.751 -22.312 -11.617 1 94.88 316 SER B N 1
ATOM 6019 C CA . SER B 1 316 ? -1.979 -21.406 -10.5 1 94.88 316 SER B CA 1
ATOM 6020 C C . SER B 1 316 ? -2.453 -22.172 -9.266 1 94.88 316 SER B C 1
ATOM 6022 O O . SER B 1 316 ? -3.451 -22.891 -9.312 1 94.88 316 SER B O 1
ATOM 6024 N N . TYR B 1 317 ? -1.755 -21.953 -8.156 1 96.12 317 TYR B N 1
ATOM 6025 C CA . TYR B 1 317 ? -2.182 -22.531 -6.891 1 96.12 317 TYR B CA 1
ATOM 6026 C C . TYR B 1 317 ? -3.467 -21.875 -6.395 1 96.12 317 TYR B C 1
ATOM 6028 O O . TYR B 1 317 ? -4.301 -22.531 -5.766 1 96.12 317 TYR B O 1
ATOM 6036 N N . VAL B 1 318 ? -3.66 -20.641 -6.68 1 96.5 318 VAL B N 1
ATOM 6037 C CA . VAL B 1 318 ? -4.879 -19.938 -6.293 1 96.5 318 VAL B CA 1
ATOM 6038 C C . VAL B 1 318 ? -6.086 -20.594 -6.977 1 96.5 318 VAL B C 1
ATOM 6040 O O . VAL B 1 318 ? -7.105 -20.844 -6.34 1 96.5 318 VAL B O 1
ATOM 6043 N N . ALA B 1 319 ? -5.938 -20.812 -8.234 1 95.75 319 ALA B N 1
ATOM 6044 C CA . ALA B 1 319 ? -7.008 -21.5 -8.961 1 95.75 319 ALA B CA 1
ATOM 6045 C C . ALA B 1 319 ? -7.305 -22.859 -8.352 1 95.75 319 ALA B C 1
ATOM 6047 O O . ALA B 1 319 ? -8.469 -23.219 -8.164 1 95.75 319 ALA B O 1
ATOM 6048 N N . ILE B 1 320 ? -6.266 -23.578 -8.055 1 97.06 320 ILE B N 1
ATOM 6049 C CA . ILE B 1 320 ? -6.414 -24.906 -7.469 1 97.06 320 ILE B CA 1
ATOM 6050 C C . ILE B 1 320 ? -7.152 -24.797 -6.137 1 97.06 320 ILE B C 1
ATOM 6052 O O . ILE B 1 320 ? -8.07 -25.578 -5.863 1 97.06 320 ILE B O 1
ATOM 6056 N N . GLU B 1 321 ? -6.773 -23.859 -5.328 1 97.62 321 GLU B N 1
ATOM 6057 C CA . GLU B 1 321 ? -7.414 -23.656 -4.031 1 97.62 321 GLU B CA 1
ATOM 6058 C C . GLU B 1 321 ? -8.898 -23.328 -4.195 1 97.62 321 GLU B C 1
ATOM 6060 O O . GLU B 1 321 ? -9.734 -23.859 -3.465 1 97.62 321 GLU B O 1
ATOM 6065 N N . MET B 1 322 ? -9.188 -22.484 -5.102 1 96.88 322 MET B N 1
ATOM 6066 C CA . MET B 1 322 ? -10.578 -22.109 -5.344 1 96.88 322 MET B CA 1
ATOM 6067 C C . MET B 1 322 ? -11.383 -23.297 -5.852 1 96.88 322 MET B C 1
ATOM 6069 O O . MET B 1 322 ? -12.5 -23.531 -5.402 1 96.88 322 MET B O 1
ATOM 6073 N N . MET B 1 323 ? -10.781 -24.062 -6.797 1 96.06 323 MET B N 1
ATOM 6074 C CA . MET B 1 323 ? -11.43 -25.281 -7.293 1 96.06 323 MET B CA 1
ATOM 6075 C C . MET B 1 323 ? -11.625 -26.297 -6.172 1 96.06 323 MET B C 1
ATOM 6077 O O . MET B 1 323 ? -12.672 -26.922 -6.078 1 96.06 323 MET B O 1
ATOM 6081 N N . MET B 1 324 ? -10.602 -26.406 -5.34 1 97.62 324 MET B N 1
ATOM 6082 C CA . MET B 1 324 ? -10.641 -27.297 -4.188 1 97.62 324 MET B CA 1
ATOM 6083 C C . MET B 1 324 ? -11.859 -27.016 -3.316 1 97.62 324 MET B C 1
ATOM 6085 O O . MET B 1 324 ? -12.508 -27.938 -2.826 1 97.62 324 MET B O 1
ATOM 6089 N N . HIS B 1 325 ? -12.281 -25.812 -3.221 1 97.56 325 HIS B N 1
ATOM 6090 C CA . HIS B 1 325 ? -13.383 -25.391 -2.367 1 97.56 325 HIS B CA 1
ATOM 6091 C C . HIS B 1 325 ? -14.68 -25.281 -3.158 1 97.56 325 HIS B C 1
ATOM 6093 O O . HIS B 1 325 ? -15.688 -24.781 -2.646 1 97.56 325 HIS B O 1
ATOM 6099 N N . GLY B 1 326 ? -14.641 -25.656 -4.469 1 95.38 326 GLY B N 1
ATOM 6100 C CA . GLY B 1 326 ? -15.836 -25.672 -5.297 1 95.38 326 GLY B CA 1
ATOM 6101 C C . GLY B 1 326 ? -16.328 -24.281 -5.652 1 95.38 326 GLY B C 1
ATOM 6102 O O . GLY B 1 326 ? -17.531 -24.062 -5.789 1 95.38 326 GLY B O 1
ATOM 6103 N N . LEU B 1 327 ? -15.484 -23.328 -5.723 1 94.75 327 LEU B N 1
ATOM 6104 C CA . LEU B 1 327 ? -15.844 -21.969 -6.098 1 94.75 327 LEU B CA 1
ATOM 6105 C C . LEU B 1 327 ? -15.969 -21.844 -7.609 1 94.75 327 LEU B C 1
ATOM 6107 O O . LEU B 1 327 ? -15.094 -22.297 -8.352 1 94.75 327 LEU B O 1
ATOM 6111 N N . PRO B 1 328 ? -17.125 -21.297 -8.07 1 94 328 PRO B N 1
ATOM 6112 C CA . PRO B 1 328 ? -17.125 -20.953 -9.492 1 94 328 PRO B CA 1
ATOM 6113 C C . PRO B 1 328 ? -16.062 -19.906 -9.844 1 94 328 PRO B C 1
ATOM 6115 O O . PRO B 1 328 ? -15.797 -19 -9.062 1 94 328 PRO B O 1
ATOM 6118 N N . LEU B 1 329 ? -15.469 -20.062 -11.047 1 93.62 329 LEU B N 1
ATOM 6119 C CA . LEU B 1 329 ? -14.344 -19.203 -11.438 1 93.62 329 LEU B CA 1
ATOM 6120 C C . LEU B 1 329 ? -14.625 -18.516 -12.766 1 93.62 329 LEU B C 1
ATOM 6122 O O . LEU B 1 329 ? -15.172 -19.125 -13.688 1 93.62 329 LEU B O 1
ATOM 6126 N N . ILE B 1 330 ? -14.352 -17.281 -12.797 1 93.56 330 ILE B N 1
ATOM 6127 C CA . ILE B 1 330 ? -14.219 -16.547 -14.039 1 93.56 330 ILE B CA 1
ATOM 6128 C C . ILE B 1 330 ? -12.734 -16.344 -14.359 1 93.56 330 ILE B C 1
ATOM 6130 O O . ILE B 1 330 ? -12 -15.75 -13.57 1 93.56 330 ILE B O 1
ATOM 6134 N N . ILE B 1 331 ? -12.297 -16.828 -15.492 1 93.44 331 ILE B N 1
ATOM 6135 C CA . ILE B 1 331 ? -10.867 -16.781 -15.797 1 93.44 331 ILE B CA 1
ATOM 6136 C C . ILE B 1 331 ? -10.656 -16.219 -17.203 1 93.44 331 ILE B C 1
ATOM 6138 O O . ILE B 1 331 ? -11.578 -16.234 -18.016 1 93.44 331 ILE B O 1
ATOM 6142 N N . THR B 1 332 ? -9.508 -15.734 -17.406 1 91.88 332 THR B N 1
ATOM 6143 C CA . THR B 1 332 ? -9.086 -15.406 -18.75 1 91.88 332 THR B CA 1
ATOM 6144 C C . THR B 1 332 ? -8.547 -16.641 -19.469 1 91.88 332 THR B C 1
ATOM 6146 O O . THR B 1 332 ? -7.891 -17.484 -18.844 1 91.88 332 THR B O 1
ATOM 6149 N N . ASN B 1 333 ? -8.836 -16.75 -20.672 1 87.25 333 ASN B N 1
ATOM 6150 C CA . ASN B 1 333 ? -8.312 -17.828 -21.5 1 87.25 333 ASN B CA 1
ATOM 6151 C C . ASN B 1 333 ? -6.859 -17.578 -21.906 1 87.25 333 ASN B C 1
ATOM 6153 O O . ASN B 1 333 ? -6.59 -17.188 -23.047 1 87.25 333 ASN B O 1
ATOM 6157 N N . THR B 1 334 ? -6.023 -17.828 -20.922 1 80.88 334 THR B N 1
ATOM 6158 C CA . THR B 1 334 ? -4.613 -17.531 -21.156 1 80.88 334 THR B CA 1
ATOM 6159 C C . THR B 1 334 ? -3.738 -18.734 -20.781 1 80.88 334 THR B C 1
ATOM 6161 O O . THR B 1 334 ? -4.082 -19.516 -19.891 1 80.88 334 THR B O 1
ATOM 6164 N N . THR B 1 335 ? -2.641 -18.891 -21.5 1 81.38 335 THR B N 1
ATOM 6165 C CA . THR B 1 335 ? -1.551 -19.844 -21.297 1 81.38 335 THR B CA 1
ATOM 6166 C C . THR B 1 335 ? -2.018 -21.031 -20.469 1 81.38 335 THR B C 1
ATOM 6168 O O . THR B 1 335 ? -2.834 -21.844 -20.922 1 81.38 335 THR B O 1
ATOM 6171 N N . GLY B 1 336 ? -1.585 -21.219 -19.172 1 86.38 336 GLY B N 1
ATOM 6172 C CA . GLY B 1 336 ? -1.865 -22.406 -18.391 1 86.38 336 GLY B CA 1
ATOM 6173 C C . GLY B 1 336 ? -3.223 -22.375 -17.719 1 86.38 336 GLY B C 1
ATOM 6174 O O . GLY B 1 336 ? -3.816 -23.406 -17.438 1 86.38 336 GLY B O 1
ATOM 6175 N N . LEU B 1 337 ? -3.842 -21.25 -17.562 1 88 337 LEU B N 1
ATOM 6176 C CA . LEU B 1 337 ? -5.109 -21.109 -16.859 1 88 337 LEU B CA 1
ATOM 6177 C C . LEU B 1 337 ? -6.25 -21.734 -17.672 1 88 337 LEU B C 1
ATOM 6179 O O . LEU B 1 337 ? -7.16 -22.344 -17.094 1 88 337 LEU B O 1
ATOM 6183 N N . SER B 1 338 ? -6.148 -21.625 -18.984 1 85.12 338 SER B N 1
ATOM 6184 C CA . SER B 1 338 ? -7.199 -22.109 -19.875 1 85.12 338 SER B CA 1
ATOM 6185 C C . SER B 1 338 ? -7.367 -23.625 -19.766 1 85.12 338 SER B C 1
ATOM 6187 O O . SER B 1 338 ? -8.469 -24.141 -19.922 1 85.12 338 SER B O 1
ATOM 6189 N N . GLU B 1 339 ? -6.328 -24.297 -19.516 1 88.81 339 GLU B N 1
ATOM 6190 C CA . GLU B 1 339 ? -6.395 -25.75 -19.5 1 88.81 339 GLU B CA 1
ATOM 6191 C C . GLU B 1 339 ? -6.785 -26.266 -18.125 1 88.81 339 GLU B C 1
ATOM 6193 O O . GLU B 1 339 ? -7.074 -27.453 -17.953 1 88.81 339 GLU B O 1
ATOM 6198 N N . MET B 1 340 ? -6.789 -25.406 -17.156 1 90.25 340 MET B N 1
ATOM 6199 C CA . MET B 1 340 ? -7.129 -25.844 -15.797 1 90.25 340 MET B CA 1
ATOM 6200 C C . MET B 1 340 ? -8.633 -26.016 -15.641 1 90.25 340 MET B C 1
ATOM 6202 O O . MET B 1 340 ? -9.086 -26.859 -14.852 1 90.25 340 MET B O 1
ATOM 6206 N N . ILE B 1 341 ? -9.352 -25.203 -16.328 1 82.69 341 ILE B N 1
ATOM 6207 C CA . ILE B 1 341 ? -10.805 -25.281 -16.219 1 82.69 341 ILE B CA 1
ATOM 6208 C C . ILE B 1 341 ? -11.391 -25.875 -17.5 1 82.69 341 ILE B C 1
ATOM 6210 O O . ILE B 1 341 ? -11.195 -25.328 -18.594 1 82.69 341 ILE B O 1
ATOM 6214 N N . HIS B 1 342 ? -11.688 -27.188 -17.656 1 66.94 342 HIS B N 1
ATOM 6215 C CA . HIS B 1 342 ? -12 -27.953 -18.859 1 66.94 342 HIS B CA 1
ATOM 6216 C C . HIS B 1 342 ? -13.453 -27.734 -19.281 1 66.94 342 HIS B C 1
ATOM 6218 O O . HIS B 1 342 ? -13.82 -28.031 -20.422 1 66.94 342 HIS B O 1
ATOM 6224 N N . HIS B 1 343 ? -14.281 -27.484 -18.312 1 58.22 343 HIS B N 1
ATOM 6225 C CA . HIS B 1 343 ? -15.664 -27.656 -18.75 1 58.22 343 HIS B CA 1
ATOM 6226 C C . HIS B 1 343 ? -16.062 -26.578 -19.75 1 58.22 343 HIS B C 1
ATOM 6228 O O . HIS B 1 343 ? -15.484 -25.484 -19.766 1 58.22 343 HIS B O 1
ATOM 6234 N N . GLN B 1 344 ? -16.688 -27.078 -20.797 1 52.88 344 GLN B N 1
ATOM 6235 C CA . GLN B 1 344 ? -17.234 -26.359 -21.953 1 52.88 344 GLN B CA 1
ATOM 6236 C C . GLN B 1 344 ? -18 -25.125 -21.5 1 52.88 344 GLN B C 1
ATOM 6238 O O . GLN B 1 344 ? -18.516 -24.359 -22.328 1 52.88 344 GLN B O 1
ATOM 6243 N N . ASN B 1 345 ? -18.203 -25.062 -20.188 1 55 345 ASN B N 1
ATOM 6244 C CA . ASN B 1 345 ? -19.047 -23.922 -19.859 1 55 345 ASN B CA 1
ATOM 6245 C C . ASN B 1 345 ? -18.312 -22.594 -20.094 1 55 345 ASN B C 1
ATOM 6247 O O . ASN B 1 345 ? -17.578 -22.125 -19.219 1 55 345 ASN B O 1
ATOM 6251 N N . VAL B 1 346 ? -18.312 -22.203 -21.422 1 56.03 346 VAL B N 1
ATOM 6252 C CA . VAL B 1 346 ? -17.734 -21.125 -22.219 1 56.03 346 VAL B CA 1
ATOM 6253 C C . VAL B 1 346 ? -18.031 -19.781 -21.562 1 56.03 346 VAL B C 1
ATOM 6255 O O . VAL B 1 346 ? -17.234 -18.844 -21.656 1 56.03 346 VAL B O 1
ATOM 6258 N N . GLU B 1 347 ? -19.016 -19.812 -20.672 1 62.78 347 GLU B N 1
ATOM 6259 C CA . GLU B 1 347 ? -19.484 -18.469 -20.359 1 62.78 347 GLU B CA 1
ATOM 6260 C C . GLU B 1 347 ? -18.609 -17.812 -19.312 1 62.78 347 GLU B C 1
ATOM 6262 O O . GLU B 1 347 ? -18.734 -16.609 -19.062 1 62.78 347 GLU B O 1
ATOM 6267 N N . CYS B 1 348 ? -17.641 -18.453 -18.797 1 77.06 348 CYS B N 1
ATOM 6268 C CA . CYS B 1 348 ? -16.875 -17.812 -17.75 1 77.06 348 CYS B CA 1
ATOM 6269 C C . CYS B 1 348 ? -15.391 -17.75 -18.125 1 77.06 348 CYS B C 1
ATOM 6271 O O . CYS B 1 348 ? -14.531 -17.625 -17.266 1 77.06 348 CYS B O 1
ATOM 6273 N N . ARG B 1 349 ? -15.188 -17.875 -19.453 1 85.75 349 ARG B N 1
ATOM 6274 C CA . ARG B 1 349 ? -13.828 -17.766 -19.969 1 85.75 349 ARG B CA 1
ATOM 6275 C C . ARG B 1 349 ? -13.688 -16.516 -20.844 1 85.75 349 ARG B C 1
ATOM 6277 O O . ARG B 1 349 ? -14.336 -16.406 -21.891 1 85.75 349 ARG B O 1
ATOM 6284 N N . LEU B 1 350 ? -12.859 -15.68 -20.391 1 90.19 350 LEU B N 1
ATOM 6285 C CA . LEU B 1 350 ? -12.664 -14.422 -21.109 1 90.19 350 LEU B CA 1
ATOM 6286 C C . LEU B 1 350 ? -11.539 -14.547 -22.125 1 90.19 350 LEU B C 1
ATOM 6288 O O . LEU B 1 350 ? -10.477 -15.094 -21.828 1 90.19 350 LEU B O 1
ATOM 6292 N N . ILE B 1 351 ? -11.805 -14.031 -23.266 1 87.56 351 ILE B N 1
ATOM 6293 C CA . ILE B 1 351 ? -10.812 -14.102 -24.328 1 87.56 351 ILE B CA 1
ATOM 6294 C C . ILE B 1 351 ? -10 -12.805 -24.359 1 87.56 351 ILE B C 1
ATOM 6296 O O . ILE B 1 351 ? -10.562 -11.711 -24.297 1 87.56 351 ILE B O 1
ATOM 6300 N N . LEU B 1 352 ? -8.734 -13 -24.391 1 88.31 352 LEU B N 1
ATOM 6301 C CA . LEU B 1 352 ? -7.855 -11.852 -24.578 1 88.31 352 LEU B CA 1
ATOM 6302 C C . LEU B 1 352 ? -7.793 -11.43 -26.031 1 88.31 352 LEU B C 1
ATOM 6304 O O . LEU B 1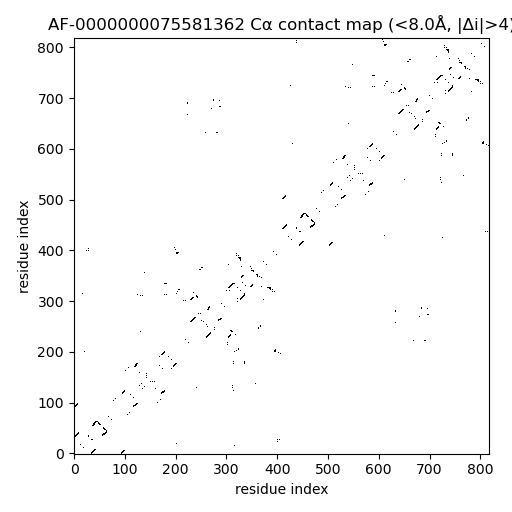 352 ? -7.746 -12.281 -26.922 1 88.31 352 LEU B O 1
ATOM 6308 N N . LYS B 1 353 ? -7.863 -10.195 -26.203 1 87 353 LYS B N 1
ATOM 6309 C CA . LYS B 1 353 ? -7.836 -9.68 -27.578 1 87 353 LYS B CA 1
ATOM 6310 C C . LYS B 1 353 ? -6.535 -8.922 -27.844 1 87 353 LYS B C 1
ATOM 6312 O O . LYS B 1 353 ? -6.02 -8.227 -26.969 1 87 353 LYS B O 1
ATOM 6317 N N . GLU B 1 354 ? -6.078 -9.234 -28.984 1 82.06 354 GLU B N 1
ATOM 6318 C CA . GLU B 1 354 ? -4.883 -8.5 -29.391 1 82.06 354 GLU B CA 1
ATOM 6319 C C . GLU B 1 354 ? -5.25 -7.156 -30.016 1 82.06 354 GLU B C 1
ATOM 6321 O O . GLU B 1 354 ? -6.094 -7.09 -30.906 1 82.06 354 GLU B O 1
ATOM 6326 N N . ASP B 1 355 ? -4.801 -6.113 -29.438 1 77.88 355 ASP B N 1
ATOM 6327 C CA . ASP B 1 355 ? -4.977 -4.758 -29.953 1 77.88 355 ASP B CA 1
ATOM 6328 C C . ASP B 1 355 ? -3.637 -4.039 -30.078 1 77.88 355 ASP B C 1
ATOM 6330 O O . ASP B 1 355 ? -3.014 -3.697 -29.062 1 77.88 355 ASP B O 1
ATOM 6334 N N . GLN B 1 356 ? -3.242 -3.668 -31.297 1 72.44 356 GLN B N 1
ATOM 6335 C CA . GLN B 1 356 ? -1.999 -2.957 -31.578 1 72.44 356 GLN B CA 1
ATOM 6336 C C . GLN B 1 356 ? -0.813 -3.631 -30.891 1 72.44 356 GLN B C 1
ATOM 6338 O O . GLN B 1 356 ? -0.023 -2.969 -30.219 1 72.44 356 GLN B O 1
ATOM 6343 N N . ASN B 1 357 ? -0.782 -4.871 -30.938 1 74.69 357 ASN B N 1
ATOM 6344 C CA . ASN B 1 357 ? 0.325 -5.691 -30.453 1 74.69 357 ASN B CA 1
ATOM 6345 C C . ASN B 1 357 ? 0.302 -5.828 -28.938 1 74.69 357 ASN B C 1
ATOM 6347 O O . ASN B 1 357 ? 1.325 -6.137 -28.312 1 74.69 357 ASN B O 1
ATOM 6351 N N . GLU B 1 358 ? -0.828 -5.387 -28.391 1 81.25 358 GLU B N 1
ATOM 6352 C CA . GLU B 1 358 ? -0.976 -5.594 -26.953 1 81.25 358 GLU B CA 1
ATOM 6353 C C . GLU B 1 358 ? -2.199 -6.449 -26.641 1 81.25 358 GLU B C 1
ATOM 6355 O O . GLU B 1 358 ? -3.223 -6.352 -27.328 1 81.25 358 GLU B O 1
ATOM 6360 N N . LEU B 1 359 ? -1.985 -7.332 -25.781 1 87.12 359 LEU B N 1
ATOM 6361 C CA . LEU B 1 359 ? -3.125 -8.109 -25.312 1 87.12 359 LEU B CA 1
ATOM 6362 C C . LEU B 1 359 ? -3.979 -7.293 -24.344 1 87.12 359 LEU B C 1
ATOM 6364 O O . LEU B 1 359 ? -3.449 -6.613 -23.469 1 87.12 359 LEU B O 1
ATOM 6368 N N . ARG B 1 360 ? -5.281 -7.32 -24.578 1 90.56 360 ARG B N 1
ATOM 6369 C CA . ARG B 1 360 ? -6.211 -6.578 -23.734 1 90.56 360 ARG B CA 1
ATOM 6370 C C . ARG B 1 360 ? -7.398 -7.449 -23.328 1 90.56 360 ARG B C 1
ATOM 6372 O O . ARG B 1 360 ? -7.738 -8.406 -24.031 1 90.56 360 ARG B O 1
ATOM 6379 N N . LEU B 1 361 ? -7.93 -7.141 -22.25 1 93.25 361 LEU B N 1
ATOM 6380 C CA . LEU B 1 361 ? -9.148 -7.773 -21.75 1 93.25 361 LEU B CA 1
ATOM 6381 C C . LEU B 1 361 ? -10.344 -6.844 -21.922 1 93.25 361 LEU B C 1
ATOM 6383 O O . LEU B 1 361 ? -10.242 -5.641 -21.688 1 93.25 361 LEU B O 1
ATOM 6387 N N . SER B 1 362 ? -11.438 -7.379 -22.344 1 94.56 362 SER B N 1
ATOM 6388 C CA . SER B 1 362 ? -12.648 -6.57 -22.5 1 94.56 362 SER B CA 1
ATOM 6389 C C . SER B 1 362 ? -13.328 -6.355 -21.141 1 94.56 362 SER B C 1
ATOM 6391 O O . SER B 1 362 ? -13.852 -7.301 -20.547 1 94.56 362 SER B O 1
ATOM 6393 N N . VAL B 1 363 ? -13.422 -5.117 -20.781 1 96.81 363 VAL B N 1
ATOM 6394 C CA . VAL B 1 363 ? -14.078 -4.754 -19.531 1 96.81 363 VAL B CA 1
ATOM 6395 C C . VAL B 1 363 ? -15.562 -5.086 -19.609 1 96.81 363 VAL B C 1
ATOM 6397 O O . VAL B 1 363 ? -16.156 -5.57 -18.641 1 96.81 363 VAL B O 1
ATOM 6400 N N . GLU B 1 364 ? -16.109 -4.871 -20.75 1 96.19 364 GLU B N 1
ATOM 6401 C CA . GLU B 1 364 ? -17.531 -5.141 -20.953 1 96.19 364 GLU B CA 1
ATOM 6402 C C . GLU B 1 364 ? -17.844 -6.629 -20.797 1 96.19 364 GLU B C 1
ATOM 6404 O O . GLU B 1 364 ? -18.781 -7.004 -20.109 1 96.19 364 GLU B O 1
ATOM 6409 N N . GLU B 1 365 ? -17.016 -7.438 -21.406 1 94.38 365 GLU B N 1
ATOM 6410 C CA . GLU B 1 365 ? -17.234 -8.883 -21.312 1 94.38 365 GLU B CA 1
ATOM 6411 C C . GLU B 1 365 ? -17.031 -9.375 -19.875 1 94.38 365 GLU B C 1
ATOM 6413 O O . GLU B 1 365 ? -17.797 -10.211 -19.391 1 94.38 365 GLU B O 1
ATOM 6418 N N . LEU B 1 366 ? -16 -8.875 -19.266 1 96.06 366 LEU B N 1
ATOM 6419 C CA . LEU B 1 366 ? -15.75 -9.25 -17.875 1 96.06 366 LEU B CA 1
ATOM 6420 C C . LEU B 1 366 ? -16.922 -8.852 -16.984 1 96.06 366 LEU B C 1
ATOM 6422 O O . LEU B 1 366 ? -17.375 -9.648 -16.156 1 96.06 366 LEU B O 1
ATOM 6426 N N . SER B 1 367 ? -17.5 -7.648 -17.188 1 96.56 367 SER B N 1
ATOM 6427 C CA . SER B 1 367 ? -18.641 -7.18 -16.406 1 96.56 367 SER B CA 1
ATOM 6428 C C . SER B 1 367 ? -19.859 -8.07 -16.609 1 96.56 367 SER B C 1
ATOM 6430 O O . SER B 1 367 ? -20.578 -8.383 -15.648 1 96.56 367 SER B O 1
ATOM 6432 N N . LYS B 1 368 ? -20.062 -8.469 -17.828 1 93.75 368 LYS B N 1
ATOM 6433 C CA . LYS B 1 368 ? -21.188 -9.344 -18.141 1 93.75 368 LYS B CA 1
ATOM 6434 C C . LYS B 1 368 ? -21.047 -10.688 -17.422 1 93.75 368 LYS B C 1
ATOM 6436 O O . LYS B 1 368 ? -22.016 -11.203 -16.859 1 93.75 368 LYS B O 1
ATOM 6441 N N . CYS B 1 369 ? -19.891 -11.227 -17.438 1 92.06 369 CYS B N 1
ATOM 6442 C CA . CYS B 1 369 ? -19.625 -12.5 -16.766 1 92.06 369 CYS B CA 1
ATOM 6443 C C . CYS B 1 369 ? -19.859 -12.375 -15.273 1 92.06 369 CYS B C 1
ATOM 6445 O O . CYS B 1 369 ? -20.484 -13.25 -14.656 1 92.06 369 CYS B O 1
ATOM 6447 N N . LEU B 1 370 ? -19.391 -11.305 -14.703 1 94.56 370 LEU B N 1
ATOM 6448 C CA . LEU B 1 370 ? -19.562 -11.07 -13.266 1 94.56 370 LEU B CA 1
ATOM 6449 C C . LEU B 1 370 ? -21.031 -10.977 -12.898 1 94.56 370 LEU B C 1
ATOM 6451 O O . LEU B 1 370 ? -21.469 -11.547 -11.891 1 94.56 370 LEU B O 1
ATOM 6455 N N . LEU B 1 371 ? -21.781 -10.297 -13.703 1 93.62 371 LEU B N 1
ATOM 6456 C CA . LEU B 1 371 ? -23.203 -10.109 -13.43 1 93.62 371 LEU B CA 1
ATOM 6457 C C . LEU B 1 371 ? -23.953 -11.43 -13.531 1 93.62 371 LEU B C 1
ATOM 6459 O O . LEU B 1 371 ? -24.875 -11.688 -12.742 1 93.62 371 LEU B O 1
ATOM 6463 N N . LYS B 1 372 ? -23.594 -12.234 -14.438 1 88.31 372 LYS B N 1
ATOM 6464 C CA . LYS B 1 372 ? -24.266 -13.516 -14.633 1 88.31 372 LYS B CA 1
ATOM 6465 C C . LYS B 1 372 ? -24.094 -14.422 -13.422 1 88.31 372 LYS B C 1
ATOM 6467 O O . LYS B 1 372 ? -25.062 -15.031 -12.945 1 88.31 372 LYS B O 1
ATOM 6472 N N . ILE B 1 373 ? -22.969 -14.461 -12.906 1 84.88 373 ILE B N 1
ATOM 6473 C CA . ILE B 1 373 ? -22.656 -15.352 -11.797 1 84.88 373 ILE B CA 1
ATOM 6474 C C . ILE B 1 373 ? -23.312 -14.844 -10.516 1 84.88 373 ILE B C 1
ATOM 6476 O O . ILE B 1 373 ? -23.734 -15.633 -9.664 1 84.88 373 ILE B O 1
ATOM 6480 N N . VAL B 1 374 ? -23.406 -13.57 -10.445 1 84.81 374 VAL B N 1
ATOM 6481 C CA . VAL B 1 374 ? -23.953 -12.945 -9.25 1 84.81 374 VAL B CA 1
ATOM 6482 C C . VAL B 1 374 ? -25.469 -13.094 -9.242 1 84.81 374 VAL B C 1
ATOM 6484 O O . VAL B 1 374 ? -26.094 -13.188 -8.18 1 84.81 374 VAL B O 1
ATOM 6487 N N . THR B 1 375 ? -26.047 -13.234 -10.414 1 86.75 375 THR B N 1
ATOM 6488 C CA . THR B 1 375 ? -27.516 -13.172 -10.492 1 86.75 375 THR B CA 1
ATOM 6489 C C . THR B 1 375 ? -28.094 -14.562 -10.703 1 86.75 375 THR B C 1
ATOM 6491 O O . THR B 1 375 ? -29.297 -14.766 -10.547 1 86.75 375 THR B O 1
ATOM 6494 N N . ASP B 1 376 ? -27.281 -15.492 -11.023 1 89.69 376 ASP B N 1
ATOM 6495 C CA . ASP B 1 376 ? -27.75 -16.844 -11.305 1 89.69 376 ASP B CA 1
ATOM 6496 C C . ASP B 1 376 ? -27.094 -17.859 -10.359 1 89.69 376 ASP B C 1
ATOM 6498 O O . ASP B 1 376 ? -26.125 -18.516 -10.719 1 89.69 376 ASP B O 1
ATOM 6502 N N . ASP B 1 377 ? -27.75 -18.125 -9.297 1 88.12 377 ASP B N 1
ATOM 6503 C CA . ASP B 1 377 ? -27.203 -18.953 -8.234 1 88.12 377 ASP B CA 1
ATOM 6504 C C . ASP B 1 377 ? -27.109 -20.422 -8.68 1 88.12 377 ASP B C 1
ATOM 6506 O O . ASP B 1 377 ? -26.188 -21.141 -8.273 1 88.12 377 ASP B O 1
ATOM 6510 N N . CYS B 1 378 ? -28 -20.844 -9.453 1 89.75 378 CYS B N 1
ATOM 6511 C CA . CYS B 1 378 ? -28 -22.219 -9.93 1 89.75 378 CYS B CA 1
ATOM 6512 C C . CYS B 1 378 ? -26.797 -22.484 -10.82 1 89.75 378 CYS B C 1
ATOM 6514 O O . CYS B 1 378 ? -26.109 -23.5 -10.656 1 89.75 378 CYS B O 1
ATOM 6516 N N . TRP B 1 379 ? -26.609 -21.609 -11.695 1 86.06 379 TRP B N 1
ATOM 6517 C CA . TRP B 1 379 ? -25.469 -21.734 -12.578 1 86.06 379 TRP B CA 1
ATOM 6518 C C . TRP B 1 379 ? -24.156 -21.75 -11.781 1 86.06 379 TRP B C 1
ATOM 6520 O O . TRP B 1 379 ? -23.297 -22.594 -12.023 1 86.06 379 TRP B O 1
ATOM 6530 N N . ALA B 1 380 ? -24.047 -20.922 -10.828 1 89.44 380 ALA B N 1
ATOM 6531 C CA . ALA B 1 380 ? -22.844 -20.812 -10.016 1 89.44 380 ALA B CA 1
ATOM 6532 C C . ALA B 1 380 ? -22.562 -22.109 -9.258 1 89.44 380 ALA B C 1
ATOM 6534 O O . ALA B 1 380 ? -21.422 -22.578 -9.188 1 89.44 380 ALA B O 1
ATOM 6535 N N . ARG B 1 381 ? -23.594 -22.656 -8.781 1 89.25 381 ARG B N 1
ATOM 6536 C CA . ARG B 1 381 ? -23.469 -23.906 -8.039 1 89.25 381 ARG B CA 1
ATOM 6537 C C . ARG B 1 381 ? -23 -25.047 -8.945 1 89.25 381 ARG B C 1
ATOM 6539 O O . ARG B 1 381 ? -22.141 -25.828 -8.555 1 89.25 381 ARG B O 1
ATOM 6546 N N . GLU B 1 382 ? -23.5 -25.062 -10.109 1 89.69 382 GLU B N 1
ATOM 6547 C CA . GLU B 1 382 ? -23.141 -26.109 -11.055 1 89.69 382 GLU B CA 1
ATOM 6548 C C . GLU B 1 382 ? -21.672 -25.984 -11.477 1 89.69 382 GLU B C 1
ATOM 6550 O O . GLU B 1 382 ? -20.938 -26.984 -11.523 1 89.69 382 GLU B O 1
ATOM 6555 N N . VAL B 1 383 ? -21.297 -24.812 -11.742 1 89.62 383 VAL B N 1
ATOM 6556 C CA . VAL B 1 383 ? -19.922 -24.578 -12.148 1 89.62 383 VAL B CA 1
ATOM 6557 C C . VAL B 1 383 ? -18.969 -24.922 -11.008 1 89.62 383 VAL B C 1
ATOM 6559 O O . VAL B 1 383 ? -17.922 -25.516 -11.227 1 89.62 383 VAL B O 1
ATOM 6562 N N . GLY B 1 384 ? -19.375 -24.562 -9.797 1 92.75 384 GLY B N 1
ATOM 6563 C CA . GLY B 1 384 ? -18.578 -24.906 -8.625 1 92.75 384 GLY B CA 1
ATOM 6564 C C . GLY B 1 384 ? -18.359 -26.391 -8.461 1 92.75 384 GLY B C 1
ATOM 6565 O O . GLY B 1 384 ? -17.234 -26.844 -8.164 1 92.75 384 GLY B O 1
ATOM 6566 N N . LYS B 1 385 ? -19.375 -27.109 -8.711 1 92.94 385 LYS B N 1
ATOM 6567 C CA . LYS B 1 385 ? -19.297 -28.562 -8.617 1 92.94 385 LYS B CA 1
ATOM 6568 C C . LYS B 1 385 ? -18.328 -29.125 -9.656 1 92.94 385 LYS B C 1
ATOM 6570 O O . LYS B 1 385 ? -17.531 -30.016 -9.352 1 92.94 385 LYS B O 1
ATOM 6575 N N . LEU B 1 386 ? -18.438 -28.625 -10.797 1 91.88 386 LEU B N 1
ATOM 6576 C CA . LEU B 1 386 ? -17.547 -29.062 -11.875 1 91.88 386 LEU B CA 1
ATOM 6577 C C . LEU B 1 386 ? -16.094 -28.75 -11.539 1 91.88 386 LEU B C 1
ATOM 6579 O O . LEU B 1 386 ? -15.203 -29.562 -11.781 1 91.88 386 LEU B O 1
ATOM 6583 N N . ASN B 1 387 ? -15.906 -27.562 -10.984 1 93.75 387 ASN B N 1
ATOM 6584 C CA . ASN B 1 387 ? -14.555 -27.172 -10.602 1 93.75 387 ASN B CA 1
ATOM 6585 C C . ASN B 1 387 ? -13.992 -28.094 -9.516 1 93.75 387 ASN B C 1
ATOM 6587 O O . ASN B 1 387 ? -12.82 -28.453 -9.547 1 93.75 387 ASN B O 1
ATOM 6591 N N . ARG B 1 388 ? -14.82 -28.422 -8.586 1 95.56 388 ARG B N 1
ATOM 6592 C CA . ARG B 1 388 ? -14.406 -29.328 -7.527 1 95.56 388 ARG B CA 1
ATOM 6593 C C . ARG B 1 388 ? -14.016 -30.688 -8.094 1 95.56 388 ARG B C 1
ATOM 6595 O O . ARG B 1 388 ? -13 -31.266 -7.695 1 95.56 388 ARG B O 1
ATOM 6602 N N . CYS B 1 389 ? -14.773 -31.156 -9.016 1 94.88 389 CYS B N 1
ATOM 6603 C CA . CYS B 1 389 ? -14.469 -32.438 -9.664 1 94.88 389 CYS B CA 1
ATOM 6604 C C . CYS B 1 389 ? -13.141 -32.344 -10.406 1 94.88 389 CYS B C 1
ATOM 6606 O O . CYS B 1 389 ? -12.328 -33.281 -10.336 1 94.88 389 CYS B O 1
ATOM 6608 N N . ARG B 1 390 ? -12.953 -31.25 -11.078 1 94 390 ARG B N 1
ATOM 6609 C CA . ARG B 1 390 ? -11.711 -31.062 -11.812 1 94 390 ARG B CA 1
ATOM 6610 C C . ARG B 1 390 ? -10.508 -31.078 -10.875 1 94 390 ARG B C 1
ATOM 6612 O O . ARG B 1 390 ? -9.469 -31.656 -11.195 1 94 390 ARG B O 1
ATOM 6619 N N . TYR B 1 391 ? -10.648 -30.469 -9.711 1 95.94 391 TYR B N 1
ATOM 6620 C CA . TYR B 1 391 ? -9.602 -30.5 -8.695 1 95.94 391 TYR B CA 1
ATOM 6621 C C . TYR B 1 391 ? -9.242 -31.922 -8.32 1 95.94 391 TYR B C 1
ATOM 6623 O O . TYR B 1 391 ? -8.07 -32.312 -8.344 1 95.94 391 TYR B O 1
ATOM 6631 N N . LYS B 1 392 ? -10.219 -32.688 -8.062 1 96.69 392 LYS B N 1
ATOM 6632 C CA . LYS B 1 392 ? -10 -34.062 -7.629 1 96.69 392 LYS B CA 1
ATOM 6633 C C . LYS B 1 392 ? -9.344 -34.906 -8.734 1 96.69 392 LYS B C 1
ATOM 6635 O O . LYS B 1 392 ? -8.5 -35.75 -8.453 1 96.69 392 LYS B O 1
ATOM 6640 N N . ASP B 1 393 ? -9.641 -34.562 -9.906 1 95.19 393 ASP B N 1
ATOM 6641 C CA . ASP B 1 393 ? -9.227 -35.375 -11.039 1 95.19 393 ASP B CA 1
ATOM 6642 C C . ASP B 1 393 ? -7.801 -35.062 -11.461 1 95.19 393 ASP B C 1
ATOM 6644 O O . ASP B 1 393 ? -7.086 -35.906 -11.992 1 95.19 393 ASP B O 1
ATOM 6648 N N . ALA B 1 394 ? -7.438 -33.812 -11.203 1 95.88 394 ALA B N 1
ATOM 6649 C CA . ALA B 1 394 ? -6.207 -33.438 -11.898 1 95.88 394 ALA B CA 1
ATOM 6650 C C . ALA B 1 394 ? -5.254 -32.688 -10.977 1 95.88 394 ALA B C 1
ATOM 6652 O O . ALA B 1 394 ? -4.047 -32.656 -11.219 1 95.88 394 ALA B O 1
ATOM 6653 N N . PHE B 1 395 ? -5.781 -32.062 -9.891 1 97.62 395 PHE B N 1
ATOM 6654 C CA . PHE B 1 395 ? -4.934 -31.109 -9.203 1 97.62 395 PHE B CA 1
ATOM 6655 C C . PHE B 1 395 ? -4.805 -31.453 -7.727 1 97.62 395 PHE B C 1
ATOM 6657 O O . PHE B 1 395 ? -4.488 -30.578 -6.906 1 97.62 395 PHE B O 1
ATOM 6664 N N . SER B 1 396 ? -5.043 -32.656 -7.355 1 98.06 396 SER B N 1
ATOM 6665 C CA . SER B 1 396 ? -4.789 -33.125 -5.996 1 98.06 396 SER B CA 1
ATOM 6666 C C . SER B 1 396 ? -3.314 -33.469 -5.785 1 98.06 396 SER B C 1
ATOM 6668 O O . SER B 1 396 ? -2.59 -33.719 -6.746 1 98.06 396 SER B O 1
ATOM 6670 N N . LEU B 1 397 ? -2.928 -33.438 -4.582 1 97.94 397 LEU B N 1
ATOM 6671 C CA . LEU B 1 397 ? -1.542 -33.75 -4.262 1 97.94 397 LEU B CA 1
ATOM 6672 C C . LEU B 1 397 ? -1.218 -35.188 -4.656 1 97.94 397 LEU B C 1
ATOM 6674 O O . LEU B 1 397 ? -0.099 -35.5 -5.082 1 97.94 397 LEU B O 1
ATOM 6678 N N . GLU B 1 398 ? -2.127 -36.062 -4.531 1 97.62 398 GLU B N 1
ATOM 6679 C CA . GLU B 1 398 ? -1.943 -37.469 -4.906 1 97.62 398 GLU B CA 1
ATOM 6680 C C . GLU B 1 398 ? -1.629 -37.594 -6.395 1 97.62 398 GLU B C 1
ATOM 6682 O O . GLU B 1 398 ? -0.735 -38.344 -6.777 1 97.62 398 GLU B O 1
ATOM 6687 N N . LYS B 1 399 ? -2.357 -36.875 -7.191 1 97.69 399 LYS B N 1
ATOM 6688 C CA . LYS B 1 399 ? -2.102 -36.906 -8.625 1 97.69 399 LYS B CA 1
ATOM 6689 C C . LYS B 1 399 ? -0.703 -36.375 -8.945 1 97.69 399 LYS B C 1
ATOM 6691 O O . LYS B 1 399 ? -0.005 -36.938 -9.797 1 97.69 399 LYS B O 1
ATOM 6696 N N . MET B 1 400 ? -0.335 -35.344 -8.297 1 98.19 400 MET B N 1
ATOM 6697 C CA . MET B 1 400 ? 1.005 -34.781 -8.469 1 98.19 400 MET B CA 1
ATOM 6698 C C . MET B 1 400 ? 2.07 -35.781 -8.047 1 98.19 400 MET B C 1
ATOM 6700 O O . MET B 1 400 ? 3.061 -35.969 -8.758 1 98.19 400 MET B O 1
ATOM 6704 N N . ARG B 1 401 ? 1.849 -36.438 -6.934 1 97.69 401 ARG B N 1
ATOM 6705 C CA . ARG B 1 401 ? 2.779 -37.469 -6.426 1 97.69 401 ARG B CA 1
ATOM 6706 C C . ARG B 1 401 ? 2.949 -38.594 -7.422 1 97.69 401 ARG B C 1
ATOM 6708 O O . ARG B 1 401 ? 4.07 -39.031 -7.691 1 97.69 401 ARG B O 1
ATOM 6715 N N . MET B 1 402 ? 1.897 -39.062 -7.938 1 97.81 402 MET B N 1
ATOM 6716 C CA . MET B 1 402 ? 1.943 -40.156 -8.906 1 97.81 402 MET B CA 1
ATOM 6717 C C . MET B 1 402 ? 2.721 -39.75 -10.156 1 97.81 402 MET B C 1
ATOM 6719 O O . MET B 1 402 ? 3.475 -40.531 -10.711 1 97.81 402 MET B O 1
ATOM 6723 N N . ALA B 1 403 ? 2.508 -38.562 -10.562 1 98.12 403 ALA B N 1
ATOM 6724 C CA . ALA B 1 403 ? 3.236 -38.062 -11.727 1 98.12 403 ALA B CA 1
ATOM 6725 C C . ALA B 1 403 ? 4.738 -38 -11.453 1 98.12 403 ALA B C 1
ATOM 6727 O O . ALA B 1 403 ? 5.543 -38.375 -12.305 1 98.12 403 ALA B O 1
ATOM 6728 N N . PHE B 1 404 ? 5.125 -37.562 -10.258 1 98.06 404 PHE B N 1
ATOM 6729 C CA . PHE B 1 404 ? 6.535 -37.5 -9.891 1 98.06 404 PHE B CA 1
ATOM 6730 C C . PHE B 1 404 ? 7.121 -38.906 -9.781 1 98.06 404 PHE B C 1
ATOM 6732 O O . PHE B 1 404 ? 8.266 -39.125 -10.156 1 98.06 404 PHE B O 1
ATOM 6739 N N . GLU B 1 405 ? 6.332 -39.781 -9.227 1 97.25 405 GLU B N 1
ATOM 6740 C CA . GLU B 1 405 ? 6.781 -41.156 -9.125 1 97.25 405 GLU B CA 1
ATOM 6741 C C . GLU B 1 405 ? 7.094 -41.75 -10.5 1 97.25 405 GLU B C 1
ATOM 6743 O O . GLU B 1 405 ? 8.125 -42.406 -10.688 1 97.25 405 GLU B O 1
ATOM 6748 N N . SER B 1 406 ? 6.207 -41.469 -11.406 1 97.12 406 SER B N 1
ATOM 6749 C CA . SER B 1 406 ? 6.414 -41.938 -12.773 1 97.12 406 SER B CA 1
ATOM 6750 C C . SER B 1 406 ? 7.609 -41.25 -13.414 1 97.12 406 SER B C 1
ATOM 6752 O O . SER B 1 406 ? 8.391 -41.875 -14.141 1 97.12 406 SER B O 1
ATOM 6754 N N . PHE B 1 407 ? 7.809 -39.969 -13.141 1 97.56 407 PHE B N 1
ATOM 6755 C CA . PHE B 1 407 ? 8.859 -39.156 -13.742 1 97.56 407 PHE B CA 1
ATOM 6756 C C . PHE B 1 407 ? 10.234 -39.625 -13.297 1 97.56 407 PHE B C 1
ATOM 6758 O O . PHE B 1 407 ? 11.172 -39.656 -14.102 1 97.56 407 PHE B O 1
ATOM 6765 N N . TYR B 1 408 ? 10.383 -40.031 -12.062 1 96.38 408 TYR B N 1
ATOM 6766 C CA . TYR B 1 408 ? 11.695 -40.375 -11.523 1 96.38 408 TYR B CA 1
ATOM 6767 C C . TYR B 1 408 ? 11.906 -41.875 -11.492 1 96.38 408 TYR B C 1
ATOM 6769 O O . TYR B 1 408 ? 12.93 -42.375 -10.992 1 96.38 408 TYR B O 1
ATOM 6777 N N . SER B 1 409 ? 10.922 -42.688 -11.875 1 90.44 409 SER B N 1
ATOM 6778 C CA . SER B 1 409 ? 11.094 -44.156 -11.969 1 90.44 409 SER B CA 1
ATOM 6779 C C . SER B 1 409 ? 12.016 -44.531 -13.125 1 90.44 409 SER B C 1
ATOM 6781 O O . SER B 1 409 ? 12.141 -43.781 -14.094 1 90.44 409 SER B O 1
#

Nearest PDB structures (foldseek):
  3c4q-assembly2_B  TM=8.204E-01  e=1.043E-19  Corynebacterium glutamicum
  3oka-assembly1_A  TM=7.721E-01  e=7.755E-19  Corynebacterium glutamicum
  3c48-assembly1_A  TM=4.865E-01  e=4.391E-21  Corynebacterium glutamicum
  3c48-assembly1_B  TM=4.981E-01  e=1.926E-20  Corynebacterium glutamicum
  2gek-assembly1_A  TM=7.822E-01  e=1.381E-13  Mycolicibacterium smegmatis MC2 155

InterPro domains:
  IPR026419 Glycosyltransferase, GG-Bacteroidales peptide system [TIGR04157] (3-408)
  IPR028098 Glycosyltransferase subfamily 4-like, N-terminal domain [PF13439] (17-203)

pLDDT: mean 91.87, std 8.14, range [52.59, 98.62]

Sequence (818 aa):
MRHIYLINSDSRAAQYGIGTYIIQVINCLSSIDSLRLTVVSMNSEDGILTEKKDNNVRYLTFPKVYDWRSEKEIQRYYRSVAFLLALYVDSSEDNVFHFNYLHHEPLVDLLKKIYPTSQFVLTLHYLNWCFTLKGNIKRLQTVLDKAENDRTEEEKYIYDEYKQEVSFYRKVDRIICLAQYTKMLLNEFYGIEECKLTLIYNGLIDQAIFLDEVERMQRKRDLFFGEGEKLILFVGRLDDIKGVDYLIEAFAKVIKKSSNTRLLIVGDGNYSRYLQMSADIWSRITFIGKISKQKLYEFYQIADVGVMPSFHEQCSYVAIEMMMHGLPLIITNTTGLSEMIHHQNVECRLILKEDQNELRLSVEELSKCLLKIVTDDCWAREVGKLNRCRYKDAFSLEKMRMAFESFYSMRHIYLINSDSRAAQYGIGTYIIQVINCLSSIDSLRLTVVSMNSEDGILTEKKDNNVRYLTFPKVYDWRSEKEIQRYYRSVAFLLALYVDSSEDNVFHFNYLHHEPLVDLLKKIYPTSQFVLTLHYLNWCFTLKGNIKRLQTVLDKAENDRTEEEKYIYDEYKQEVSFYRKVDRIICLAQYTKMLLNEFYGIEECKLTLIYNGLIDQAIFLDEVERMQRKRDLFFGEGEKLILFVGRLDDIKGVDYLIEAFAKVIKKSSNTRLLIVGDGNYSRYLQMSADIWSRITFIGKISKQKLYEFYQIADVGVMPSFHEQCSYVAIEMMMHGLPLIITNTTGLSEMIHHQNVECRLILKEDQNELRLSVEELSKCLLKIVTDDCWAREVGKLNRCRYKDAFSLEKMRMAFESFYS